Protein 7QKS (pdb70)

Structure (mmCIF, N/CA/C/O backbone):
data_7QKS
#
_entry.id   7QKS
#
_cell.length_a   1.00
_cell.length_b   1.00
_cell.length_c   1.00
_cell.angle_alpha   90.00
_cell.angle_beta   90.00
_cell.angle_gamma   90.00
#
_symmetry.space_group_name_H-M   'P 1'
#
loop_
_entity.id
_entity.type
_entity.pdbx_description
1 polymer 'Plasma membrane ATP-binding cassette transporter required for the export of a-factor'
2 non-polymer (3beta,14beta,17beta,25R)-3-[4-methoxy-3-(methoxymethyl)butoxy]spirost-5-en
#
loop_
_atom_site.group_PDB
_atom_site.id
_atom_site.type_symbol
_atom_site.label_atom_id
_atom_site.label_alt_id
_atom_site.label_comp_id
_atom_site.label_asym_id
_atom_site.label_entity_id
_atom_site.label_seq_id
_atom_site.pdbx_PDB_ins_code
_atom_site.Cartn_x
_atom_site.Cartn_y
_atom_site.Cartn_z
_atom_site.occupancy
_atom_site.B_iso_or_equiv
_atom_site.auth_seq_id
_atom_site.auth_comp_id
_atom_site.auth_asym_id
_atom_site.auth_atom_id
_atom_site.pdbx_PDB_model_num
ATOM 1 N N . ASP A 1 44 ? 125.803 163.542 122.344 1.00 86.85 32 ASP A N 1
ATOM 2 C CA . ASP A 1 44 ? 125.442 162.386 123.210 1.00 86.85 32 ASP A CA 1
ATOM 3 C C . ASP A 1 44 ? 124.149 161.725 122.708 1.00 86.85 32 ASP A C 1
ATOM 4 O O . ASP A 1 44 ? 124.190 160.507 122.459 1.00 86.85 32 ASP A O 1
ATOM 9 N N . PRO A 1 45 ? 123.004 162.429 122.543 1.00 84.23 33 PRO A N 1
ATOM 10 C CA . PRO A 1 45 ? 121.805 161.798 121.987 1.00 84.23 33 PRO A CA 1
ATOM 11 C C . PRO A 1 45 ? 122.097 161.213 120.598 1.00 84.23 33 PRO A C 1
ATOM 12 O O . PRO A 1 45 ? 121.383 160.317 120.189 1.00 84.23 33 PRO A O 1
ATOM 16 N N . ARG A 1 46 ? 123.131 161.721 119.920 1.00 76.29 34 ARG A N 1
ATOM 17 C CA . ARG A 1 46 ? 123.469 161.238 118.584 1.00 76.29 34 ARG A CA 1
ATOM 18 C C . ARG A 1 46 ? 124.408 160.040 118.643 1.00 76.29 34 ARG A C 1
ATOM 19 O O . ARG A 1 46 ? 124.239 159.075 117.888 1.00 76.29 34 ARG A O 1
ATOM 27 N N . VAL A 1 47 ? 125.381 160.079 119.530 1.00 73.43 35 VAL A N 1
ATOM 28 C CA . VAL A 1 47 ? 126.325 158.970 119.610 1.00 73.43 35 VAL A CA 1
ATOM 29 C C . VAL A 1 47 ? 125.637 157.721 120.149 1.00 73.43 35 VAL A C 1
ATOM 30 O O . VAL A 1 47 ? 125.920 156.605 119.703 1.00 73.43 35 VAL A O 1
ATOM 34 N N . THR A 1 48 ? 124.709 157.884 121.096 1.00 72.42 36 THR A N 1
ATOM 35 C CA . THR A 1 48 ? 123.965 156.731 121.590 1.00 72.42 36 THR A CA 1
ATOM 36 C C . THR A 1 48 ? 123.046 156.173 120.513 1.00 72.42 36 THR A C 1
ATOM 37 O O . THR A 1 48 ? 122.909 154.952 120.375 1.00 72.42 36 THR A O 1
ATOM 41 N N . GLU A 1 49 ? 122.422 157.053 119.727 1.00 70.48 37 GLU A N 1
ATOM 42 C CA . GLU A 1 49 ? 121.594 156.596 118.619 1.00 70.48 37 GLU A CA 1
ATOM 43 C C . GLU A 1 49 ? 122.416 155.810 117.609 1.00 70.48 37 GLU A C 1
ATOM 44 O O . GLU A 1 49 ? 121.971 154.771 117.113 1.00 70.48 37 GLU A O 1
ATOM 50 N N . ILE A 1 50 ? 123.621 156.290 117.294 1.00 62.76 38 ILE A N 1
ATOM 51 C CA . ILE A 1 50 ? 124.486 155.576 116.357 1.00 62.76 38 ILE A CA 1
ATOM 52 C C . ILE A 1 50 ? 124.894 154.224 116.932 1.00 62.76 38 ILE A C 1
ATOM 53 O O . ILE A 1 50 ? 124.821 153.192 116.255 1.00 62.76 38 ILE A O 1
ATOM 58 N N . LEU A 1 51 ? 125.321 154.210 118.198 1.00 61.48 39 LEU A N 1
ATOM 59 C CA . LEU A 1 51 ? 125.798 152.972 118.803 1.00 61.48 39 LEU A CA 1
ATOM 60 C C . LEU A 1 51 ? 124.679 151.955 118.972 1.00 61.48 39 LEU A C 1
ATOM 61 O O . LEU A 1 51 ? 124.948 150.751 119.029 1.00 61.48 39 LEU A O 1
ATOM 66 N N . GLU A 1 52 ? 123.428 152.406 119.054 1.00 63.95 40 GLU A N 1
ATOM 67 C CA . GLU A 1 52 ? 122.318 151.466 119.118 1.00 63.95 40 GLU A CA 1
ATOM 68 C C . GLU A 1 52 ? 121.842 151.026 117.744 1.00 63.95 40 GLU A C 1
ATOM 69 O O . GLU A 1 52 ? 121.508 149.852 117.568 1.00 63.95 40 GLU A O 1
ATOM 75 N N . ARG A 1 53 ? 121.812 151.929 116.763 1.00 57.08 41 ARG A N 1
ATOM 76 C CA . ARG A 1 53 ? 121.368 151.546 115.430 1.00 57.08 41 ARG A CA 1
ATOM 77 C C . ARG A 1 53 ? 122.404 150.656 114.757 1.00 57.08 41 ARG A C 1
ATOM 78 O O . ARG A 1 53 ? 122.088 149.924 113.813 1.00 57.08 41 ARG A O 1
ATOM 86 N N . GLN A 1 54 ? 123.647 150.695 115.244 1.00 49.78 42 GLN A N 1
ATOM 87 C CA . GLN A 1 54 ? 124.648 149.739 114.785 1.00 49.78 42 GLN A CA 1
ATOM 88 C C . GLN A 1 54 ? 124.298 148.320 115.201 1.00 49.78 42 GLN A C 1
ATOM 89 O O . GLN A 1 54 ? 124.560 147.371 114.455 1.00 49.78 42 GLN A O 1
ATOM 95 N N . ILE A 1 55 ? 123.716 148.154 116.384 1.00 47.28 43 ILE A N 1
ATOM 96 C CA . ILE A 1 55 ? 123.529 146.837 116.981 1.00 47.28 43 ILE A CA 1
ATOM 97 C C . ILE A 1 55 ? 122.065 146.474 117.180 1.00 47.28 43 ILE A C 1
ATOM 98 O O . ILE A 1 55 ? 121.776 145.329 117.563 1.00 47.28 43 ILE A O 1
ATOM 103 N N . LYS A 1 56 ? 121.134 147.392 116.926 1.00 52.35 44 LYS A N 1
ATOM 104 C CA . LYS A 1 56 ? 119.721 147.122 117.162 1.00 52.35 44 LYS A CA 1
ATOM 105 C C . LYS A 1 56 ? 119.233 145.971 116.294 1.00 52.35 44 LYS A C 1
ATOM 106 O O . LYS A 1 56 ? 119.595 145.856 115.120 1.00 52.35 44 LYS A O 1
ATOM 112 N N . ALA A 1 57 ? 118.402 145.115 116.883 1.00 50.62 45 ALA A N 1
ATOM 113 C CA . ALA A 1 57 ? 117.819 143.968 116.196 1.00 50.62 45 ALA A CA 1
ATOM 114 C C . ALA A 1 57 ? 116.309 144.033 116.364 1.00 50.62 45 ALA A C 1
ATOM 115 O O . ALA A 1 57 ? 115.795 143.798 117.462 1.00 50.62 45 ALA A O 1
ATOM 117 N N . ASP A 1 58 ? 115.602 144.348 115.285 1.00 50.98 46 ASP A N 1
ATOM 118 C CA . ASP A 1 58 ? 114.151 144.433 115.335 1.00 50.98 46 ASP A CA 1
ATOM 119 C C . ASP A 1 58 ? 113.530 143.053 115.521 1.00 50.98 46 ASP A C 1
ATOM 120 O O . ASP A 1 58 ? 114.157 142.023 115.259 1.00 50.98 46 ASP A O 1
ATOM 125 N N . SER A 1 59 ? 112.289 143.042 115.995 1.00 45.83 47 SER A N 1
ATOM 126 C CA . SER A 1 59 ? 111.529 141.812 116.157 1.00 45.83 47 SER A CA 1
ATOM 127 C C . SER A 1 59 ? 110.514 141.675 115.031 1.00 45.83 47 SER A C 1
ATOM 128 O O . SER A 1 59 ? 109.954 142.663 114.550 1.00 45.83 47 SER A O 1
ATOM 131 N N . TYR A 1 60 ? 110.280 140.434 114.615 1.00 39.71 48 TYR A N 1
ATOM 132 C CA . TYR A 1 60 ? 109.422 140.143 113.479 1.00 39.71 48 TYR A CA 1
ATOM 133 C C . TYR A 1 60 ? 108.418 139.062 113.847 1.00 39.71 48 TYR A C 1
ATOM 134 O O . TYR A 1 60 ? 108.694 138.187 114.672 1.00 39.71 48 TYR A O 1
ATOM 143 N N . GLY A 1 61 ? 107.244 139.137 113.226 1.00 39.58 49 GLY A N 1
ATOM 144 C CA . GLY A 1 61 ? 106.246 138.096 113.360 1.00 39.58 49 GLY A CA 1
ATOM 145 C C . GLY A 1 61 ? 105.889 137.506 112.014 1.00 39.58 49 GLY A C 1
ATOM 146 O O . GLY A 1 61 ? 105.280 138.179 111.178 1.00 39.58 49 GLY A O 1
ATOM 147 N N . ALA A 1 62 ? 106.257 136.249 111.792 1.00 36.17 50 ALA A N 1
ATOM 148 C CA . ALA A 1 62 ? 106.092 135.606 110.498 1.00 36.17 50 ALA A CA 1
ATOM 149 C C . ALA A 1 62 ? 104.816 134.778 110.470 1.00 36.17 50 ALA A C 1
ATOM 150 O O . ALA A 1 62 ? 104.504 134.062 111.426 1.00 36.17 50 ALA A O 1
ATOM 152 N N . SER A 1 63 ? 104.084 134.884 109.368 1.00 33.99 51 SER A N 1
ATOM 153 C CA . SER A 1 63 ? 102.882 134.107 109.124 1.00 33.99 51 SER A CA 1
ATOM 154 C C . SER A 1 63 ? 103.066 133.281 107.859 1.00 33.99 51 SER A C 1
ATOM 155 O O . SER A 1 63 ? 104.085 133.372 107.172 1.00 33.99 51 SER A O 1
ATOM 158 N N . LEU A 1 64 ? 102.059 132.459 107.555 1.00 30.34 52 LEU A N 1
ATOM 159 C CA . LEU A 1 64 ? 102.113 131.647 106.347 1.00 30.34 52 LEU A CA 1
ATOM 160 C C . LEU A 1 64 ? 102.149 132.497 105.087 1.00 30.34 52 LEU A C 1
ATOM 161 O O . LEU A 1 64 ? 102.630 132.029 104.050 1.00 30.34 52 LEU A O 1
ATOM 166 N N . VAL A 1 65 ? 101.655 133.734 105.154 1.00 32.66 53 VAL A N 1
ATOM 167 C CA . VAL A 1 65 ? 101.720 134.627 104.001 1.00 32.66 53 VAL A CA 1
ATOM 168 C C . VAL A 1 65 ? 103.169 134.927 103.643 1.00 32.66 53 VAL A C 1
ATOM 169 O O . VAL A 1 65 ? 103.550 134.908 102.468 1.00 32.66 53 VAL A O 1
ATOM 173 N N . ASP A 1 66 ? 104.003 135.197 104.651 1.00 35.88 54 ASP A N 1
ATOM 174 C CA . ASP A 1 66 ? 105.409 135.488 104.391 1.00 35.88 54 ASP A CA 1
ATOM 175 C C . ASP A 1 66 ? 106.120 134.287 103.784 1.00 35.88 54 ASP A C 1
ATOM 176 O O . ASP A 1 66 ? 106.944 134.439 102.875 1.00 35.88 54 ASP A O 1
ATOM 181 N N . LEU A 1 67 ? 105.822 133.084 104.278 1.00 28.90 55 LEU A N 1
ATOM 182 C CA . LEU A 1 67 ? 106.467 131.887 103.748 1.00 28.90 55 LEU A CA 1
ATOM 183 C C . LEU A 1 67 ? 106.018 131.596 102.322 1.00 28.90 55 LEU A C 1
ATOM 184 O O . LEU A 1 67 ? 106.845 131.283 101.459 1.00 28.90 55 LEU A O 1
ATOM 189 N N . TYR A 1 68 ? 104.718 131.699 102.049 1.00 26.45 56 TYR A N 1
ATOM 190 C CA . TYR A 1 68 ? 104.213 131.423 100.711 1.00 26.45 56 TYR A CA 1
ATOM 191 C C . TYR A 1 68 ? 104.453 132.565 99.734 1.00 26.45 56 TYR A C 1
ATOM 192 O O . TYR A 1 68 ? 104.218 132.387 98.535 1.00 26.45 56 TYR A O 1
ATOM 201 N N . GLY A 1 69 ? 104.907 133.726 100.205 1.00 27.51 57 GLY A N 1
ATOM 202 C CA . GLY A 1 69 ? 105.258 134.792 99.290 1.00 27.51 57 GLY A CA 1
ATOM 203 C C . GLY A 1 69 ? 106.551 134.590 98.537 1.00 27.51 57 GLY A C 1
ATOM 204 O O . GLY A 1 69 ? 106.822 135.334 97.591 1.00 27.51 57 GLY A O 1
ATOM 205 N N . MET A 1 70 ? 107.357 133.603 98.930 1.00 29.33 58 MET A N 1
ATOM 206 C CA . MET A 1 70 ? 108.566 133.278 98.186 1.00 29.33 58 MET A CA 1
ATOM 207 C C . MET A 1 70 ? 108.285 132.542 96.886 1.00 29.33 58 MET A C 1
ATOM 208 O O . MET A 1 70 ? 109.199 132.404 96.067 1.00 29.33 58 MET A O 1
ATOM 213 N N . LEU A 1 71 ? 107.063 132.066 96.675 1.00 30.18 59 LEU A N 1
ATOM 214 C CA . LEU A 1 71 ? 106.709 131.481 95.392 1.00 30.18 59 LEU A CA 1
ATOM 215 C C . LEU A 1 71 ? 106.529 132.585 94.359 1.00 30.18 59 LEU A C 1
ATOM 216 O O . LEU A 1 71 ? 105.898 133.610 94.627 1.00 30.18 59 LEU A O 1
ATOM 221 N N . GLN A 1 72 ? 107.098 132.381 93.174 1.00 35.67 60 GLN A N 1
ATOM 222 C CA . GLN A 1 72 ? 107.120 133.403 92.135 1.00 35.67 60 GLN A CA 1
ATOM 223 C C . GLN A 1 72 ? 106.467 132.866 90.872 1.00 35.67 60 GLN A C 1
ATOM 224 O O . GLN A 1 72 ? 106.883 131.828 90.347 1.00 35.67 60 GLN A O 1
ATOM 230 N N . GLY A 1 73 ? 105.453 133.576 90.386 1.00 39.15 61 GLY A N 1
ATOM 231 C CA . GLY A 1 73 ? 104.855 133.273 89.102 1.00 39.15 61 GLY A CA 1
ATOM 232 C C . GLY A 1 73 ? 104.100 131.963 89.040 1.00 39.15 61 GLY A C 1
ATOM 233 O O . GLY A 1 73 ? 103.111 131.771 89.752 1.00 39.15 61 GLY A O 1
ATOM 234 N N . TRP A 1 74 ? 104.561 131.052 88.182 1.00 42.60 62 TRP A N 1
ATOM 235 C CA . TRP A 1 74 ? 103.869 129.788 87.964 1.00 42.60 62 TRP A CA 1
ATOM 236 C C . TRP A 1 74 ? 103.999 128.824 89.134 1.00 42.60 62 TRP A C 1
ATOM 237 O O . TRP A 1 74 ? 103.504 127.697 89.037 1.00 42.60 62 TRP A O 1
ATOM 248 N N . GLU A 1 75 ? 104.651 129.223 90.224 1.00 34.30 63 GLU A N 1
ATOM 249 C CA . GLU A 1 75 ? 104.771 128.354 91.386 1.00 34.30 63 GLU A CA 1
ATOM 250 C C . GLU A 1 75 ? 103.640 128.540 92.385 1.00 34.30 63 GLU A C 1
ATOM 251 O O . GLU A 1 75 ? 103.595 127.813 93.381 1.00 34.30 63 GLU A O 1
ATOM 257 N N . TYR A 1 76 ? 102.734 129.491 92.155 1.00 33.16 64 TYR A N 1
ATOM 258 C CA . TYR A 1 76 ? 101.525 129.559 92.966 1.00 33.16 64 TYR A CA 1
ATOM 259 C C . TYR A 1 76 ? 100.521 128.495 92.553 1.00 33.16 64 TYR A C 1
ATOM 260 O O . TYR A 1 76 ? 99.737 128.024 93.386 1.00 33.16 64 TYR A O 1
ATOM 269 N N . CYS A 1 77 ? 100.537 128.104 91.277 1.00 34.58 65 CYS A N 1
ATOM 270 C CA . CYS A 1 77 ? 99.702 126.997 90.834 1.00 34.58 65 CYS A CA 1
ATOM 271 C C . CYS A 1 77 ? 100.108 125.697 91.508 1.00 34.58 65 CYS A C 1
ATOM 272 O O . CYS A 1 77 ? 99.250 124.856 91.789 1.00 34.58 65 CYS A O 1
ATOM 275 N N . LEU A 1 78 ? 101.400 125.518 91.789 1.00 26.53 66 LEU A N 1
ATOM 276 C CA . LEU A 1 78 ? 101.841 124.330 92.514 1.00 26.53 66 LEU A CA 1
ATOM 277 C C . LEU A 1 78 ? 101.221 124.276 93.904 1.00 26.53 66 LEU A C 1
ATOM 278 O O . LEU A 1 78 ? 100.701 123.237 94.322 1.00 26.53 66 LEU A O 1
ATOM 283 N N . ALA A 1 79 ? 101.261 125.393 94.633 1.00 23.82 67 ALA A N 1
ATOM 284 C CA . ALA A 1 79 ? 100.677 125.427 95.971 1.00 23.82 67 ALA A CA 1
ATOM 285 C C . ALA A 1 79 ? 99.167 125.232 95.924 1.00 23.82 67 ALA A C 1
ATOM 286 O O . ALA A 1 79 ? 98.601 124.500 96.749 1.00 23.82 67 ALA A O 1
ATOM 288 N N . VAL A 1 80 ? 98.499 125.879 94.967 1.00 23.98 68 VAL A N 1
ATOM 289 C CA . VAL A 1 80 ? 97.050 125.742 94.852 1.00 23.98 68 VAL A CA 1
ATOM 290 C C . VAL A 1 80 ? 96.674 124.298 94.547 1.00 23.98 68 VAL A C 1
ATOM 291 O O . VAL A 1 80 ? 95.747 123.743 95.150 1.00 23.98 68 VAL A O 1
ATOM 295 N N . ALA A 1 81 ? 97.387 123.663 93.614 1.00 21.93 69 ALA A N 1
ATOM 296 C CA . ALA A 1 81 ? 97.105 122.275 93.276 1.00 21.93 69 ALA A CA 1
ATOM 297 C C . ALA A 1 81 ? 97.391 121.350 94.450 1.00 21.93 69 ALA A C 1
ATOM 298 O O . ALA A 1 81 ? 96.645 120.395 94.686 1.00 21.93 69 ALA A O 1
ATOM 300 N N . ALA A 1 82 ? 98.468 121.611 95.194 1.00 20.21 70 ALA A N 1
ATOM 301 C CA . ALA A 1 82 ? 98.769 120.793 96.363 1.00 20.21 70 ALA A CA 1
ATOM 302 C C . ALA A 1 82 ? 97.650 120.869 97.388 1.00 20.21 70 ALA A C 1
ATOM 303 O O . ALA A 1 82 ? 97.219 119.842 97.926 1.00 20.21 70 ALA A O 1
ATOM 305 N N . TYR A 1 83 ? 97.155 122.076 97.663 1.00 21.01 71 TYR A N 1
ATOM 306 C CA . TYR A 1 83 ? 96.096 122.209 98.657 1.00 21.01 71 TYR A CA 1
ATOM 307 C C . TYR A 1 83 ? 94.787 121.612 98.158 1.00 21.01 71 TYR A C 1
ATOM 308 O O . TYR A 1 83 ? 94.040 121.009 98.936 1.00 21.01 71 TYR A O 1
ATOM 317 N N . ILE A 1 84 ? 94.498 121.752 96.863 1.00 20.87 72 ILE A N 1
ATOM 318 C CA . ILE A 1 84 ? 93.288 121.153 96.310 1.00 20.87 72 ILE A CA 1
ATOM 319 C C . ILE A 1 84 ? 93.351 119.636 96.415 1.00 20.87 72 ILE A C 1
ATOM 320 O O . ILE A 1 84 ? 92.375 118.985 96.808 1.00 20.87 72 ILE A O 1
ATOM 325 N N . CYS A 1 85 ? 94.501 119.048 96.079 1.00 20.48 73 CYS A N 1
ATOM 326 C CA . CYS A 1 85 ? 94.648 117.600 96.171 1.00 20.48 73 CYS A CA 1
ATOM 327 C C . CYS A 1 85 ? 94.555 117.123 97.614 1.00 20.48 73 CYS A C 1
ATOM 328 O O . CYS A 1 85 ? 93.942 116.086 97.888 1.00 20.48 73 CYS A O 1
ATOM 331 N N . SER A 1 86 ? 95.151 117.863 98.552 1.00 20.69 74 SER A N 1
ATOM 332 C CA . SER A 1 86 ? 95.054 117.484 99.958 1.00 20.69 74 SER A CA 1
ATOM 333 C C . SER A 1 86 ? 93.609 117.519 100.437 1.00 20.69 74 SER A C 1
ATOM 334 O O . SER A 1 86 ? 93.137 116.587 101.099 1.00 20.69 74 SER A O 1
ATOM 337 N N . ILE A 1 87 ? 92.883 118.585 100.094 1.00 17.53 75 ILE A N 1
ATOM 338 C CA . ILE A 1 87 ? 91.493 118.706 100.523 1.00 17.53 75 ILE A CA 1
ATOM 339 C C . ILE A 1 87 ? 90.644 117.601 99.910 1.00 17.53 75 ILE A C 1
ATOM 340 O O . ILE A 1 87 ? 89.786 117.016 100.580 1.00 17.53 75 ILE A O 1
ATOM 345 N N . VAL A 1 88 ? 90.868 117.291 98.632 1.00 20.99 76 VAL A N 1
ATOM 346 C CA . VAL A 1 88 ? 90.083 116.250 97.975 1.00 20.99 76 VAL A CA 1
ATOM 347 C C . VAL A 1 88 ? 90.376 114.886 98.591 1.00 20.99 76 VAL A C 1
ATOM 348 O O . VAL A 1 88 ? 89.459 114.105 98.868 1.00 20.99 76 VAL A O 1
ATOM 352 N N . ALA A 1 89 ? 91.655 114.577 98.816 1.00 18.11 77 ALA A N 1
ATOM 353 C CA . ALA A 1 89 ? 92.019 113.288 99.391 1.00 18.11 77 ALA A CA 1
ATOM 354 C C . ALA A 1 89 ? 91.606 113.164 100.848 1.00 18.11 77 ALA A C 1
ATOM 355 O O . ALA A 1 89 ? 91.508 112.044 101.356 1.00 18.11 77 ALA A O 1
ATOM 357 N N . GLY A 1 90 ? 91.374 114.279 101.533 1.00 21.24 78 GLY A N 1
ATOM 358 C CA . GLY A 1 90 ? 90.870 114.206 102.887 1.00 21.24 78 GLY A CA 1
ATOM 359 C C . GLY A 1 90 ? 89.362 114.094 102.938 1.00 21.24 78 GLY A C 1
ATOM 360 O O . GLY A 1 90 ? 88.815 113.402 103.799 1.00 21.24 78 GLY A O 1
ATOM 361 N N . ALA A 1 91 ? 88.678 114.767 102.012 1.00 20.02 79 ALA A N 1
ATOM 362 C CA . ALA A 1 91 ? 87.223 114.730 101.980 1.00 20.02 79 ALA A CA 1
ATOM 363 C C . ALA A 1 91 ? 86.688 113.433 101.391 1.00 20.02 79 ALA A C 1
ATOM 364 O O . ALA A 1 91 ? 85.580 113.014 101.739 1.00 20.02 79 ALA A O 1
ATOM 366 N N . ALA A 1 92 ? 87.444 112.788 100.507 1.00 21.47 80 ALA A N 1
ATOM 367 C CA . ALA A 1 92 ? 86.991 111.550 99.889 1.00 21.47 80 ALA A CA 1
ATOM 368 C C . ALA A 1 92 ? 87.165 110.337 100.789 1.00 21.47 80 ALA A C 1
ATOM 369 O O . ALA A 1 92 ? 86.728 109.245 100.417 1.00 21.47 80 ALA A O 1
ATOM 371 N N . LEU A 1 93 ? 87.781 110.495 101.948 1.00 22.06 81 LEU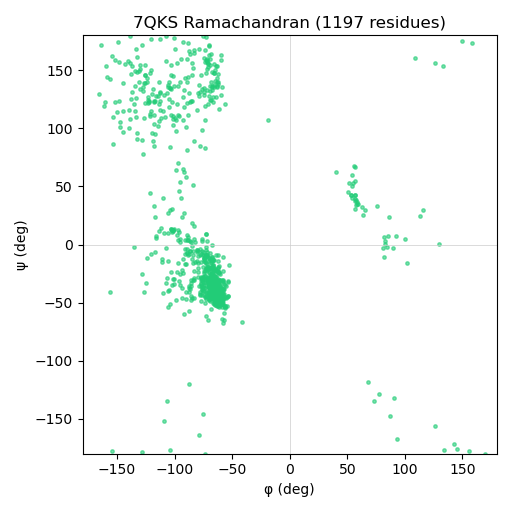 A N 1
ATOM 372 C CA . LEU A 1 93 ? 88.053 109.373 102.836 1.00 22.06 81 LEU A CA 1
ATOM 373 C C . LEU A 1 93 ? 86.812 108.932 103.613 1.00 22.06 81 LEU A C 1
ATOM 374 O O . LEU A 1 93 ? 86.581 107.724 103.741 1.00 22.06 81 LEU A O 1
ATOM 379 N N . PRO A 1 94 ? 85.978 109.852 104.151 1.00 22.73 82 PRO A N 1
ATOM 380 C CA . PRO A 1 94 ? 84.791 109.397 104.891 1.00 22.73 82 PRO A CA 1
ATOM 381 C C . PRO A 1 94 ? 83.677 108.816 104.030 1.00 22.73 82 PRO A C 1
ATOM 382 O O . PRO A 1 94 ? 82.583 108.567 104.543 1.00 22.73 82 PRO A O 1
ATOM 386 N N . LEU A 1 95 ? 83.916 108.600 102.736 1.00 24.79 83 LEU A N 1
ATOM 387 C CA . LEU A 1 95 ? 82.918 107.940 101.902 1.00 24.79 83 LEU A CA 1
ATOM 388 C C . LEU A 1 95 ? 82.927 106.426 102.066 1.00 24.79 83 LEU A C 1
ATOM 389 O O . LEU A 1 95 ? 81.961 105.757 101.658 1.00 24.79 83 LEU A O 1
ATOM 394 N N . MET A 1 96 ? 83.989 105.870 102.655 1.00 29.39 84 MET A N 1
ATOM 395 C CA . MET A 1 96 ? 83.939 104.474 103.062 1.00 29.39 84 MET A CA 1
ATOM 396 C C . MET A 1 96 ? 82.795 104.234 104.027 1.00 29.39 84 MET A C 1
ATOM 397 O O . MET A 1 96 ? 82.214 103.151 104.032 1.00 29.39 84 MET A O 1
ATOM 402 N N . THR A 1 97 ? 82.453 105.232 104.845 1.00 25.62 85 THR A N 1
ATOM 403 C CA . THR A 1 97 ? 81.312 105.092 105.741 1.00 25.62 85 THR A CA 1
ATOM 404 C C . THR A 1 97 ? 80.014 104.936 104.960 1.00 25.62 85 THR A C 1
ATOM 405 O O . THR A 1 97 ? 79.178 104.092 105.300 1.00 25.62 85 THR A O 1
ATOM 409 N N . LEU A 1 98 ? 79.837 105.730 103.902 1.00 24.33 86 LEU A N 1
ATOM 410 C CA . LEU A 1 98 ? 78.655 105.598 103.054 1.00 24.33 86 LEU A CA 1
ATOM 411 C C . LEU A 1 98 ? 78.576 104.214 102.428 1.00 24.33 86 LEU A C 1
ATOM 412 O O . LEU A 1 98 ? 77.538 103.539 102.497 1.00 24.33 86 LEU A O 1
ATOM 417 N N . ILE A 1 99 ? 79.671 103.774 101.807 1.00 26.30 87 ILE A N 1
ATOM 418 C CA . ILE A 1 99 ? 79.636 102.492 101.108 1.00 26.30 87 ILE A CA 1
ATOM 419 C C . ILE A 1 99 ? 79.463 101.344 102.100 1.00 26.30 87 ILE A C 1
ATOM 420 O O . ILE A 1 99 ? 78.754 100.369 101.826 1.00 26.30 87 ILE A O 1
ATOM 425 N N . PHE A 1 100 ? 80.088 101.453 103.273 1.00 27.89 88 PHE A N 1
ATOM 426 C CA . PHE A 1 100 ? 79.968 100.430 104.303 1.00 27.89 88 PHE A CA 1
ATOM 427 C C . PHE A 1 100 ? 78.546 100.346 104.835 1.00 27.89 88 PHE A C 1
ATOM 428 O O . PHE A 1 100 ? 78.022 99.247 105.042 1.00 27.89 88 PHE A O 1
ATOM 436 N N . GLY A 1 101 ? 77.910 101.491 105.083 1.00 27.36 89 GLY A N 1
ATOM 437 C CA . GLY A 1 101 ? 76.523 101.469 105.513 1.00 27.36 89 GLY A CA 1
ATOM 438 C C . GLY A 1 101 ? 75.608 100.858 104.472 1.00 27.36 89 GLY A C 1
ATOM 439 O O . GLY A 1 101 ? 74.716 100.071 104.801 1.00 27.36 89 GLY A O 1
ATOM 440 N N . ASP A 1 102 ? 75.824 101.196 103.199 1.00 32.46 90 ASP A N 1
ATOM 441 C CA . ASP A 1 102 ? 74.999 100.604 102.152 1.00 32.46 90 ASP A CA 1
ATOM 442 C C . ASP A 1 102 ? 75.193 99.095 102.080 1.00 32.46 90 ASP A C 1
ATOM 443 O O . ASP A 1 102 ? 74.224 98.346 101.911 1.00 32.46 90 ASP A O 1
ATOM 448 N N . MET A 1 103 ? 76.434 98.626 102.216 1.00 31.22 91 MET A N 1
ATOM 449 C CA . MET A 1 103 ? 76.678 97.190 102.152 1.00 31.22 91 MET A CA 1
ATOM 450 C C . MET A 1 103 ? 76.101 96.469 103.362 1.00 31.22 91 MET A C 1
ATOM 451 O O . MET A 1 103 ? 75.583 95.353 103.231 1.00 31.22 91 MET A O 1
ATOM 456 N N . ALA A 1 104 ? 76.165 97.090 104.541 1.00 30.14 92 ALA A N 1
ATOM 457 C CA . ALA A 1 104 ? 75.525 96.510 105.715 1.00 30.14 92 ALA A CA 1
ATOM 458 C C . ALA A 1 104 ? 74.021 96.409 105.521 1.00 30.14 92 ALA A C 1
ATOM 459 O O . ALA A 1 104 ? 73.405 95.401 105.888 1.00 30.14 92 ALA A O 1
ATOM 461 N N . GLN A 1 105 ? 73.411 97.447 104.944 1.00 33.92 93 GLN A N 1
ATOM 462 C CA . GLN A 1 105 ? 71.981 97.394 104.665 1.00 33.92 93 GLN A CA 1
ATOM 463 C C . GLN A 1 105 ? 71.653 96.290 103.671 1.00 33.92 93 GLN A C 1
ATOM 464 O O . GLN A 1 105 ? 70.636 95.608 103.811 1.00 33.92 93 GLN A O 1
ATOM 470 N N . GLN A 1 106 ? 72.495 96.107 102.653 1.00 36.64 94 GLN A N 1
ATOM 471 C CA . GLN A 1 106 ? 72.250 95.039 101.687 1.00 36.64 94 GLN A CA 1
ATOM 472 C C . GLN A 1 106 ? 72.330 93.666 102.341 1.00 36.64 94 GLN A C 1
ATOM 473 O O . GLN A 1 106 ? 71.468 92.808 102.108 1.00 36.64 94 GLN A O 1
ATOM 479 N N . PHE A 1 107 ? 73.355 93.438 103.168 1.00 32.42 95 PHE A N 1
ATOM 480 C CA . PHE A 1 107 ? 73.467 92.159 103.866 1.00 32.42 95 PHE A CA 1
ATOM 481 C C . PHE A 1 107 ? 72.268 91.921 104.776 1.00 32.42 95 PHE A C 1
ATOM 482 O O . PHE A 1 107 ? 71.706 90.819 104.801 1.00 32.42 95 PHE A O 1
ATOM 490 N N . THR A 1 108 ? 71.857 92.948 105.525 1.00 36.68 96 THR A N 1
ATOM 491 C CA . THR A 1 108 ? 70.729 92.797 106.438 1.00 36.68 96 THR A CA 1
ATOM 492 C C . THR A 1 108 ? 69.431 92.542 105.682 1.00 36.68 96 THR A C 1
ATOM 493 O O . THR A 1 108 ? 68.615 91.714 106.101 1.00 36.68 96 THR A O 1
ATOM 497 N N . ASP A 1 109 ? 69.226 93.235 104.561 1.00 42.88 97 ASP A N 1
ATOM 498 C CA . ASP A 1 109 ? 68.005 93.051 103.788 1.00 42.88 97 ASP A CA 1
ATOM 499 C C . ASP A 1 109 ? 67.955 91.673 103.145 1.00 42.88 97 ASP A C 1
ATOM 500 O O . ASP A 1 109 ? 66.884 91.060 103.071 1.00 42.88 97 ASP A O 1
ATOM 505 N N . TYR A 1 110 ? 69.092 91.169 102.663 1.00 42.53 98 TYR A N 1
ATOM 506 C CA . TYR A 1 110 ? 69.090 89.834 102.075 1.00 42.53 98 TYR A CA 1
ATOM 507 C C . TYR A 1 110 ? 68.871 88.771 103.143 1.00 42.53 98 TYR A C 1
ATOM 508 O O . TYR A 1 110 ? 68.114 87.816 102.933 1.00 42.53 98 TYR A O 1
ATOM 517 N N . SER A 1 111 ? 69.531 88.913 104.295 1.00 41.46 99 SER A N 1
ATOM 518 C CA . SER A 1 111 ? 69.354 87.931 105.358 1.00 41.46 99 SER A CA 1
ATOM 519 C C . SER A 1 111 ? 67.920 87.890 105.861 1.00 41.46 99 SER A C 1
ATOM 520 O O . SER A 1 111 ? 67.497 86.871 106.416 1.00 41.46 99 SER A O 1
ATOM 523 N N . SER A 1 112 ? 67.166 88.972 105.687 1.00 43.50 100 SER A N 1
ATOM 524 C CA . SER A 1 112 ? 65.745 88.987 105.993 1.00 43.50 100 SER A CA 1
ATOM 525 C C . SER A 1 112 ? 64.886 88.569 104.809 1.00 43.50 100 SER A C 1
ATOM 526 O O . SER A 1 112 ? 63.664 88.474 104.953 1.00 43.50 100 SER A O 1
ATOM 529 N N . GLY A 1 113 ? 65.492 88.316 103.651 1.00 47.12 101 GLY A N 1
ATOM 530 C CA . GLY A 1 113 ? 64.754 87.843 102.498 1.00 47.12 101 GLY A CA 1
ATOM 531 C C . GLY A 1 113 ? 63.923 88.875 101.770 1.00 47.12 101 GLY A C 1
ATOM 532 O O . GLY A 1 113 ? 62.864 88.533 101.236 1.00 47.12 101 GLY A O 1
ATOM 533 N N . LEU A 1 114 ? 64.369 90.131 101.722 1.00 50.38 102 LEU A N 1
ATOM 534 C CA . LEU A 1 114 ? 63.643 91.161 100.988 1.00 50.38 102 LEU A CA 1
ATOM 535 C C . LEU A 1 114 ? 64.057 91.291 99.528 1.00 50.38 102 LEU A C 1
ATOM 536 O O . LEU A 1 114 ? 63.411 92.044 98.792 1.00 50.38 102 LEU A O 1
ATOM 541 N N . HIS A 1 115 ? 65.099 90.593 99.083 1.00 49.46 103 HIS A N 1
ATOM 542 C CA . HIS A 1 115 ? 65.381 90.555 97.655 1.00 49.46 103 HIS A CA 1
ATOM 543 C C . HIS A 1 115 ? 66.132 89.276 97.319 1.00 49.46 103 HIS A C 1
ATOM 544 O O . HIS A 1 115 ? 66.695 88.612 98.192 1.00 49.46 103 HIS A O 1
ATOM 551 N N . SER A 1 116 ? 66.123 88.956 96.034 1.00 52.94 104 SER A N 1
ATOM 552 C CA . SER A 1 116 ? 66.648 87.689 95.553 1.00 52.94 104 SER A CA 1
ATOM 553 C C . SER A 1 116 ? 68.175 87.700 95.551 1.00 52.94 104 SER A C 1
ATOM 554 O O . SER A 1 116 ? 68.825 88.679 95.926 1.00 52.94 104 SER A O 1
ATOM 557 N N . ASN A 1 117 ? 68.754 86.564 95.123 1.00 52.05 105 ASN A N 1
ATOM 558 C CA . ASN A 1 117 ? 70.206 86.435 95.058 1.00 52.05 105 ASN A CA 1
ATOM 559 C C . ASN A 1 117 ? 70.805 87.363 94.009 1.00 52.05 105 ASN A C 1
ATOM 560 O O . ASN A 1 117 ? 71.870 87.951 94.230 1.00 52.05 105 ASN A O 1
ATOM 565 N N . ASN A 1 118 ? 70.147 87.492 92.855 1.00 51.82 106 ASN A N 1
ATOM 566 C CA . ASN A 1 118 ? 70.723 88.262 91.756 1.00 51.82 106 ASN A CA 1
ATOM 567 C C . ASN A 1 118 ? 70.861 89.736 92.115 1.00 51.82 106 ASN A C 1
ATOM 568 O O . ASN A 1 118 ? 71.890 90.359 91.825 1.00 51.82 106 ASN A O 1
ATOM 573 N N . GLN A 1 119 ? 69.835 90.314 92.743 1.00 50.66 107 GLN A N 1
ATOM 574 C CA . GLN A 1 119 ? 69.915 91.714 93.147 1.00 50.66 107 GLN A CA 1
ATOM 575 C C . GLN A 1 119 ? 70.988 91.917 94.208 1.00 50.66 107 GLN A C 1
ATOM 576 O O . GLN A 1 119 ? 71.703 92.927 94.195 1.00 50.66 107 GLN A O 1
ATOM 582 N N . PHE A 1 120 ? 71.109 90.965 95.134 1.00 40.78 108 PHE A N 1
ATOM 583 C CA . PHE A 1 120 ? 72.163 91.023 96.140 1.00 40.78 108 PHE A CA 1
ATOM 584 C C . PHE A 1 120 ? 73.538 91.034 95.483 1.00 40.78 108 PHE A C 1
ATOM 585 O O . PHE A 1 120 ? 74.399 91.850 95.830 1.00 40.78 108 PHE A O 1
ATOM 593 N N . VAL A 1 121 ? 73.750 90.146 94.508 1.00 42.69 109 VAL A N 1
ATOM 594 C CA . VAL A 1 121 ? 75.029 90.092 93.806 1.00 42.69 109 VAL A CA 1
ATOM 595 C C . VAL A 1 121 ? 75.297 91.401 93.081 1.00 42.69 109 VAL A C 1
ATOM 596 O O . VAL A 1 121 ? 76.405 91.948 93.145 1.00 42.69 109 VAL A O 1
ATOM 600 N N . ASP A 1 122 ? 74.293 91.917 92.371 1.00 44.71 110 ASP A N 1
ATOM 601 C CA . ASP A 1 122 ? 74.477 93.149 91.612 1.00 44.71 110 ASP A CA 1
ATOM 602 C C . ASP A 1 122 ? 74.860 94.304 92.528 1.00 44.71 110 ASP A C 1
ATOM 603 O O . ASP A 1 122 ? 75.821 95.035 92.258 1.00 44.71 110 ASP A O 1
ATOM 608 N N . LYS A 1 123 ? 74.128 94.472 93.631 1.00 37.53 111 LYS A N 1
ATOM 609 C CA . LYS A 1 123 ? 74.404 95.585 94.531 1.00 37.53 111 LYS A CA 1
ATOM 610 C C . LYS A 1 123 ? 75.759 95.431 95.210 1.00 37.53 111 LYS A C 1
ATOM 611 O O . LYS A 1 123 ? 76.495 96.414 95.367 1.00 37.53 111 LYS A O 1
ATOM 617 N N . ILE A 1 124 ? 76.114 94.210 95.615 1.00 35.36 112 ILE A N 1
ATOM 618 C CA . ILE A 1 124 ? 77.395 94.003 96.279 1.00 35.36 112 ILE A CA 1
ATOM 619 C C . ILE A 1 124 ? 78.546 94.274 95.319 1.00 35.36 112 ILE A C 1
ATOM 620 O O . ILE A 1 124 ? 79.549 94.894 95.693 1.00 35.36 112 ILE A O 1
ATOM 625 N N . ASP A 1 125 ? 78.396 93.832 94.069 1.00 37.35 113 ASP A N 1
ATOM 626 C CA . ASP A 1 125 ? 79.452 94.069 93.049 1.00 37.35 113 ASP A CA 1
ATOM 627 C C . ASP A 1 125 ? 79.610 95.574 92.822 1.00 37.35 113 ASP A C 1
ATOM 628 O O . ASP A 1 125 ? 80.757 96.042 92.802 1.00 37.35 113 ASP A O 1
ATOM 633 N N . GLU A 1 126 ? 78.500 96.297 92.668 1.00 34.39 114 GLU A N 1
ATOM 634 C CA . GLU A 1 126 ? 78.561 97.757 92.392 1.00 34.39 114 GLU A CA 1
ATOM 635 C C . GLU A 1 126 ? 79.227 98.474 93.572 1.00 34.39 114 GLU A C 1
ATOM 636 O O . GLU A 1 126 ? 80.104 99.323 93.325 1.00 34.39 114 GLU A O 1
ATOM 642 N N . ASN A 1 127 ? 78.856 98.114 94.803 1.00 29.92 115 ASN A N 1
ATOM 643 C CA . ASN A 1 127 ? 79.455 98.739 96.012 1.00 29.92 115 ASN A CA 1
ATOM 644 C C . ASN A 1 127 ? 80.944 98.391 96.091 1.00 29.92 115 ASN A C 1
ATOM 645 O O . ASN A 1 127 ? 81.721 99.252 96.523 1.00 29.92 115 ASN A O 1
ATOM 650 N N . ALA A 1 128 ? 81.313 97.159 95.732 1.00 27.53 116 ALA A N 1
ATOM 651 C CA . ALA A 1 128 ? 82.738 96.754 95.737 1.00 27.53 116 ALA A CA 1
ATOM 652 C C . ALA A 1 128 ? 83.511 97.597 94.719 1.00 27.53 116 ALA A C 1
ATOM 653 O O . ALA A 1 128 ? 84.652 97.984 95.023 1.00 27.53 116 ALA A O 1
ATOM 655 N N . LEU A 1 129 ? 82.899 97.854 93.545 1.00 28.64 117 LEU A N 1
ATOM 656 C CA . LEU A 1 129 ? 83.554 98.724 92.534 1.00 28.64 117 LEU A CA 1
ATOM 657 C C . LEU A 1 129 ? 83.687 100.135 93.109 1.00 28.64 117 LEU A C 1
ATOM 658 O O . LEU A 1 129 ? 84.737 100.753 92.891 1.00 28.64 117 LEU A O 1
ATOM 663 N N . TYR A 1 130 ? 82.678 100.614 93.813 1.00 26.81 118 TYR A N 1
ATOM 664 C CA . TYR A 1 130 ? 82.757 101.950 94.458 1.00 26.81 118 TYR A CA 1
ATOM 665 C C . TYR A 1 130 ? 83.968 101.971 95.390 1.00 26.81 118 TYR A C 1
ATOM 666 O O . TYR A 1 130 ? 84.685 102.982 95.388 1.00 26.81 118 TYR A O 1
ATOM 675 N N . PHE A 1 131 ? 84.185 100.896 96.155 1.00 25.60 119 PHE A N 1
ATOM 676 C CA . PHE A 1 131 ? 85.378 100.827 96.998 1.00 25.60 119 PHE A CA 1
ATOM 677 C C . PHE A 1 131 ? 86.651 100.892 96.164 1.00 25.60 119 PHE A C 1
ATOM 678 O O . PHE A 1 131 ? 87.612 101.576 96.535 1.00 25.60 119 PHE A O 1
ATOM 686 N N . VAL A 1 132 ? 86.687 100.164 95.046 1.00 24.88 120 VAL A N 1
ATOM 687 C CA . VAL A 1 132 ? 87.885 100.149 94.207 1.00 24.88 120 VAL A CA 1
ATOM 688 C C . VAL A 1 132 ? 88.160 101.538 93.641 1.00 24.88 120 VAL A C 1
ATOM 689 O O . VAL A 1 132 ? 89.308 102.007 93.626 1.00 24.88 120 VAL A O 1
ATOM 693 N N . TYR A 1 133 ? 87.113 102.217 93.167 1.00 25.40 121 TYR A N 1
ATOM 694 C CA . TYR A 1 133 ? 87.282 103.566 92.637 1.00 25.40 121 TYR A CA 1
ATOM 695 C C . TYR A 1 133 ? 87.751 104.524 93.721 1.00 25.40 121 TYR A C 1
ATOM 696 O O . TYR A 1 133 ? 88.596 105.392 93.471 1.00 25.40 121 TYR A O 1
ATOM 705 N N . LEU A 1 134 ? 87.212 104.382 94.933 1.00 22.75 122 LEU A N 1
ATOM 706 C CA . LEU A 1 134 ? 87.656 105.221 96.040 1.00 22.75 122 LEU A CA 1
ATOM 707 C C . LEU A 1 134 ? 89.127 104.987 96.351 1.00 22.75 122 LEU A C 1
ATOM 708 O O . LEU A 1 134 ? 89.871 105.937 96.612 1.00 22.75 122 LEU A O 1
ATOM 713 N N . GLY A 1 135 ? 89.564 103.729 96.329 1.00 23.08 123 GLY A N 1
ATOM 714 C CA . GLY A 1 135 ? 90.968 103.443 96.574 1.00 23.08 123 GLY A CA 1
ATOM 715 C C . GLY A 1 135 ? 91.877 104.032 95.513 1.00 23.08 123 GLY A C 1
ATOM 716 O O . GLY A 1 135 ? 92.936 104.585 95.824 1.00 23.08 123 GLY A O 1
ATOM 717 N N . VAL A 1 136 ? 91.472 103.931 94.245 1.00 23.09 124 VAL A N 1
ATOM 718 C CA . VAL A 1 136 ? 92.275 104.501 93.164 1.00 23.09 124 VAL A CA 1
ATOM 719 C C . VAL A 1 136 ? 92.358 106.018 93.300 1.00 23.09 124 VAL A C 1
ATOM 720 O O . VAL A 1 136 ? 93.433 106.618 93.136 1.00 23.09 124 VAL A O 1
ATOM 724 N N . GLY A 1 137 ? 91.229 106.663 93.600 1.00 21.98 125 GLY A N 1
ATOM 725 C CA . GLY A 1 137 ? 91.241 108.103 93.789 1.00 21.98 125 GLY A CA 1
ATOM 726 C C . GLY A 1 137 ? 92.104 108.529 94.959 1.00 21.98 125 GLY A C 1
ATOM 727 O O . GLY A 1 137 ? 92.837 109.519 94.874 1.00 21.98 125 GLY A O 1
ATOM 728 N N . LEU A 1 138 ? 92.032 107.789 96.067 1.00 21.62 126 LEU A N 1
ATOM 729 C CA . LEU A 1 138 ? 92.882 108.092 97.212 1.00 21.62 126 LEU A CA 1
ATOM 730 C C . LEU A 1 138 ? 94.351 107.965 96.846 1.00 21.62 126 LEU A C 1
ATOM 731 O O . LEU A 1 138 ? 95.162 108.820 97.213 1.00 21.62 126 LEU A O 1
ATOM 736 N N . LEU A 1 139 ? 94.708 106.914 96.106 1.00 21.96 127 LEU A N 1
ATOM 737 C CA . LEU A 1 139 ? 96.087 106.755 95.654 1.00 21.96 127 LEU A CA 1
ATOM 738 C C . LEU A 1 139 ? 96.546 107.968 94.855 1.00 21.96 127 LEU A C 1
ATOM 739 O O . LEU A 1 139 ? 97.573 108.586 95.169 1.00 21.96 127 LEU A O 1
ATOM 744 N N . VAL A 1 140 ? 95.777 108.339 93.829 1.00 20.24 128 VAL A N 1
ATOM 745 C CA . VAL A 1 140 ? 96.204 109.408 92.928 1.00 20.24 128 VAL A CA 1
ATOM 746 C C . VAL A 1 140 ? 96.329 110.727 93.682 1.00 20.24 128 VAL A C 1
ATOM 747 O O . VAL A 1 140 ? 97.347 111.431 93.586 1.00 20.24 128 VAL A O 1
ATOM 751 N N . PHE A 1 141 ? 95.301 111.077 94.459 1.00 19.43 129 PHE A N 1
ATOM 752 C CA . PHE A 1 141 ? 95.305 112.376 95.115 1.00 19.43 129 PHE A CA 1
ATOM 753 C C . PHE A 1 141 ? 96.324 112.443 96.243 1.00 19.43 129 PHE A C 1
ATOM 754 O O . PHE A 1 141 ? 96.946 113.489 96.436 1.00 19.43 129 PHE A O 1
ATOM 762 N N . ASN A 1 142 ? 96.534 111.351 96.984 1.00 21.26 130 ASN A N 1
ATOM 763 C CA . ASN A 1 142 ? 97.580 111.357 97.999 1.00 21.26 130 ASN A CA 1
ATOM 764 C C . ASN A 1 142 ? 98.952 111.532 97.367 1.00 21.26 130 ASN A C 1
ATOM 765 O O . ASN A 1 142 ? 99.769 112.326 97.855 1.00 21.26 130 ASN A O 1
ATOM 770 N N . TYR A 1 143 ? 99.219 110.815 96.269 1.00 21.55 131 TYR A N 1
ATOM 771 C CA . TYR A 1 143 ? 100.498 110.977 95.587 1.00 21.55 131 TYR A CA 1
ATOM 772 C C . TYR A 1 143 ? 100.722 112.425 95.189 1.00 21.55 131 TYR A C 1
ATOM 773 O O . TYR A 1 143 ? 101.760 113.020 95.511 1.00 21.55 131 TYR A O 1
ATOM 782 N N . PHE A 1 144 ? 99.770 113.001 94.457 1.00 20.76 132 PHE A N 1
ATOM 783 C CA . PHE A 1 144 ? 99.978 114.382 93.950 1.00 20.76 132 PHE A CA 1
ATOM 784 C C . PHE A 1 144 ? 100.088 115.364 95.120 1.00 20.76 132 PHE A C 1
ATOM 785 O O . PHE A 1 144 ? 101.004 116.195 95.095 1.00 20.76 132 PHE A O 1
ATOM 793 N N . ALA A 1 145 ? 99.202 115.258 96.113 1.00 18.92 133 ALA A N 1
ATOM 794 C CA . ALA A 1 145 ? 99.243 116.195 97.228 1.00 18.92 133 ALA A CA 1
ATOM 795 C C . ALA A 1 145 ? 100.593 116.160 97.926 1.00 18.92 133 ALA A C 1
ATOM 796 O O . ALA A 1 145 ? 101.212 117.206 98.153 1.00 18.92 133 ALA A O 1
ATOM 798 N N . THR A 1 146 ? 101.074 114.966 98.273 1.00 20.67 134 THR A N 1
ATOM 799 C CA . THR A 1 146 ? 102.344 114.876 98.984 1.00 20.67 134 THR A CA 1
ATOM 800 C C . THR A 1 146 ? 103.499 115.383 98.129 1.00 20.67 134 THR A C 1
ATOM 801 O O . THR A 1 146 ? 104.350 116.143 98.613 1.00 20.67 134 THR A O 1
ATOM 805 N N . LEU A 1 147 ? 103.542 114.988 96.845 1.00 20.31 135 LEU A N 1
ATOM 806 C CA . LEU A 1 147 ? 104.642 115.414 95.986 1.00 20.31 135 LEU A CA 1
ATOM 807 C C . LEU A 1 147 ? 104.659 116.928 95.825 1.00 20.31 135 LEU A C 1
ATOM 808 O O . LEU A 1 147 ? 105.713 117.566 95.949 1.00 20.31 135 LEU A O 1
ATOM 813 N N . LEU A 1 148 ? 103.495 117.528 95.566 1.00 19.07 136 LEU A N 1
ATOM 814 C CA . LEU A 1 148 ? 103.452 118.967 95.344 1.00 19.07 136 LEU A CA 1
ATOM 815 C C . LEU A 1 148 ? 103.742 119.736 96.625 1.00 19.07 136 LEU A C 1
ATOM 816 O O . LEU A 1 148 ? 104.398 120.781 96.586 1.00 19.07 136 LEU A O 1
ATOM 821 N N . HIS A 1 149 ? 103.275 119.236 97.773 1.00 20.99 137 HIS A N 1
ATOM 822 C CA . HIS A 1 149 ? 103.587 119.900 99.033 1.00 20.99 137 HIS A CA 1
ATOM 823 C C . HIS A 1 149 ? 105.081 119.876 99.310 1.00 20.99 137 HIS A C 1
ATOM 824 O O . HIS A 1 149 ? 105.661 120.889 99.722 1.00 20.99 137 HIS A O 1
ATOM 831 N N . ILE A 1 150 ? 105.730 118.734 99.073 1.00 21.30 138 ILE A N 1
ATOM 832 C CA . ILE A 1 150 ? 107.167 118.654 99.310 1.00 21.30 138 ILE A CA 1
ATOM 833 C C . ILE A 1 150 ? 107.922 119.581 98.364 1.00 21.30 138 ILE A C 1
ATOM 834 O O . ILE A 1 150 ? 108.858 120.280 98.774 1.00 21.30 138 ILE A O 1
ATOM 839 N N . VAL A 1 151 ? 107.526 119.610 97.089 1.00 20.53 139 VAL A N 1
ATOM 840 C CA . VAL A 1 151 ? 108.204 120.474 96.123 1.00 20.53 139 VAL A CA 1
ATOM 841 C C . VAL A 1 151 ? 108.039 121.943 96.501 1.00 20.53 139 VAL A C 1
ATOM 842 O O . VAL A 1 151 ? 108.992 122.732 96.430 1.00 20.53 139 VAL A O 1
ATOM 846 N N . VAL A 1 152 ? 106.829 122.333 96.908 1.00 20.22 140 VAL A N 1
ATOM 847 C CA . VAL A 1 152 ? 106.580 123.715 97.304 1.00 20.22 140 VAL A CA 1
ATOM 848 C C . VAL A 1 152 ? 107.418 124.081 98.522 1.00 20.22 140 VAL A C 1
ATOM 849 O O . VAL A 1 152 ? 107.983 125.180 98.598 1.00 20.22 140 VAL A O 1
ATOM 853 N N . SER A 1 153 ? 107.514 123.169 99.493 1.00 21.28 141 SER A N 1
ATOM 854 C CA . SER A 1 153 ? 108.347 123.431 100.662 1.00 21.28 141 SER A CA 1
ATOM 855 C C . SER A 1 153 ? 109.808 123.604 100.270 1.00 21.28 141 SER A C 1
ATOM 856 O O . SER A 1 153 ? 110.496 124.492 100.789 1.00 21.28 141 SER A O 1
ATOM 859 N N . GLU A 1 154 ? 110.310 122.760 99.349 1.00 25.18 142 GLU A N 1
ATOM 860 C CA . GLU A 1 154 ? 111.687 122.888 98.878 1.00 25.18 142 GLU A CA 1
ATOM 861 C C . GLU A 1 154 ? 111.928 124.255 98.253 1.00 25.18 142 GLU A C 1
ATOM 862 O O . GLU A 1 154 ? 112.929 124.918 98.546 1.00 25.18 142 GLU A O 1
ATOM 868 N N . ILE A 1 155 ? 111.000 124.695 97.395 1.00 22.53 143 ILE A N 1
ATOM 869 C CA . ILE A 1 155 ? 111.163 125.986 96.728 1.00 22.53 143 ILE A CA 1
ATOM 870 C C . ILE A 1 155 ? 111.176 127.118 97.750 1.00 22.53 143 ILE A C 1
ATOM 871 O O . ILE A 1 155 ? 112.047 128.001 97.722 1.00 22.53 143 ILE A O 1
ATOM 876 N N . ILE A 1 156 ? 110.211 127.102 98.673 1.00 25.73 144 ILE A N 1
ATOM 877 C CA . ILE A 1 156 ? 110.093 128.175 99.658 1.00 25.73 144 ILE A CA 1
ATOM 878 C C . ILE A 1 156 ? 111.347 128.249 100.516 1.00 25.73 144 ILE A C 1
ATOM 879 O O . ILE A 1 156 ? 111.897 129.331 100.757 1.00 25.73 144 ILE A O 1
ATOM 884 N N . ALA A 1 157 ? 111.826 127.097 100.986 1.00 46.29 145 ALA A N 1
ATOM 885 C CA . ALA A 1 157 ? 112.994 127.109 101.853 1.00 46.29 145 ALA A CA 1
ATOM 886 C C . ALA A 1 157 ? 114.262 127.467 101.100 1.00 46.29 145 ALA A C 1
ATOM 887 O O . ALA A 1 157 ? 115.168 128.061 101.685 1.00 46.29 145 ALA A O 1
ATOM 889 N N . SER A 1 158 ? 114.363 127.114 99.818 1.00 27.11 146 SER A N 1
ATOM 890 C CA . SER A 1 158 ? 115.514 127.560 99.043 1.00 27.11 146 SER A CA 1
ATOM 891 C C . SER A 1 158 ? 115.534 129.076 98.922 1.00 27.11 146 SER A C 1
ATOM 892 O O . SER A 1 158 ? 116.588 129.707 99.079 1.00 27.11 146 SER A O 1
ATOM 895 N N . ARG A 1 159 ? 114.373 129.682 98.660 1.00 26.98 147 ARG A N 1
ATOM 896 C CA . ARG A 1 159 ? 114.314 131.141 98.621 1.00 26.98 147 ARG A CA 1
ATOM 897 C C . ARG A 1 159 ? 114.689 131.743 99.970 1.00 26.98 147 ARG A C 1
ATOM 898 O O . ARG A 1 159 ? 115.435 132.730 100.036 1.00 26.98 147 ARG A O 1
ATOM 906 N N . VAL A 1 160 ? 114.188 131.154 101.058 1.00 27.67 148 VAL A N 1
ATOM 907 C CA . VAL A 1 160 ? 114.490 131.667 102.393 1.00 27.67 148 VAL A CA 1
ATOM 908 C C . VAL A 1 160 ? 115.982 131.561 102.688 1.00 27.67 148 VAL A C 1
ATOM 909 O O . VAL A 1 160 ? 116.585 132.486 103.241 1.00 27.67 148 VAL A O 1
ATOM 913 N N . ARG A 1 161 ? 116.597 130.433 102.330 1.00 29.46 149 ARG A N 1
ATOM 914 C CA . ARG A 1 161 ? 118.024 130.240 102.567 1.00 29.46 149 ARG A CA 1
ATOM 915 C C . ARG A 1 161 ? 118.855 131.247 101.783 1.00 29.46 149 ARG A C 1
ATOM 916 O O . ARG A 1 161 ? 119.810 131.830 102.313 1.00 29.46 149 ARG A O 1
ATOM 924 N N . GLU A 1 162 ? 118.508 131.461 100.511 1.00 28.66 150 GLU A N 1
ATOM 925 C CA . GLU A 1 162 ? 119.225 132.448 99.709 1.00 28.66 150 GLU A CA 1
ATOM 926 C C . GLU A 1 162 ? 119.114 133.835 100.324 1.00 28.66 150 GLU A C 1
ATOM 927 O O . GLU A 1 162 ? 120.114 134.555 100.449 1.00 28.66 150 GLU A O 1
ATOM 933 N N . LYS A 1 163 ? 117.900 134.226 100.720 1.00 27.78 151 LYS A N 1
ATOM 934 C CA . LYS A 1 163 ? 117.708 135.549 101.300 1.00 27.78 151 LYS A CA 1
ATOM 935 C C . LYS A 1 163 ? 118.483 135.698 102.602 1.00 27.78 151 LYS A C 1
ATOM 936 O O . LYS A 1 163 ? 119.103 136.740 102.850 1.00 27.78 151 LYS A O 1
ATOM 942 N N . PHE A 1 164 ? 118.469 134.661 103.441 1.00 28.96 152 PHE A N 1
ATOM 943 C CA . PHE A 1 164 ? 119.163 134.734 104.720 1.00 28.96 152 PHE A CA 1
ATOM 944 C C . PHE A 1 164 ? 120.667 134.853 104.531 1.00 28.96 152 PHE A C 1
ATOM 945 O O . PHE A 1 164 ? 121.322 135.638 105.222 1.00 28.96 152 PHE A O 1
ATOM 953 N N . ILE A 1 165 ? 121.237 134.080 103.604 1.00 26.85 153 ILE A N 1
ATOM 954 C CA . ILE A 1 165 ? 122.679 134.162 103.385 1.00 26.85 153 ILE A CA 1
ATOM 955 C C . ILE A 1 165 ? 123.059 135.514 102.795 1.00 26.85 153 ILE A C 1
ATOM 956 O O . ILE A 1 165 ? 124.061 136.120 103.198 1.00 26.85 153 ILE A O 1
ATOM 961 N N . TRP A 1 166 ? 122.263 136.023 101.852 1.00 27.84 154 TRP A N 1
ATOM 962 C CA . TRP A 1 166 ? 122.565 137.333 101.286 1.00 27.84 154 TRP A CA 1
ATOM 963 C C . TRP A 1 166 ? 122.498 138.422 102.348 1.00 27.84 154 TRP A C 1
ATOM 964 O O . TRP A 1 166 ? 123.321 139.343 102.352 1.00 27.84 154 TRP A O 1
ATOM 975 N N . SER A 1 167 ? 121.566 138.314 103.290 1.00 46.29 155 SER A N 1
ATOM 976 C CA . SER A 1 167 ? 121.494 139.311 104.390 1.00 46.29 155 SER A CA 1
ATOM 977 C C . SER A 1 167 ? 122.708 139.179 105.306 1.00 46.29 155 SER A C 1
ATOM 978 O O . SER A 1 167 ? 123.393 140.186 105.507 1.00 46.29 155 SER A O 1
ATOM 981 N N . ILE A 1 168 ? 122.946 137.982 105.843 1.00 28.66 156 ILE A N 1
ATOM 982 C CA . ILE A 1 168 ? 124.074 137.775 106.796 1.00 28.66 156 ILE A CA 1
ATOM 983 C C . ILE A 1 168 ? 125.375 138.277 106.170 1.00 28.66 156 ILE A C 1
ATOM 984 O O . ILE A 1 168 ? 126.120 138.986 106.874 1.00 28.66 156 ILE A O 1
ATOM 989 N N . LEU A 1 169 ? 125.632 137.965 104.895 1.00 24.49 157 LEU A N 1
ATOM 990 C CA . LEU A 1 169 ? 126.927 138.365 104.358 1.00 24.49 157 LEU A CA 1
ATOM 991 C C . LEU A 1 169 ? 127.087 139.875 104.241 1.00 24.49 157 LEU A C 1
ATOM 992 O O . LEU A 1 169 ? 128.213 140.343 104.052 1.00 24.49 157 LEU A O 1
ATOM 997 N N . HIS A 1 170 ? 126.005 140.646 104.353 1.00 31.51 158 HIS A N 1
ATOM 998 C CA . HIS A 1 170 ? 126.057 142.088 104.148 1.00 31.51 158 HIS A CA 1
ATOM 999 C C . HIS A 1 170 ? 125.709 142.884 105.399 1.00 31.51 158 HIS A C 1
ATOM 1000 O O . HIS A 1 170 ? 125.614 144.114 105.327 1.00 31.51 158 HIS A O 1
ATOM 1007 N N . GLN A 1 171 ? 125.508 142.226 106.536 1.00 31.26 159 GLN A N 1
ATOM 1008 C CA . GLN A 1 171 ? 125.269 142.946 107.777 1.00 31.26 159 GLN A CA 1
ATOM 1009 C C . GLN A 1 171 ? 126.551 143.609 108.262 1.00 31.26 159 GLN A C 1
ATOM 1010 O O . GLN A 1 171 ? 127.658 143.132 108.004 1.00 31.26 159 GLN A O 1
ATOM 1016 N N . ASN A 1 172 ? 126.394 144.725 108.971 1.00 38.01 160 ASN A N 1
ATOM 1017 C CA . ASN A 1 172 ? 127.545 145.378 109.574 1.00 38.01 160 ASN A CA 1
ATOM 1018 C C . ASN A 1 172 ? 128.162 144.472 110.633 1.00 38.01 160 ASN A C 1
ATOM 1019 O O . ASN A 1 172 ? 127.479 143.660 111.262 1.00 38.01 160 ASN A O 1
ATOM 1024 N N . MET A 1 173 ? 129.475 144.608 110.823 1.00 35.18 161 MET A N 1
ATOM 1025 C CA . MET A 1 173 ? 130.194 143.654 111.656 1.00 35.18 161 MET A CA 1
ATOM 1026 C C . MET A 1 173 ? 129.874 143.799 113.137 1.00 35.18 161 MET A C 1
ATOM 1027 O O . MET A 1 173 ? 130.088 142.847 113.892 1.00 35.18 161 MET A O 1
ATOM 1032 N N . ALA A 1 174 ? 129.369 144.953 113.573 1.00 37.69 162 ALA A N 1
ATOM 1033 C CA . ALA A 1 174 ? 128.959 145.088 114.967 1.00 37.69 162 ALA A CA 1
ATOM 1034 C C . ALA A 1 174 ? 127.811 144.141 115.291 1.00 37.69 162 ALA A C 1
ATOM 1035 O O . ALA A 1 174 ? 127.846 143.418 116.295 1.00 37.69 162 ALA A O 1
ATOM 1037 N N . TYR A 1 175 ? 126.787 144.120 114.434 1.00 37.04 163 TYR A N 1
ATOM 1038 C CA . TYR A 1 175 ? 125.663 143.212 114.634 1.00 37.04 163 TYR A CA 1
ATOM 1039 C C . TYR A 1 175 ? 126.092 141.757 114.513 1.00 37.04 163 TYR A C 1
ATOM 1040 O O . TYR A 1 175 ? 125.654 140.908 115.296 1.00 37.04 163 TYR A O 1
ATOM 1049 N N . LEU A 1 176 ? 126.941 141.448 113.532 1.00 34.50 164 LEU A N 1
ATOM 1050 C CA . LEU A 1 176 ? 127.382 140.069 113.351 1.00 34.50 164 LEU A CA 1
ATOM 1051 C C . LEU A 1 176 ? 128.185 139.586 114.551 1.00 34.50 164 LEU A C 1
ATOM 1052 O O . LEU A 1 176 ? 128.048 138.433 114.975 1.00 34.50 164 LEU A O 1
ATOM 1057 N N . ASP A 1 177 ? 129.032 140.452 115.111 1.00 39.14 165 ASP A N 1
ATOM 1058 C CA . ASP A 1 177 ? 129.761 140.092 116.321 1.00 39.14 165 ASP A CA 1
ATOM 1059 C C . ASP A 1 177 ? 128.828 139.959 117.515 1.00 39.14 165 ASP A C 1
ATOM 1060 O O . ASP A 1 177 ? 129.066 139.123 118.393 1.00 39.14 165 ASP A O 1
ATOM 1065 N N . SER A 1 178 ? 127.698 140.669 117.496 1.00 37.70 166 SER A N 1
ATOM 1066 C CA . SER A 1 178 ? 126.691 140.501 118.578 1.00 37.70 166 SER A CA 1
ATOM 1067 C C . SER A 1 178 ? 126.117 139.077 118.556 1.00 37.70 166 SER A C 1
ATOM 1068 O O . SER A 1 178 ? 126.011 138.478 119.641 1.00 37.70 166 SER A O 1
ATOM 1071 N N . LEU A 1 179 ? 125.749 138.563 117.379 1.00 39.98 167 LEU A N 1
ATOM 1072 C CA . LEU A 1 179 ? 125.135 137.210 117.296 1.00 39.98 167 LEU A CA 1
ATOM 1073 C C . LEU A 1 179 ? 126.205 136.158 117.566 1.00 39.98 167 LEU A C 1
ATOM 1074 O O . LEU A 1 179 ? 125.906 135.185 118.283 1.00 39.98 167 LEU A O 1
ATOM 1079 N N . GLY A 1 180 ? 127.400 136.346 117.004 1.00 45.70 168 GLY A N 1
ATOM 1080 C CA . GLY A 1 180 ? 128.439 135.305 117.109 1.00 45.70 168 GLY A CA 1
ATOM 1081 C C . GLY A 1 180 ? 128.342 134.416 115.884 1.00 45.70 168 GLY A C 1
ATOM 1082 O O . GLY A 1 180 ? 127.642 134.815 114.942 1.00 45.70 168 GLY A O 1
ATOM 1083 N N . SER A 1 181 ? 129.003 133.258 115.880 1.00 47.48 169 SER A N 1
ATOM 1084 C CA . SER A 1 181 ? 128.839 132.323 114.737 1.00 47.48 169 SER A CA 1
ATOM 1085 C C . SER A 1 181 ? 127.736 131.316 115.066 1.00 47.48 169 SER A C 1
ATOM 1086 O O . SER A 1 181 ? 126.975 130.983 114.154 1.00 47.48 169 SER A O 1
ATOM 1089 N N . GLY A 1 182 ? 127.651 130.873 116.323 1.00 44.27 170 GLY A N 1
ATOM 1090 C CA . GLY A 1 182 ? 126.648 129.879 116.747 1.00 44.27 170 GLY A CA 1
ATOM 1091 C C . GLY A 1 182 ? 125.223 130.246 116.409 1.00 44.27 170 GLY A C 1
ATOM 1092 O O . GLY A 1 182 ? 124.446 129.328 116.264 1.00 44.27 170 GLY A O 1
ATOM 1093 N N . GLU A 1 183 ? 124.889 131.537 116.411 1.00 43.64 171 GLU A N 1
ATOM 1094 C CA . GLU A 1 183 ? 123.482 131.941 116.168 1.00 43.64 171 GLU A CA 1
ATOM 1095 C C . GLU A 1 183 ? 123.234 131.855 114.664 1.00 43.64 171 GLU A C 1
ATOM 1096 O O . GLU A 1 183 ? 122.133 131.445 114.269 1.00 43.64 171 GLU A O 1
ATOM 1102 N N . ILE A 1 184 ? 124.250 132.192 113.867 1.00 38.63 172 ILE A N 1
ATOM 1103 C CA . ILE A 1 184 ? 124.103 132.149 112.385 1.00 38.63 172 ILE A CA 1
ATOM 1104 C C . ILE A 1 184 ? 124.197 130.693 111.913 1.00 38.63 172 ILE A C 1
ATOM 1105 O O . ILE A 1 184 ? 123.326 130.291 111.130 1.00 38.63 172 ILE A O 1
ATOM 1110 N N . THR A 1 185 ? 125.201 129.931 112.364 1.00 36.87 173 THR A N 1
ATOM 1111 C CA . THR A 1 185 ? 125.312 128.565 111.863 1.00 36.87 173 THR A CA 1
ATOM 1112 C C . THR A 1 185 ? 124.079 127.744 112.220 1.00 36.87 173 THR A C 1
ATOM 1113 O O . THR A 1 185 ? 123.605 126.942 111.407 1.00 36.87 173 THR A O 1
ATOM 1117 N N . SER A 1 186 ? 123.547 127.926 113.430 1.00 38.34 174 SER A N 1
ATOM 1118 C CA . SER A 1 186 ? 122.321 127.230 113.806 1.00 38.34 174 SER A CA 1
ATOM 1119 C C . SER A 1 186 ? 121.153 127.661 112.930 1.00 38.34 174 SER A C 1
ATOM 1120 O O . SER A 1 186 ? 120.367 126.824 112.476 1.00 38.34 174 SER A O 1
ATOM 1123 N N . SER A 1 187 ? 121.029 128.965 112.671 1.00 34.26 175 SER A N 1
ATOM 1124 C CA . SER A 1 187 ? 119.958 129.446 111.806 1.00 34.26 175 SER A CA 1
ATOM 1125 C C . SER A 1 187 ? 120.097 128.910 110.388 1.00 34.26 175 SER A C 1
ATOM 1126 O O . SER A 1 187 ? 119.090 128.670 109.715 1.00 34.26 175 SER A O 1
ATOM 1129 N N . ILE A 1 188 ? 121.328 128.696 109.924 1.00 33.49 176 ILE A N 1
ATOM 1130 C CA . ILE A 1 188 ? 121.555 128.176 108.540 1.00 33.49 176 ILE A CA 1
ATOM 1131 C C . ILE A 1 188 ? 121.156 126.702 108.491 1.00 33.49 176 ILE A C 1
ATOM 1132 O O . ILE A 1 188 ? 120.396 126.331 107.577 1.00 33.49 176 ILE A O 1
ATOM 1137 N N . THR A 1 189 ? 121.589 125.902 109.468 1.00 35.66 177 THR A N 1
ATOM 1138 C CA . THR A 1 189 ? 121.358 124.434 109.397 1.00 35.66 177 THR A CA 1
ATOM 1139 C C . THR A 1 189 ? 120.031 123.937 109.978 1.00 35.66 177 THR A C 1
ATOM 1140 O O . THR A 1 189 ? 119.278 123.295 109.222 1.00 35.66 177 THR A O 1
ATOM 1144 N N . SER A 1 190 ? 119.742 124.222 111.249 1.00 34.88 178 SER A N 1
ATOM 1145 C CA . SER A 1 190 ? 118.511 123.662 111.868 1.00 34.88 178 SER A CA 1
ATOM 1146 C C . SER A 1 190 ? 117.352 124.653 112.006 1.00 34.88 178 SER A C 1
ATOM 1147 O O . SER A 1 190 ? 116.405 124.307 112.728 1.00 34.88 178 SER A O 1
ATOM 1150 N N . ASP A 1 191 ? 117.393 125.819 111.359 1.00 32.86 179 ASP A N 1
ATOM 1151 C CA . ASP A 1 191 ? 116.202 126.708 111.429 1.00 32.86 179 ASP A CA 1
ATOM 1152 C C . ASP A 1 191 ? 115.544 126.767 110.052 1.00 32.86 179 ASP A C 1
ATOM 1153 O O . ASP A 1 191 ? 114.416 127.263 109.978 1.00 32.86 179 ASP A O 1
ATOM 1158 N N . SER A 1 192 ? 116.227 126.280 109.015 1.00 30.03 180 SER A N 1
ATOM 1159 C CA . SER A 1 192 ? 115.636 126.215 107.653 1.00 30.03 180 SER A CA 1
ATOM 1160 C C . SER A 1 192 ? 114.889 124.886 107.534 1.00 30.03 180 SER A C 1
ATOM 1161 O O . SER A 1 192 ? 113.855 124.861 106.848 1.00 30.03 180 SER A O 1
ATOM 1164 N N . GLN A 1 193 ? 115.410 123.820 108.145 1.00 31.22 181 GLN A N 1
ATOM 1165 C CA . GLN A 1 193 ? 114.718 122.537 108.210 1.00 31.22 181 GLN A CA 1
ATOM 1166 C C . GLN A 1 193 ? 113.353 122.679 108.872 1.00 31.22 181 GLN A C 1
ATOM 1167 O O . GLN A 1 193 ? 112.365 122.100 108.403 1.00 31.22 181 GLN A O 1
ATOM 1173 N N . LEU A 1 194 ? 113.280 123.440 109.966 1.00 27.18 182 LEU A N 1
ATOM 1174 C CA . LEU A 1 194 ? 111.993 123.687 110.604 1.00 27.18 182 LEU A CA 1
ATOM 1175 C C . LEU A 1 194 ? 111.063 124.445 109.671 1.00 27.18 182 LEU A C 1
ATOM 1176 O O . LEU A 1 194 ? 109.853 124.188 109.640 1.00 27.18 182 LEU A O 1
ATOM 1181 N N . ILE A 1 195 ? 111.598 125.386 108.894 1.00 25.30 183 ILE A N 1
ATOM 1182 C CA . ILE A 1 195 ? 110.771 126.138 107.956 1.00 25.30 183 ILE A CA 1
ATOM 1183 C C . ILE A 1 195 ? 110.241 125.230 106.851 1.00 25.30 183 ILE A C 1
ATOM 1184 O O . ILE A 1 195 ? 109.096 125.382 106.410 1.00 25.30 183 ILE A O 1
ATOM 1189 N N . GLN A 1 196 ? 111.062 124.269 106.387 1.00 27.29 184 GLN A N 1
ATOM 1190 C CA . GLN A 1 196 ? 110.528 123.275 105.456 1.00 27.29 184 GLN A CA 1
ATOM 1191 C C . GLN A 1 196 ? 109.406 122.477 106.096 1.00 27.29 184 GLN A C 1
ATOM 1192 O O . GLN A 1 196 ? 108.311 122.367 105.535 1.00 27.29 184 GLN A O 1
ATOM 1198 N N . GLN A 1 197 ? 109.662 121.912 107.277 1.00 28.16 185 GLN A N 1
ATOM 1199 C CA . GLN A 1 197 ? 108.661 121.076 107.929 1.00 28.16 185 GLN A CA 1
ATOM 1200 C C . GLN A 1 197 ? 107.360 121.831 108.157 1.00 28.16 185 GLN A C 1
ATOM 1201 O O . GLN A 1 197 ? 106.281 121.229 108.132 1.00 28.16 185 GLN A O 1
ATOM 1207 N N . GLY A 1 198 ? 107.438 123.143 108.375 1.00 24.89 186 GLY A N 1
ATOM 1208 C CA . GLY A 1 198 ? 106.224 123.928 108.518 1.00 24.89 186 GLY A CA 1
ATOM 1209 C C . GLY A 1 198 ? 105.377 123.940 107.260 1.00 24.89 186 GLY A C 1
ATOM 1210 O O . GLY A 1 198 ?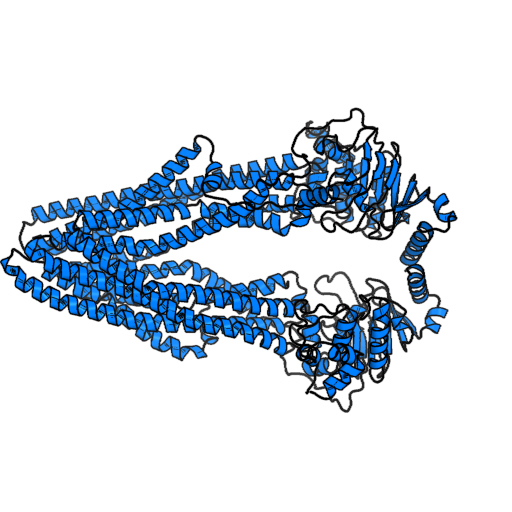 104.148 123.892 107.330 1.00 24.89 186 GLY A O 1
ATOM 1211 N N . VAL A 1 199 ? 106.017 124.004 106.094 1.00 22.99 187 VAL A N 1
ATOM 1212 C CA . VAL A 1 199 ? 105.315 124.065 104.819 1.00 22.99 187 VAL A CA 1
ATOM 1213 C C . VAL A 1 199 ? 105.463 122.772 104.027 1.00 22.99 187 VAL A C 1
ATOM 1214 O O . VAL A 1 199 ? 105.071 122.717 102.858 1.00 22.99 187 VAL A O 1
ATOM 1218 N N . SER A 1 200 ? 106.008 121.724 104.640 1.00 23.59 188 SER A N 1
ATOM 1219 C CA . SER A 1 200 ? 106.170 120.436 103.978 1.00 23.59 188 SER A CA 1
ATOM 1220 C C . SER A 1 200 ? 104.851 119.683 103.970 1.00 23.59 188 SER A C 1
ATOM 1221 O O . SER A 1 200 ? 103.792 120.275 104.191 1.00 23.59 188 SER A O 1
ATOM 1224 N N . GLU A 1 201 ? 104.904 118.379 103.698 1.00 27.11 189 GLU A N 1
ATOM 1225 C CA . GLU A 1 201 ? 103.699 117.560 103.715 1.00 27.11 189 GLU A CA 1
ATOM 1226 C C . GLU A 1 201 ? 102.984 117.582 105.061 1.00 27.11 189 GLU A C 1
ATOM 1227 O O . GLU A 1 201 ? 101.857 117.090 105.143 1.00 27.11 189 GLU A O 1
ATOM 1233 N N . LYS A 1 202 ? 103.605 118.123 106.112 1.00 25.45 190 LYS A N 1
ATOM 1234 C CA . LYS A 1 202 ? 102.924 118.239 107.399 1.00 25.45 190 LYS A CA 1
ATOM 1235 C C . LYS A 1 202 ? 101.725 119.174 107.313 1.00 25.45 190 LYS A C 1
ATOM 1236 O O . LYS A 1 202 ? 100.646 118.863 107.832 1.00 25.45 190 LYS A O 1
ATOM 1242 N N . ILE A 1 203 ? 101.891 120.329 106.665 1.00 21.14 191 ILE A N 1
ATOM 1243 C CA . ILE A 1 203 ? 100.762 121.238 106.510 1.00 21.14 191 ILE A CA 1
ATOM 1244 C C . ILE A 1 203 ? 99.725 120.636 105.571 1.00 21.14 191 ILE A C 1
ATOM 1245 O O . ILE A 1 203 ? 98.517 120.864 105.732 1.00 21.14 191 ILE A O 1
ATOM 1250 N N . GLY A 1 204 ? 100.166 119.831 104.603 1.00 20.94 192 GLY A N 1
ATOM 1251 C CA . GLY A 1 204 ? 99.221 119.116 103.767 1.00 20.94 192 GLY A CA 1
ATOM 1252 C C . GLY A 1 204 ? 98.395 118.120 104.554 1.00 20.94 192 GLY A C 1
ATOM 1253 O O . GLY A 1 204 ? 97.190 117.998 104.343 1.00 20.94 192 GLY A O 1
ATOM 1254 N N . LEU A 1 205 ? 99.030 117.404 105.483 1.00 20.92 193 LEU A N 1
ATOM 1255 C CA . LEU A 1 205 ? 98.297 116.474 106.332 1.00 20.92 193 LEU A CA 1
ATOM 1256 C C . LEU A 1 205 ? 97.361 117.203 107.283 1.00 20.92 193 LEU A C 1
ATOM 1257 O O . LEU A 1 205 ? 96.275 116.700 107.580 1.00 20.92 193 LEU A O 1
ATOM 1262 N N . ALA A 1 206 ? 97.756 118.379 107.773 1.00 20.26 194 ALA A N 1
ATOM 1263 C CA . ALA A 1 206 ? 96.856 119.160 108.619 1.00 20.26 194 ALA A CA 1
ATOM 1264 C C . ALA A 1 206 ? 95.615 119.593 107.846 1.00 20.26 194 ALA A C 1
ATOM 1265 O O . ALA A 1 206 ? 94.482 119.458 108.332 1.00 20.26 194 ALA A O 1
ATOM 1267 N N . ALA A 1 207 ? 95.809 120.107 106.628 1.00 19.36 195 ALA A N 1
ATOM 1268 C CA . ALA A 1 207 ? 94.670 120.488 105.798 1.00 19.36 195 ALA A CA 1
ATOM 1269 C C . ALA A 1 207 ? 93.812 119.278 105.456 1.00 19.36 195 ALA A C 1
ATOM 1270 O O . ALA A 1 207 ? 92.578 119.357 105.457 1.00 19.36 195 ALA A O 1
ATOM 1272 N N . GLN A 1 208 ? 94.468 118.149 105.157 1.00 20.92 196 GLN A N 1
ATOM 1273 C CA . GLN A 1 208 ? 93.732 116.894 104.836 1.00 20.92 196 GLN A CA 1
ATOM 1274 C C . GLN A 1 208 ? 92.872 116.505 106.034 1.00 20.92 196 GLN A C 1
ATOM 1275 O O . GLN A 1 208 ? 91.706 116.147 105.822 1.00 20.92 196 GLN A O 1
ATOM 1281 N N . SER A 1 209 ? 93.439 116.549 107.233 1.00 19.70 197 SER A N 1
ATOM 1282 C CA . SER A 1 209 ? 92.696 116.114 108.410 1.00 19.70 197 SER A CA 1
ATOM 1283 C C . SER A 1 209 ? 91.527 117.044 108.706 1.00 19.70 197 SER A C 1
ATOM 1284 O O . SER A 1 209 ? 90.450 116.585 109.106 1.00 19.70 197 SER A O 1
ATOM 1287 N N . ILE A 1 210 ? 91.710 118.352 108.515 1.00 18.26 198 ILE A N 1
ATOM 1288 C CA . ILE A 1 210 ? 90.584 119.268 108.692 1.00 18.26 198 ILE A CA 1
ATOM 1289 C C . ILE A 1 210 ? 89.497 118.976 107.665 1.00 18.26 198 ILE A C 1
ATOM 1290 O O . ILE A 1 210 ? 88.298 118.981 107.982 1.00 18.26 198 ILE A O 1
ATOM 1295 N N . ALA A 1 211 ? 89.901 118.639 106.438 1.00 21.06 199 ALA A N 1
ATOM 1296 C CA . ALA A 1 211 ? 88.911 118.271 105.398 1.00 21.06 199 ALA A CA 1
ATOM 1297 C C . ALA A 1 211 ? 88.193 116.978 105.797 1.00 21.06 199 ALA A C 1
ATOM 1298 O O . ALA A 1 211 ? 86.978 116.892 105.566 1.00 21.06 199 ALA A O 1
ATOM 1300 N N . THR A 1 212 ? 88.920 116.013 106.365 1.00 16.56 200 THR A N 1
ATOM 1301 C CA . THR A 1 212 ? 88.316 114.718 106.779 1.00 16.56 200 THR A CA 1
ATOM 1302 C C . THR A 1 212 ? 87.274 114.965 107.870 1.00 16.56 200 THR A C 1
ATOM 1303 O O . THR A 1 212 ? 86.199 114.355 107.795 1.00 16.56 200 THR A O 1
ATOM 1307 N N . VAL A 1 213 ? 87.579 115.840 108.831 1.00 21.80 201 VAL A N 1
ATOM 1308 C CA . VAL A 1 213 ? 86.597 116.186 109.899 1.00 21.80 201 VAL A CA 1
ATOM 1309 C C . VAL A 1 213 ? 85.376 116.819 109.233 1.00 21.80 201 VAL A C 1
ATOM 1310 O O . VAL A 1 213 ? 84.260 116.349 109.499 1.00 21.80 201 VAL A O 1
ATOM 1314 N N . VAL A 1 214 ? 85.583 117.822 108.376 1.00 17.72 202 VAL A N 1
ATOM 1315 C CA . VAL A 1 214 ? 84.440 118.523 107.798 1.00 17.72 202 VAL A CA 1
ATOM 1316 C C . VAL A 1 214 ? 83.587 117.566 106.974 1.00 17.72 202 VAL A C 1
ATOM 1317 O O . VAL A 1 214 ? 82.354 117.565 107.076 1.00 17.72 202 VAL A O 1
ATOM 1321 N N . SER A 1 215 ? 84.229 116.722 106.165 1.00 21.82 203 SER A N 1
ATOM 1322 C CA . SER A 1 215 ? 83.488 115.800 105.312 1.00 21.82 203 SER A CA 1
ATOM 1323 C C . SER A 1 215 ? 82.774 114.733 106.129 1.00 21.82 203 SER A C 1
ATOM 1324 O O . SER A 1 215 ? 81.663 114.325 105.781 1.00 21.82 203 SER A O 1
ATOM 1327 N N . ALA A 1 216 ? 83.390 114.264 107.216 1.00 19.91 204 ALA A N 1
ATOM 1328 C CA . ALA A 1 216 ? 82.739 113.263 108.052 1.00 19.91 204 ALA A CA 1
ATOM 1329 C C . ALA A 1 216 ? 81.507 113.836 108.736 1.00 19.91 204 ALA A C 1
ATOM 1330 O O . ALA A 1 216 ? 80.453 113.187 108.773 1.00 19.91 204 ALA A O 1
ATOM 1332 N N . LEU A 1 217 ? 81.611 115.053 109.276 1.00 20.92 205 LEU A N 1
ATOM 1333 C CA . LEU A 1 217 ? 80.431 115.686 109.856 1.00 20.92 205 LEU A CA 1
ATOM 1334 C C . LEU A 1 217 ? 79.356 115.926 108.804 1.00 20.92 205 LEU A C 1
ATOM 1335 O O . LEU A 1 217 ? 78.165 115.730 109.070 1.00 20.92 205 LEU A O 1
ATOM 1340 N N . THR A 1 218 ? 79.755 116.348 107.601 1.00 20.45 206 THR A N 1
ATOM 1341 C CA . THR A 1 218 ? 78.777 116.571 106.542 1.00 20.45 206 THR A CA 1
ATOM 1342 C C . THR A 1 218 ? 78.061 115.281 106.170 1.00 20.45 206 THR A C 1
ATOM 1343 O O . THR A 1 218 ? 76.840 115.271 105.997 1.00 20.45 206 THR A O 1
ATOM 1347 N N . VAL A 1 219 ? 78.801 114.179 106.053 1.00 20.59 207 VAL A N 1
ATOM 1348 C CA . VAL A 1 219 ? 78.185 112.887 105.761 1.00 20.59 207 VAL A CA 1
ATOM 1349 C C . VAL A 1 219 ? 77.194 112.515 106.856 1.00 20.59 207 VAL A C 1
ATOM 1350 O O . VAL A 1 219 ? 76.020 112.216 106.591 1.00 20.59 207 VAL A O 1
ATOM 1354 N N . ALA A 1 220 ? 77.638 112.578 108.113 1.00 21.13 208 ALA A N 1
ATOM 1355 C CA . ALA A 1 220 ? 76.777 112.167 109.214 1.00 21.13 208 ALA A CA 1
ATOM 1356 C C . ALA A 1 220 ? 75.509 113.007 109.270 1.00 21.13 208 ALA A C 1
ATOM 1357 O O . ALA A 1 220 ? 74.427 112.487 109.560 1.00 21.13 208 ALA A O 1
ATOM 1359 N N . PHE A 1 221 ? 75.600 114.297 108.956 1.00 22.91 209 PHE A N 1
ATOM 1360 C CA . PHE A 1 221 ? 74.384 115.138 109.101 1.00 22.91 209 PHE A CA 1
ATOM 1361 C C . PHE A 1 221 ? 73.410 114.874 107.946 1.00 22.91 209 PHE A C 1
ATOM 1362 O O . PHE A 1 221 ? 72.200 114.764 108.202 1.00 22.91 209 PHE A O 1
ATOM 1370 N N . VAL A 1 222 ? 73.911 114.783 106.713 1.00 22.62 210 VAL A N 1
ATOM 1371 C CA . VAL A 1 222 ? 72.998 114.615 105.543 1.00 22.62 210 VAL A CA 1
ATOM 1372 C C . VAL A 1 222 ? 72.247 113.284 105.673 1.00 22.62 210 VAL A C 1
ATOM 1373 O O . VAL A 1 222 ? 71.005 113.299 105.560 1.00 22.62 210 VAL A O 1
ATOM 1377 N N . ILE A 1 223 ? 72.964 112.185 105.920 1.00 26.08 211 ILE A N 1
ATOM 1378 C CA . ILE A 1 223 ? 72.329 110.831 105.953 1.00 26.08 211 ILE A CA 1
ATOM 1379 C C . ILE A 1 223 ? 71.311 110.706 107.094 1.00 26.08 211 ILE A C 1
ATOM 1380 O O . ILE A 1 223 ? 70.213 110.175 106.832 1.00 26.08 211 ILE A O 1
ATOM 1385 N N . TYR A 1 224 ? 71.634 111.186 108.298 1.00 28.94 212 TYR A N 1
ATOM 1386 C CA . TYR A 1 224 ? 70.720 111.001 109.456 1.00 28.94 212 TYR A CA 1
ATOM 1387 C C . TYR A 1 224 ? 70.957 112.125 110.462 1.00 28.94 212 TYR A C 1
ATOM 1388 O O . TYR A 1 224 ? 71.727 111.894 111.400 1.00 28.94 212 TYR A O 1
ATOM 1397 N N . TRP A 1 225 ? 70.290 113.272 110.305 1.00 29.19 213 TRP A N 1
ATOM 1398 C CA . TRP A 1 225 ? 70.599 114.429 111.190 1.00 29.19 213 TRP A CA 1
ATOM 1399 C C . TRP A 1 225 ? 70.114 114.197 112.627 1.00 29.19 213 TRP A C 1
ATOM 1400 O O . TRP A 1 225 ? 70.748 114.739 113.530 1.00 29.19 213 TRP A O 1
ATOM 1411 N N . LYS A 1 226 ? 69.021 113.447 112.779 1.00 30.09 214 LYS A N 1
ATOM 1412 C CA . LYS A 1 226 ? 68.457 113.175 114.121 1.00 30.09 214 LYS A CA 1
ATOM 1413 C C . LYS A 1 226 ? 69.535 112.481 114.955 1.00 30.09 214 LYS A C 1
ATOM 1414 O O . LYS A 1 226 ? 69.854 112.998 116.035 1.00 30.09 214 LYS A O 1
ATOM 1420 N N . LEU A 1 227 ? 70.094 111.377 114.450 1.00 28.68 215 LEU A N 1
ATOM 1421 C CA . LEU A 1 227 ? 71.107 110.657 115.210 1.00 28.68 215 LEU A CA 1
ATOM 1422 C C . LEU A 1 227 ? 72.447 111.366 115.152 1.00 28.68 215 LEU A C 1
ATOM 1423 O O . LEU A 1 227 ? 73.210 111.318 116.120 1.00 28.68 215 LEU A O 1
ATOM 1428 N N . ALA A 1 228 ? 72.752 112.025 114.034 1.00 25.13 216 ALA A N 1
ATOM 1429 C CA . ALA A 1 228 ? 73.987 112.795 113.956 1.00 25.13 216 ALA A CA 1
ATOM 1430 C C . ALA A 1 228 ? 73.994 113.917 114.981 1.00 25.13 216 ALA A C 1
ATOM 1431 O O . ALA A 1 228 ? 75.005 114.146 115.650 1.00 25.13 216 ALA A O 1
ATOM 1433 N N . LEU A 1 229 ? 72.870 114.619 115.128 1.00 25.22 217 LEU A N 1
ATOM 1434 C CA . LEU A 1 229 ? 72.780 115.680 116.126 1.00 25.22 217 LEU A CA 1
ATOM 1435 C C . LEU A 1 229 ? 72.896 115.123 117.537 1.00 25.22 217 LEU A C 1
ATOM 1436 O O . LEU A 1 229 ? 73.594 115.698 118.379 1.00 25.22 217 LEU A O 1
ATOM 1441 N N . VAL A 1 230 ? 72.225 114.002 117.814 1.00 27.27 218 VAL A N 1
ATOM 1442 C CA . VAL A 1 230 ? 72.304 113.407 119.149 1.00 27.27 218 VAL A CA 1
ATOM 1443 C C . VAL A 1 230 ? 73.741 113.010 119.474 1.00 27.27 218 VAL A C 1
ATOM 1444 O O . VAL A 1 230 ? 74.272 113.336 120.546 1.00 27.27 218 VAL A O 1
ATOM 1448 N N . LEU A 1 231 ? 74.395 112.312 118.542 1.00 26.93 219 LEU A N 1
ATOM 1449 C CA . LEU A 1 231 ? 75.765 111.864 118.762 1.00 26.93 219 LEU A CA 1
ATOM 1450 C C . LEU A 1 231 ? 76.720 113.040 118.896 1.00 26.93 219 LEU A C 1
ATOM 1451 O O . LEU A 1 231 ? 77.612 113.023 119.748 1.00 26.93 219 LEU A O 1
ATOM 1456 N N . LEU A 1 232 ? 76.559 114.066 118.058 1.00 26.51 220 LEU A N 1
ATOM 1457 C CA . LEU A 1 232 ? 77.430 115.230 118.147 1.00 26.51 220 LEU A CA 1
ATOM 1458 C C . LEU A 1 232 ? 77.266 115.936 119.482 1.00 26.51 220 LEU A C 1
ATOM 1459 O O . LEU A 1 232 ? 78.256 116.325 120.109 1.00 26.51 220 LEU A O 1
ATOM 1464 N N . SER A 1 233 ? 76.024 116.102 119.940 1.00 28.86 221 SER A N 1
ATOM 1465 C CA . SER A 1 233 ? 75.796 116.754 121.224 1.00 28.86 221 SER A CA 1
ATOM 1466 C C . SER A 1 233 ? 76.438 115.966 122.356 1.00 28.86 221 SER A C 1
ATOM 1467 O O . SER A 1 233 ? 77.126 116.534 123.213 1.00 28.86 221 SER A O 1
ATOM 1470 N N . VAL A 1 234 ? 76.220 114.651 122.370 1.00 30.19 222 VAL A N 1
ATOM 1471 C CA . VAL A 1 234 ? 76.760 113.817 123.485 1.00 30.19 222 VAL A CA 1
ATOM 1472 C C . VAL A 1 234 ? 78.291 113.847 123.440 1.00 30.19 222 VAL A C 1
ATOM 1473 O O . VAL A 1 234 ? 78.903 114.021 124.506 1.00 30.19 222 VAL A O 1
ATOM 1477 N N . MET A 1 235 ? 78.884 113.721 122.251 1.00 32.99 223 MET A N 1
ATOM 1478 C CA . MET A 1 235 ? 80.366 113.678 122.148 1.00 32.99 223 MET A CA 1
ATOM 1479 C C . MET A 1 235 ? 80.955 115.036 122.538 1.00 32.99 223 MET A C 1
ATOM 1480 O O . MET A 1 235 ? 81.967 115.036 123.252 1.00 32.99 223 MET A O 1
ATOM 1485 N N . VAL A 1 236 ? 80.344 116.141 122.100 1.00 30.99 224 VAL A N 1
ATOM 1486 C CA . VAL A 1 236 ? 80.836 117.454 122.497 1.00 30.99 224 VAL A CA 1
ATOM 1487 C C . VAL A 1 236 ? 80.711 117.639 124.003 1.00 30.99 224 VAL A C 1
ATOM 1488 O O . VAL A 1 236 ? 81.600 118.219 124.639 1.00 30.99 224 VAL A O 1
ATOM 1492 N N . ALA A 1 237 ? 79.627 117.144 124.605 1.00 32.20 225 ALA A N 1
ATOM 1493 C CA . ALA A 1 237 ? 79.498 117.225 126.055 1.00 32.20 225 ALA A CA 1
ATOM 1494 C C . ALA A 1 237 ? 80.558 116.392 126.762 1.00 32.20 225 ALA A C 1
ATOM 1495 O O . ALA A 1 237 ? 81.050 116.790 127.823 1.00 32.20 225 ALA A O 1
ATOM 1497 N N . LEU A 1 238 ? 80.920 115.240 126.199 1.00 35.09 226 LEU A N 1
ATOM 1498 C CA . LEU A 1 238 ? 81.947 114.397 126.796 1.00 35.09 226 LEU A CA 1
ATOM 1499 C C . LEU A 1 238 ? 83.362 114.858 126.472 1.00 35.09 226 LEU A C 1
ATOM 1500 O O . LEU A 1 238 ? 84.307 114.399 127.121 1.00 35.09 226 LEU A O 1
ATOM 1505 N N . ILE A 1 239 ? 83.531 115.741 125.494 1.00 33.78 227 ILE A N 1
ATOM 1506 C CA . ILE A 1 239 ? 84.845 116.296 125.191 1.00 33.78 227 ILE A CA 1
ATOM 1507 C C . ILE A 1 239 ? 85.102 117.565 125.991 1.00 33.78 227 ILE A C 1
ATOM 1508 O O . ILE A 1 239 ? 86.204 117.769 126.505 1.00 33.78 227 ILE A O 1
ATOM 1513 N N . LEU A 1 240 ? 84.092 118.426 126.120 1.00 38.48 228 LEU A N 1
ATOM 1514 C CA . LEU A 1 240 ? 84.236 119.606 126.964 1.00 38.48 228 LEU A CA 1
ATOM 1515 C C . LEU A 1 240 ? 84.396 119.227 128.429 1.00 38.48 228 LEU A C 1
ATOM 1516 O O . LEU A 1 240 ? 85.053 119.948 129.188 1.00 38.48 228 LEU A O 1
ATOM 1521 N N . SER A 1 241 ? 83.804 118.106 128.848 1.00 39.96 229 SER A N 1
ATOM 1522 C CA . SER A 1 241 ? 83.942 117.669 130.232 1.00 39.96 229 SER A CA 1
ATOM 1523 C C . SER A 1 241 ? 85.370 117.246 130.551 1.00 39.96 229 SER A C 1
ATOM 1524 O O . SER A 1 241 ? 85.810 117.374 131.698 1.00 39.96 229 SER A O 1
ATOM 1527 N N . SER A 1 242 ? 86.106 116.743 129.558 1.00 41.35 230 SER A N 1
ATOM 1528 C CA . SER A 1 242 ? 87.488 116.321 129.743 1.00 41.35 230 SER A CA 1
ATOM 1529 C C . SER A 1 242 ? 88.484 117.433 129.445 1.00 41.35 230 SER A C 1
ATOM 1530 O O . SER A 1 242 ? 89.625 117.153 129.057 1.00 41.35 230 SER A O 1
ATOM 1533 N N . THR A 1 243 ? 88.077 118.689 129.601 1.00 43.55 231 THR A N 1
ATOM 1534 C CA . THR A 1 243 ? 88.955 119.836 129.411 1.00 43.55 231 THR A CA 1
ATOM 1535 C C . THR A 1 243 ? 89.882 120.048 130.608 1.00 43.55 231 THR A C 1
ATOM 1536 O O . THR A 1 243 ? 91.059 120.374 130.408 1.00 43.55 231 THR A O 1
ATOM 1540 N N . PRO A 1 244 ? 89.417 119.889 131.858 1.00 45.18 232 PRO A N 1
ATOM 1541 C CA . PRO A 1 244 ? 90.361 120.000 132.984 1.00 45.18 232 PRO A CA 1
ATOM 1542 C C . PRO A 1 244 ? 91.521 119.025 132.899 1.00 45.18 232 PRO A C 1
ATOM 1543 O O . PRO A 1 244 ? 92.635 119.356 133.323 1.00 45.18 232 PRO A O 1
ATOM 1547 N N . THR A 1 245 ? 91.289 117.825 132.366 1.00 44.62 233 THR A N 1
ATOM 1548 C CA . THR A 1 245 ? 92.352 116.829 132.287 1.00 44.62 233 THR A CA 1
ATOM 1549 C C . THR A 1 245 ? 93.469 117.279 131.351 1.00 44.62 233 THR A C 1
ATOM 1550 O O . THR A 1 245 ? 94.652 117.072 131.643 1.00 44.62 233 THR A O 1
ATOM 1554 N N . ILE A 1 246 ? 93.115 117.901 130.225 1.00 44.03 234 ILE A N 1
ATOM 1555 C CA . ILE A 1 246 ? 94.132 118.379 129.292 1.00 44.03 234 ILE A CA 1
ATOM 1556 C C . ILE A 1 246 ? 94.957 119.493 129.927 1.00 44.03 234 ILE A C 1
ATOM 1557 O O . ILE A 1 246 ? 96.185 119.547 129.768 1.00 44.03 234 ILE A O 1
ATOM 1562 N N . LEU A 1 247 ? 94.299 120.396 130.658 1.00 45.72 235 LEU A N 1
ATOM 1563 C CA . LEU A 1 247 ? 95.027 121.434 131.379 1.00 45.72 235 LEU A CA 1
ATOM 1564 C C . LEU A 1 247 ? 95.953 120.826 132.423 1.00 45.72 235 LEU A C 1
ATOM 1565 O O . LEU A 1 247 ? 97.084 121.290 132.606 1.00 45.72 235 LEU A O 1
ATOM 1570 N N . MET A 1 248 ? 95.487 119.787 133.118 1.00 44.48 236 MET A N 1
ATOM 1571 C CA . MET A 1 248 ? 96.331 119.105 134.092 1.00 44.48 236 MET A CA 1
ATOM 1572 C C . MET A 1 248 ? 97.560 118.496 133.430 1.00 44.48 236 MET A C 1
ATOM 1573 O O . MET A 1 248 ? 98.673 118.600 133.958 1.00 44.48 236 MET A O 1
ATOM 1578 N N . LEU A 1 249 ? 97.379 117.859 132.271 1.00 44.09 237 LEU A N 1
ATOM 1579 C CA . LEU A 1 249 ? 98.513 117.263 131.571 1.00 44.09 237 LEU A CA 1
ATOM 1580 C C . LEU A 1 249 ? 99.511 118.325 131.130 1.00 44.09 237 LEU A C 1
ATOM 1581 O O . LEU A 1 249 ? 100.728 118.146 131.273 1.00 44.09 237 LEU A O 1
ATOM 1586 N N . MET A 1 250 ? 99.016 119.446 130.620 1.00 47.49 238 MET A N 1
ATOM 1587 C CA . MET A 1 250 ? 99.929 120.503 130.120 1.00 47.49 238 MET A CA 1
ATOM 1588 C C . MET A 1 250 ? 100.646 121.168 131.295 1.00 47.49 238 MET A C 1
ATOM 1589 O O . MET A 1 250 ? 101.805 121.552 131.112 1.00 47.49 238 MET A O 1
ATOM 1594 N N . GLN A 1 251 ? 99.985 121.317 132.443 1.00 46.91 239 GLN A N 1
ATOM 1595 C CA . GLN A 1 251 ? 100.652 121.844 133.628 1.00 46.91 239 GLN A CA 1
ATOM 1596 C C . GLN A 1 251 ? 101.707 120.876 134.145 1.00 46.91 239 GLN A C 1
ATOM 1597 O O . GLN A 1 251 ? 102.795 121.297 134.555 1.00 46.91 239 GLN A O 1
ATOM 1603 N N . ALA A 1 252 ? 101.404 119.576 134.143 1.00 42.60 240 ALA A N 1
ATOM 1604 C CA . ALA A 1 252 ? 102.380 118.592 134.601 1.00 42.60 240 ALA A CA 1
ATOM 1605 C C . ALA A 1 252 ? 103.609 118.573 133.703 1.00 42.60 240 ALA A C 1
ATOM 1606 O O . ALA A 1 252 ? 104.743 118.506 134.194 1.00 42.60 240 ALA A O 1
ATOM 1608 N N . TYR A 1 253 ? 103.408 118.636 132.385 1.00 43.46 241 TYR A N 1
ATOM 1609 C CA . TYR A 1 253 ? 104.550 118.682 131.476 1.00 43.46 241 TYR A CA 1
ATOM 1610 C C . TYR A 1 253 ? 105.387 119.935 131.699 1.00 43.46 241 TYR A C 1
ATOM 1611 O O . TYR A 1 253 ? 106.621 119.865 131.744 1.00 43.46 241 TYR A O 1
ATOM 1620 N N . THR A 1 254 ? 104.734 121.090 131.852 1.00 43.81 242 THR A N 1
ATOM 1621 C CA . THR A 1 254 ? 105.472 122.327 132.090 1.00 43.81 242 THR A CA 1
ATOM 1622 C C . THR A 1 254 ? 106.269 122.251 133.386 1.00 43.81 242 THR A C 1
ATOM 1623 O O . THR A 1 254 ? 107.440 122.650 133.431 1.00 43.81 242 THR A O 1
ATOM 1627 N N . ASP A 1 255 ? 105.653 121.728 134.448 1.00 42.35 243 ASP A N 1
ATOM 1628 C CA . ASP A 1 255 ? 106.337 121.630 135.732 1.00 42.35 243 ASP A CA 1
ATOM 1629 C C . ASP A 1 255 ? 107.528 120.683 135.659 1.00 42.35 243 ASP A C 1
ATOM 1630 O O . ASP A 1 255 ? 108.595 120.975 136.213 1.00 42.35 243 ASP A O 1
ATOM 1635 N N . SER A 1 256 ? 107.368 119.540 134.988 1.00 40.70 244 SER A N 1
ATOM 1636 C CA . SER A 1 256 ? 108.483 118.608 134.861 1.00 40.70 244 SER A CA 1
ATOM 1637 C C . SER A 1 256 ? 109.625 119.222 134.060 1.00 40.70 244 SER A C 1
ATOM 1638 O O . SER A 1 256 ? 110.801 119.064 134.417 1.00 40.70 244 SER A O 1
ATOM 1641 N N . ILE A 1 257 ? 109.299 119.933 132.977 1.00 39.99 245 ILE A N 1
ATOM 1642 C CA . ILE A 1 257 ? 110.337 120.577 132.178 1.00 39.99 245 ILE A CA 1
ATOM 1643 C C . ILE A 1 257 ? 111.075 121.625 133.002 1.00 39.99 245 ILE A C 1
ATOM 1644 O O . ILE A 1 257 ? 112.304 121.726 132.939 1.00 39.99 245 ILE A O 1
ATOM 1649 N N . ALA A 1 258 ? 110.344 122.420 133.787 1.00 39.06 246 ALA A N 1
ATOM 1650 C CA . ALA A 1 258 ? 110.995 123.434 134.614 1.00 39.06 246 ALA A CA 1
ATOM 1651 C C . ALA A 1 258 ? 111.885 122.805 135.683 1.00 39.06 246 ALA A C 1
ATOM 1652 O O . ALA A 1 258 ? 113.005 123.277 135.932 1.00 39.06 246 ALA A O 1
ATOM 1654 N N . SER A 1 259 ? 111.402 121.743 136.332 1.00 38.34 247 SER A N 1
ATOM 1655 C CA . SER A 1 259 ? 112.197 121.096 137.369 1.00 38.34 247 SER A CA 1
ATOM 1656 C C . SER A 1 259 ? 113.472 120.497 136.794 1.00 38.34 247 SER A C 1
ATOM 1657 O O . SER A 1 259 ? 114.548 120.612 137.394 1.00 38.34 247 SER A O 1
ATOM 1660 N N . TYR A 1 260 ? 113.393 119.883 135.618 1.00 38.64 248 TYR A N 1
ATOM 1661 C CA . TYR A 1 260 ? 114.670 119.392 135.047 1.00 38.64 248 TYR A CA 1
ATOM 1662 C C . TYR A 1 260 ? 115.520 120.580 134.610 1.00 38.64 248 TYR A C 1
ATOM 1663 O O . TYR A 1 260 ? 116.743 120.486 134.720 1.00 38.64 248 TYR A O 1
ATOM 1672 N N . GLY A 1 261 ? 114.908 121.656 134.117 1.00 35.96 249 GLY A N 1
ATOM 1673 C CA . GLY A 1 261 ? 115.739 122.804 133.800 1.00 35.96 249 GLY A CA 1
ATOM 1674 C C . GLY A 1 261 ? 116.592 123.215 134.982 1.00 35.96 249 GLY A C 1
ATOM 1675 O O . GLY A 1 261 ? 117.789 123.479 134.840 1.00 35.96 249 GLY A O 1
ATOM 1676 N N . LYS A 1 262 ? 115.990 123.248 136.171 1.00 35.80 250 LYS A N 1
ATOM 1677 C CA . LYS A 1 262 ? 116.763 123.528 137.379 1.00 35.80 250 LYS A CA 1
ATOM 1678 C C . LYS A 1 262 ? 117.815 122.450 137.630 1.00 35.80 250 LYS A C 1
ATOM 1679 O O . LYS A 1 262 ? 118.959 122.757 137.994 1.00 35.80 250 LYS A O 1
ATOM 1685 N N . ALA A 1 263 ? 117.448 121.180 137.439 1.00 35.16 251 ALA A N 1
ATOM 1686 C CA . ALA A 1 263 ? 118.405 120.096 137.654 1.00 35.16 251 ALA A CA 1
ATOM 1687 C C . ALA A 1 263 ? 119.571 120.177 136.675 1.00 35.16 251 ALA A C 1
ATOM 1688 O O . ALA A 1 263 ? 120.720 119.909 137.041 1.00 35.16 251 ALA A O 1
ATOM 1690 N N . SER A 1 264 ? 119.286 120.563 135.432 1.00 34.71 252 SER A N 1
ATOM 1691 C CA . SER A 1 264 ? 120.349 120.667 134.400 1.00 34.71 252 SER A CA 1
ATOM 1692 C C . SER A 1 264 ? 121.343 121.763 134.793 1.00 34.71 252 SER A C 1
ATOM 1693 O O . SER A 1 264 ? 122.527 121.626 134.451 1.00 34.71 252 SER A O 1
ATOM 1696 N N . SER A 1 265 ? 120.871 122.816 135.469 1.00 36.11 253 SER A N 1
ATOM 1697 C CA . SER A 1 265 ? 121.770 123.905 135.934 1.00 36.11 253 SER A CA 1
ATOM 1698 C C . SER A 1 265 ? 122.764 123.368 136.969 1.00 36.11 253 SER A C 1
ATOM 1699 O O . SER A 1 265 ? 123.937 123.767 136.915 1.00 36.11 253 SER A O 1
ATOM 1702 N N . VAL A 1 266 ? 122.307 122.502 137.877 1.00 35.26 254 VAL A N 1
ATOM 1703 C CA . VAL A 1 266 ? 123.216 121.897 138.895 1.00 35.26 254 VAL A CA 1
ATOM 1704 C C . VAL A 1 266 ? 124.270 121.059 138.167 1.00 35.26 254 VAL A C 1
ATOM 1705 O O . VAL A 1 266 ? 125.454 121.153 138.538 1.00 35.26 254 VAL A O 1
ATOM 1709 N N . ALA A 1 267 ? 123.858 120.300 137.148 1.00 33.48 255 ALA A N 1
ATOM 1710 C CA . ALA A 1 267 ? 124.815 119.494 136.356 1.00 33.48 255 ALA A CA 1
ATOM 1711 C C . ALA A 1 267 ? 125.794 120.430 135.646 1.00 33.48 255 ALA A C 1
ATOM 1712 O O . ALA A 1 267 ? 126.991 120.105 135.601 1.00 33.48 255 ALA A O 1
ATOM 1714 N N . GLU A 1 268 ? 125.291 121.547 135.116 1.00 40.54 256 GLU A N 1
ATOM 1715 C CA . GLU A 1 268 ? 126.155 122.522 134.402 1.00 40.54 256 GLU A CA 1
ATOM 1716 C C . GLU A 1 268 ? 127.285 122.956 135.337 1.00 40.54 256 GLU A C 1
ATOM 1717 O O . GLU A 1 268 ? 128.452 122.856 134.918 1.00 40.54 256 GLU A O 1
ATOM 1723 N N . GLU A 1 269 ? 126.959 123.412 136.552 1.00 42.13 257 GLU A N 1
ATOM 1724 C CA . GLU A 1 269 ? 128.029 123.897 137.417 1.00 42.13 257 GLU A CA 1
ATOM 1725 C C . GLU A 1 269 ? 128.963 122.770 137.836 1.00 42.13 257 GLU A C 1
ATOM 1726 O O . GLU A 1 269 ? 130.176 122.975 137.950 1.00 42.13 257 GLU A O 1
ATOM 1732 N N . ALA A 1 270 ? 128.417 121.576 138.079 1.00 35.51 258 ALA A N 1
ATOM 1733 C CA . ALA A 1 270 ? 129.234 120.475 138.579 1.00 35.51 258 ALA A CA 1
ATOM 1734 C C . ALA A 1 270 ? 130.312 120.077 137.581 1.00 35.51 258 ALA A C 1
ATOM 1735 O O . ALA A 1 270 ? 131.459 119.830 137.965 1.00 35.51 258 ALA A O 1
ATOM 1737 N N . PHE A 1 271 ? 129.966 120.003 136.295 1.00 35.19 259 PHE A N 1
ATOM 1738 C CA . PHE A 1 271 ? 130.959 119.626 135.296 1.00 35.19 259 PHE A CA 1
ATOM 1739 C C . PHE A 1 271 ? 131.913 120.772 134.994 1.00 35.19 259 PHE A C 1
ATOM 1740 O O . PHE A 1 271 ? 133.109 120.545 134.785 1.00 35.19 259 PHE A O 1
ATOM 1748 N N . ALA A 1 272 ? 131.406 122.005 134.957 1.00 37.87 260 ALA A N 1
ATOM 1749 C CA . ALA A 1 272 ? 132.281 123.153 134.749 1.00 37.87 260 ALA A CA 1
ATOM 1750 C C . ALA A 1 272 ? 133.264 123.299 135.902 1.00 37.87 260 ALA A C 1
ATOM 1751 O O . ALA A 1 272 ? 134.467 123.488 135.690 1.00 37.87 260 ALA A O 1
ATOM 1753 N N . ALA A 1 273 ? 132.767 123.212 137.129 1.00 38.41 261 ALA A N 1
ATOM 1754 C CA . ALA A 1 273 ? 133.598 123.241 138.332 1.00 38.41 261 ALA A CA 1
ATOM 1755 C C . ALA A 1 273 ? 133.931 121.835 138.807 1.00 38.41 261 ALA A C 1
ATOM 1756 O O . ALA A 1 273 ? 133.702 121.486 139.963 1.00 38.41 261 ALA A O 1
ATOM 1758 N N . ILE A 1 274 ? 134.477 121.005 137.922 1.00 38.91 262 ILE A N 1
ATOM 1759 C CA . ILE A 1 274 ? 134.762 119.625 138.290 1.00 38.91 262 ILE A CA 1
ATOM 1760 C C . ILE A 1 274 ? 136.087 119.480 139.030 1.00 38.91 262 ILE A C 1
ATOM 1761 O O . ILE A 1 274 ? 136.220 118.575 139.866 1.00 38.91 262 ILE A O 1
ATOM 1766 N N . LYS A 1 275 ? 137.061 120.355 138.770 1.00 44.27 263 LYS A N 1
ATOM 1767 C CA . LYS A 1 275 ? 138.320 120.283 139.503 1.00 44.27 263 LYS A CA 1
ATOM 1768 C C . LYS A 1 275 ? 138.105 120.538 140.989 1.00 44.27 263 LYS A C 1
ATOM 1769 O O . LYS A 1 275 ? 138.640 119.811 141.832 1.00 44.27 263 LYS A O 1
ATOM 1775 N N . THR A 1 276 ? 137.308 121.555 141.325 1.00 44.54 264 THR A N 1
ATOM 1776 C CA . THR A 1 276 ? 137.024 121.846 142.727 1.00 44.54 264 THR A CA 1
ATOM 1777 C C . THR A 1 276 ? 136.253 120.708 143.382 1.00 44.54 264 THR A C 1
ATOM 1778 O O . THR A 1 276 ? 136.541 120.328 144.524 1.00 44.54 264 THR A O 1
ATOM 1782 N N . ALA A 1 277 ? 135.266 120.155 142.674 1.00 41.86 265 ALA A N 1
ATOM 1783 C CA . ALA A 1 277 ? 134.471 119.067 143.231 1.00 41.86 265 ALA A CA 1
ATOM 1784 C C . ALA A 1 277 ? 135.329 117.841 143.509 1.00 41.86 265 ALA A C 1
ATOM 1785 O O . ALA A 1 277 ? 135.200 117.213 144.565 1.00 41.86 265 ALA A O 1
ATOM 1787 N N . THR A 1 278 ? 136.209 117.481 142.573 1.00 43.51 266 THR A N 1
ATOM 1788 C CA . THR A 1 278 ? 137.103 116.352 142.809 1.00 43.51 266 THR A CA 1
ATOM 1789 C C . THR A 1 278 ? 138.081 116.642 143.939 1.00 43.51 266 THR A C 1
ATOM 1790 O O . THR A 1 278 ? 138.343 115.773 144.778 1.00 43.51 266 THR A O 1
ATOM 1794 N N . ALA A 1 279 ? 138.634 117.857 143.981 1.00 42.16 267 ALA A N 1
ATOM 1795 C CA . ALA A 1 279 ? 139.622 118.181 145.003 1.00 42.16 267 ALA A CA 1
ATOM 1796 C C . ALA A 1 279 ? 139.020 118.130 146.400 1.00 42.16 267 ALA A C 1
ATOM 1797 O O . ALA A 1 279 ? 139.648 117.622 147.335 1.00 42.16 267 ALA A O 1
ATOM 1799 N N . PHE A 1 280 ? 137.807 118.653 146.567 1.00 44.09 268 PHE A N 1
ATOM 1800 C CA . PHE A 1 280 ? 137.162 118.690 147.871 1.00 44.09 268 PHE A CA 1
ATOM 1801 C C . PHE A 1 280 ? 136.223 117.518 148.106 1.00 44.09 268 PHE A C 1
ATOM 1802 O O . PHE A 1 280 ? 135.590 117.452 149.164 1.00 44.09 268 PHE A O 1
ATOM 1810 N N . GLY A 1 281 ? 136.123 116.592 147.157 1.00 42.33 269 GLY A N 1
ATOM 1811 C CA . GLY A 1 281 ? 135.240 115.455 147.318 1.00 42.33 269 GLY A CA 1
ATOM 1812 C C . GLY A 1 281 ? 133.775 115.812 147.377 1.00 42.33 269 GLY A C 1
ATOM 1813 O O . GLY A 1 281 ? 132.998 115.107 148.026 1.00 42.33 269 GLY A O 1
ATOM 1814 N N . ALA A 1 282 ? 133.372 116.894 146.714 1.00 43.25 270 ALA A N 1
ATOM 1815 C CA . ALA A 1 282 ? 131.969 117.284 146.691 1.00 43.25 270 ALA A CA 1
ATOM 1816 C C . ALA A 1 282 ? 131.224 116.523 145.605 1.00 43.25 270 ALA A C 1
ATOM 1817 O O . ALA A 1 282 ? 130.523 117.125 144.786 1.00 43.25 270 ALA A O 1
ATOM 1819 N N . HIS A 1 283 ? 131.367 115.201 145.593 1.00 43.64 271 HIS A N 1
ATOM 1820 C CA . HIS A 1 283 ? 130.674 114.373 144.618 1.00 43.64 271 HIS A CA 1
ATOM 1821 C C . HIS A 1 283 ? 129.270 114.020 145.090 1.00 43.64 271 HIS A C 1
ATOM 1822 O O . HIS A 1 283 ? 128.305 114.157 144.334 1.00 43.64 271 HIS A O 1
ATOM 1829 N N . GLU A 1 284 ? 129.142 113.570 146.339 1.00 44.37 272 GLU A N 1
ATOM 1830 C CA . GLU A 1 284 ? 127.823 113.318 146.902 1.00 44.37 272 GLU A CA 1
ATOM 1831 C C . GLU A 1 284 ? 127.045 114.608 147.130 1.00 44.37 272 GLU A C 1
ATOM 1832 O O . GLU A 1 284 ? 125.814 114.590 147.079 1.00 44.37 272 GLU A O 1
ATOM 1838 N N . PHE A 1 285 ? 127.734 115.726 147.358 1.00 43.28 273 PHE A N 1
ATOM 1839 C CA . PHE A 1 285 ? 127.050 117.004 147.536 1.00 43.28 273 PHE A CA 1
ATOM 1840 C C . PHE A 1 285 ? 126.356 117.439 146.249 1.00 43.28 273 PHE A C 1
ATOM 1841 O O . PHE A 1 285 ? 125.159 117.758 146.249 1.00 43.28 273 PHE A O 1
ATOM 1849 N N . GLN A 1 286 ? 127.089 117.434 145.133 1.00 41.89 274 GLN A N 1
ATOM 1850 C CA . GLN A 1 286 ? 126.498 117.825 143.857 1.00 41.89 274 GLN A CA 1
ATOM 1851 C C . GLN A 1 286 ? 125.472 116.802 143.389 1.00 41.89 274 GLN A C 1
ATOM 1852 O O . GLN A 1 286 ? 124.441 117.166 142.810 1.00 41.89 274 GLN A O 1
ATOM 1858 N N . LEU A 1 287 ? 125.735 115.518 143.634 1.00 38.65 275 LEU A N 1
ATOM 1859 C CA . LEU A 1 287 ? 124.771 114.483 143.277 1.00 38.65 275 LEU A CA 1
ATOM 1860 C C . LEU A 1 287 ? 123.473 114.651 144.055 1.00 38.65 275 LEU A C 1
ATOM 1861 O O . LEU A 1 287 ? 122.383 114.491 143.498 1.00 38.65 275 LEU A O 1
ATOM 1866 N N . GLN A 1 288 ? 123.568 114.980 145.343 1.00 39.68 276 GLN A N 1
ATOM 1867 C CA . GLN A 1 288 ? 122.369 115.220 146.137 1.00 39.68 276 GLN A CA 1
ATOM 1868 C C . GLN A 1 288 ? 121.630 116.464 145.665 1.00 39.68 276 GLN A C 1
ATOM 1869 O O . GLN A 1 288 ? 120.395 116.481 145.631 1.00 39.68 276 GLN A O 1
ATOM 1875 N N . LYS A 1 289 ? 122.374 117.517 145.321 1.00 40.51 277 LYS A N 1
ATOM 1876 C CA . LYS A 1 289 ? 121.736 118.752 144.790 1.00 40.51 277 LYS A CA 1
ATOM 1877 C C . LYS A 1 289 ? 120.951 118.381 143.531 1.00 40.51 277 LYS A C 1
ATOM 1878 O O . LYS A 1 289 ? 119.801 118.837 143.404 1.00 40.51 277 LYS A O 1
ATOM 1884 N N . TYR A 1 290 ? 121.553 117.588 142.640 1.00 33.82 278 TYR A N 1
ATOM 1885 C CA . TYR A 1 290 ? 120.860 117.124 141.442 1.00 33.82 278 TYR A CA 1
ATOM 1886 C C . TYR A 1 290 ? 119.623 116.311 141.804 1.00 33.82 278 TYR A C 1
ATOM 1887 O O . TYR A 1 290 ? 118.553 116.475 141.203 1.00 33.82 278 TYR A O 1
ATOM 1896 N N . ASP A 1 291 ? 119.758 115.422 142.789 1.00 37.75 279 ASP A N 1
ATOM 1897 C CA . ASP A 1 291 ? 118.676 114.513 143.144 1.00 37.75 279 ASP A CA 1
ATOM 1898 C C . ASP A 1 291 ? 117.478 115.251 143.723 1.00 37.75 279 ASP A C 1
ATOM 1899 O O . ASP A 1 291 ? 116.336 114.828 143.521 1.00 37.75 279 ASP A O 1
ATOM 1904 N N . GLU A 1 292 ? 117.709 116.346 144.448 1.00 40.57 280 GLU A N 1
ATOM 1905 C CA . GLU A 1 292 ? 116.579 117.104 144.976 1.00 40.57 280 GLU A CA 1
ATOM 1906 C C . GLU A 1 292 ? 115.761 117.767 143.877 1.00 40.57 280 GLU A C 1
ATOM 1907 O O . GLU A 1 292 ? 114.617 118.156 144.125 1.00 40.57 280 GLU A O 1
ATOM 1913 N N . PHE A 1 293 ? 116.315 117.904 142.674 1.00 37.93 281 PHE A N 1
ATOM 1914 C CA . PHE A 1 293 ? 115.589 118.487 141.554 1.00 37.93 281 PHE A CA 1
ATOM 1915 C C . PHE A 1 293 ? 115.055 117.454 140.576 1.00 37.93 281 PHE A C 1
ATOM 1916 O O . PHE A 1 293 ? 114.025 117.700 139.943 1.00 37.93 281 PHE A O 1
ATOM 1924 N N . ILE A 1 294 ? 115.723 116.305 140.424 1.00 34.52 282 ILE A N 1
ATOM 1925 C CA . ILE A 1 294 ? 115.161 115.247 139.586 1.00 34.52 282 ILE A CA 1
ATOM 1926 C C . ILE A 1 294 ? 114.154 114.394 140.335 1.00 34.52 282 ILE A C 1
ATOM 1927 O O . ILE A 1 294 ? 113.661 113.405 139.779 1.00 34.52 282 ILE A O 1
ATOM 1932 N N . LEU A 1 295 ? 113.835 114.741 141.581 1.00 38.60 283 LEU A N 1
ATOM 1933 C CA . LEU A 1 295 ? 112.749 114.099 142.307 1.00 38.60 283 LEU A CA 1
ATOM 1934 C C . LEU A 1 295 ? 111.457 114.897 142.180 1.00 38.60 283 LEU A C 1
ATOM 1935 O O . LEU A 1 295 ? 110.363 114.342 142.315 1.00 38.60 283 LEU A O 1
ATOM 1940 N N . GLU A 1 296 ? 111.572 116.203 141.931 1.00 41.32 284 GLU A N 1
ATOM 1941 C CA . GLU A 1 296 ? 110.403 117.010 141.607 1.00 41.32 284 GLU A CA 1
ATOM 1942 C C . GLU A 1 296 ? 109.815 116.587 140.270 1.00 41.32 284 GLU A C 1
ATOM 1943 O O . GLU A 1 296 ? 108.594 116.531 140.102 1.00 41.32 284 GLU A O 1
ATOM 1949 N N . SER A 1 297 ? 110.684 116.291 139.301 1.00 38.12 285 SER A N 1
ATOM 1950 C CA . SER A 1 297 ? 110.221 115.861 137.987 1.00 38.12 285 SER A CA 1
ATOM 1951 C C . SER A 1 297 ? 109.434 114.561 138.080 1.00 38.12 285 SER A C 1
ATOM 1952 O O . SER A 1 297 ? 108.497 114.333 137.309 1.00 38.12 285 SER A O 1
ATOM 1955 N N . LYS A 1 298 ? 109.806 113.715 139.045 1.00 39.96 286 LYS A N 1
ATOM 1956 C CA . LYS A 1 298 ? 109.111 112.415 139.238 1.00 39.96 286 LYS A CA 1
ATOM 1957 C C . LYS A 1 298 ? 107.734 112.676 139.859 1.00 39.96 286 LYS A C 1
ATOM 1958 O O . LYS A 1 298 ? 106.782 111.971 139.479 1.00 39.96 286 LYS A O 1
ATOM 1964 N N . GLY A 1 299 ? 107.630 113.649 140.771 1.00 38.15 287 GLY A N 1
ATOM 1965 C CA . GLY A 1 299 ? 106.350 113.993 141.362 1.00 38.15 287 GLY A CA 1
ATOM 1966 C C . GLY A 1 299 ? 105.377 114.583 140.363 1.00 38.15 287 GLY A C 1
ATOM 1967 O O . GLY A 1 299 ? 104.167 114.373 140.471 1.00 38.15 287 GLY A O 1
ATOM 1968 N N . TYR A 1 300 ? 105.885 115.333 139.384 1.00 39.68 288 TYR A N 1
ATOM 1969 C CA . TYR A 1 300 ? 105.032 115.834 138.314 1.00 39.68 288 TYR A CA 1
ATOM 1970 C C . TYR A 1 300 ? 104.763 114.767 137.263 1.00 39.68 288 TYR A C 1
ATOM 1971 O O . TYR A 1 300 ? 103.717 114.796 136.607 1.00 39.68 288 TYR A O 1
ATOM 1980 N N . GLY A 1 301 ? 105.686 113.819 137.098 1.00 40.85 289 GLY A N 1
ATOM 1981 C CA . GLY A 1 301 ? 105.419 112.679 136.242 1.00 40.85 289 GLY A CA 1
ATOM 1982 C C . GLY A 1 301 ? 104.273 111.836 136.754 1.00 40.85 289 GLY A C 1
ATOM 1983 O O . GLY A 1 301 ? 103.541 111.234 135.969 1.00 40.85 289 GLY A O 1
ATOM 1984 N N . LYS A 1 302 ? 104.095 111.786 138.073 1.00 42.34 290 LYS A N 1
ATOM 1985 C CA . LYS A 1 302 ? 102.923 111.112 138.627 1.00 42.34 290 LYS A CA 1
ATOM 1986 C C . LYS A 1 302 ? 101.630 111.772 138.150 1.00 42.34 290 LYS A C 1
ATOM 1987 O O . LYS A 1 302 ? 100.717 111.098 137.653 1.00 42.34 290 LYS A O 1
ATOM 1993 N N . LYS A 1 303 ? 101.542 113.097 138.283 1.00 40.34 291 LYS A N 1
ATOM 1994 C CA . LYS A 1 303 ? 100.354 113.815 137.833 1.00 40.34 291 LYS A CA 1
ATOM 1995 C C . LYS A 1 303 ? 100.149 113.640 136.335 1.00 40.34 291 LYS A C 1
ATOM 1996 O O . LYS A 1 303 ? 99.013 113.496 135.863 1.00 40.34 291 LYS A O 1
ATOM 2002 N N . LYS A 1 304 ? 101.244 113.647 135.574 1.00 40.52 292 LYS A N 1
ATOM 2003 C CA . LYS A 1 304 ? 101.168 113.345 134.151 1.00 40.52 292 LYS A CA 1
ATOM 2004 C C . LYS A 1 304 ? 100.595 111.954 133.914 1.00 40.52 292 LYS A C 1
ATOM 2005 O O . LYS A 1 304 ? 99.829 111.743 132.969 1.00 40.52 292 LYS A O 1
ATOM 2011 N N . ALA A 1 305 ? 100.954 110.992 134.767 1.00 39.98 293 ALA A N 1
ATOM 2012 C CA . ALA A 1 305 ? 100.438 109.634 134.627 1.00 39.98 293 ALA A CA 1
ATOM 2013 C C . ALA A 1 305 ? 98.928 109.596 134.811 1.00 39.98 293 ALA A C 1
ATOM 2014 O O . ALA A 1 305 ? 98.207 109.018 133.988 1.00 39.98 293 ALA A O 1
ATOM 2016 N N . ILE A 1 306 ? 98.429 110.205 135.891 1.00 40.53 294 ILE A N 1
ATOM 2017 C CA . ILE A 1 306 ? 96.976 110.228 136.085 1.00 40.53 294 ILE A CA 1
ATOM 2018 C C . ILE A 1 306 ? 96.280 110.950 134.935 1.00 40.53 294 ILE A C 1
ATOM 2019 O O . ILE A 1 306 ? 95.243 110.492 134.441 1.00 40.53 294 ILE A O 1
ATOM 2024 N N . SER A 1 307 ? 96.831 112.079 134.484 1.00 42.20 295 SER A N 1
ATOM 2025 C CA . SER A 1 307 ? 96.165 112.828 133.420 1.00 42.20 295 SER A CA 1
ATOM 2026 C C . SER A 1 307 ? 96.126 112.040 132.111 1.00 42.20 295 SER A C 1
ATOM 2027 O O . SER A 1 307 ? 95.095 112.008 131.426 1.00 42.20 295 SER A O 1
ATOM 2030 N N . LEU A 1 308 ? 97.238 111.400 131.745 1.00 42.17 296 LEU A N 1
ATOM 2031 C CA . LEU A 1 308 ? 97.273 110.614 130.516 1.00 42.17 296 LEU A CA 1
ATOM 2032 C C . LEU A 1 308 ? 96.343 109.411 130.602 1.00 42.17 296 LEU A C 1
ATOM 2033 O O . LEU A 1 308 ? 95.661 109.070 129.624 1.00 42.17 296 LEU A O 1
ATOM 2038 N N . ALA A 1 309 ? 96.306 108.749 131.761 1.00 42.44 297 ALA A N 1
ATOM 2039 C CA . ALA A 1 309 ? 95.379 107.640 131.940 1.00 42.44 297 ALA A CA 1
ATOM 2040 C C . ALA A 1 309 ? 93.939 108.105 131.798 1.00 42.44 297 ALA A C 1
ATOM 2041 O O . ALA A 1 309 ? 93.115 107.421 131.178 1.00 42.44 297 ALA A O 1
ATOM 2043 N N . LEU A 1 310 ? 93.616 109.268 132.367 1.00 41.68 298 LEU A N 1
ATOM 2044 C CA . LEU A 1 310 ? 92.266 109.803 132.240 1.00 41.68 298 LEU A CA 1
ATOM 2045 C C . LEU A 1 310 ? 91.926 110.103 130.788 1.00 41.68 298 LEU A C 1
ATOM 2046 O O . LEU A 1 310 ? 90.807 109.834 130.344 1.00 41.68 298 LEU A O 1
ATOM 2051 N N . MET A 1 311 ? 92.895 110.602 130.027 1.00 44.95 299 MET A N 1
ATOM 2052 C CA . MET A 1 311 ? 92.631 110.956 128.611 1.00 44.95 299 MET A CA 1
ATOM 2053 C C . MET A 1 311 ? 92.414 109.685 127.792 1.00 44.95 299 MET A C 1
ATOM 2054 O O . MET A 1 311 ? 91.550 109.706 126.917 1.00 44.95 299 MET A O 1
ATOM 2059 N N . MET A 1 312 ? 93.177 108.627 128.063 1.00 44.29 300 MET A N 1
ATOM 2060 C CA . MET A 1 312 ? 92.988 107.372 127.339 1.00 44.29 300 MET A CA 1
ATOM 2061 C C . MET A 1 312 ? 91.655 106.724 127.695 1.00 44.29 300 MET A C 1
ATOM 2062 O O . MET A 1 312 ? 90.922 106.255 126.809 1.00 44.29 300 MET A O 1
ATOM 2067 N N . GLY A 1 313 ? 91.322 106.697 128.986 1.00 40.87 301 GLY A N 1
ATOM 2068 C CA . GLY A 1 313 ? 90.041 106.153 129.396 1.00 40.87 301 GLY A CA 1
ATOM 2069 C C . GLY A 1 313 ? 88.872 106.934 128.832 1.00 40.87 301 GLY A C 1
ATOM 2070 O O . GLY A 1 313 ? 87.867 106.352 128.425 1.00 40.87 301 GLY A O 1
ATOM 2071 N N . SER A 1 314 ? 88.990 108.263 128.788 1.00 39.22 302 SER A N 1
ATOM 2072 C CA . SER A 1 314 ? 87.917 109.082 128.241 1.00 39.22 302 SER A CA 1
ATOM 2073 C C . SER A 1 314 ? 87.729 108.828 126.753 1.00 39.22 302 SER A C 1
ATOM 2074 O O . SER A 1 314 ? 86.596 108.786 126.270 1.00 39.22 302 SER A O 1
ATOM 2077 N N . ILE A 1 315 ? 88.822 108.651 126.009 1.00 34.77 303 ILE A N 1
ATOM 2078 C CA . ILE A 1 315 ? 88.699 108.376 124.578 1.00 34.77 303 ILE A CA 1
ATOM 2079 C C . ILE A 1 315 ? 88.022 107.028 124.351 1.00 34.77 303 ILE A C 1
ATOM 2080 O O . ILE A 1 315 ? 87.072 106.908 123.559 1.00 34.77 303 ILE A O 1
ATOM 2085 N N . TRP A 1 316 ? 88.496 105.992 125.046 1.00 38.66 304 TRP A N 1
ATOM 2086 C CA . TRP A 1 316 ? 87.922 104.667 124.847 1.00 38.66 304 TRP A CA 1
ATOM 2087 C C . TRP A 1 316 ? 86.564 104.499 125.510 1.00 38.66 304 TRP A C 1
ATOM 2088 O O . TRP A 1 316 ? 85.908 103.478 125.286 1.00 38.66 304 TRP A O 1
ATOM 2099 N N . PHE A 1 317 ? 86.134 105.463 126.320 1.00 34.61 305 PHE A N 1
ATOM 2100 C CA . PHE A 1 317 ? 84.761 105.510 126.799 1.00 34.61 305 PHE A CA 1
ATOM 2101 C C . PHE A 1 317 ? 83.859 106.265 125.836 1.00 34.61 305 PHE A C 1
ATOM 2102 O O . PHE A 1 317 ? 82.707 105.874 125.637 1.00 34.61 305 PHE A O 1
ATOM 2110 N N . ILE A 1 318 ? 84.367 107.339 125.230 1.00 32.15 306 ILE A N 1
ATOM 2111 C CA . ILE A 1 318 ? 83.588 108.085 124.250 1.00 32.15 306 ILE A CA 1
ATOM 2112 C C . ILE A 1 318 ? 83.273 107.210 123.047 1.00 32.15 306 ILE A C 1
ATOM 2113 O O . ILE A 1 318 ? 82.146 107.215 122.542 1.00 32.15 306 ILE A O 1
ATOM 2118 N N . VAL A 1 319 ? 84.252 106.435 122.575 1.00 31.36 307 VAL A N 1
ATOM 2119 C CA . VAL A 1 319 ? 84.012 105.590 121.404 1.00 31.36 307 VAL A CA 1
ATOM 2120 C C . VAL A 1 319 ? 82.917 104.565 121.694 1.00 31.36 307 VAL A C 1
ATOM 2121 O O . VAL A 1 319 ? 81.976 104.384 120.905 1.00 31.36 307 VAL A O 1
ATOM 2125 N N . PHE A 1 320 ? 83.015 103.888 122.840 1.00 35.18 308 PHE A N 1
ATOM 2126 C CA . PHE A 1 320 ? 82.050 102.845 123.171 1.00 35.18 308 PHE A CA 1
ATOM 2127 C C . PHE A 1 320 ? 80.673 103.428 123.458 1.00 35.18 308 PHE A C 1
ATOM 2128 O O . PHE A 1 320 ? 79.655 102.862 123.040 1.00 35.18 308 PHE A O 1
ATOM 2136 N N . ALA A 1 321 ? 80.617 104.557 124.169 1.00 30.14 309 ALA A N 1
ATOM 2137 C CA . ALA A 1 321 ? 79.339 105.206 124.415 1.00 30.14 309 ALA A CA 1
ATOM 2138 C C . ALA A 1 321 ? 78.716 105.707 123.124 1.00 30.14 309 ALA A C 1
ATOM 2139 O O . ALA A 1 321 ? 77.491 105.696 122.991 1.00 30.14 309 ALA A O 1
ATOM 2141 N N . THR A 1 322 ? 79.532 106.123 122.154 1.00 29.84 310 THR A N 1
ATOM 2142 C CA . THR A 1 322 ? 78.986 106.557 120.876 1.00 29.84 310 THR A CA 1
ATOM 2143 C C . THR A 1 322 ? 78.403 105.383 120.105 1.00 29.84 310 THR A C 1
ATOM 2144 O O . THR A 1 322 ? 77.309 105.494 119.547 1.00 29.84 310 THR A O 1
ATOM 2148 N N . TYR A 1 323 ? 79.099 104.243 120.080 1.00 33.52 311 TYR A N 1
ATOM 2149 C CA . TYR A 1 323 ? 78.506 103.058 119.458 1.00 33.52 311 TYR A CA 1
ATOM 2150 C C . TYR A 1 323 ? 77.190 102.682 120.131 1.00 33.52 311 TYR A C 1
ATOM 2151 O O . TYR A 1 323 ? 76.173 102.452 119.459 1.00 33.52 311 TYR A O 1
ATOM 2160 N N . ALA A 1 324 ? 77.193 102.621 121.464 1.00 30.10 312 ALA A N 1
ATOM 2161 C CA . ALA A 1 324 ? 76.001 102.200 122.191 1.00 30.10 312 ALA A CA 1
ATOM 2162 C C . ALA A 1 324 ? 74.840 103.153 121.945 1.00 30.10 312 ALA A C 1
ATOM 2163 O O . ALA A 1 324 ? 73.721 102.720 121.649 1.00 30.10 312 ALA A O 1
ATOM 2165 N N . LEU A 1 325 ? 75.089 104.460 122.050 1.00 27.04 313 LEU A N 1
ATOM 2166 C CA . LEU A 1 325 ? 74.023 105.434 121.862 1.00 27.04 313 LEU A CA 1
ATOM 2167 C C . LEU A 1 325 ? 73.546 105.466 120.419 1.00 27.04 313 LEU A C 1
ATOM 2168 O O . LEU A 1 325 ? 72.347 105.608 120.166 1.00 27.04 313 LEU A O 1
ATOM 2173 N N . ALA A 1 326 ? 74.461 105.337 119.456 1.00 28.38 314 ALA A N 1
ATOM 2174 C CA . ALA A 1 326 ? 74.056 105.301 118.059 1.00 28.38 314 ALA A CA 1
ATOM 2175 C C . ALA A 1 326 ? 73.100 104.149 117.809 1.00 28.38 314 ALA A C 1
ATOM 2176 O O .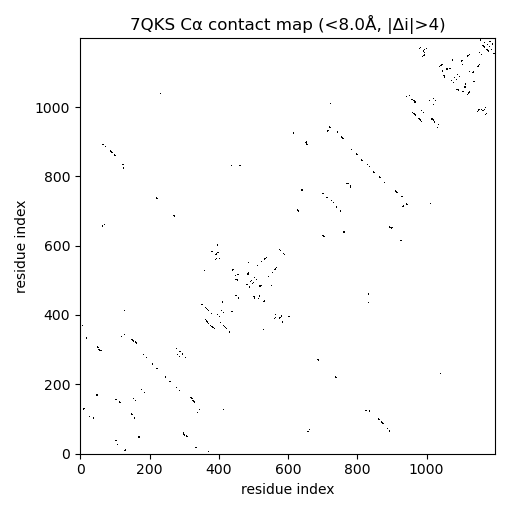 ALA A 1 326 ? 72.006 104.346 117.273 1.00 28.38 314 ALA A O 1
ATOM 2178 N N . PHE A 1 327 ? 73.475 102.939 118.233 1.00 31.53 315 PHE A N 1
ATOM 2179 C CA . PHE A 1 327 ? 72.595 101.796 118.009 1.00 31.53 315 PHE A CA 1
ATOM 2180 C C . PHE A 1 327 ? 71.277 101.947 118.762 1.00 31.53 315 PHE A C 1
ATOM 2181 O O . PHE A 1 327 ? 70.203 101.713 118.193 1.00 31.53 315 PHE A O 1
ATOM 2189 N N . TRP A 1 328 ? 71.334 102.370 120.027 1.00 31.97 316 TRP A N 1
ATOM 2190 C CA . TRP A 1 328 ? 70.127 102.465 120.840 1.00 31.97 316 TRP A CA 1
ATOM 2191 C C . TRP A 1 328 ? 69.155 103.494 120.278 1.00 31.97 316 TRP A C 1
ATOM 2192 O O . TRP A 1 328 ? 67.975 103.195 120.060 1.00 31.97 316 TRP A O 1
ATOM 2203 N N . GLN A 1 329 ? 69.632 104.713 120.027 1.00 33.46 317 GLN A N 1
ATOM 2204 C CA . GLN A 1 329 ? 68.765 105.776 119.546 1.00 33.46 317 GLN A CA 1
ATOM 2205 C C . GLN A 1 329 ? 68.398 105.615 118.078 1.00 33.46 317 GLN A C 1
ATOM 2206 O O . GLN A 1 329 ? 67.406 106.204 117.637 1.00 33.46 317 GLN A O 1
ATOM 2212 N N . GLY A 1 330 ? 69.157 104.833 117.307 1.00 32.49 318 GLY A N 1
ATOM 2213 C CA . GLY A 1 330 ? 68.723 104.512 115.963 1.00 32.49 318 GLY A CA 1
ATOM 2214 C C . GLY A 1 330 ? 67.643 103.461 115.941 1.00 32.49 318 GLY A C 1
ATOM 2215 O O . GLY A 1 330 ? 66.757 103.502 115.084 1.00 32.49 318 GLY A O 1
ATOM 2216 N N . SER A 1 331 ? 67.692 102.507 116.874 1.00 36.27 319 SER A N 1
ATOM 2217 C CA . SER A 1 331 ? 66.569 101.593 117.034 1.00 36.27 319 SER A CA 1
ATOM 2218 C C . SER A 1 331 ? 65.340 102.328 117.549 1.00 36.27 319 SER A C 1
ATOM 2219 O O . SER A 1 331 ? 64.217 102.051 117.113 1.00 36.27 319 SER A O 1
ATOM 2222 N N . ARG A 1 332 ? 65.550 103.297 118.445 1.00 36.19 320 ARG A N 1
ATOM 2223 C CA . ARG A 1 332 ? 64.417 104.081 119.007 1.00 36.19 320 ARG A CA 1
ATOM 2224 C C . ARG A 1 332 ? 63.769 104.915 117.899 1.00 36.19 320 ARG A C 1
ATOM 2225 O O . ARG A 1 332 ? 62.538 104.889 117.796 1.00 36.19 320 ARG A O 1
ATOM 2233 N N . PHE A 1 333 ? 64.570 105.651 117.127 1.00 35.44 321 PHE A N 1
ATOM 2234 C CA . PHE A 1 333 ? 64.039 106.474 116.009 1.00 35.44 321 PHE A CA 1
ATOM 2235 C C . PHE A 1 333 ? 63.420 105.582 114.928 1.00 35.44 321 PHE A C 1
ATOM 2236 O O . PHE A 1 333 ? 62.404 105.997 114.352 1.00 35.44 321 PHE A O 1
ATOM 2244 N N . MET A 1 334 ? 64.027 104.427 114.640 1.00 43.12 322 MET A N 1
ATOM 2245 C CA . MET A 1 334 ? 63.549 103.556 113.529 1.00 43.12 322 MET A CA 1
ATOM 2246 C C . MET A 1 334 ? 62.057 103.197 113.603 1.00 43.12 322 MET A C 1
ATOM 2247 O O . MET A 1 334 ? 61.461 102.994 112.531 1.00 43.12 322 MET A O 1
ATOM 2252 N N . VAL A 1 335 ? 61.483 103.086 114.806 1.00 44.77 323 VAL A N 1
ATOM 2253 C CA . VAL A 1 335 ? 60.051 102.805 114.896 1.00 44.77 323 VAL A CA 1
ATOM 2254 C C . VAL A 1 335 ? 59.201 103.958 114.394 1.00 44.77 323 VAL A C 1
ATOM 2255 O O . VAL A 1 335 ? 57.968 103.855 114.406 1.00 44.77 323 VAL A O 1
ATOM 2259 N N . SER A 1 336 ? 59.820 105.055 113.957 1.00 45.02 324 SER A N 1
ATOM 2260 C CA . SER A 1 336 ? 59.086 106.182 113.405 1.00 45.02 324 SER A CA 1
ATOM 2261 C C . SER A 1 336 ? 59.700 106.733 112.127 1.00 45.02 324 SER A C 1
ATOM 2262 O O . SER A 1 336 ? 59.130 107.660 111.544 1.00 45.02 324 SER A O 1
ATOM 2265 N N . ASP A 1 337 ? 60.832 106.198 111.669 1.00 46.02 325 ASP A N 1
ATOM 2266 C CA . ASP A 1 337 ? 61.495 106.708 110.476 1.00 46.02 325 ASP A CA 1
ATOM 2267 C C . ASP A 1 337 ? 61.792 105.593 109.483 1.00 46.02 325 ASP A C 1
ATOM 2268 O O . ASP A 1 337 ? 61.906 105.846 108.280 1.00 46.02 325 ASP A O 1
ATOM 2273 N N . ASN A 1 338 ? 61.916 104.362 109.996 1.00 45.90 326 ASN A N 1
ATOM 2274 C CA . ASN A 1 338 ? 62.278 103.198 109.139 1.00 45.90 326 ASN A CA 1
ATOM 2275 C C . ASN A 1 338 ? 63.599 103.517 108.437 1.00 45.90 326 ASN A C 1
ATOM 2276 O O . ASN A 1 338 ? 63.708 103.215 107.234 1.00 45.90 326 ASN A O 1
ATOM 2281 N N . SER A 1 339 ? 64.562 104.094 109.164 1.00 39.71 327 SER A N 1
ATOM 2282 C CA . SER A 1 339 ? 65.816 104.507 108.542 1.00 39.71 327 SER A CA 1
ATOM 2283 C C . SER A 1 339 ? 66.669 103.305 108.159 1.00 39.71 327 SER A C 1
ATOM 2284 O O . SER A 1 339 ? 66.917 103.058 106.974 1.00 39.71 327 SER A O 1
ATOM 2287 N N . GLY A 1 340 ? 67.118 102.544 109.141 1.00 34.17 328 GLY A N 1
ATOM 2288 C CA . GLY A 1 340 ? 67.836 101.332 108.809 1.00 34.17 328 GLY A CA 1
ATOM 2289 C C . GLY A 1 340 ? 69.199 101.246 109.469 1.00 34.17 328 GLY A C 1
ATOM 2290 O O . GLY A 1 340 ? 69.825 102.256 109.822 1.00 34.17 328 GLY A O 1
ATOM 2291 N N . ILE A 1 341 ? 69.678 100.010 109.622 1.00 29.68 329 ILE A N 1
ATOM 2292 C CA . ILE A 1 341 ? 71.003 99.780 110.184 1.00 29.68 329 ILE A CA 1
ATOM 2293 C C . ILE A 1 341 ? 72.075 100.384 109.293 1.00 29.68 329 ILE A C 1
ATOM 2294 O O . ILE A 1 341 ? 73.118 100.825 109.783 1.00 29.68 329 ILE A O 1
ATOM 2299 N N . GLY A 1 342 ? 71.840 100.430 107.982 1.00 29.05 330 GLY A N 1
ATOM 2300 C CA . GLY A 1 342 ? 72.819 101.039 107.097 1.00 29.05 330 GLY A CA 1
ATOM 2301 C C . GLY A 1 342 ? 73.033 102.508 107.400 1.00 29.05 330 GLY A C 1
ATOM 2302 O O . GLY A 1 342 ? 74.168 102.974 107.519 1.00 29.05 330 GLY A O 1
ATOM 2303 N N . LYS A 1 343 ? 71.940 103.252 107.564 1.00 30.23 331 LYS A N 1
ATOM 2304 C CA . LYS A 1 343 ? 72.058 104.669 107.882 1.00 30.23 331 LYS A CA 1
ATOM 2305 C C . LYS A 1 343 ? 72.583 104.885 109.295 1.00 30.23 331 LYS A C 1
ATOM 2306 O O . LYS A 1 343 ? 73.357 105.823 109.531 1.00 30.23 331 LYS A O 1
ATOM 2312 N N . ILE A 1 344 ? 72.197 104.023 110.240 1.00 27.80 332 ILE A N 1
ATOM 2313 C CA . ILE A 1 344 ? 72.724 104.144 111.597 1.00 27.80 332 ILE A CA 1
ATOM 2314 C C . ILE A 1 344 ? 74.237 103.948 111.605 1.00 27.80 332 ILE A C 1
ATOM 2315 O O . ILE A 1 344 ? 74.975 104.725 112.228 1.00 27.80 332 ILE A O 1
ATOM 2320 N N . LEU A 1 345 ? 74.725 102.918 110.908 1.00 26.76 333 LEU A N 1
ATOM 2321 C CA . LEU A 1 345 ? 76.162 102.689 110.823 1.00 26.76 333 LEU A CA 1
ATOM 2322 C C . LEU A 1 345 ? 76.863 103.821 110.092 1.00 26.76 333 LEU A C 1
ATOM 2323 O O . LEU A 1 345 ? 77.962 104.220 110.482 1.00 26.76 333 LEU A O 1
ATOM 2328 N N . THR A 1 346 ? 76.256 104.346 109.027 1.00 26.29 334 THR A N 1
ATOM 2329 C CA . THR A 1 346 ? 76.873 105.464 108.322 1.00 26.29 334 THR A CA 1
ATOM 2330 C C . THR A 1 346 ? 77.066 106.652 109.255 1.00 26.29 334 THR A C 1
ATOM 2331 O O . THR A 1 346 ? 78.161 107.220 109.332 1.00 26.29 334 THR A O 1
ATOM 2335 N N . ALA A 1 347 ? 76.024 107.013 110.007 1.00 24.74 335 ALA A N 1
ATOM 2336 C CA . ALA A 1 347 ? 76.129 108.151 110.916 1.00 24.74 335 ALA A CA 1
ATOM 2337 C C . ALA A 1 347 ? 77.167 107.901 112.006 1.00 24.74 335 ALA A C 1
ATOM 2338 O O . ALA A 1 347 ? 78.021 108.758 112.276 1.00 24.74 335 ALA A O 1
ATOM 2340 N N . CYS A 1 348 ? 77.114 106.727 112.641 1.00 28.29 336 CYS A N 1
ATOM 2341 C CA . CYS A 1 348 ? 78.035 106.434 113.737 1.00 28.29 336 CYS A CA 1
ATOM 2342 C C . CYS A 1 348 ? 79.481 106.420 113.256 1.00 28.29 336 CYS A C 1
ATOM 2343 O O . CYS A 1 348 ? 80.364 107.030 113.876 1.00 28.29 336 CYS A O 1
ATOM 2346 N N . MET A 1 349 ? 79.741 105.725 112.147 1.00 28.56 337 MET A N 1
ATOM 2347 C CA . MET A 1 349 ? 81.093 105.647 111.615 1.00 28.56 337 MET A CA 1
ATOM 2348 C C . MET A 1 349 ? 81.591 107.011 111.168 1.00 28.56 337 MET A C 1
ATOM 2349 O O . MET A 1 349 ? 82.769 107.325 111.340 1.00 28.56 337 MET A O 1
ATOM 2354 N N . ALA A 1 350 ? 80.717 107.841 110.592 1.00 25.61 338 ALA A N 1
ATOM 2355 C CA . ALA A 1 350 ? 81.145 109.173 110.182 1.00 25.61 338 ALA A CA 1
ATOM 2356 C C . ALA A 1 350 ? 81.545 110.016 111.387 1.00 25.61 338 ALA A C 1
ATOM 2357 O O . ALA A 1 350 ? 82.588 110.683 111.374 1.00 25.61 338 ALA A O 1
ATOM 2359 N N . MET A 1 351 ? 80.732 109.990 112.447 1.00 29.03 339 MET A N 1
ATOM 2360 C CA . MET A 1 351 ? 81.068 110.765 113.639 1.00 29.03 339 MET A CA 1
ATOM 2361 C C . MET A 1 351 ? 82.387 110.302 114.244 1.00 29.03 339 MET A C 1
ATOM 2362 O O . MET A 1 351 ? 83.257 111.121 114.572 1.00 29.03 339 MET A O 1
ATOM 2367 N N . LEU A 1 352 ? 82.564 108.987 114.381 1.00 27.84 340 LEU A N 1
ATOM 2368 C CA . LEU A 1 352 ? 83.792 108.488 114.993 1.00 27.84 340 LEU A CA 1
ATOM 2369 C C . LEU A 1 352 ? 85.001 108.721 114.098 1.00 27.84 340 LEU A C 1
ATOM 2370 O O . LEU A 1 352 ? 86.095 109.004 114.594 1.00 27.84 340 LEU A O 1
ATOM 2375 N N . PHE A 1 353 ? 84.795 108.635 112.782 1.00 26.31 341 PHE A N 1
ATOM 2376 C CA . PHE A 1 353 ? 85.889 108.893 111.811 1.00 26.31 341 PHE A CA 1
ATOM 2377 C C . PHE A 1 353 ? 86.441 110.299 112.041 1.00 26.31 341 PHE A C 1
ATOM 2378 O O . PHE A 1 353 ? 87.634 110.430 112.343 1.00 26.31 341 PHE A O 1
ATOM 2386 N N . GLY A 1 354 ? 85.584 111.317 111.933 1.00 30.42 342 GLY A N 1
ATOM 2387 C CA . GLY A 1 354 ? 86.061 112.708 112.046 1.00 30.42 342 GLY A CA 1
ATOM 2388 C C . GLY A 1 354 ? 86.684 112.997 113.397 1.00 30.42 342 GLY A C 1
ATOM 2389 O O . GLY A 1 354 ? 87.724 113.664 113.428 1.00 30.42 342 GLY A O 1
ATOM 2390 N N . SER A 1 355 ? 86.077 112.505 114.478 1.00 32.14 343 SER A N 1
ATOM 2391 C CA . SER A 1 355 ? 86.613 112.735 115.844 1.00 32.14 343 SER A CA 1
ATOM 2392 C C . SER A 1 355 ? 87.987 112.079 116.009 1.00 32.14 343 SER A C 1
ATOM 2393 O O . SER A 1 355 ? 88.851 112.689 116.663 1.00 32.14 343 SER A O 1
ATOM 2396 N N . LEU A 1 356 ? 88.181 110.881 115.452 1.00 31.59 344 LEU A N 1
ATOM 2397 C CA . LEU A 1 356 ? 89.459 110.155 115.685 1.00 31.59 344 LEU A CA 1
ATOM 2398 C C . LEU A 1 356 ? 90.510 110.593 114.658 1.00 31.59 344 LEU A C 1
ATOM 2399 O O . LEU A 1 356 ? 91.703 110.282 114.888 1.00 31.59 344 LEU A O 1
ATOM 2404 N N . ILE A 1 357 ? 90.163 111.422 113.668 1.00 34.30 345 ILE A N 1
ATOM 2405 C CA . ILE A 1 357 ? 91.224 111.940 112.743 1.00 34.30 345 ILE A CA 1
ATOM 2406 C C . ILE A 1 357 ? 91.817 113.236 113.317 1.00 34.30 345 ILE A C 1
ATOM 2407 O O . ILE A 1 357 ? 92.839 113.705 112.776 1.00 34.30 345 ILE A O 1
ATOM 2412 N N . ILE A 1 358 ? 91.231 113.769 114.394 1.00 34.97 346 ILE A N 1
ATOM 2413 C CA . ILE A 1 358 ? 91.697 115.052 115.009 1.00 34.97 346 ILE A CA 1
ATOM 2414 C C . ILE A 1 358 ? 93.127 114.910 115.547 1.00 34.97 346 ILE A C 1
ATOM 2415 O O . ILE A 1 358 ? 93.893 115.882 115.425 1.00 34.97 346 ILE A O 1
ATOM 2420 N N . GLY A 1 359 ? 93.491 113.754 116.106 1.00 38.32 347 GLY A N 1
ATOM 2421 C CA . GLY A 1 359 ? 94.819 113.620 116.741 1.00 38.32 347 GLY A CA 1
ATOM 2422 C C . GLY A 1 359 ? 95.978 113.865 115.785 1.00 38.32 347 GLY A C 1
ATOM 2423 O O . GLY A 1 359 ? 96.939 114.539 116.200 1.00 38.32 347 GLY A O 1
ATOM 2424 N N . ASN A 1 360 ? 95.897 113.354 114.553 1.00 39.77 348 ASN A N 1
ATOM 2425 C CA . ASN A 1 360 ? 96.965 113.577 113.539 1.00 39.77 348 ASN A CA 1
ATOM 2426 C C . ASN A 1 360 ? 97.005 115.063 113.169 1.00 39.77 348 ASN A C 1
ATOM 2427 O O . ASN A 1 360 ? 98.110 115.579 112.934 1.00 39.77 348 ASN A O 1
ATOM 2432 N N . ALA A 1 361 ? 95.842 115.713 113.107 1.00 35.60 349 ALA A N 1
ATOM 2433 C CA . ALA A 1 361 ? 95.764 117.156 112.782 1.00 35.60 349 ALA A CA 1
ATOM 2434 C C . ALA A 1 361 ? 96.552 117.967 113.812 1.00 35.60 349 ALA A C 1
ATOM 2435 O O . ALA A 1 361 ? 97.216 118.932 113.403 1.00 35.60 349 ALA A O 1
ATOM 2437 N N . THR A 1 362 ? 96.482 117.593 115.091 1.00 37.35 350 THR A N 1
ATOM 2438 C CA . THR A 1 362 ? 97.144 118.401 116.151 1.00 37.35 350 THR A CA 1
ATOM 2439 C C . THR A 1 362 ? 98.674 118.345 116.015 1.00 37.35 350 THR A C 1
ATOM 2440 O O . THR A 1 362 ? 99.299 119.412 116.140 1.00 37.35 350 THR A O 1
ATOM 2444 N N . ILE A 1 363 ? 99.252 117.163 115.774 1.00 36.83 351 ILE A N 1
ATOM 2445 C CA . ILE A 1 363 ? 100.701 117.065 115.613 1.00 36.83 351 ILE A CA 1
ATOM 2446 C C . ILE A 1 363 ? 101.147 117.771 114.336 1.00 36.83 351 ILE A C 1
ATOM 2447 O O . ILE A 1 363 ? 102.207 118.411 114.303 1.00 36.83 351 ILE A O 1
ATOM 2452 N N . SER A 1 364 ? 100.346 117.688 113.271 1.00 31.75 352 SER A N 1
ATOM 2453 C CA . SER A 1 364 ? 100.682 118.414 112.052 1.00 31.75 352 SER A CA 1
ATOM 2454 C C . SER A 1 364 ? 100.642 119.919 112.281 1.00 31.75 352 SER A C 1
ATOM 2455 O O . SER A 1 364 ? 101.506 120.654 111.788 1.00 31.75 352 SER A O 1
ATOM 2458 N N . LEU A 1 365 ? 99.660 120.399 113.045 1.00 33.32 353 LEU A N 1
ATOM 2459 C CA . LEU A 1 365 ? 99.593 121.828 113.319 1.00 33.32 353 LEU A CA 1
ATOM 2460 C C . LEU A 1 365 ? 100.706 122.271 114.259 1.00 33.32 353 LEU A C 1
ATOM 2461 O O . LEU A 1 365 ? 101.174 123.410 114.165 1.00 33.32 353 LEU A O 1
ATOM 2466 N N . LYS A 1 366 ? 101.148 121.358 115.127 1.00 33.96 354 LYS A N 1
ATOM 2467 C CA . LYS A 1 366 ? 102.307 121.661 116.005 1.00 33.96 354 LYS A CA 1
ATOM 2468 C C . LYS A 1 366 ? 103.521 121.837 115.094 1.00 33.96 354 LYS A C 1
ATOM 2469 O O . LYS A 1 366 ? 104.249 122.826 115.274 1.00 33.96 354 LYS A O 1
ATOM 2475 N N . PHE A 1 367 ? 103.707 120.921 114.138 1.00 30.28 355 PHE A N 1
ATOM 2476 C CA . PHE A 1 367 ? 104.811 121.036 113.188 1.00 30.28 355 PHE A CA 1
ATOM 2477 C C . PHE A 1 367 ? 104.737 122.348 112.421 1.00 30.28 355 PHE A C 1
ATOM 2478 O O . PHE A 1 367 ? 105.763 122.985 112.161 1.00 30.28 355 PHE A O 1
ATOM 2486 N N . VAL A 1 368 ? 103.528 122.754 112.032 1.00 29.23 356 VAL A N 1
ATOM 2487 C CA . VAL A 1 368 ? 103.357 124.019 111.322 1.00 29.23 356 VAL A CA 1
ATOM 2488 C C . VAL A 1 368 ? 103.770 125.191 112.203 1.00 29.23 356 VAL A C 1
ATOM 2489 O O . VAL A 1 368 ? 104.460 126.113 111.753 1.00 29.23 356 VAL A O 1
ATOM 2493 N N . MET A 1 369 ? 103.359 125.175 113.473 1.00 33.26 357 MET A N 1
ATOM 2494 C CA . MET A 1 369 ? 103.653 126.290 114.369 1.00 33.26 357 MET A CA 1
ATOM 2495 C C . MET A 1 369 ? 105.115 126.327 114.794 1.00 33.26 357 MET A C 1
ATOM 2496 O O . MET A 1 369 ? 105.646 127.410 115.060 1.00 33.26 357 MET A O 1
ATOM 2501 N N . VAL A 1 370 ? 105.776 125.171 114.879 1.00 30.74 358 VAL A N 1
ATOM 2502 C CA . VAL A 1 370 ? 107.204 125.161 115.180 1.00 30.74 358 VAL A CA 1
ATOM 2503 C C . VAL A 1 370 ? 107.988 125.831 114.059 1.00 30.74 358 VAL A C 1
ATOM 2504 O O . VAL A 1 370 ? 108.923 126.600 114.309 1.00 30.74 358 VAL A O 1
ATOM 2508 N N . GLY A 1 371 ? 107.615 125.566 112.811 1.00 28.68 359 GLY A N 1
ATOM 2509 C CA . GLY A 1 371 ? 108.258 126.193 111.679 1.00 28.68 359 GLY A CA 1
ATOM 2510 C C . GLY A 1 371 ? 107.866 127.627 111.428 1.00 28.68 359 GLY A C 1
ATOM 2511 O O . GLY A 1 371 ? 108.438 128.272 110.548 1.00 28.68 359 GLY A O 1
ATOM 2512 N N . LEU A 1 372 ? 106.895 128.149 112.172 1.00 30.67 360 LEU A N 1
ATOM 2513 C CA . LEU A 1 372 ? 106.554 129.563 112.101 1.00 30.67 360 LEU A CA 1
ATOM 2514 C C . LEU A 1 372 ? 107.285 130.389 113.147 1.00 30.67 360 LEU A C 1
ATOM 2515 O O . LEU A 1 372 ? 107.408 131.606 112.981 1.00 30.67 360 LEU A O 1
ATOM 2520 N N . SER A 1 373 ? 107.756 129.757 114.224 1.00 33.08 361 SER A N 1
ATOM 2521 C CA . SER A 1 373 ? 108.623 130.450 115.169 1.00 33.08 361 SER A CA 1
ATOM 2522 C C . SER A 1 373 ? 110.011 130.657 114.582 1.00 33.08 361 SER A C 1
ATOM 2523 O O . SER A 1 373 ? 110.586 131.745 114.700 1.00 33.08 361 SER A O 1
ATOM 2526 N N . ALA A 1 374 ? 110.566 129.621 113.948 1.00 28.89 362 ALA A N 1
ATOM 2527 C CA . ALA A 1 374 ? 111.857 129.758 113.285 1.00 28.89 362 ALA A CA 1
ATOM 2528 C C . ALA A 1 374 ? 111.780 130.759 112.143 1.00 28.89 362 ALA A C 1
ATOM 2529 O O . ALA A 1 374 ? 112.725 131.523 111.908 1.00 28.89 362 ALA A O 1
ATOM 2531 N N . ALA A 1 375 ? 110.661 130.765 111.417 1.00 30.94 363 ALA A N 1
ATOM 2532 C CA . ALA A 1 375 ? 110.484 131.728 110.339 1.00 30.94 363 ALA A CA 1
ATOM 2533 C C . ALA A 1 375 ? 110.506 133.155 110.859 1.00 30.94 363 ALA A C 1
ATOM 2534 O O . ALA A 1 375 ? 111.034 134.045 110.190 1.00 30.94 363 ALA A O 1
ATOM 2536 N N . SER A 1 376 ? 109.953 133.394 112.049 1.00 34.13 364 SER A N 1
ATOM 2537 C CA . SER A 1 376 ? 109.999 134.732 112.628 1.00 34.13 364 SER A CA 1
ATOM 2538 C C . SER A 1 376 ? 111.436 135.170 112.879 1.00 34.13 364 SER A C 1
ATOM 2539 O O . SER A 1 376 ? 111.821 136.296 112.546 1.00 34.13 364 SER A O 1
ATOM 2542 N N . LYS A 1 377 ? 112.250 134.280 113.450 1.00 34.12 365 LYS A N 1
ATOM 2543 C CA . LYS A 1 377 ? 113.652 134.597 113.704 1.00 34.12 365 LYS A CA 1
ATOM 2544 C C . LYS A 1 377 ? 114.400 134.874 112.405 1.00 34.12 365 LYS A C 1
ATOM 2545 O O . LYS A 1 377 ? 115.109 135.883 112.280 1.00 34.12 365 LYS A O 1
ATOM 2551 N N . LEU A 1 378 ? 114.249 133.986 111.420 1.00 30.14 366 LEU A N 1
ATOM 2552 C CA . LEU A 1 378 ? 114.970 134.168 110.166 1.00 30.14 366 LEU A CA 1
ATOM 2553 C C . LEU A 1 378 ? 114.516 135.412 109.420 1.00 30.14 366 LEU A C 1
ATOM 2554 O O . LEU A 1 378 ? 115.343 136.095 108.817 1.00 30.14 366 LEU A O 1
ATOM 2559 N N . PHE A 1 379 ? 113.226 135.741 109.452 1.00 31.62 367 PHE A N 1
ATOM 2560 C CA . PHE A 1 379 ? 112.777 136.940 108.757 1.00 31.62 367 PHE A CA 1
ATOM 2561 C C . PHE A 1 379 ? 113.154 138.206 109.510 1.00 31.62 367 PHE A C 1
ATOM 2562 O O . PHE A 1 379 ? 113.341 139.255 108.885 1.00 31.62 367 PHE A O 1
ATOM 2570 N N . ALA A 1 380 ? 113.275 138.137 110.838 1.00 34.31 368 ALA A N 1
ATOM 2571 C CA . ALA A 1 380 ? 113.838 139.257 111.579 1.00 34.31 368 ALA A CA 1
ATOM 2572 C C . ALA A 1 380 ? 115.288 139.490 111.186 1.00 34.31 368 ALA A C 1
ATOM 2573 O O . ALA A 1 380 ? 115.727 140.637 111.042 1.00 34.31 368 ALA A O 1
ATOM 2575 N N . MET A 1 381 ? 116.035 138.407 110.957 1.00 37.20 369 MET A N 1
ATOM 2576 C CA . MET A 1 381 ? 117.475 138.534 110.596 1.00 37.20 369 MET A CA 1
ATOM 2577 C C . MET A 1 381 ? 117.622 138.877 109.108 1.00 37.20 369 MET A C 1
ATOM 2578 O O . MET A 1 381 ? 118.692 139.390 108.734 1.00 37.20 369 MET A O 1
ATOM 2583 N N . ILE A 1 382 ? 116.596 138.607 108.293 1.00 32.84 370 ILE A N 1
ATOM 2584 C CA . ILE A 1 382 ? 116.645 138.966 106.879 1.00 32.84 370 ILE A CA 1
ATOM 2585 C C . ILE A 1 382 ? 116.248 140.420 106.671 1.00 32.84 370 ILE A C 1
ATOM 2586 O O . ILE A 1 382 ? 116.910 141.157 105.933 1.00 32.84 370 ILE A O 1
ATOM 2591 N N . ASN A 1 383 ? 115.166 140.858 107.313 1.00 36.31 371 ASN A N 1
ATOM 2592 C CA . ASN A 1 383 ? 114.615 142.182 107.065 1.00 36.31 371 ASN A CA 1
ATOM 2593 C C . ASN A 1 383 ? 115.367 143.288 107.787 1.00 36.31 371 ASN A C 1
ATOM 2594 O O . ASN A 1 383 ? 115.067 144.464 107.556 1.00 36.31 371 ASN A O 1
ATOM 2599 N N . ARG A 1 384 ? 116.279 142.953 108.701 1.00 35.78 372 ARG A N 1
ATOM 2600 C CA . ARG A 1 384 ? 117.053 143.988 109.447 1.00 35.78 372 ARG A CA 1
ATOM 2601 C C . ARG A 1 384 ? 117.964 144.726 108.459 1.00 35.78 372 ARG A C 1
ATOM 2602 O O . ARG A 1 384 ? 118.741 144.031 107.775 1.00 35.78 372 ARG A O 1
ATOM 2610 N N . GLU A 1 385 ? 117.857 146.063 108.329 1.00 42.31 373 GLU A N 1
ATOM 2611 C CA . GLU A 1 385 ? 118.755 146.648 107.345 1.00 42.31 373 GLU A CA 1
ATOM 2612 C C . GLU A 1 385 ? 120.082 147.016 108.003 1.00 42.31 373 GLU A C 1
ATOM 2613 O O . GLU A 1 385 ? 120.102 147.481 109.145 1.00 42.31 373 GLU A O 1
ATOM 2619 N N . PRO A 1 386 ? 121.198 146.789 107.317 1.00 40.50 374 PRO A N 1
ATOM 2620 C CA . PRO A 1 386 ? 122.502 147.014 107.940 1.00 40.50 374 PRO A CA 1
ATOM 2621 C C . PRO A 1 386 ? 122.800 148.495 108.092 1.00 40.50 374 PRO A C 1
ATOM 2622 O O . PRO A 1 386 ? 122.231 149.351 107.411 1.00 40.50 374 PRO A O 1
ATOM 2626 N N . TYR A 1 387 ? 123.709 148.790 109.020 1.00 48.05 375 TYR A N 1
ATOM 2627 C CA . TYR A 1 387 ? 124.150 150.168 109.209 1.00 48.05 375 TYR A CA 1
ATOM 2628 C C . TYR A 1 387 ? 124.856 150.689 107.964 1.00 48.05 375 TYR A C 1
ATOM 2629 O O . TYR A 1 387 ? 124.661 151.839 107.556 1.00 48.05 375 TYR A O 1
ATOM 2638 N N . PHE A 1 388 ? 125.684 149.852 107.348 1.00 42.57 376 PHE A N 1
ATOM 2639 C CA . PHE A 1 388 ? 126.445 150.225 106.165 1.00 42.57 376 PHE A CA 1
ATOM 2640 C C . PHE A 1 388 ? 125.802 149.609 104.932 1.00 42.57 376 PHE A C 1
ATOM 2641 O O . PHE A 1 388 ? 125.414 148.436 104.947 1.00 42.57 376 PHE A O 1
ATOM 2649 N N . ASP A 1 389 ? 125.667 150.419 103.875 1.00 55.38 377 ASP A N 1
ATOM 2650 C CA . ASP A 1 389 ? 125.033 149.947 102.613 1.00 55.38 377 ASP A CA 1
ATOM 2651 C C . ASP A 1 389 ? 126.113 149.359 101.706 1.00 55.38 377 ASP A C 1
ATOM 2652 O O . ASP A 1 389 ? 126.270 149.855 100.576 1.00 55.38 377 ASP A O 1
ATOM 2657 N N . SER A 1 390 ? 126.832 148.354 102.195 1.00 47.79 378 SER A N 1
ATOM 2658 C CA . SER A 1 390 ? 127.864 147.682 101.420 1.00 47.79 378 SER A CA 1
ATOM 2659 C C . SER A 1 390 ? 127.302 146.870 100.264 1.00 47.79 378 SER A C 1
ATOM 2660 O O . SER A 1 390 ? 128.041 146.581 99.318 1.00 47.79 378 SER A O 1
ATOM 2663 N N . ALA A 1 391 ? 126.023 146.493 100.317 1.00 50.67 379 ALA A N 1
ATOM 2664 C CA . ALA A 1 391 ? 125.419 145.750 99.218 1.00 50.67 379 ALA A CA 1
ATOM 2665 C C . ALA A 1 391 ? 125.237 146.622 97.983 1.00 50.67 379 ALA A C 1
ATOM 2666 O O . ALA A 1 391 ? 125.487 146.172 96.859 1.00 50.67 379 ALA A O 1
ATOM 2668 N N . SER A 1 392 ? 124.809 147.866 98.173 1.00 58.72 380 SER A N 1
ATOM 2669 C CA . SER A 1 392 ? 124.531 148.751 97.053 1.00 58.72 380 SER A CA 1
ATOM 2670 C C . SER A 1 392 ? 125.818 149.160 96.346 1.00 58.72 380 SER A C 1
ATOM 2671 O O . SER A 1 392 ? 126.927 148.876 96.805 1.00 58.72 380 SER A O 1
ATOM 2674 N N . ASP A 1 393 ? 125.657 149.832 95.210 1.00 62.38 381 ASP A N 1
ATOM 2675 C CA . ASP A 1 393 ? 126.776 150.378 94.456 1.00 62.38 381 ASP A CA 1
ATOM 2676 C C . ASP A 1 393 ? 126.945 151.876 94.668 1.00 62.38 381 ASP A C 1
ATOM 2677 O O . ASP A 1 393 ? 127.696 152.516 93.924 1.00 62.38 381 ASP A O 1
ATOM 2682 N N . ALA A 1 394 ? 126.265 152.446 95.659 1.00 61.38 382 ALA A N 1
ATOM 2683 C CA . ALA A 1 394 ? 126.368 153.874 95.917 1.00 61.38 382 ALA A CA 1
ATOM 2684 C C . ALA A 1 394 ? 127.736 154.220 96.492 1.00 61.38 382 ALA A C 1
ATOM 2685 O O . ALA A 1 394 ? 128.413 153.384 97.096 1.00 61.38 382 ALA A O 1
ATOM 2687 N N . GLY A 1 395 ? 128.138 155.465 96.300 1.00 60.69 383 GLY A N 1
ATOM 2688 C CA . GLY A 1 395 ? 129.423 155.943 96.755 1.00 60.69 383 GLY A CA 1
ATOM 2689 C C . GLY A 1 395 ? 130.378 156.191 95.598 1.00 60.69 383 GLY A C 1
ATOM 2690 O O . GLY A 1 395 ? 130.214 155.677 94.487 1.00 60.69 383 GLY A O 1
ATOM 2691 N N . GLU A 1 396 ? 131.397 156.997 95.876 1.00 62.20 384 GLU A N 1
ATOM 2692 C CA . GLU A 1 396 ? 132.362 157.372 94.857 1.00 62.20 384 GLU A CA 1
ATOM 2693 C C . GLU A 1 396 ? 133.484 156.340 94.769 1.00 62.20 384 GLU A C 1
ATOM 2694 O O . GLU A 1 396 ? 133.684 155.513 95.662 1.00 62.20 384 GLU A O 1
ATOM 2700 N N . LYS A 1 397 ? 134.226 156.399 93.666 1.00 57.22 385 LYS A N 1
ATOM 2701 C CA . LYS A 1 397 ? 135.360 155.509 93.431 1.00 57.22 385 LYS A CA 1
ATOM 2702 C C . LYS A 1 397 ? 136.526 156.360 92.951 1.00 57.22 385 LYS A C 1
ATOM 2703 O O . LYS A 1 397 ? 136.501 156.873 91.828 1.00 57.22 385 LYS A O 1
ATOM 2709 N N . ILE A 1 398 ? 137.543 156.510 93.801 1.00 61.83 386 ILE A N 1
ATOM 2710 C CA . ILE A 1 398 ? 138.681 157.354 93.463 1.00 61.83 386 ILE A CA 1
ATOM 2711 C C . ILE A 1 398 ? 139.481 156.714 92.340 1.00 61.83 386 ILE A C 1
ATOM 2712 O O . ILE A 1 398 ? 139.793 155.517 92.376 1.00 61.83 386 ILE A O 1
ATOM 2717 N N . ASN A 1 399 ? 139.793 157.545 91.340 1.00 75.14 387 ASN A N 1
ATOM 2718 C CA . ASN A 1 399 ? 140.644 157.080 90.218 1.00 75.14 387 ASN A CA 1
ATOM 2719 C C . ASN A 1 399 ? 142.092 157.388 90.592 1.00 75.14 387 ASN A C 1
ATOM 2720 O O . ASN A 1 399 ? 142.318 158.443 91.218 1.00 75.14 387 ASN A O 1
ATOM 2725 N N . GLU A 1 400 ? 143.020 156.506 90.233 1.00 75.14 388 GLU A N 1
ATOM 2726 C CA . GLU A 1 400 ? 144.439 156.644 90.555 1.00 75.14 388 GLU A CA 1
ATOM 2727 C C . GLU A 1 400 ? 144.632 156.835 92.061 1.00 75.14 388 GLU A C 1
ATOM 2728 O O . GLU A 1 400 ? 145.167 157.841 92.531 1.00 75.14 388 GLU A O 1
ATOM 2734 N N . PHE A 1 401 ? 144.175 155.837 92.815 1.00 64.81 389 PHE A N 1
ATOM 2735 C CA . PHE A 1 401 ? 144.245 155.879 94.272 1.00 64.81 389 PHE A CA 1
ATOM 2736 C C . PHE A 1 401 ? 145.687 155.664 94.713 1.00 64.81 389 PHE A C 1
ATOM 2737 O O . PHE A 1 401 ? 146.206 154.546 94.634 1.00 64.81 389 PHE A O 1
ATOM 2745 N N . ASP A 1 402 ? 146.338 156.734 95.175 1.00 67.41 390 ASP A N 1
ATOM 2746 C CA . ASP A 1 402 ? 147.742 156.636 95.564 1.00 67.41 390 ASP A CA 1
ATOM 2747 C C . ASP A 1 402 ? 147.911 155.793 96.821 1.00 67.41 390 ASP A C 1
ATOM 2748 O O . ASP A 1 402 ? 148.758 154.894 96.869 1.00 67.41 390 ASP A O 1
ATOM 2753 N N . GLY A 1 403 ? 147.117 156.070 97.851 1.00 62.34 391 GLY A N 1
ATOM 2754 C CA . GLY A 1 403 ? 147.203 155.307 99.079 1.00 62.34 391 GLY A CA 1
ATOM 2755 C C . GLY A 1 403 ? 147.313 156.163 100.322 1.00 62.34 391 GLY A C 1
ATOM 2756 O O . GLY A 1 403 ? 147.410 155.638 101.434 1.00 62.34 391 GLY A O 1
ATOM 2757 N N . SER A 1 404 ? 147.308 157.481 100.149 1.00 60.82 392 SER A N 1
ATOM 2758 C CA . SER A 1 404 ? 147.424 158.386 101.283 1.00 60.82 392 SER A CA 1
ATOM 2759 C C . SER A 1 404 ? 146.200 158.275 102.181 1.00 60.82 392 SER A C 1
ATOM 2760 O O . SER A 1 404 ? 145.065 158.247 101.698 1.00 60.82 392 SER A O 1
ATOM 2763 N N . ILE A 1 405 ? 146.435 158.212 103.488 1.00 53.28 393 ILE A N 1
ATOM 2764 C CA . ILE A 1 405 ? 145.378 158.150 104.488 1.00 53.28 393 ILE A CA 1
ATOM 2765 C C . ILE A 1 405 ? 145.589 159.308 105.453 1.00 53.28 393 ILE A C 1
ATOM 2766 O O . ILE A 1 405 ? 146.731 159.661 105.765 1.00 53.28 393 ILE A O 1
ATOM 2771 N N . SER A 1 406 ? 144.489 159.948 105.870 1.00 55.28 394 SER A N 1
ATOM 2772 C CA . SER A 1 406 ? 144.585 161.134 106.763 1.00 55.28 394 SER A CA 1
ATOM 2773 C C . SER A 1 406 ? 143.495 161.089 107.836 1.00 55.28 394 SER A C 1
ATOM 2774 O O . SER A 1 406 ? 142.349 161.460 107.522 1.00 55.28 394 SER A O 1
ATOM 2777 N N . PHE A 1 407 ? 143.843 160.666 109.053 1.00 54.48 395 PHE A N 1
ATOM 2778 C CA . PHE A 1 407 ? 142.897 160.617 110.158 1.00 54.48 395 PHE A CA 1
ATOM 2779 C C . PHE A 1 407 ? 142.907 162.009 110.769 1.00 54.48 395 PHE A C 1
ATOM 2780 O O . PHE A 1 407 ? 143.949 162.672 110.788 1.00 54.48 395 PHE A O 1
ATOM 2788 N N . ARG A 1 408 ? 141.754 162.454 111.259 1.00 60.01 396 ARG A N 1
ATOM 2789 C CA . ARG A 1 408 ? 141.630 163.790 111.834 1.00 60.01 396 ARG A CA 1
ATOM 2790 C C . ARG A 1 408 ? 140.610 163.779 112.963 1.00 60.01 396 ARG A C 1
ATOM 2791 O O . ARG A 1 408 ? 139.404 163.719 112.708 1.00 60.01 396 ARG A O 1
ATOM 2799 N N . ASN A 1 409 ? 141.096 163.836 114.204 1.00 59.47 397 ASN A N 1
ATOM 2800 C CA . ASN A 1 409 ? 140.247 163.924 115.393 1.00 59.47 397 ASN A CA 1
ATOM 2801 C C . ASN A 1 409 ? 139.282 162.746 115.497 1.00 59.47 397 ASN A C 1
ATOM 2802 O O . ASN A 1 409 ? 138.162 162.892 115.990 1.00 59.47 397 ASN A O 1
ATOM 2807 N N . VAL A 1 410 ? 139.741 161.570 115.054 1.00 57.00 398 VAL A N 1
ATOM 2808 C CA . VAL A 1 410 ? 138.852 160.370 115.007 1.00 57.00 398 VAL A CA 1
ATOM 2809 C C . VAL A 1 410 ? 138.533 159.841 116.407 1.00 57.00 398 VAL A C 1
ATOM 2810 O O . VAL A 1 410 ? 139.480 159.489 117.135 1.00 57.00 398 VAL A O 1
ATOM 2814 N N . THR A 1 411 ? 137.248 159.797 116.765 1.00 57.59 399 THR A N 1
ATOM 2815 C CA . THR A 1 411 ? 136.800 159.236 118.038 1.00 57.59 399 THR A CA 1
ATOM 2816 C C . THR A 1 411 ? 135.722 158.192 117.808 1.00 57.59 399 THR A C 1
ATOM 2817 O O . THR A 1 411 ? 134.810 158.420 117.008 1.00 57.59 399 THR A O 1
ATOM 2821 N N . THR A 1 412 ? 135.815 157.058 118.498 1.00 53.84 400 THR A N 1
ATOM 2822 C CA . THR A 1 412 ? 134.873 155.976 118.261 1.00 53.84 400 THR A CA 1
ATOM 2823 C C . THR A 1 412 ? 134.637 155.194 119.543 1.00 53.84 400 THR A C 1
ATOM 2824 O O . THR A 1 412 ? 135.457 155.213 120.465 1.00 53.84 400 THR A O 1
ATOM 2828 N N . ARG A 1 413 ? 133.495 154.514 119.587 1.00 58.25 401 ARG A N 1
ATOM 2829 C CA . ARG A 1 413 ? 133.127 153.627 120.678 1.00 58.25 401 ARG A CA 1
ATOM 2830 C C . ARG A 1 413 ? 132.583 152.329 120.099 1.00 58.25 401 ARG A C 1
ATOM 2831 O O . ARG A 1 413 ? 131.993 152.315 119.016 1.00 58.25 401 ARG A O 1
ATOM 2839 N N . TYR A 1 414 ? 132.792 151.238 120.825 1.00 54.68 402 TYR A N 1
ATOM 2840 C CA . TYR A 1 414 ? 132.142 150.077 120.231 1.00 54.68 402 TYR A CA 1
ATOM 2841 C C . TYR A 1 414 ? 130.712 149.956 120.746 1.00 54.68 402 TYR A C 1
ATOM 2842 O O . TYR A 1 414 ? 130.443 150.273 121.907 1.00 54.68 402 TYR A O 1
ATOM 2851 N N . PRO A 1 415 ? 129.778 149.508 119.904 1.00 54.94 403 PRO A N 1
ATOM 2852 C CA . PRO A 1 415 ? 128.377 149.418 120.345 1.00 54.94 403 PRO A CA 1
ATOM 2853 C C . PRO A 1 415 ? 128.161 148.471 121.510 1.00 54.94 403 PRO A C 1
ATOM 2854 O O . PRO A 1 415 ? 127.179 148.635 122.245 1.00 54.94 403 PRO A O 1
ATOM 2858 N N . SER A 1 416 ? 129.036 147.482 121.700 1.00 60.23 404 SER A N 1
ATOM 2859 C CA . SER A 1 416 ? 128.873 146.553 122.813 1.00 60.23 404 SER A CA 1
ATOM 2860 C C . SER A 1 416 ? 129.015 147.261 124.154 1.00 60.23 404 SER A C 1
ATOM 2861 O O . SER A 1 416 ? 128.245 146.999 125.086 1.00 60.23 404 SER A O 1
ATOM 2864 N N . ARG A 1 417 ? 130.064 148.090 124.265 1.00 62.82 405 ARG A N 1
ATOM 2865 C CA . ARG A 1 417 ? 130.342 148.855 125.511 1.00 62.82 405 ARG A CA 1
ATOM 2866 C C . ARG A 1 417 ? 130.273 150.351 125.167 1.00 62.82 405 ARG A C 1
ATOM 2867 O O . ARG A 1 417 ? 131.336 150.907 124.832 1.00 62.82 405 ARG A O 1
ATOM 2875 N N . PRO A 1 418 ? 129.106 151.045 125.234 1.00 63.99 406 PRO A N 1
ATOM 2876 C CA . PRO A 1 418 ? 129.019 152.442 124.784 1.00 63.99 406 PRO A CA 1
ATOM 2877 C C . PRO A 1 418 ? 129.620 153.450 125.749 1.00 63.99 406 PRO A C 1
ATOM 2878 O O . PRO A 1 418 ? 129.504 154.656 125.501 1.00 63.99 406 PRO A O 1
ATOM 2882 N N . ASP A 1 419 ? 130.251 153.013 126.837 1.00 67.70 407 ASP A N 1
ATOM 2883 C CA . ASP A 1 419 ? 130.865 153.947 127.772 1.00 67.70 407 ASP A CA 1
ATOM 2884 C C . ASP A 1 419 ? 132.377 154.029 127.599 1.00 67.70 407 ASP A C 1
ATOM 2885 O O . ASP A 1 419 ? 132.960 155.106 127.765 1.00 67.70 407 ASP A O 1
ATOM 2890 N N . ILE A 1 420 ? 133.026 152.914 127.265 1.00 64.62 408 ILE A N 1
ATOM 2891 C CA . ILE A 1 420 ? 134.465 152.922 127.031 1.00 64.62 408 ILE A CA 1
ATOM 2892 C C . ILE A 1 420 ? 134.756 153.581 125.691 1.00 64.62 408 ILE A C 1
ATOM 2893 O O . ILE A 1 420 ? 134.168 153.222 124.663 1.00 64.62 408 ILE A O 1
ATOM 2898 N N . THR A 1 421 ? 135.666 154.551 125.695 1.00 60.39 409 THR A N 1
ATOM 2899 C CA . THR A 1 421 ? 136.119 155.210 124.475 1.00 60.39 409 THR A CA 1
ATOM 2900 C C . THR A 1 421 ? 137.422 154.550 124.042 1.00 60.39 409 THR A C 1
ATOM 2901 O O . THR A 1 421 ? 138.450 154.693 124.713 1.00 60.39 409 THR A O 1
ATOM 2905 N N . VAL A 1 422 ? 137.378 153.825 122.921 1.00 56.94 410 VAL A N 1
ATOM 2906 C CA . VAL A 1 422 ? 138.542 153.069 122.464 1.00 56.94 410 VAL A CA 1
ATOM 2907 C C . VAL A 1 422 ? 139.491 153.889 121.609 1.00 56.94 410 VAL A C 1
ATOM 2908 O O . VAL A 1 422 ? 140.564 153.393 121.247 1.00 56.94 410 VAL A O 1
ATOM 2912 N N . LEU A 1 423 ? 139.133 155.127 121.276 1.00 55.05 411 LEU A N 1
ATOM 2913 C CA . LEU A 1 423 ? 139.990 155.971 120.448 1.00 55.05 411 LEU A CA 1
ATOM 2914 C C . LEU A 1 423 ? 139.553 157.413 120.658 1.00 55.05 411 LEU A C 1
ATOM 2915 O O . LEU A 1 423 ? 138.384 157.739 120.434 1.00 55.05 411 LEU A O 1
ATOM 2920 N N . SER A 1 424 ? 140.478 158.268 121.089 1.00 59.98 412 SER A N 1
ATOM 2921 C CA . SER A 1 424 ? 140.177 159.664 121.391 1.00 59.98 412 SER A CA 1
ATOM 2922 C C . SER A 1 424 ? 141.117 160.561 120.597 1.00 59.98 412 SER A C 1
ATOM 2923 O O . SER A 1 424 ? 142.340 160.460 120.736 1.00 59.98 412 SER A O 1
ATOM 2926 N N . ASP A 1 425 ? 140.537 161.440 119.777 1.00 60.29 413 ASP A N 1
ATOM 2927 C CA . ASP A 1 425 ? 141.271 162.484 119.056 1.00 60.29 413 ASP A CA 1
ATOM 2928 C C . ASP A 1 425 ? 142.472 161.911 118.301 1.00 60.29 413 ASP A C 1
ATOM 2929 O O . ASP A 1 425 ? 143.575 162.456 118.345 1.00 60.29 413 ASP A O 1
ATOM 2934 N N . PHE A 1 426 ? 142.251 160.795 117.613 1.00 57.36 414 PHE A N 1
ATOM 2935 C CA . PHE A 1 426 ? 143.308 160.204 116.807 1.00 57.36 414 PHE A CA 1
ATOM 2936 C C . PHE A 1 426 ? 143.598 161.082 115.597 1.00 57.36 414 PHE A C 1
ATOM 2937 O O . PHE A 1 426 ? 142.691 161.455 114.849 1.00 57.36 414 PHE A O 1
ATOM 2945 N N . THR A 1 427 ? 144.872 161.415 115.408 1.00 57.89 415 THR A N 1
ATOM 2946 C CA . THR A 1 427 ? 145.287 162.236 114.276 1.00 57.89 415 THR A CA 1
ATOM 2947 C C . THR A 1 427 ? 146.564 161.648 113.701 1.00 57.89 415 THR A C 1
ATOM 2948 O O . THR A 1 427 ? 147.525 161.413 114.439 1.00 57.89 415 THR A O 1
ATOM 2952 N N . LEU A 1 428 ? 146.547 161.360 112.392 1.00 58.05 416 LEU A N 1
ATOM 2953 C CA . LEU A 1 428 ? 147.716 160.722 111.728 1.00 58.05 416 LEU A CA 1
ATOM 2954 C C . LEU A 1 428 ? 147.624 160.934 110.214 1.00 58.05 416 LEU A C 1
ATOM 2955 O O . LEU A 1 428 ? 146.644 160.456 109.616 1.00 58.05 416 LEU A O 1
ATOM 2960 N N . ASP A 1 429 ? 148.608 161.614 109.621 1.00 59.36 417 ASP A N 1
ATOM 2961 C CA . ASP A 1 429 ? 148.638 161.854 108.182 1.00 59.36 417 ASP A CA 1
ATOM 2962 C C . ASP A 1 429 ? 149.651 160.902 107.563 1.00 59.36 417 ASP A C 1
ATOM 2963 O O . ASP A 1 429 ? 150.857 161.038 107.791 1.00 59.36 417 ASP A O 1
ATOM 2968 N N . ILE A 1 430 ? 149.161 159.945 106.783 1.00 57.36 418 ILE A N 1
ATOM 2969 C CA . ILE A 1 430 ? 149.992 158.925 106.159 1.00 57.36 418 ILE A CA 1
ATOM 2970 C C . ILE A 1 430 ? 150.1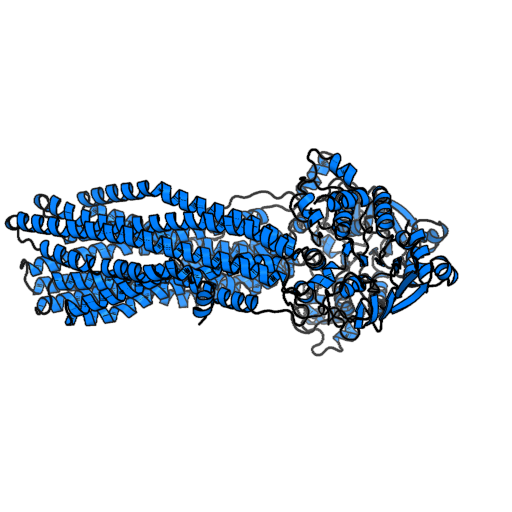52 159.262 104.685 1.00 57.36 418 ILE A C 1
ATOM 2971 O O . ILE A 1 430 ? 149.177 159.605 104.006 1.00 57.36 418 ILE A O 1
ATOM 2976 N N . LYS A 1 431 ? 151.379 159.168 104.195 1.00 60.98 419 LYS A N 1
ATOM 2977 C CA . LYS A 1 431 ? 151.714 159.470 102.816 1.00 60.98 419 LYS A CA 1
ATOM 2978 C C . LYS A 1 431 ? 151.914 158.189 102.020 1.00 60.98 419 LYS A C 1
ATOM 2979 O O . LYS A 1 431 ? 152.232 157.138 102.584 1.00 60.98 419 LYS A O 1
ATOM 2985 N N . PRO A 1 432 ? 151.713 158.237 100.698 1.00 62.06 420 PRO A N 1
ATOM 2986 C CA . PRO A 1 432 ? 151.930 157.042 99.870 1.00 62.06 420 PRO A CA 1
ATOM 2987 C C . PRO A 1 432 ? 153.328 156.465 100.015 1.00 62.06 420 PRO A C 1
ATOM 2988 O O . PRO A 1 432 ? 154.321 157.145 99.740 1.00 62.06 420 PRO A O 1
ATOM 2992 N N . GLY A 1 433 ? 153.416 155.209 100.447 1.00 63.29 421 GLY A N 1
ATOM 2993 C CA . GLY A 1 433 ? 154.676 154.534 100.635 1.00 63.29 421 GLY A CA 1
ATOM 2994 C C . GLY A 1 433 ? 155.136 154.440 102.074 1.00 63.29 421 GLY A C 1
ATOM 2995 O O . GLY A 1 433 ? 156.033 153.643 102.371 1.00 63.29 421 GLY A O 1
ATOM 2996 N N . GLN A 1 434 ? 154.549 155.227 102.971 1.00 62.13 422 GLN A N 1
ATOM 2997 C CA . GLN A 1 434 ? 154.950 155.204 104.368 1.00 62.13 422 GLN A CA 1
ATOM 2998 C C . GLN A 1 434 ? 154.551 153.886 105.023 1.00 62.13 422 GLN A C 1
ATOM 2999 O O . GLN A 1 434 ? 153.725 153.128 104.510 1.00 62.13 422 GLN A O 1
ATOM 3005 N N . THR A 1 435 ? 155.155 153.618 106.177 1.00 59.60 423 THR A N 1
ATOM 3006 C CA . THR A 1 435 ? 154.912 152.397 106.942 1.00 59.60 423 THR A CA 1
ATOM 3007 C C . THR A 1 435 ? 154.695 152.800 108.398 1.00 59.60 423 THR A C 1
ATOM 3008 O O . THR A 1 435 ? 155.645 152.905 109.177 1.00 59.60 423 THR A O 1
ATOM 3012 N N . ILE A 1 436 ? 153.435 153.049 108.757 1.00 54.29 424 ILE A N 1
ATOM 3013 C CA . ILE A 1 436 ? 153.109 153.329 110.148 1.00 54.29 424 ILE A CA 1
ATOM 3014 C C . ILE A 1 436 ? 153.179 152.037 110.958 1.00 54.29 424 ILE A C 1
ATOM 3015 O O . ILE A 1 436 ? 153.061 150.926 110.429 1.00 54.29 424 ILE A O 1
ATOM 3020 N N . ALA A 1 437 ? 153.385 152.188 112.265 1.00 56.18 425 ALA A N 1
ATOM 3021 C CA . ALA A 1 437 ? 153.490 151.032 113.152 1.00 56.18 425 ALA A CA 1
ATOM 3022 C C . ALA A 1 437 ? 152.863 151.416 114.487 1.00 56.18 425 ALA A C 1
ATOM 3023 O O . ALA A 1 437 ? 153.521 152.032 115.329 1.00 56.18 425 ALA A O 1
ATOM 3025 N N . LEU A 1 438 ? 151.598 151.053 114.670 1.00 54.89 426 LEU A N 1
ATOM 3026 C CA . LEU A 1 438 ? 150.896 151.345 115.911 1.00 54.89 426 LEU A CA 1
ATOM 3027 C C . LEU A 1 438 ? 151.290 150.335 116.980 1.00 54.89 426 LEU A C 1
ATOM 3028 O O . LEU A 1 438 ? 151.263 149.124 116.742 1.00 54.89 426 LEU A O 1
ATOM 3033 N N . VAL A 1 439 ? 151.659 150.835 118.159 1.00 64.33 427 VAL A N 1
ATOM 3034 C CA . VAL A 1 439 ? 152.089 150.000 119.270 1.00 64.33 427 VAL A CA 1
ATOM 3035 C C . VAL A 1 439 ? 151.382 150.456 120.539 1.00 64.33 427 VAL A C 1
ATOM 3036 O O . VAL A 1 439 ? 150.750 151.511 120.587 1.00 64.33 427 VAL A O 1
ATOM 3040 N N . GLY A 1 440 ? 151.501 149.636 121.570 1.00 72.88 428 GLY A N 1
ATOM 3041 C CA . GLY A 1 440 ? 150.896 149.935 122.849 1.00 72.88 428 GLY A CA 1
ATOM 3042 C C . GLY A 1 440 ? 150.528 148.658 123.569 1.00 72.88 428 GLY A C 1
ATOM 3043 O O . GLY A 1 440 ? 150.660 147.554 123.041 1.00 72.88 428 GLY A O 1
ATOM 3044 N N . GLU A 1 441 ? 150.066 148.835 124.802 1.00 81.13 429 GLU A N 1
ATOM 3045 C CA . GLU A 1 441 ? 149.593 147.711 125.589 1.00 81.13 429 GLU A CA 1
ATOM 3046 C C . GLU A 1 441 ? 148.232 147.249 125.080 1.00 81.13 429 GLU A C 1
ATOM 3047 O O . GLU A 1 441 ? 147.523 147.974 124.379 1.00 81.13 429 GLU A O 1
ATOM 3053 N N . SER A 1 442 ? 147.878 146.015 125.430 1.00 83.34 430 SER A N 1
ATOM 3054 C CA . SER A 1 442 ? 146.579 145.483 125.042 1.00 83.34 430 SER A CA 1
ATOM 3055 C C . SER A 1 442 ? 145.469 146.307 125.679 1.00 83.34 430 SER A C 1
ATOM 3056 O O . SER A 1 442 ? 145.536 146.654 126.861 1.00 83.34 430 SER A O 1
ATOM 3059 N N . GLY A 1 443 ? 144.446 146.622 124.889 1.00 79.64 431 GLY A N 1
ATOM 3060 C CA . GLY A 1 443 ? 143.373 147.488 125.322 1.00 79.64 431 GLY A CA 1
ATOM 3061 C C . GLY A 1 443 ? 143.599 148.958 125.045 1.00 79.64 431 GLY A C 1
ATOM 3062 O O . GLY A 1 443 ? 142.710 149.768 125.334 1.00 79.64 431 GLY A O 1
ATOM 3063 N N . SER A 1 444 ? 144.763 149.326 124.505 1.00 72.44 432 SER A N 1
ATOM 3064 C CA . SER A 1 444 ? 145.011 150.721 124.155 1.00 72.44 432 SER A CA 1
ATOM 3065 C C . SER A 1 444 ? 144.082 151.183 123.041 1.00 72.44 432 SER A C 1
ATOM 3066 O O . SER A 1 444 ? 143.579 152.312 123.069 1.00 72.44 432 SER A O 1
ATOM 3069 N N . GLY A 1 445 ? 143.845 150.331 122.057 1.00 60.62 433 GLY A N 1
ATOM 3070 C CA . GLY A 1 445 ? 143.010 150.660 120.929 1.00 60.62 433 GLY A CA 1
ATOM 3071 C C . GLY A 1 445 ? 143.717 150.748 119.592 1.00 60.62 433 GLY A C 1
ATOM 3072 O O . GLY A 1 445 ? 143.225 151.453 118.703 1.00 60.62 433 GLY A O 1
ATOM 3073 N N . LYS A 1 446 ? 144.853 150.068 119.424 1.00 57.08 434 LYS A N 1
ATOM 3074 C CA . LYS A 1 446 ? 145.545 150.096 118.141 1.00 57.08 434 LYS A CA 1
ATOM 3075 C C . LYS A 1 446 ? 144.749 149.366 117.068 1.00 57.08 434 LYS A C 1
ATOM 3076 O O . LYS A 1 446 ? 144.678 149.821 115.921 1.00 57.08 434 LYS A O 1
ATOM 3082 N N . SER A 1 447 ? 144.125 148.240 117.432 1.00 50.29 435 SER A N 1
ATOM 3083 C CA . SER A 1 447 ? 143.391 147.439 116.461 1.00 50.29 435 SER A CA 1
ATOM 3084 C C . SER A 1 447 ? 142.105 148.102 115.993 1.00 50.29 435 SER A C 1
ATOM 3085 O O . SER A 1 447 ? 141.497 147.621 115.033 1.00 50.29 435 SER A O 1
ATOM 3088 N N . THR A 1 448 ? 141.684 149.182 116.637 1.00 47.61 436 THR A N 1
ATOM 3089 C CA . THR A 1 448 ? 140.471 149.868 116.209 1.00 47.61 436 THR A CA 1
ATOM 3090 C C . THR A 1 448 ? 140.680 150.601 114.889 1.00 47.61 436 THR A C 1
ATOM 3091 O O . THR A 1 448 ? 139.728 150.773 114.120 1.00 47.61 436 THR A O 1
ATOM 3095 N N . VAL A 1 449 ? 141.913 151.019 114.603 1.00 43.77 437 VAL A N 1
ATOM 3096 C CA . VAL A 1 449 ? 142.193 151.744 113.366 1.00 43.77 437 VAL A CA 1
ATOM 3097 C C . VAL A 1 449 ? 141.903 150.869 112.154 1.00 43.77 437 VAL A C 1
ATOM 3098 O O . VAL A 1 449 ? 141.300 151.320 111.171 1.00 43.77 437 VAL A O 1
ATOM 3102 N N . ILE A 1 450 ? 142.320 149.604 112.206 1.00 41.80 438 ILE A N 1
ATOM 3103 C CA . ILE A 1 450 ? 142.064 148.690 111.099 1.00 41.80 438 ILE A CA 1
ATOM 3104 C C . ILE A 1 450 ? 140.570 148.425 110.957 1.00 41.80 438 ILE A C 1
ATOM 3105 O O . ILE A 1 450 ? 140.049 148.307 109.842 1.00 41.80 438 ILE A O 1
ATOM 3110 N N . ALA A 1 451 ? 139.852 148.345 112.080 1.00 37.43 439 ALA A N 1
ATOM 3111 C CA . ALA A 1 451 ? 138.410 148.137 112.020 1.00 37.43 439 ALA A CA 1
ATOM 3112 C C . ALA A 1 451 ? 137.691 149.334 111.416 1.00 37.43 439 ALA A C 1
ATOM 3113 O O . ALA A 1 451 ? 136.676 149.164 110.734 1.00 37.43 439 ALA A O 1
ATOM 3115 N N . LEU A 1 452 ? 138.190 150.547 111.658 1.00 39.61 440 LEU A N 1
ATOM 3116 C CA . LEU A 1 452 ? 137.582 151.730 111.057 1.00 39.61 440 LEU A CA 1
ATOM 3117 C C . LEU A 1 452 ? 137.931 151.853 109.580 1.00 39.61 440 LEU A C 1
ATOM 3118 O O . LEU A 1 452 ? 137.109 152.317 108.783 1.00 39.61 440 LEU A O 1
ATOM 3123 N N . LEU A 1 453 ? 139.145 151.453 109.196 1.00 38.17 441 LEU A N 1
ATOM 3124 C CA . LEU A 1 453 ? 139.550 151.582 107.800 1.00 38.17 441 LEU A CA 1
ATOM 3125 C C . LEU A 1 453 ? 138.836 150.578 106.906 1.00 38.17 441 LEU A C 1
ATOM 3126 O O . LEU A 1 453 ? 138.614 150.854 105.723 1.00 38.17 441 LEU A O 1
ATOM 3131 N N . GLU A 1 454 ? 138.474 149.418 107.444 1.00 36.47 442 GLU A N 1
ATOM 3132 C CA . GLU A 1 454 ? 137.750 148.400 106.698 1.00 36.47 442 GLU A CA 1
ATOM 3133 C C . GLU A 1 454 ? 136.240 148.566 106.791 1.00 36.47 442 GLU A C 1
ATOM 3134 O O . GLU A 1 454 ? 135.508 147.724 106.264 1.00 36.47 442 GLU A O 1
ATOM 3140 N N . ARG A 1 455 ? 135.767 149.623 107.450 1.00 38.37 443 ARG A N 1
ATOM 3141 C CA . ARG A 1 455 ? 134.339 149.877 107.642 1.00 38.37 443 ARG A CA 1
ATOM 3142 C C . ARG A 1 455 ? 133.659 148.727 108.380 1.00 38.37 443 ARG A C 1
ATOM 3143 O O . ARG A 1 455 ? 132.503 148.395 108.117 1.00 38.37 443 ARG A O 1
ATOM 3151 N N . PHE A 1 456 ? 134.385 148.109 109.311 1.00 34.33 444 PHE A N 1
ATOM 3152 C CA . PHE A 1 456 ? 133.762 147.122 110.186 1.00 34.33 444 PHE A CA 1
ATOM 3153 C C . PHE A 1 456 ? 132.926 147.793 111.266 1.00 34.33 444 PHE A C 1
ATOM 3154 O O . PHE A 1 456 ? 131.842 147.309 111.606 1.00 34.33 444 PHE A O 1
ATOM 3162 N N . TYR A 1 457 ? 133.411 148.906 111.810 1.00 40.41 445 TYR A N 1
ATOM 3163 C CA . TYR A 1 457 ? 132.701 149.666 112.826 1.00 40.41 445 TYR A CA 1
ATOM 3164 C C . TYR A 1 457 ? 132.619 151.125 112.398 1.00 40.41 445 TYR A C 1
ATOM 3165 O O . TYR A 1 457 ? 133.190 151.536 111.386 1.00 40.41 445 TYR A O 1
ATOM 3174 N N . GLU A 1 458 ? 131.841 151.892 113.169 1.00 49.35 446 GLU A N 1
ATOM 3175 C CA . GLU A 1 458 ? 131.605 153.314 112.815 1.00 49.35 446 GLU A CA 1
ATOM 3176 C C . GLU A 1 458 ? 132.243 154.242 113.843 1.00 49.35 446 GLU A C 1
ATOM 3177 O O . GLU A 1 458 ? 132.039 154.020 115.051 1.00 49.35 446 GLU A O 1
ATOM 3183 N N . TYR A 1 459 ? 132.984 155.235 113.368 1.00 52.52 447 TYR A N 1
ATOM 3184 C CA . TYR A 1 459 ? 133.616 156.238 114.214 1.00 52.52 447 TYR A CA 1
ATOM 3185 C C . TYR A 1 459 ? 132.643 157.392 114.415 1.00 52.52 447 TYR A C 1
ATOM 3186 O O . TYR A 1 459 ? 132.177 157.998 113.444 1.00 52.52 447 TYR A O 1
ATOM 319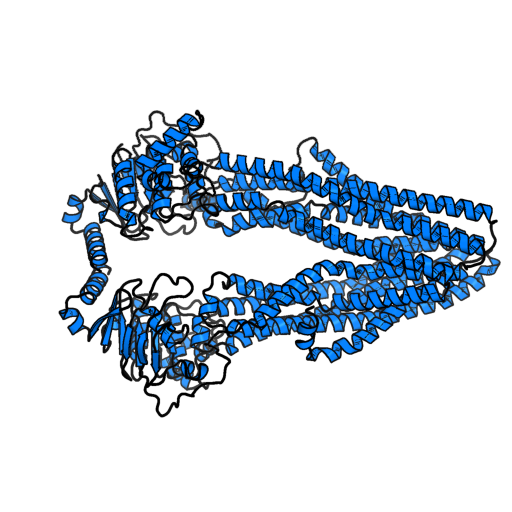5 N N . LEU A 1 460 ? 132.324 157.679 115.679 1.00 58.76 448 LEU A N 1
ATOM 3196 C CA . LEU A 1 460 ? 131.294 158.667 115.981 1.00 58.76 448 LEU A CA 1
ATOM 3197 C C . LEU A 1 460 ? 131.705 160.062 115.528 1.00 58.76 448 LEU A C 1
ATOM 3198 O O . LEU A 1 460 ? 130.906 160.786 114.922 1.00 58.76 448 LEU A O 1
ATOM 3203 N N . ASP A 1 461 ? 132.946 160.421 115.852 1.00 60.95 449 ASP A N 1
ATOM 3204 C CA . ASP A 1 461 ? 133.430 161.779 115.517 1.00 60.95 449 ASP A CA 1
ATOM 3205 C C . ASP A 1 461 ? 134.775 161.672 114.810 1.00 60.95 449 ASP A C 1
ATOM 3206 O O . ASP A 1 461 ? 135.473 160.675 115.033 1.00 60.95 449 ASP A O 1
ATOM 3211 N N . GLY A 1 462 ? 135.084 162.627 113.943 1.00 58.71 450 GLY A N 1
ATOM 3212 C CA . GLY A 1 462 ? 136.371 162.698 113.293 1.00 58.71 450 GLY A CA 1
ATOM 3213 C C . GLY A 1 462 ? 136.205 162.769 111.794 1.00 58.71 450 GLY A C 1
ATOM 3214 O O . GLY A 1 462 ? 135.164 163.183 111.289 1.00 58.71 450 GLY A O 1
ATOM 3215 N N . GLU A 1 463 ? 137.253 162.354 111.085 1.00 60.22 451 GLU A N 1
ATOM 3216 C CA . GLU A 1 463 ? 137.249 162.366 109.628 1.00 60.22 451 GLU A CA 1
ATOM 3217 C C . GLU A 1 463 ? 138.413 161.527 109.128 1.00 60.22 451 GLU A C 1
ATOM 3218 O O . GLU A 1 463 ? 139.549 161.720 109.567 1.00 60.22 451 GLU A O 1
ATOM 3224 N N . ILE A 1 464 ? 138.128 160.599 108.218 1.00 53.88 452 ILE A N 1
ATOM 3225 C CA . ILE A 1 464 ? 139.147 159.795 107.556 1.00 53.88 452 ILE A CA 1
ATOM 3226 C C . ILE A 1 464 ? 139.090 160.104 106.069 1.00 53.88 452 ILE A C 1
ATOM 3227 O O . ILE A 1 464 ? 138.040 159.944 105.438 1.00 53.88 452 ILE A O 1
ATOM 3232 N N . LEU A 1 465 ? 140.214 160.546 105.512 1.00 57.81 453 LEU A N 1
ATOM 3233 C CA . LEU A 1 465 ? 140.286 160.979 104.123 1.00 57.81 453 LEU A CA 1
ATOM 3234 C C . LEU A 1 465 ? 141.245 160.076 103.364 1.00 57.81 453 LEU A C 1
ATOM 3235 O O . LEU A 1 465 ? 142.412 159.946 103.747 1.00 57.81 453 LEU A O 1
ATOM 3240 N N . LEU A 1 466 ? 140.755 159.457 102.294 1.00 58.24 454 LEU A N 1
ATOM 3241 C CA . LEU A 1 466 ? 141.589 158.687 101.377 1.00 58.24 454 LEU A CA 1
ATOM 3242 C C . LEU A 1 466 ? 141.901 159.572 100.176 1.00 58.24 454 LEU A C 1
ATOM 3243 O O . LEU A 1 466 ? 141.028 159.821 99.340 1.00 58.24 454 LEU A O 1
ATOM 3248 N N . ASP A 1 467 ? 143.145 160.044 100.092 1.00 65.56 455 ASP A N 1
ATOM 3249 C CA . ASP A 1 467 ? 143.553 161.010 99.070 1.00 65.56 455 ASP A CA 1
ATOM 3250 C C . ASP A 1 467 ? 142.643 162.236 99.077 1.00 65.56 455 ASP A C 1
ATOM 3251 O O . ASP A 1 467 ? 142.275 162.770 98.029 1.00 65.56 455 ASP A O 1
ATOM 3256 N N . GLY A 1 468 ? 142.266 162.681 100.273 1.00 62.11 456 GLY A N 1
ATOM 3257 C CA . GLY A 1 468 ? 141.444 163.863 100.418 1.00 62.11 456 GLY A CA 1
ATOM 3258 C C . GLY A 1 468 ? 139.953 163.644 100.286 1.00 62.11 456 GLY A C 1
ATOM 3259 O O . GLY A 1 468 ? 139.189 164.604 100.448 1.00 62.11 456 GLY A O 1
ATOM 3260 N N . VAL A 1 469 ? 139.511 162.422 100.002 1.00 59.01 457 VAL A N 1
ATOM 3261 C CA . VAL A 1 469 ? 138.095 162.106 99.850 1.00 59.01 457 VAL A CA 1
ATOM 3262 C C . VAL A 1 469 ? 137.624 161.406 101.115 1.00 59.01 457 VAL A C 1
ATOM 3263 O O . VAL A 1 469 ? 138.292 160.491 101.611 1.00 59.01 457 VAL A O 1
ATOM 3267 N N . ASP A 1 470 ? 136.477 161.835 101.640 1.00 56.10 458 ASP A N 1
ATOM 3268 C CA . ASP A 1 470 ? 135.984 161.299 102.901 1.00 56.10 458 ASP A CA 1
ATOM 3269 C C . ASP A 1 470 ? 135.702 159.806 102.779 1.00 56.10 458 ASP A C 1
ATOM 3270 O O . ASP A 1 470 ? 135.299 159.309 101.725 1.00 56.10 458 ASP A O 1
ATOM 3275 N N . LEU A 1 471 ? 135.927 159.088 103.879 1.00 49.86 459 LEU A N 1
ATOM 3276 C CA . LEU A 1 471 ? 135.689 157.650 103.898 1.00 49.86 459 LEU A CA 1
ATOM 3277 C C . LEU A 1 471 ? 134.203 157.320 103.942 1.00 49.86 459 LEU A C 1
ATOM 3278 O O . LEU A 1 471 ? 133.795 156.254 103.470 1.00 49.86 459 LEU A O 1
ATOM 3283 N N . LYS A 1 472 ? 133.381 158.239 104.454 1.00 52.76 460 LYS A N 1
ATOM 3284 C CA . LYS A 1 472 ? 131.925 157.960 104.595 1.00 52.76 460 LYS A CA 1
ATOM 3285 C C . LYS A 1 472 ? 131.202 158.160 103.257 1.00 52.76 460 LYS A C 1
ATOM 3286 O O . LYS A 1 472 ? 129.999 157.849 103.199 1.00 52.76 460 LYS A O 1
ATOM 3292 N N . SER A 1 473 ? 131.896 158.655 102.228 1.00 54.52 461 SER A N 1
ATOM 3293 C CA . SER A 1 473 ? 131.292 158.869 100.920 1.00 54.52 461 SER A CA 1
ATOM 3294 C C . SER A 1 473 ? 132.029 158.083 99.844 1.00 54.52 461 SER A C 1
ATOM 3295 O O . SER A 1 473 ? 132.319 158.595 98.762 1.00 54.52 461 SER A O 1
ATOM 3298 N N . LEU A 1 474 ? 132.345 156.825 100.137 1.00 51.21 462 LEU A N 1
ATOM 3299 C CA . LEU A 1 474 ? 133.025 155.947 99.198 1.00 51.21 462 LEU A CA 1
ATOM 3300 C C . LEU A 1 474 ? 132.317 154.603 99.149 1.00 51.21 462 LEU A C 1
ATOM 3301 O O . LEU A 1 474 ? 131.742 154.150 100.141 1.00 51.21 462 LEU A O 1
ATOM 3306 N N . ASN A 1 475 ? 132.363 153.973 97.978 1.00 46.69 463 ASN A N 1
ATOM 3307 C CA . ASN A 1 475 ? 131.811 152.635 97.826 1.00 46.69 463 ASN A CA 1
ATOM 3308 C C . ASN A 1 475 ? 132.550 151.674 98.745 1.00 46.69 463 ASN A C 1
ATOM 3309 O O . ASN A 1 475 ? 133.754 151.456 98.588 1.00 46.69 463 ASN A O 1
ATOM 3314 N N . ILE A 1 476 ? 131.822 151.107 99.709 1.00 40.73 464 ILE A N 1
ATOM 3315 C CA . ILE A 1 476 ? 132.455 150.346 100.782 1.00 40.73 464 ILE A CA 1
ATOM 3316 C C . ILE A 1 476 ? 133.204 149.142 100.227 1.00 40.73 464 ILE A C 1
ATOM 3317 O O . ILE A 1 476 ? 134.337 148.858 100.633 1.00 40.73 464 ILE A O 1
ATOM 3322 N N . LYS A 1 477 ? 132.587 148.413 99.297 1.00 37.67 465 LYS A N 1
ATOM 3323 C CA . LYS A 1 477 ? 133.261 147.257 98.718 1.00 37.67 465 LYS A CA 1
ATOM 3324 C C . LYS A 1 477 ? 134.501 147.676 97.941 1.00 37.67 465 LYS A C 1
ATOM 3325 O O . LYS A 1 477 ? 135.518 146.977 97.965 1.00 37.67 465 LYS A O 1
ATOM 3331 N N . TRP A 1 478 ? 134.446 148.823 97.263 1.00 43.40 466 TRP A N 1
ATOM 3332 C CA . TRP A 1 478 ? 135.635 149.327 96.583 1.00 43.40 466 TRP A CA 1
ATOM 3333 C C . TRP A 1 478 ? 136.744 149.651 97.578 1.00 43.40 466 TRP A C 1
ATOM 3334 O O . TRP A 1 478 ? 137.915 149.329 97.341 1.00 43.40 466 TRP A O 1
ATOM 3345 N N . VAL A 1 479 ? 136.392 150.284 98.698 1.00 36.94 467 VAL A N 1
ATOM 3346 C CA . VAL A 1 479 ? 137.385 150.607 99.719 1.00 36.94 467 VAL A CA 1
ATOM 3347 C C . VAL A 1 479 ? 138.024 149.333 100.255 1.00 36.94 467 VAL A C 1
ATOM 3348 O O . VAL A 1 479 ? 139.247 149.243 100.398 1.00 36.94 467 VAL A O 1
ATOM 3352 N N . ARG A 1 480 ? 137.203 148.322 100.545 1.00 32.77 468 ARG A N 1
ATOM 3353 C CA . ARG A 1 480 ? 137.741 147.052 101.021 1.00 32.77 468 ARG A CA 1
ATOM 3354 C C . ARG A 1 480 ? 138.578 146.358 99.955 1.00 32.77 468 ARG A C 1
ATOM 3355 O O . ARG A 1 480 ? 139.476 145.577 100.287 1.00 32.77 468 ARG A O 1
ATOM 3363 N N . GLN A 1 481 ? 138.298 146.618 98.679 1.00 37.63 469 GLN A N 1
ATOM 3364 C CA . GLN A 1 481 ? 139.110 146.049 97.611 1.00 37.63 469 GLN A CA 1
ATOM 3365 C C . GLN A 1 481 ? 140.452 146.753 97.477 1.00 37.63 469 GLN A C 1
ATOM 3366 O O . GLN A 1 481 ? 141.436 146.127 97.070 1.00 37.63 469 GLN A O 1
ATOM 3372 N N . GLN A 1 482 ? 140.515 148.043 97.804 1.00 39.66 470 GLN A N 1
ATOM 3373 C CA . GLN A 1 482 ? 141.770 148.781 97.718 1.00 39.66 470 GLN A CA 1
ATOM 3374 C C . GLN A 1 482 ? 142.755 148.428 98.824 1.00 39.66 470 GLN A C 1
ATOM 3375 O O . GLN A 1 482 ? 143.915 148.844 98.749 1.00 39.66 470 GLN A O 1
ATOM 3381 N N . MET A 1 483 ? 142.335 147.680 99.836 1.00 37.73 471 MET A N 1
ATOM 3382 C CA . MET A 1 483 ? 143.181 147.321 100.965 1.00 37.73 471 MET A CA 1
ATOM 3383 C C . MET A 1 483 ? 143.454 145.820 100.952 1.00 37.73 471 MET A C 1
ATOM 3384 O O . MET A 1 483 ? 142.944 145.078 100.112 1.00 37.73 471 MET A O 1
ATOM 3389 N N . ALA A 1 484 ? 144.275 145.377 101.903 1.00 37.22 472 ALA A N 1
ATOM 3390 C CA . ALA A 1 484 ? 144.634 143.963 102.010 1.00 37.22 472 ALA A CA 1
ATOM 3391 C C . ALA A 1 484 ? 144.847 143.654 103.487 1.00 37.22 472 ALA A C 1
ATOM 3392 O O . ALA A 1 484 ? 145.903 143.965 104.042 1.00 37.22 472 ALA A O 1
ATOM 3394 N N . LEU A 1 485 ? 143.849 143.039 104.109 1.00 36.35 473 LEU A N 1
ATOM 3395 C CA . LEU A 1 485 ? 143.882 142.747 105.536 1.00 36.35 473 LEU A CA 1
ATOM 3396 C C . LEU A 1 485 ? 144.539 141.390 105.756 1.00 36.35 473 LEU A C 1
ATOM 3397 O O . LEU A 1 485 ? 143.978 140.354 105.387 1.00 36.35 473 LEU A O 1
ATOM 3402 N N . VAL A 1 486 ? 145.725 141.398 106.353 1.00 40.13 474 VAL A N 1
ATOM 3403 C CA . VAL A 1 486 ? 146.408 140.184 106.779 1.00 40.13 474 VAL A CA 1
ATOM 3404 C C . VAL A 1 486 ? 146.158 140.035 108.273 1.00 40.13 474 VAL A C 1
ATOM 3405 O O . VAL A 1 486 ? 146.702 140.792 109.082 1.00 40.13 474 VAL A O 1
ATOM 3409 N N . GLN A 1 487 ? 145.338 139.059 108.644 1.00 44.97 475 GLN A N 1
ATOM 3410 C CA . GLN A 1 487 ? 144.868 138.933 110.012 1.00 44.97 475 GLN A CA 1
ATOM 3411 C C . GLN A 1 487 ? 145.839 138.111 110.854 1.00 44.97 475 GLN A C 1
ATOM 3412 O O . GLN A 1 487 ? 146.735 137.437 110.345 1.00 44.97 475 GLN A O 1
ATOM 3418 N N . GLN A 1 488 ? 145.645 138.183 112.172 1.00 59.26 476 GLN A N 1
ATOM 3419 C CA . GLN A 1 488 ? 146.491 137.433 113.095 1.00 59.26 476 GLN A CA 1
ATOM 3420 C C . GLN A 1 488 ? 146.324 135.933 112.894 1.00 59.26 476 GLN A C 1
ATOM 3421 O O . GLN A 1 488 ? 147.306 135.183 112.873 1.00 59.26 476 GLN A O 1
ATOM 3427 N N . GLU A 1 489 ? 145.086 135.488 112.682 1.00 61.11 477 GLU A N 1
ATOM 3428 C CA . GLU A 1 489 ? 144.809 134.082 112.443 1.00 61.11 477 GLU A CA 1
ATOM 3429 C C . GLU A 1 489 ? 144.427 133.900 110.984 1.00 61.11 477 GLU A C 1
ATOM 3430 O O . GLU A 1 489 ? 143.325 134.310 110.589 1.00 61.11 477 GLU A O 1
ATOM 3436 N N . PRO A 1 490 ? 145.268 133.271 110.114 1.00 56.86 478 PRO A N 1
ATOM 3437 C CA . PRO A 1 490 ? 144.879 133.025 108.721 1.00 56.86 478 PRO A CA 1
ATOM 3438 C C . PRO A 1 490 ? 143.716 132.031 108.597 1.00 56.86 478 PRO A C 1
ATOM 3439 O O . PRO A 1 490 ? 143.716 131.035 109.298 1.00 56.86 478 PRO A O 1
ATOM 3443 N N . VAL A 1 491 ? 142.758 132.328 107.716 1.00 50.12 479 VAL A N 1
ATOM 3444 C CA . VAL A 1 491 ? 141.592 131.421 107.508 1.00 50.12 479 VAL A CA 1
ATOM 3445 C C . VAL A 1 491 ? 141.616 130.942 106.056 1.00 50.12 479 VAL A C 1
ATOM 3446 O O . VAL A 1 491 ? 141.410 131.786 105.163 1.00 50.12 479 VAL A O 1
ATOM 3450 N N . LEU A 1 492 ? 141.894 129.655 105.840 1.00 49.10 480 LEU A N 1
ATOM 3451 C CA . LEU A 1 492 ? 141.872 129.094 104.466 1.00 49.10 480 LEU A CA 1
ATOM 3452 C C . LEU A 1 492 ? 140.563 128.331 104.268 1.00 49.10 480 LEU A C 1
ATOM 3453 O O . LEU A 1 492 ? 140.081 127.726 105.244 1.00 49.10 480 LEU A O 1
ATOM 3458 N N . PHE A 1 493 ? 140.010 128.371 103.058 1.00 45.33 481 PHE A N 1
ATOM 3459 C CA . PHE A 1 493 ? 138.754 127.710 102.753 1.00 45.33 481 PHE A CA 1
ATOM 3460 C C . PHE A 1 493 ? 139.016 126.361 102.094 1.00 45.33 481 PHE A C 1
ATOM 3461 O O . PHE A 1 493 ? 140.061 126.127 101.486 1.00 45.33 481 PHE A O 1
ATOM 3469 N N . ALA A 1 494 ? 138.037 125.463 102.220 1.00 49.48 482 ALA A N 1
ATOM 3470 C CA . ALA A 1 494 ? 138.188 124.083 101.759 1.00 49.48 482 ALA A CA 1
ATOM 3471 C C . ALA A 1 494 ? 138.111 124.155 100.235 1.00 49.48 482 ALA A C 1
ATOM 3472 O O . ALA A 1 494 ? 137.072 123.943 99.608 1.00 49.48 482 ALA A O 1
ATOM 3474 N N . ALA A 1 495 ? 139.259 124.468 99.639 1.00 56.07 483 ALA A N 1
ATOM 3475 C CA . ALA A 1 495 ? 139.417 124.474 98.194 1.00 56.07 483 ALA A CA 1
ATOM 3476 C C . ALA A 1 495 ? 140.885 124.244 97.872 1.00 56.07 483 ALA A C 1
ATOM 3477 O O . ALA A 1 495 ? 141.714 124.045 98.762 1.00 56.07 483 ALA A O 1
ATOM 3479 N N . SER A 1 496 ? 141.199 124.265 96.581 1.00 59.41 484 SER A N 1
ATOM 3480 C CA . SER A 1 496 ? 142.588 124.155 96.165 1.00 59.41 484 SER A CA 1
ATOM 3481 C C . SER A 1 496 ? 143.339 125.437 96.502 1.00 59.41 484 SER A C 1
ATOM 3482 O O . SER A 1 496 ? 142.743 126.497 96.707 1.00 59.41 484 SER A O 1
ATOM 3485 N N . ILE A 1 497 ? 144.667 125.329 96.572 1.00 60.78 485 ILE A N 1
ATOM 3486 C CA . ILE A 1 497 ? 145.499 126.498 96.845 1.00 60.78 485 ILE A CA 1
ATOM 3487 C C . ILE A 1 497 ? 145.322 127.543 95.756 1.00 60.78 485 ILE A C 1
ATOM 3488 O O . ILE A 1 497 ? 145.318 128.751 96.031 1.00 60.78 485 ILE A O 1
ATOM 3493 N N . TYR A 1 498 ? 145.158 127.101 94.508 1.00 60.13 486 TYR A N 1
ATOM 3494 C CA . TYR A 1 498 ? 144.912 128.032 93.414 1.00 60.13 486 TYR A CA 1
ATOM 3495 C C . TYR A 1 498 ? 143.653 128.851 93.666 1.00 60.13 486 TYR A C 1
ATOM 3496 O O . TYR A 1 498 ? 143.656 130.077 93.514 1.00 60.13 486 TYR A O 1
ATOM 3505 N N . GLU A 1 499 ? 142.569 128.191 94.079 1.00 56.32 487 GLU A N 1
ATOM 3506 C CA . GLU A 1 499 ? 141.333 128.912 94.371 1.00 56.32 487 GLU A CA 1
ATOM 3507 C C . GLU A 1 499 ? 141.498 129.832 95.574 1.00 56.32 487 GLU A C 1
ATOM 3508 O O . GLU A 1 499 ? 140.993 130.961 95.572 1.00 56.32 487 GLU A O 1
ATOM 3514 N N . ASN A 1 500 ? 142.198 129.367 96.611 1.00 50.35 488 ASN A N 1
ATOM 3515 C CA . ASN A 1 500 ? 142.386 130.187 97.802 1.00 50.35 488 ASN A CA 1
ATOM 3516 C C . ASN A 1 500 ? 143.132 131.471 97.474 1.00 50.35 488 ASN A C 1
ATOM 3517 O O . ASN A 1 500 ? 142.769 132.549 97.958 1.00 50.35 488 ASN A O 1
ATOM 3522 N N . VAL A 1 501 ? 144.178 131.379 96.653 1.00 49.14 489 VAL A N 1
ATOM 3523 C CA . VAL A 1 501 ? 144.892 132.582 96.244 1.00 49.14 489 VAL A CA 1
ATOM 3524 C C . VAL A 1 501 ? 144.088 133.405 95.243 1.00 49.14 489 VAL A C 1
ATOM 3525 O O . VAL A 1 501 ? 144.241 134.631 95.196 1.00 49.14 489 VAL A O 1
ATOM 3529 N N . CYS A 1 502 ? 143.211 132.774 94.462 1.00 51.41 490 CYS A N 1
ATOM 3530 C CA . CYS A 1 502 ? 142.383 133.509 93.516 1.00 51.41 490 CYS A CA 1
ATOM 3531 C C . CYS A 1 502 ? 141.214 134.225 94.176 1.00 51.41 490 CYS A C 1
ATOM 3532 O O . CYS A 1 502 ? 140.608 135.093 93.541 1.00 51.41 490 CYS A O 1
ATOM 3535 N N . TYR A 1 503 ? 140.874 133.881 95.421 1.00 41.58 491 TYR A N 1
ATOM 3536 C CA . TYR A 1 503 ? 139.836 134.623 96.128 1.00 41.58 491 TYR A CA 1
ATOM 3537 C C . TYR A 1 503 ? 140.211 136.082 96.337 1.00 41.58 491 TYR A C 1
ATOM 3538 O O . TYR A 1 503 ? 139.321 136.917 96.524 1.00 41.58 491 TYR A O 1
ATOM 3547 N N . GLY A 1 504 ? 141.501 136.409 96.314 1.00 47.43 492 GLY A N 1
ATOM 3548 C CA . GLY A 1 504 ? 141.922 137.784 96.488 1.00 47.43 492 GLY A CA 1
ATOM 3549 C C . GLY A 1 504 ? 141.754 138.666 95.274 1.00 47.43 492 GLY A C 1
ATOM 3550 O O . GLY A 1 504 ? 141.926 139.882 95.383 1.00 47.43 492 GLY A O 1
ATOM 3551 N N . LEU A 1 505 ? 141.411 138.089 94.127 1.00 50.66 493 LEU A N 1
ATOM 3552 C CA . LEU A 1 505 ? 141.279 138.833 92.882 1.00 50.66 493 LEU A CA 1
ATOM 3553 C C . LEU A 1 505 ? 139.909 139.472 92.707 1.00 50.66 493 LEU A C 1
ATOM 3554 O O . LEU A 1 505 ? 139.683 140.135 91.690 1.00 50.66 493 LEU A O 1
ATOM 3559 N N . VAL A 1 506 ? 138.992 139.282 93.658 1.00 46.33 494 VAL A N 1
ATOM 3560 C CA . VAL A 1 506 ? 137.641 139.807 93.510 1.00 46.33 494 VAL A CA 1
ATOM 3561 C C . VAL A 1 506 ? 137.687 141.320 93.371 1.00 46.33 494 VAL A C 1
ATOM 3562 O O . VAL A 1 506 ? 138.306 142.019 94.182 1.00 46.33 494 VAL A O 1
ATOM 3566 N N . GLY A 1 507 ? 137.035 141.833 92.330 1.00 52.75 495 GLY A N 1
ATOM 3567 C CA . GLY A 1 507 ? 136.988 143.254 92.074 1.00 52.75 495 GLY A CA 1
ATOM 3568 C C . GLY A 1 507 ? 138.193 143.822 91.361 1.00 52.75 495 GLY A C 1
ATOM 3569 O O . GLY A 1 507 ? 138.144 144.979 90.925 1.00 52.75 495 GLY A O 1
ATOM 3570 N N . SER A 1 508 ? 139.270 143.055 91.223 1.00 65.05 496 SER A N 1
ATOM 3571 C CA . SER A 1 508 ? 140.454 143.524 90.528 1.00 65.05 496 SER A CA 1
ATOM 3572 C C . SER A 1 508 ? 140.256 143.437 89.017 1.00 65.05 496 SER A C 1
ATOM 3573 O O . SER A 1 508 ? 139.306 142.828 88.518 1.00 65.05 496 SER A O 1
ATOM 3576 N N . LYS A 1 509 ? 141.175 144.063 88.281 1.00 72.05 497 LYS A N 1
ATOM 3577 C CA . LYS A 1 509 ? 141.141 143.998 86.827 1.00 72.05 497 LYS A CA 1
ATOM 3578 C C . LYS A 1 509 ? 141.461 142.607 86.297 1.00 72.05 497 LYS A C 1
ATOM 3579 O O . LYS A 1 509 ? 141.106 142.297 85.156 1.00 72.05 497 LYS A O 1
ATOM 3585 N N . TYR A 1 510 ? 142.117 141.768 87.095 1.00 74.12 498 TYR A N 1
ATOM 3586 C CA . TYR A 1 510 ? 142.426 140.397 86.714 1.00 74.12 498 TYR A CA 1
ATOM 3587 C C . TYR A 1 510 ? 141.327 139.417 87.103 1.00 74.12 498 TYR A C 1
ATOM 3588 O O . TYR A 1 510 ? 141.529 138.204 86.991 1.00 74.12 498 TYR A O 1
ATOM 3597 N N . GLU A 1 511 ? 140.180 139.911 87.574 1.00 72.03 499 GLU A N 1
ATOM 3598 C CA . GLU A 1 511 ? 139.104 139.015 87.982 1.00 72.03 499 GLU A CA 1
ATOM 3599 C C . GLU A 1 511 ? 138.580 138.205 86.804 1.00 72.03 499 GLU A C 1
ATOM 3600 O O . GLU A 1 511 ? 138.312 137.005 86.937 1.00 72.03 499 GLU A O 1
ATOM 3606 N N . ASN A 1 512 ? 138.428 138.838 85.644 1.00 81.72 500 ASN A N 1
ATOM 3607 C CA . ASN A 1 512 ? 137.905 138.186 84.444 1.00 81.72 500 ASN A CA 1
ATOM 3608 C C . ASN A 1 512 ? 138.988 138.215 83.370 1.00 81.72 500 ASN A C 1
ATOM 3609 O O . ASN A 1 512 ? 139.016 139.104 82.517 1.00 81.72 500 ASN A O 1
ATOM 3614 N N . VAL A 1 513 ? 139.879 137.227 83.412 1.00 85.55 501 VAL A N 1
ATOM 3615 C CA . VAL A 1 513 ? 140.937 137.053 82.429 1.00 85.55 501 VAL A CA 1
ATOM 3616 C C . VAL A 1 513 ? 141.057 135.567 82.112 1.00 85.55 501 VAL A C 1
ATOM 3617 O O . VAL A 1 513 ? 140.334 134.732 82.662 1.00 85.55 501 VAL A O 1
ATOM 3621 N N . THR A 1 514 ? 141.980 135.240 81.212 1.00 92.28 502 THR A N 1
ATOM 3622 C CA . THR A 1 514 ? 142.217 133.849 80.856 1.00 92.28 502 THR A CA 1
ATOM 3623 C C . THR A 1 514 ? 142.715 133.069 82.066 1.00 92.28 502 THR A C 1
ATOM 3624 O O . THR A 1 514 ? 143.468 133.588 82.893 1.00 92.28 502 THR A O 1
ATOM 3628 N N . GLU A 1 515 ? 142.277 131.810 82.169 1.00 91.73 503 GLU A N 1
ATOM 3629 C CA . GLU A 1 515 ? 142.722 130.942 83.291 1.00 91.73 503 GLU A CA 1
ATOM 3630 C C . GLU A 1 515 ? 144.244 130.771 83.208 1.00 91.73 503 GLU A C 1
ATOM 3631 O O . GLU A 1 515 ? 144.883 130.681 84.273 1.00 91.73 503 GLU A O 1
ATOM 3637 N N . LYS A 1 516 ? 144.798 130.735 81.989 1.00 89.57 504 LYS A N 1
ATOM 3638 C CA . LYS A 1 516 ? 146.240 130.567 81.851 1.00 89.57 504 LYS A CA 1
ATOM 3639 C C . LYS A 1 516 ? 146.990 131.746 82.458 1.00 89.57 504 LYS A C 1
ATOM 3640 O O . LYS A 1 516 ? 148.031 131.565 83.100 1.00 89.57 504 LYS A O 1
ATOM 3646 N N . VAL A 1 517 ? 146.478 132.963 82.260 1.00 85.58 505 VAL A N 1
ATOM 3647 C CA . VAL A 1 517 ? 147.083 134.139 82.879 1.00 85.58 505 VAL A CA 1
ATOM 3648 C C . VAL A 1 517 ? 146.926 134.082 84.392 1.00 85.58 505 VAL A C 1
ATOM 3649 O O . VAL A 1 517 ? 147.836 134.458 85.143 1.00 85.58 505 VAL A O 1
ATOM 3653 N N . LYS A 1 518 ? 145.767 133.615 84.864 1.00 79.18 506 LYS A N 1
ATOM 3654 C CA . LYS A 1 518 ? 145.514 133.562 86.299 1.00 79.18 506 LYS A CA 1
ATOM 3655 C C . LYS A 1 518 ? 146.499 132.640 87.004 1.00 79.18 506 LYS A C 1
ATOM 3656 O O . LYS A 1 518 ? 146.928 132.924 88.127 1.00 79.18 506 LYS A O 1
ATOM 3662 N N . ARG A 1 519 ? 146.865 131.525 86.369 1.00 78.49 507 ARG A N 1
ATOM 3663 C CA . ARG A 1 519 ? 147.850 130.637 86.976 1.00 78.49 507 ARG A CA 1
ATOM 3664 C C . ARG A 1 519 ? 149.218 131.301 87.069 1.00 78.49 507 ARG A C 1
ATOM 3665 O O . ARG A 1 519 ? 149.923 131.123 88.069 1.00 78.49 507 ARG A O 1
ATOM 3673 N N . GLU A 1 520 ? 149.603 132.076 86.053 1.00 81.54 508 GLU A N 1
ATOM 3674 C CA . GLU A 1 520 ? 150.848 132.833 86.131 1.00 81.54 508 GLU A CA 1
ATOM 3675 C C . GLU A 1 520 ? 150.802 133.849 87.264 1.00 81.54 508 GLU A C 1
ATOM 3676 O O . GLU A 1 520 ? 151.781 134.014 88.002 1.00 81.54 508 GLU A O 1
ATOM 3682 N N . LEU A 1 521 ? 149.671 134.543 87.412 1.00 74.12 509 LEU A N 1
ATOM 3683 C CA . LEU A 1 521 ? 149.531 135.510 88.496 1.00 74.12 509 LEU A CA 1
ATOM 3684 C C . LEU A 1 521 ? 149.630 134.834 89.857 1.00 74.12 509 LEU A C 1
ATOM 3685 O O . LEU A 1 521 ? 150.282 135.352 90.769 1.00 74.12 509 LEU A O 1
ATOM 3690 N N . VAL A 1 522 ? 148.985 133.676 90.011 1.00 70.37 510 VAL A N 1
ATOM 3691 C CA . VAL A 1 522 ? 149.036 132.962 91.282 1.00 70.37 510 VAL A CA 1
ATOM 3692 C C . VAL A 1 522 ? 150.452 132.482 91.570 1.00 70.37 510 VAL A C 1
ATOM 3693 O O . VAL A 1 522 ? 150.917 132.536 92.714 1.00 70.37 510 VAL A O 1
ATOM 3697 N N . GLU A 1 523 ? 151.162 132.010 90.543 1.00 77.08 511 GLU A N 1
ATOM 3698 C CA . GLU A 1 523 ? 152.544 131.583 90.734 1.00 77.08 511 GLU A CA 1
ATOM 3699 C C . GLU A 1 523 ? 153.426 132.751 91.161 1.00 77.08 511 GLU A C 1
ATOM 3700 O O . GLU A 1 523 ? 154.250 132.623 92.075 1.00 77.08 511 GLU A O 1
ATOM 3706 N N . LYS A 1 524 ? 153.260 133.905 90.512 1.00 73.64 512 LYS A N 1
ATOM 3707 C CA . LYS A 1 524 ? 154.049 135.077 90.877 1.00 73.64 512 LYS A CA 1
ATOM 3708 C C . LYS A 1 524 ? 153.738 135.524 92.301 1.00 73.64 512 LYS A C 1
ATOM 3709 O O . LYS A 1 524 ? 154.642 135.887 93.062 1.00 73.64 512 LYS A O 1
ATOM 3715 N N . ALA A 1 525 ? 152.458 135.503 92.679 1.00 71.42 513 ALA A N 1
ATOM 3716 C CA . ALA A 1 525 ? 152.078 135.892 94.032 1.00 71.42 513 ALA A CA 1
ATOM 3717 C C . ALA A 1 525 ? 152.643 134.928 95.066 1.00 71.42 513 ALA A C 1
ATOM 3718 O O . ALA A 1 525 ? 153.115 135.351 96.127 1.00 71.42 513 ALA A O 1
ATOM 3720 N N . CYS A 1 526 ? 152.601 133.625 94.778 1.00 75.53 514 CYS A N 1
ATOM 3721 C CA . CYS A 1 526 ? 153.151 132.639 95.699 1.00 75.53 514 CYS A CA 1
ATOM 3722 C C . CYS A 1 526 ? 154.667 132.718 95.788 1.00 75.53 514 CYS A C 1
ATOM 3723 O O . CYS A 1 526 ? 155.234 132.358 96.824 1.00 75.53 514 CYS A O 1
ATOM 3726 N N . LYS A 1 527 ? 155.335 133.173 94.727 1.00 75.35 515 LYS A N 1
ATOM 3727 C CA . LYS A 1 527 ? 156.777 133.380 94.805 1.00 75.35 515 LYS A CA 1
ATOM 3728 C C . LYS A 1 527 ? 157.115 134.645 95.584 1.00 75.35 515 LYS A C 1
ATOM 3729 O O . LYS A 1 527 ? 158.104 134.674 96.325 1.00 75.35 515 LYS A O 1
ATOM 3735 N N . ASP A 1 528 ? 156.307 135.697 95.432 1.00 75.96 516 ASP A N 1
ATOM 3736 C CA . ASP A 1 528 ? 156.523 136.926 96.187 1.00 75.96 516 ASP A CA 1
ATOM 3737 C C . ASP A 1 528 ? 156.244 136.753 97.674 1.00 75.96 516 ASP A C 1
ATOM 3738 O O . ASP A 1 528 ? 156.720 137.561 98.477 1.00 75.96 516 ASP A O 1
ATOM 3743 N N . ALA A 1 529 ? 155.484 135.730 98.055 1.00 73.16 517 ALA A N 1
ATOM 3744 C CA . ALA A 1 529 ? 155.140 135.483 99.447 1.00 73.16 517 ALA A CA 1
ATOM 3745 C C . ALA A 1 529 ? 155.963 134.362 100.065 1.00 73.16 517 ALA A C 1
ATOM 3746 O O . ALA A 1 529 ? 155.616 133.882 101.149 1.00 73.16 517 ALA A O 1
ATOM 3748 N N . ASN A 1 530 ? 157.037 133.933 99.399 1.00 76.07 518 ASN A N 1
ATOM 3749 C CA . ASN A 1 530 ? 157.886 132.841 99.878 1.00 76.07 518 ASN A CA 1
ATOM 3750 C C . ASN A 1 530 ? 157.080 131.561 100.081 1.00 76.07 518 ASN A C 1
ATOM 3751 O O . ASN A 1 530 ? 157.356 130.767 100.982 1.00 76.07 518 ASN A O 1
ATOM 3756 N N . ALA A 1 531 ? 156.074 131.355 99.231 1.00 81.21 519 ALA A N 1
ATOM 3757 C CA . ALA A 1 531 ? 155.214 130.186 99.327 1.00 81.21 519 ALA A CA 1
ATOM 3758 C C . ALA A 1 531 ? 155.474 129.146 98.250 1.00 81.21 519 ALA A C 1
ATOM 3759 O O . ALA A 1 531 ? 155.003 128.014 98.386 1.00 81.21 519 ALA A O 1
ATOM 3761 N N . TRP A 1 532 ? 156.209 129.494 97.193 1.00 83.88 520 TRP A N 1
ATOM 3762 C CA . TRP A 1 532 ? 156.486 128.524 96.140 1.00 83.88 520 TRP A CA 1
ATOM 3763 C C . TRP A 1 532 ? 157.368 127.389 96.639 1.00 83.88 520 TRP A C 1
ATOM 3764 O O . TRP A 1 532 ? 157.277 126.266 96.132 1.00 83.88 520 TRP A O 1
ATOM 3775 N N . GLU A 1 533 ? 158.213 127.659 97.637 1.00 85.52 521 GLU A N 1
ATOM 3776 C CA . GLU A 1 533 ? 159.175 126.661 98.094 1.00 85.52 521 GLU A CA 1
ATOM 3777 C C . GLU A 1 533 ? 158.494 125.421 98.662 1.00 85.52 521 GLU A C 1
ATOM 3778 O O . GLU A 1 533 ? 159.038 124.317 98.554 1.00 85.52 521 GLU A O 1
ATOM 3784 N N . PHE A 1 534 ? 157.314 125.572 99.265 1.00 80.83 522 PHE A N 1
ATOM 3785 C CA . PHE A 1 534 ? 156.590 124.431 99.805 1.00 80.83 522 PHE A CA 1
ATOM 3786 C C . PHE A 1 534 ? 155.366 124.043 98.988 1.00 80.83 522 PHE A C 1
ATOM 3787 O O . PHE A 1 534 ? 154.717 123.045 99.319 1.00 80.83 522 PHE A O 1
ATOM 3795 N N . ILE A 1 535 ? 155.057 124.805 97.934 1.00 83.68 523 ILE A N 1
ATOM 3796 C CA . ILE A 1 535 ? 153.920 124.438 97.034 1.00 83.68 523 ILE A CA 1
ATOM 3797 C C . ILE A 1 535 ? 154.482 123.625 95.866 1.00 83.68 523 ILE A C 1
ATOM 3798 O O . ILE A 1 535 ? 153.885 122.588 95.533 1.00 83.68 523 ILE A O 1
ATOM 3803 N N . SER A 1 536 ? 155.580 124.079 95.261 1.00 87.18 524 SER A N 1
ATOM 3804 C CA . SER A 1 536 ? 156.231 123.300 94.215 1.00 87.18 524 SER A CA 1
ATOM 3805 C C . SER A 1 536 ? 156.733 121.961 94.735 1.00 87.18 524 SER A C 1
ATOM 3806 O O . SER A 1 536 ? 156.785 120.991 93.972 1.00 87.18 524 SER A O 1
ATOM 3809 N N . GLN A 1 537 ? 157.098 121.890 96.016 1.00 91.09 525 GLN A N 1
ATOM 3810 C CA . GLN A 1 537 ? 157.505 120.638 96.640 1.00 91.09 525 GLN A CA 1
ATOM 3811 C C . GLN A 1 537 ? 156.327 119.708 96.908 1.00 91.09 525 GLN A C 1
ATOM 3812 O O . GLN A 1 537 ? 156.543 118.521 97.174 1.00 91.09 525 GLN A O 1
ATOM 3818 N N . MET A 1 538 ? 155.098 120.207 96.823 1.00 89.98 526 MET A N 1
ATOM 3819 C CA . MET A 1 538 ? 153.920 119.405 97.107 1.00 89.98 526 MET A CA 1
ATOM 3820 C C . MET A 1 538 ? 153.708 118.357 96.017 1.00 89.98 526 MET A C 1
ATOM 3821 O O . MET A 1 538 ? 154.363 118.361 94.971 1.00 89.98 526 MET A O 1
ATOM 3826 N N . SER A 1 539 ? 152.770 117.445 96.275 1.00 92.85 527 SER A N 1
ATOM 3827 C CA . SER A 1 539 ? 152.483 116.384 95.314 1.00 92.85 527 SER A CA 1
ATOM 3828 C C . SER A 1 539 ? 151.736 116.930 94.104 1.00 92.85 527 SER A C 1
ATOM 3829 O O . SER A 1 539 ? 152.226 116.862 92.971 1.00 92.85 527 SER A O 1
ATOM 3832 N N . ASN A 1 540 ? 150.541 117.481 94.325 1.00 86.65 528 ASN A N 1
ATOM 3833 C CA . ASN A 1 540 ? 149.755 118.032 93.229 1.00 86.65 528 ASN A CA 1
ATOM 3834 C C . ASN A 1 540 ? 150.161 119.453 92.867 1.00 86.65 528 ASN A C 1
ATOM 3835 O O . ASN A 1 540 ? 149.904 119.887 91.739 1.00 86.65 528 ASN A O 1
ATOM 3840 N N . GLY A 1 541 ? 150.786 120.180 93.785 1.00 82.01 529 GLY A N 1
ATOM 3841 C CA . GLY A 1 541 ? 151.204 121.541 93.486 1.00 82.01 529 GLY A CA 1
ATOM 3842 C C . GLY A 1 541 ? 150.128 122.538 93.849 1.00 82.01 529 GLY A C 1
ATOM 3843 O O . GLY A 1 541 ? 149.568 122.495 94.947 1.00 82.01 529 GLY A O 1
ATOM 3844 N N . LEU A 1 542 ? 149.833 123.445 92.917 1.00 74.82 530 LEU A N 1
ATOM 3845 C CA . LEU A 1 542 ? 148.875 124.517 93.155 1.00 74.82 530 LEU A CA 1
ATOM 3846 C C . LEU A 1 542 ? 147.446 124.021 93.324 1.00 74.82 530 LEU A C 1
ATOM 3847 O O . LEU A 1 542 ? 146.598 124.788 93.791 1.00 74.82 530 LEU A O 1
ATOM 3852 N N . ASP A 1 543 ? 147.154 122.773 92.960 1.00 77.09 531 ASP A N 1
ATOM 3853 C CA . ASP A 1 543 ? 145.802 122.237 93.015 1.00 77.09 531 ASP A CA 1
ATOM 3854 C C . ASP A 1 543 ? 145.567 121.361 94.240 1.00 77.09 531 ASP A C 1
ATOM 3855 O O . ASP A 1 543 ? 144.566 120.641 94.296 1.00 77.09 531 ASP A O 1
ATOM 3860 N N . THR A 1 544 ? 146.467 121.403 95.217 1.00 77.37 532 THR A N 1
ATOM 3861 C CA . THR A 1 544 ? 146.295 120.605 96.422 1.00 77.37 532 THR A CA 1
ATOM 3862 C C . THR A 1 544 ? 145.169 121.168 97.280 1.00 77.37 532 THR A C 1
ATOM 3863 O O . THR A 1 544 ? 145.099 122.374 97.529 1.00 77.37 532 THR A O 1
ATOM 3867 N N . GLU A 1 545 ? 144.283 120.286 97.731 1.00 79.23 533 GLU A N 1
ATOM 3868 C CA . GLU A 1 545 ? 143.191 120.688 98.604 1.00 79.23 533 GLU A CA 1
ATOM 3869 C C . GLU A 1 545 ? 143.712 121.002 100.001 1.00 79.23 533 GLU A C 1
ATOM 3870 O O . GLU A 1 545 ? 144.677 120.399 100.478 1.00 79.23 533 GLU A O 1
ATOM 3876 N N . VAL A 1 546 ? 143.060 121.958 100.659 1.00 77.59 534 VAL A N 1
ATOM 3877 C CA . VAL A 1 546 ? 143.408 122.374 102.008 1.00 77.59 534 VAL A CA 1
ATOM 3878 C C . VAL A 1 546 ? 142.151 122.331 102.872 1.00 77.59 534 VAL A C 1
ATOM 3879 O O . VAL A 1 546 ? 141.074 121.950 102.418 1.00 77.59 534 VAL A O 1
ATOM 3883 N N . GLY A 1 547 ? 142.305 122.725 104.133 1.00 87.49 535 GLY A N 1
ATOM 3884 C CA . GLY A 1 547 ? 141.190 122.740 105.058 1.00 87.49 535 GLY A CA 1
ATOM 3885 C C . GLY A 1 547 ? 140.832 121.364 105.580 1.00 87.49 535 GLY A C 1
ATOM 3886 O O . GLY A 1 547 ? 141.699 120.632 106.066 1.00 87.49 535 GLY A O 1
ATOM 3887 N N . GLU A 1 548 ? 139.555 121.000 105.484 1.00 97.25 536 GLU A N 1
ATOM 3888 C CA . GLU A 1 548 ? 139.079 119.692 105.912 1.00 97.25 536 GLU A CA 1
ATOM 3889 C C . GLU A 1 548 ? 139.434 118.582 104.933 1.00 97.25 536 GLU A C 1
ATOM 3890 O O . GLU A 1 548 ? 139.039 117.432 105.151 1.00 97.25 536 GLU A O 1
ATOM 3896 N N . ARG A 1 549 ? 140.166 118.896 103.867 1.00 95.43 537 ARG A N 1
ATOM 3897 C CA . ARG A 1 549 ? 140.509 117.936 102.830 1.00 95.43 537 ARG A CA 1
ATOM 3898 C C . ARG A 1 549 ? 141.950 118.168 102.393 1.00 95.43 537 ARG A C 1
ATOM 3899 O O . ARG A 1 549 ? 142.509 119.252 102.577 1.00 95.43 537 ARG A O 1
ATOM 3907 N N . GLY A 1 550 ? 142.550 117.135 101.818 1.00 94.03 538 GLY A N 1
ATOM 3908 C CA . GLY A 1 550 ? 143.906 117.262 101.305 1.00 94.03 538 GLY A CA 1
ATOM 3909 C C . GLY A 1 550 ? 144.918 117.324 102.425 1.00 94.03 538 GLY A C 1
ATOM 3910 O O . GLY A 1 550 ? 144.859 116.541 103.376 1.00 94.03 538 GLY A O 1
ATOM 3911 N N . LEU A 1 551 ? 145.853 118.261 102.318 1.00 91.55 539 LEU A N 1
ATOM 3912 C CA . LEU A 1 551 ? 146.968 118.372 103.246 1.00 91.55 539 LEU A CA 1
ATOM 3913 C C . LEU A 1 551 ? 146.612 119.266 104.427 1.00 91.55 539 LEU A C 1
ATOM 3914 O O . LEU A 1 551 ? 145.690 120.084 104.368 1.00 91.55 539 LEU A O 1
ATOM 3919 N N . SER A 1 552 ? 147.364 119.096 105.511 1.00 89.11 540 SER A N 1
ATOM 3920 C CA . SER A 1 552 ? 147.192 119.872 106.734 1.00 89.11 540 SER A CA 1
ATOM 3921 C C . SER A 1 552 ? 148.434 120.734 106.924 1.00 89.11 540 SER A C 1
ATOM 3922 O O . SER A 1 552 ? 149.499 120.227 107.291 1.00 89.11 540 SER A O 1
ATOM 3925 N N . LEU A 1 553 ? 148.294 122.032 106.673 1.00 77.30 541 LEU A N 1
ATOM 3926 C CA . LEU A 1 553 ? 149.422 122.946 106.720 1.00 77.30 541 LEU A CA 1
ATOM 3927 C C . LEU A 1 553 ? 149.696 123.403 108.150 1.00 77.30 541 LEU A C 1
ATOM 3928 O O . LEU A 1 553 ? 148.892 123.209 109.065 1.00 77.30 541 LEU A O 1
ATOM 3933 N N . SER A 1 554 ? 150.857 124.021 108.331 1.00 74.37 542 SER A N 1
ATOM 3934 C CA . SER A 1 554 ? 151.228 124.638 109.592 1.00 74.37 542 SER A CA 1
ATOM 3935 C C . SER A 1 554 ? 150.830 126.110 109.591 1.00 74.37 542 SER A C 1
ATOM 3936 O O . SER A 1 554 ? 150.369 126.655 108.587 1.00 74.37 542 SER A O 1
ATOM 3939 N N . GLY A 1 555 ? 151.009 126.757 110.744 1.00 71.01 543 GLY A N 1
ATOM 3940 C CA . GLY A 1 555 ? 150.674 128.167 110.844 1.00 71.01 543 GLY A CA 1
ATOM 3941 C C . GLY A 1 555 ? 151.446 129.024 109.860 1.00 71.01 543 GLY A C 1
ATOM 3942 O O . GLY A 1 555 ? 150.887 129.934 109.242 1.00 71.01 543 GLY A O 1
ATOM 3943 N N . GLY A 1 556 ? 152.738 128.739 109.693 1.00 72.43 544 GLY A N 1
ATOM 3944 C CA . GLY A 1 556 ? 153.544 129.522 108.771 1.00 72.43 544 GLY A CA 1
ATOM 3945 C C . GLY A 1 556 ? 153.100 129.376 107.329 1.00 72.43 544 GLY A C 1
ATOM 3946 O O . GLY A 1 556 ? 153.018 130.360 106.592 1.00 72.43 544 GLY A O 1
ATOM 3947 N N . GLN A 1 557 ? 152.802 128.145 106.906 1.00 72.72 545 GLN A N 1
ATOM 3948 C CA . GLN A 1 557 ? 152.377 127.921 105.528 1.00 72.72 545 GLN A CA 1
ATOM 3949 C C . GLN A 1 557 ? 151.019 128.558 105.255 1.00 72.72 545 GLN A C 1
ATOM 3950 O O . GLN A 1 557 ? 150.812 129.166 104.196 1.00 72.72 545 GLN A O 1
ATOM 3956 N N . LYS A 1 558 ? 150.082 128.432 106.197 1.00 65.70 546 LYS A N 1
ATOM 3957 C CA . LYS A 1 558 ? 148.783 129.075 106.033 1.00 65.70 546 LYS A CA 1
ATOM 3958 C C . LYS A 1 558 ? 148.926 130.590 105.983 1.00 65.70 546 LYS A C 1
ATOM 3959 O O . LYS A 1 558 ? 148.271 131.257 105.173 1.00 65.70 546 LYS A O 1
ATOM 3965 N N . GLN A 1 559 ? 149.789 131.152 106.833 1.00 63.67 547 GLN A N 1
ATOM 3966 C CA . GLN A 1 559 ? 150.000 132.594 106.808 1.00 63.67 547 GLN A CA 1
ATOM 3967 C C . GLN A 1 559 ? 150.652 133.045 105.509 1.00 63.67 547 GLN A C 1
ATOM 3968 O O . GLN A 1 559 ? 150.330 134.122 105.002 1.00 63.67 547 GLN A O 1
ATOM 3974 N N . ARG A 1 560 ? 151.532 132.209 104.948 1.00 68.15 548 ARG A N 1
ATOM 3975 C CA . ARG A 1 560 ? 152.210 132.550 103.667 1.00 68.15 548 ARG A CA 1
ATOM 3976 C C . ARG A 1 560 ? 151.205 132.488 102.514 1.00 68.15 548 ARG A C 1
ATOM 3977 O O . ARG A 1 560 ? 151.323 133.320 101.597 1.00 68.15 548 ARG A O 1
ATOM 3985 N N . ILE A 1 561 ? 150.267 131.537 102.545 1.00 61.50 549 ILE A N 1
ATOM 3986 C CA . ILE A 1 561 ? 149.223 131.493 101.524 1.00 61.50 549 ILE A CA 1
ATOM 3987 C C . ILE A 1 561 ? 148.281 132.683 101.674 1.00 61.50 549 ILE A C 1
ATOM 3988 O O . ILE A 1 561 ? 147.824 133.258 100.679 1.00 61.50 549 ILE A O 1
ATOM 3993 N N . ALA A 1 562 ? 147.985 133.081 102.914 1.00 55.69 550 ALA A N 1
ATOM 3994 C CA . ALA A 1 562 ? 147.171 134.274 103.128 1.00 55.69 550 ALA A CA 1
ATOM 3995 C C . ALA A 1 562 ? 147.878 135.523 102.617 1.00 55.69 550 ALA A C 1
ATOM 3996 O O . ALA A 1 562 ? 147.243 136.419 102.050 1.00 55.69 550 ALA A O 1
ATOM 3998 N N . ILE A 1 563 ? 149.194 135.603 102.816 1.00 55.46 551 ILE A N 1
ATOM 3999 C CA . ILE A 1 563 ? 149.969 136.729 102.304 1.00 55.46 551 ILE A CA 1
ATOM 4000 C C . ILE A 1 563 ? 149.918 136.767 100.782 1.00 55.46 551 ILE A C 1
ATOM 4001 O O . ILE A 1 563 ? 149.766 137.835 100.176 1.00 55.46 551 ILE A O 1
ATOM 4006 N N . ALA A 1 564 ? 150.054 135.604 100.140 1.00 52.75 552 ALA A N 1
ATOM 4007 C CA . ALA A 1 564 ? 149.957 135.549 98.684 1.00 52.75 552 ALA A CA 1
ATOM 4008 C C . ALA A 1 564 ? 148.575 135.979 98.208 1.00 52.75 552 ALA A C 1
ATOM 4009 O O . ALA A 1 564 ? 148.447 136.700 97.210 1.00 52.75 552 ALA A O 1
ATOM 4011 N N . ARG A 1 565 ? 147.529 135.544 98.913 1.00 45.53 553 ARG A N 1
ATOM 4012 C CA . ARG A 1 565 ? 146.170 135.947 98.569 1.00 45.53 553 ARG A CA 1
ATOM 4013 C C . ARG A 1 565 ? 145.990 137.452 98.699 1.00 45.53 553 ARG A C 1
ATOM 4014 O O . ARG A 1 565 ? 145.331 138.082 97.866 1.00 45.53 553 ARG A O 1
ATOM 4022 N N . ALA A 1 566 ? 146.555 138.044 99.751 1.00 49.50 554 ALA A N 1
ATOM 4023 C CA . ALA A 1 566 ? 146.462 139.489 99.926 1.00 49.50 554 ALA A CA 1
ATOM 4024 C C . ALA A 1 566 ? 147.214 140.233 98.829 1.00 49.50 554 ALA A C 1
ATOM 4025 O O . ALA A 1 566 ? 146.725 141.242 98.309 1.00 49.50 554 ALA A O 1
ATOM 4027 N N . VAL A 1 567 ? 148.402 139.748 98.456 1.00 52.76 555 VAL A N 1
ATOM 4028 C CA . VAL A 1 567 ? 149.259 140.490 97.531 1.00 52.76 555 VAL A CA 1
ATOM 4029 C C . VAL A 1 567 ? 148.918 140.259 96.067 1.00 52.76 555 VAL A C 1
ATOM 4030 O O . VAL A 1 567 ? 149.347 141.048 95.215 1.00 52.76 555 VAL A O 1
ATOM 4034 N N . ILE A 1 568 ? 148.152 139.214 95.740 1.00 51.99 556 ILE A N 1
ATOM 4035 C CA . ILE A 1 568 ? 147.869 138.935 94.333 1.00 51.99 556 ILE A CA 1
ATOM 4036 C C . ILE A 1 568 ? 147.055 140.056 93.701 1.00 51.99 556 ILE A C 1
ATOM 4037 O O . ILE A 1 568 ? 147.154 140.300 92.492 1.00 51.99 556 ILE A O 1
ATOM 4042 N N . SER A 1 569 ? 146.256 140.766 94.496 1.00 56.19 557 SER A N 1
ATOM 4043 C CA . SER A 1 569 ? 145.395 141.815 93.965 1.00 56.19 557 SER A CA 1
ATOM 4044 C C . SER A 1 569 ? 146.124 143.129 93.729 1.00 56.19 557 SER A C 1
ATOM 4045 O O . SER A 1 569 ? 145.514 144.063 93.197 1.00 56.19 557 SER A O 1
ATOM 4048 N N . GLU A 1 570 ? 147.401 143.223 94.109 1.00 58.65 558 GLU A N 1
ATOM 4049 C CA . GLU A 1 570 ? 148.176 144.457 94.050 1.00 58.65 558 GLU A CA 1
ATOM 4050 C C . GLU A 1 570 ? 147.470 145.549 94.845 1.00 58.65 558 GLU A C 1
ATOM 4051 O O . GLU A 1 570 ? 146.993 146.531 94.264 1.00 58.65 558 GLU A O 1
ATOM 4057 N N . PRO A 1 571 ? 147.381 145.415 96.166 1.00 51.67 559 PRO A N 1
ATOM 4058 C CA . PRO A 1 571 ? 146.652 146.406 96.960 1.00 51.67 559 PRO A CA 1
ATOM 4059 C C . PRO A 1 571 ? 147.407 147.722 97.049 1.00 51.67 559 PRO A C 1
ATOM 4060 O O . PRO A 1 571 ? 148.624 147.792 96.868 1.00 51.67 559 PRO A O 1
ATOM 4064 N N . LYS A 1 572 ? 146.653 148.782 97.333 1.00 51.28 560 LYS A N 1
ATOM 4065 C CA . LYS A 1 572 ? 147.243 150.095 97.549 1.00 51.28 560 LYS A CA 1
ATOM 4066 C C . LYS A 1 572 ? 147.530 150.367 99.017 1.00 51.28 560 LYS A C 1
ATOM 4067 O O . LYS A 1 572 ? 148.403 151.182 99.329 1.00 51.28 560 LYS A O 1
ATOM 4073 N N . ILE A 1 573 ? 146.811 149.706 99.921 1.00 45.22 561 ILE A N 1
ATOM 4074 C CA . ILE A 1 573 ? 147.011 149.836 101.359 1.00 45.22 561 ILE A CA 1
ATOM 4075 C C . ILE A 1 573 ? 147.109 148.438 101.946 1.00 45.22 561 ILE A C 1
ATOM 4076 O O . ILE A 1 573 ? 146.297 147.566 101.621 1.00 45.22 561 ILE A O 1
ATOM 4081 N N . LEU A 1 574 ? 148.100 148.220 102.802 1.00 42.72 562 LEU A N 1
ATOM 4082 C CA . LEU A 1 574 ? 148.295 146.941 103.468 1.00 42.72 562 LEU A CA 1
ATOM 4083 C C . LEU A 1 574 ? 148.029 147.111 104.957 1.00 42.72 562 LEU A C 1
ATOM 4084 O O . LEU A 1 574 ? 148.550 148.039 105.580 1.00 42.72 562 LEU A O 1
ATOM 4089 N N . LEU A 1 575 ? 147.214 146.226 105.521 1.00 38.95 563 LEU A N 1
ATOM 4090 C CA . LEU A 1 575 ? 146.840 146.284 106.932 1.00 38.95 563 LEU A CA 1
ATOM 4091 C C . LEU A 1 575 ? 147.293 144.990 107.598 1.00 38.95 563 LEU A C 1
ATOM 4092 O O . LEU A 1 575 ? 146.586 143.980 107.551 1.00 38.95 563 LEU A O 1
ATOM 4097 N N . LEU A 1 576 ? 148.467 145.022 108.221 1.00 46.95 564 LEU A N 1
ATOM 4098 C CA . LEU A 1 576 ? 149.027 143.867 108.913 1.00 46.95 564 LEU A CA 1
ATOM 4099 C C . LEU A 1 576 ? 148.609 143.930 110.376 1.00 46.95 564 LEU A C 1
ATOM 4100 O O . LEU A 1 576 ? 149.126 144.749 111.141 1.00 46.95 564 LEU A O 1
ATOM 4105 N N . ASP A 1 577 ? 147.680 143.065 110.764 1.00 55.85 565 ASP A N 1
ATOM 4106 C CA . ASP A 1 577 ? 147.138 143.034 112.120 1.00 55.85 565 ASP A CA 1
ATOM 4107 C C . ASP A 1 577 ? 147.766 141.846 112.844 1.00 55.85 565 ASP A C 1
ATOM 4108 O O . ASP A 1 577 ? 147.172 140.770 112.926 1.00 55.85 565 ASP A O 1
ATOM 4113 N N . GLU A 1 578 ? 148.963 142.058 113.387 1.00 62.24 566 GLU A N 1
ATOM 4114 C CA . GLU A 1 578 ? 149.684 141.045 114.157 1.00 62.24 566 GLU A CA 1
ATOM 4115 C C . GLU A 1 578 ? 149.782 139.734 113.383 1.00 62.24 566 GLU A C 1
ATOM 4116 O O . GLU A 1 578 ? 149.417 138.662 113.867 1.00 62.24 566 GLU A O 1
ATOM 4122 N N . ALA A 1 579 ? 150.286 139.835 112.151 1.00 64.08 567 ALA A N 1
ATOM 4123 C CA . ALA A 1 579 ? 150.322 138.676 111.265 1.00 64.08 567 ALA A CA 1
ATOM 4124 C C . ALA A 1 579 ? 151.197 137.563 111.827 1.00 64.08 567 ALA A C 1
ATOM 4125 O O . ALA A 1 579 ? 150.911 136.378 111.625 1.00 64.08 567 ALA A O 1
ATOM 4127 N N . THR A 1 580 ? 152.264 137.921 112.538 1.00 74.84 568 THR A N 1
ATOM 4128 C CA . THR A 1 580 ? 153.217 136.949 113.056 1.00 74.84 568 THR A CA 1
ATOM 4129 C C . THR A 1 580 ? 153.035 136.676 114.543 1.00 74.84 568 THR A C 1
ATOM 4130 O O . THR A 1 580 ? 153.892 136.028 115.152 1.00 74.84 568 THR A O 1
ATOM 4134 N N . SER A 1 581 ? 151.943 137.152 115.142 1.00 74.80 569 SER A N 1
ATOM 4135 C CA . SER A 1 581 ? 151.743 136.975 116.576 1.00 74.80 569 SER A CA 1
ATOM 4136 C C . SER A 1 581 ? 151.389 135.542 116.950 1.00 74.80 569 SER A C 1
ATOM 4137 O O . SER A 1 581 ? 151.547 135.166 118.116 1.00 74.80 569 SER A O 1
ATOM 4140 N N . ALA A 1 582 ? 150.913 134.740 116.002 1.00 81.18 570 ALA A N 1
ATOM 4141 C CA . ALA A 1 582 ? 150.470 133.382 116.285 1.00 81.18 570 ALA A CA 1
ATOM 4142 C C . ALA A 1 582 ? 151.438 132.316 115.792 1.00 81.18 570 ALA A C 1
ATOM 4143 O O . ALA A 1 582 ? 151.091 131.131 115.813 1.00 81.18 570 ALA A O 1
ATOM 4145 N N . LEU A 1 583 ? 152.633 132.696 115.353 1.00 85.53 571 LEU A N 1
ATOM 4146 C CA . LEU A 1 583 ? 153.584 131.751 114.796 1.00 85.53 571 LEU A CA 1
ATOM 4147 C C . LEU A 1 583 ? 154.688 131.444 115.806 1.00 85.53 571 LEU A C 1
ATOM 4148 O O . LEU A 1 583 ? 154.679 131.914 116.946 1.00 85.53 571 LEU A O 1
ATOM 4153 N N . ASP A 1 584 ? 155.653 130.641 115.372 1.00 96.20 572 ASP A N 1
ATOM 4154 C CA . ASP A 1 584 ? 156.741 130.164 116.210 1.00 96.20 572 ASP A CA 1
ATOM 4155 C C . ASP A 1 584 ? 158.038 130.871 115.831 1.00 96.20 572 ASP A C 1
ATOM 4156 O O . ASP A 1 584 ? 158.080 131.703 114.921 1.00 96.20 572 ASP A O 1
ATOM 4161 N N . THR A 1 585 ? 159.110 130.529 116.549 1.00 98.89 573 THR A N 1
ATOM 4162 C CA . THR A 1 585 ? 160.393 131.192 116.332 1.00 98.89 573 THR A CA 1
ATOM 4163 C C . THR A 1 585 ? 160.962 130.879 114.953 1.00 98.89 573 THR A C 1
ATOM 4164 O O . THR A 1 585 ? 161.467 131.776 114.267 1.00 98.89 573 THR A O 1
ATOM 4168 N N . ARG A 1 586 ? 160.896 129.615 114.531 1.00 99.44 574 ARG A N 1
ATOM 4169 C CA . ARG A 1 586 ? 161.480 129.240 113.247 1.00 99.44 574 ARG A CA 1
ATOM 4170 C C . ARG A 1 586 ? 160.646 129.763 112.085 1.00 99.44 574 ARG A C 1
ATOM 4171 O O . ARG A 1 586 ? 161.192 130.306 111.117 1.00 99.44 574 ARG A O 1
ATOM 4179 N N . SER A 1 587 ? 159.324 129.608 112.160 1.00 93.76 575 SER A N 1
ATOM 4180 C CA . SER A 1 587 ? 158.452 129.987 111.056 1.00 93.76 575 SER A CA 1
ATOM 4181 C C . SER A 1 587 ? 158.303 131.494 110.905 1.00 93.76 575 SER A C 1
ATOM 4182 O O . SER A 1 587 ? 157.938 131.958 109.820 1.00 93.76 575 SER A O 1
ATOM 4185 N N . GLU A 1 588 ? 158.571 132.263 111.962 1.00 88.48 576 GLU A N 1
ATOM 4186 C CA . GLU A 1 588 ? 158.377 133.707 111.892 1.00 88.48 576 GLU A CA 1
ATOM 4187 C C . GLU A 1 588 ? 159.313 134.359 110.884 1.00 88.48 576 GLU A C 1
ATOM 4188 O O . GLU A 1 588 ? 158.960 135.380 110.288 1.00 88.48 576 GLU A O 1
ATOM 4194 N N . GLY A 1 589 ? 160.501 133.790 110.679 1.00 84.91 577 GLY A N 1
ATOM 4195 C CA . GLY A 1 589 ? 161.482 134.442 109.824 1.00 84.91 577 GLY A CA 1
ATOM 4196 C C . GLY A 1 589 ? 161.022 134.571 108.384 1.00 84.91 577 GLY A C 1
ATOM 4197 O O . GLY A 1 589 ? 161.138 135.637 107.774 1.00 84.91 577 GLY A O 1
ATOM 4198 N N . ILE A 1 590 ? 160.484 133.487 107.824 1.00 83.25 578 ILE A N 1
ATOM 4199 C CA . ILE A 1 590 ? 160.091 133.491 106.417 1.00 83.25 578 ILE A CA 1
ATOM 4200 C C . ILE A 1 590 ? 158.914 134.434 106.194 1.00 83.25 578 ILE A C 1
ATOM 4201 O O . ILE A 1 590 ? 158.900 135.226 105.241 1.00 83.25 578 ILE A O 1
ATOM 4206 N N . VAL A 1 591 ? 157.909 134.364 107.068 1.00 81.13 579 VAL A N 1
ATOM 4207 C CA . VAL A 1 591 ? 156.745 135.228 106.918 1.00 81.13 579 VAL A CA 1
ATOM 4208 C C . VAL A 1 591 ? 157.131 136.687 107.130 1.00 81.13 579 VAL A C 1
ATOM 4209 O O . VAL A 1 591 ? 156.601 137.582 106.463 1.00 81.13 579 VAL A O 1
ATOM 4213 N N . GLN A 1 592 ? 158.073 136.956 108.039 1.00 81.24 580 GLN A N 1
ATOM 4214 C CA . GLN A 1 592 ? 158.512 138.329 108.252 1.00 81.24 580 GLN A CA 1
ATOM 4215 C C . GLN A 1 592 ? 159.283 138.849 107.049 1.00 81.24 580 GLN A C 1
ATOM 4216 O O . GLN A 1 592 ? 159.143 140.019 106.677 1.00 81.24 580 GLN A O 1
ATOM 4222 N N . ASP A 1 593 ? 160.100 137.997 106.428 1.00 80.33 581 ASP A N 1
ATOM 4223 C CA . ASP A 1 593 ? 160.778 138.397 105.200 1.00 80.33 581 ASP A CA 1
ATOM 4224 C C . ASP A 1 593 ? 159.773 138.712 104.100 1.00 80.33 581 ASP A C 1
ATOM 4225 O O . ASP A 1 593 ? 159.914 139.713 103.385 1.00 80.33 581 ASP A O 1
ATOM 4230 N N . ALA A 1 594 ? 158.744 137.873 103.957 1.00 76.15 582 ALA A N 1
ATOM 4231 C CA . ALA A 1 594 ? 157.720 138.124 102.947 1.00 76.15 582 ALA A CA 1
ATOM 4232 C C . ALA A 1 594 ? 156.998 139.440 103.212 1.00 76.15 582 ALA A C 1
ATOM 4233 O O . ALA A 1 594 ? 156.776 140.239 102.293 1.00 76.15 582 ALA A O 1
ATOM 4235 N N . LEU A 1 595 ? 156.630 139.686 104.472 1.00 71.87 583 LEU A N 1
ATOM 4236 C CA . LEU A 1 595 ? 155.920 140.915 104.813 1.00 71.87 583 LEU A CA 1
ATOM 4237 C C . LEU A 1 595 ? 156.794 142.142 104.590 1.00 71.87 583 LEU A C 1
ATOM 4238 O O . LEU A 1 595 ? 156.309 143.177 104.119 1.00 71.87 583 LEU A O 1
ATOM 4243 N N . ASN A 1 596 ? 158.083 142.050 104.929 1.00 75.67 584 ASN A N 1
ATOM 4244 C CA . ASN A 1 596 ? 158.997 143.156 104.670 1.00 75.67 584 ASN A CA 1
ATOM 4245 C C . ASN A 1 596 ? 159.127 143.418 103.177 1.00 75.67 584 ASN A C 1
ATOM 4246 O O . ASN A 1 596 ? 159.205 144.574 102.746 1.00 75.67 584 ASN A O 1
ATOM 4251 N N . ARG A 1 597 ? 159.160 142.354 102.372 1.00 77.54 585 ARG A N 1
ATOM 4252 C CA . ARG A 1 597 ? 159.187 142.534 100.925 1.00 77.54 585 ARG A CA 1
ATOM 4253 C C . ARG A 1 597 ? 157.924 143.228 100.432 1.00 77.54 585 ARG A C 1
ATOM 4254 O O . ARG A 1 597 ? 157.987 144.095 99.552 1.00 77.54 585 ARG A O 1
ATOM 4262 N N . LEU A 1 598 ? 156.765 142.860 100.984 1.00 71.95 586 LEU A N 1
ATOM 4263 C CA . LEU A 1 598 ? 155.517 143.479 100.546 1.00 71.95 586 LEU A CA 1
ATOM 4264 C C . LEU A 1 598 ? 155.419 144.931 100.996 1.00 71.95 586 LEU A C 1
ATOM 4265 O O . LEU A 1 598 ? 154.982 145.795 100.228 1.00 71.95 586 LEU A O 1
ATOM 4270 N N . SER A 1 599 ? 155.815 145.219 102.236 1.00 71.55 587 SER A N 1
ATOM 4271 C CA . SER A 1 599 ? 155.584 146.536 102.816 1.00 71.55 587 SER A CA 1
ATOM 4272 C C . SER A 1 599 ? 156.521 147.606 102.275 1.00 71.55 587 SER A C 1
ATOM 4273 O O . SER A 1 599 ? 156.338 148.783 102.604 1.00 71.55 587 SER A O 1
ATOM 4276 N N . GLU A 1 600 ? 157.509 147.238 101.459 1.00 73.90 588 GLU A N 1
ATOM 4277 C CA . GLU A 1 600 ? 158.477 148.210 100.965 1.00 73.90 588 GLU A CA 1
ATOM 4278 C C . GLU A 1 600 ? 157.903 149.151 99.916 1.00 73.90 588 GLU A C 1
ATOM 4279 O O . GLU A 1 600 ? 158.578 150.118 99.547 1.00 73.90 588 GLU A O 1
ATOM 4285 N N . THR A 1 601 ? 156.693 148.902 99.426 1.00 72.76 589 THR A N 1
ATOM 4286 C CA . THR A 1 601 ? 156.110 149.711 98.366 1.00 72.76 589 THR A CA 1
ATOM 4287 C C . THR A 1 601 ? 154.745 150.290 98.713 1.00 72.76 589 THR A C 1
ATOM 4288 O O . THR A 1 601 ? 154.442 151.410 98.293 1.00 72.76 589 THR A O 1
ATOM 4292 N N . ARG A 1 602 ? 153.935 149.585 99.493 1.00 61.96 590 ARG A N 1
ATOM 4293 C CA . ARG A 1 602 ? 152.563 149.984 99.762 1.00 61.96 590 ARG A CA 1
ATOM 4294 C C . ARG A 1 602 ? 152.466 150.795 101.048 1.00 61.96 590 ARG A C 1
ATOM 4295 O O . ARG A 1 602 ? 153.344 150.753 101.912 1.00 61.96 590 ARG A O 1
ATOM 4303 N N . THR A 1 603 ? 151.371 151.543 101.160 1.00 55.81 591 THR A N 1
ATOM 4304 C CA . THR A 1 603 ? 151.075 152.361 102.334 1.00 55.81 591 THR A CA 1
ATOM 4305 C C . THR A 1 603 ? 150.547 151.449 103.431 1.00 55.81 591 THR A C 1
ATOM 4306 O O . THR A 1 603 ? 149.340 151.290 103.612 1.00 55.81 591 THR A O 1
ATOM 4310 N N . THR A 1 604 ? 151.499 150.867 104.168 1.00 52.30 592 THR A N 1
ATOM 4311 C CA . THR A 1 604 ? 151.159 149.841 105.182 1.00 52.30 592 THR A CA 1
ATOM 4312 C C . THR A 1 604 ? 150.781 150.491 106.510 1.00 52.30 592 THR A C 1
ATOM 4313 O O . THR A 1 604 ? 151.199 151.638 106.743 1.00 52.30 592 THR A O 1
ATOM 4317 N N . ILE A 1 605 ? 150.012 149.780 107.335 1.00 44.18 593 ILE A N 1
ATOM 4318 C CA . ILE A 1 605 ? 149.752 150.153 108.725 1.00 44.18 593 ILE A CA 1
ATOM 4319 C C . ILE A 1 605 ? 149.975 148.886 109.545 1.00 44.18 593 ILE A C 1
ATOM 4320 O O . ILE A 1 605 ? 149.079 148.048 109.680 1.00 44.18 593 ILE A O 1
ATOM 4325 N N . VAL A 1 606 ? 151.173 148.738 110.096 1.00 50.09 594 VAL A N 1
ATOM 4326 C CA . VAL A 1 606 ? 151.539 147.520 110.807 1.00 50.09 594 VAL A CA 1
ATOM 4327 C C . VAL A 1 606 ? 151.110 147.635 112.262 1.00 50.09 594 VAL A C 1
ATOM 4328 O O . VAL A 1 606 ? 151.390 148.636 112.929 1.00 50.09 594 VAL A O 1
ATOM 4332 N N . ILE A 1 607 ? 150.424 146.610 112.755 1.00 53.55 595 ILE A N 1
ATOM 4333 C CA . ILE A 1 607 ? 150.122 146.462 114.173 1.00 53.55 595 ILE A CA 1
ATOM 4334 C C . ILE A 1 607 ? 150.900 145.254 114.665 1.00 53.55 595 ILE A C 1
ATOM 4335 O O . ILE A 1 607 ? 150.654 144.127 114.219 1.00 53.55 595 ILE A O 1
ATOM 4340 N N . ALA A 1 608 ? 151.840 145.481 115.575 1.00 63.61 596 ALA A N 1
ATOM 4341 C CA . ALA A 1 608 ? 152.791 144.455 115.969 1.00 63.61 596 ALA A CA 1
ATOM 4342 C C . ALA A 1 608 ? 152.779 144.245 117.475 1.00 63.61 596 ALA A C 1
ATOM 4343 O O . ALA A 1 608 ? 152.574 145.181 118.253 1.00 63.61 596 ALA A O 1
ATOM 4345 N N . HIS A 1 609 ? 153.002 142.992 117.875 1.00 78.01 597 HIS A N 1
ATOM 4346 C CA . HIS A 1 609 ? 153.256 142.648 119.264 1.00 78.01 597 HIS A CA 1
ATOM 4347 C C . HIS A 1 609 ? 154.724 142.365 119.542 1.00 78.01 597 HIS A C 1
ATOM 4348 O O . HIS A 1 609 ? 155.153 142.489 120.692 1.00 78.01 597 HIS A O 1
ATOM 4355 N N . ARG A 1 610 ? 155.494 141.992 118.523 1.00 82.95 598 ARG A N 1
ATOM 4356 C CA . ARG A 1 610 ? 156.942 141.840 118.629 1.00 82.95 598 ARG A CA 1
ATOM 4357 C C . ARG A 1 610 ? 157.568 143.114 118.073 1.00 82.95 598 ARG A C 1
ATOM 4358 O O . ARG A 1 610 ? 157.720 143.265 116.858 1.00 82.95 598 ARG A O 1
ATOM 4366 N N . LEU A 1 611 ? 157.930 144.032 118.970 1.00 80.53 599 LEU A N 1
ATOM 4367 C CA . LEU A 1 611 ? 158.409 145.350 118.571 1.00 80.53 599 LEU A CA 1
ATOM 4368 C C . LEU A 1 611 ? 159.741 145.310 117.836 1.00 80.53 599 LEU A C 1
ATOM 4369 O O . LEU A 1 611 ? 160.125 146.320 117.237 1.00 80.53 599 LEU A O 1
ATOM 4374 N N . SER A 1 612 ? 160.456 144.184 117.866 1.00 81.75 600 SER A N 1
ATOM 4375 C CA . SER A 1 612 ? 161.733 144.098 117.169 1.00 81.75 600 SER A CA 1
ATOM 4376 C C . SER A 1 612 ? 161.570 144.048 115.656 1.00 81.75 600 SER A C 1
ATOM 4377 O O . SER A 1 612 ? 162.543 144.284 114.934 1.00 81.75 600 SER A O 1
ATOM 4380 N N . THR A 1 613 ? 160.370 143.749 115.162 1.00 80.10 601 THR A N 1
ATOM 4381 C CA . THR A 1 613 ? 160.131 143.615 113.732 1.00 80.10 601 THR A CA 1
ATOM 4382 C C . THR A 1 613 ? 159.784 144.931 113.049 1.00 80.10 601 THR A C 1
ATOM 4383 O O . THR A 1 613 ? 159.710 144.967 111.816 1.00 80.10 601 THR A O 1
ATOM 4387 N N . ILE A 1 614 ? 159.572 146.005 113.806 1.00 76.21 602 ILE A N 1
ATOM 4388 C CA . ILE A 1 614 ? 159.123 147.268 113.233 1.00 76.21 602 ILE A CA 1
ATOM 4389 C C . ILE A 1 614 ? 160.167 148.355 113.447 1.00 76.21 602 ILE A C 1
ATOM 4390 O O . ILE A 1 614 ? 159.845 149.549 113.443 1.00 76.21 602 ILE A O 1
ATOM 4395 N N . GLN A 1 615 ? 161.426 147.955 113.629 1.00 79.13 603 GLN A N 1
ATOM 4396 C CA . GLN A 1 615 ? 162.486 148.936 113.829 1.00 79.13 603 GLN A CA 1
ATOM 4397 C C . GLN A 1 615 ? 162.716 149.799 112.595 1.00 79.13 603 GLN A C 1
ATOM 4398 O O . GLN A 1 615 ? 163.280 150.892 112.715 1.00 79.13 603 GLN A O 1
ATOM 4404 N N . ASN A 1 616 ? 162.293 149.339 111.420 1.00 77.44 604 ASN A N 1
ATOM 4405 C CA . ASN A 1 616 ? 162.501 150.059 110.172 1.00 77.44 604 ASN A CA 1
ATOM 4406 C C . ASN A 1 616 ? 161.256 150.803 109.703 1.00 77.44 604 ASN A C 1
ATOM 4407 O O . ASN A 1 616 ? 161.212 151.249 108.552 1.00 77.44 604 ASN A O 1
ATOM 4412 N N . ALA A 1 617 ? 160.247 150.940 110.559 1.00 70.02 605 ALA A N 1
ATOM 4413 C CA . ALA A 1 617 ? 159.032 151.644 110.177 1.00 70.02 605 ALA A CA 1
ATOM 4414 C C . ALA A 1 617 ? 159.308 153.130 109.986 1.00 70.02 605 ALA A C 1
ATOM 4415 O O . ALA A 1 617 ? 160.060 153.743 110.749 1.00 70.02 605 ALA A O 1
ATOM 4417 N N . ASP A 1 618 ? 158.691 153.711 108.954 1.00 67.66 606 ASP A N 1
ATOM 4418 C CA . ASP A 1 618 ? 158.877 155.130 108.676 1.00 67.66 606 ASP A CA 1
ATOM 4419 C C . ASP A 1 618 ? 158.318 156.016 109.780 1.00 67.66 606 ASP A C 1
ATOM 4420 O O . ASP A 1 618 ? 158.731 157.174 109.897 1.00 67.66 606 ASP A O 1
ATOM 4425 N N . LEU A 1 619 ? 157.392 155.501 110.585 1.00 65.34 607 LEU A N 1
ATOM 4426 C CA . LEU A 1 619 ? 156.839 156.244 111.706 1.00 65.34 607 LEU A CA 1
ATOM 4427 C C . LEU A 1 619 ? 156.250 155.247 112.690 1.00 65.34 607 LEU A C 1
ATOM 4428 O O . LEU A 1 619 ? 155.694 154.226 112.282 1.00 65.34 607 LEU A O 1
ATOM 4433 N N . ILE A 1 620 ? 156.379 155.544 113.978 1.00 67.40 608 ILE A N 1
ATOM 4434 C CA . ILE A 1 620 ? 155.860 154.691 115.039 1.00 67.40 608 ILE A CA 1
ATOM 4435 C C . ILE A 1 620 ? 154.913 155.518 115.893 1.00 67.40 608 ILE A C 1
ATOM 4436 O O . ILE A 1 620 ? 155.285 156.592 116.379 1.00 67.40 608 ILE A O 1
ATOM 4441 N N . VAL A 1 621 ? 153.695 155.019 116.074 1.00 64.70 609 VAL A N 1
ATOM 4442 C CA . VAL A 1 621 ? 152.672 155.686 116.867 1.00 64.70 609 VAL A CA 1
ATOM 4443 C C . VAL A 1 621 ? 152.412 154.835 118.100 1.00 64.70 609 VAL A C 1
ATOM 4444 O O . VAL A 1 621 ? 152.075 153.650 117.984 1.00 64.70 609 VAL A O 1
ATOM 4448 N N . VAL A 1 622 ? 152.568 155.433 119.275 1.00 70.45 610 VAL A N 1
ATOM 4449 C CA . VAL A 1 622 ? 152.369 154.741 120.542 1.00 70.45 610 VAL A CA 1
ATOM 4450 C C . VAL A 1 622 ? 151.013 155.152 121.093 1.00 70.45 610 VAL A C 1
ATOM 4451 O O . VAL A 1 622 ? 150.743 156.344 121.276 1.00 70.45 610 VAL A O 1
ATOM 4455 N N . LEU A 1 623 ? 150.165 154.147 121.322 1.00 69.36 611 LEU A N 1
ATOM 4456 C CA . LEU A 1 623 ? 148.793 154.415 121.812 1.00 69.36 611 LEU A CA 1
ATOM 4457 C C . LEU A 1 623 ? 148.635 153.874 123.231 1.00 69.36 611 LEU A C 1
ATOM 4458 O O . LEU A 1 623 ? 149.174 152.788 123.508 1.00 69.36 611 LEU A O 1
ATOM 4463 N N . SER A 1 624 ? 147.952 154.621 124.094 1.00 74.84 612 SER A N 1
ATOM 4464 C CA . SER A 1 624 ? 147.666 154.213 125.464 1.00 74.84 612 SER A CA 1
ATOM 4465 C C . SER A 1 624 ? 146.295 154.744 125.844 1.00 74.84 612 SER A C 1
ATOM 4466 O O . SER A 1 624 ? 146.099 155.961 125.913 1.00 74.84 612 SER A O 1
ATOM 4469 N N . LYS A 1 625 ? 145.345 153.833 126.085 1.00 74.38 613 LYS A N 1
ATOM 4470 C CA . LYS A 1 625 ? 143.959 154.220 126.480 1.00 74.38 613 LYS A CA 1
ATOM 4471 C C . LYS A 1 625 ? 143.273 155.010 125.360 1.00 74.38 613 LYS A C 1
ATOM 4472 O O . LYS A 1 625 ? 142.362 155.798 125.679 1.00 74.38 613 LYS A O 1
ATOM 4478 N N . GLY A 1 626 ? 143.685 154.812 124.104 1.00 65.74 614 GLY A N 1
ATOM 4479 C CA . GLY A 1 626 ? 143.021 155.454 122.991 1.00 65.74 614 GLY A CA 1
ATOM 4480 C C . GLY A 1 626 ? 143.596 156.783 122.558 1.00 65.74 614 GLY A C 1
ATOM 4481 O O . GLY A 1 626 ? 142.994 157.448 121.705 1.00 65.74 614 GLY A O 1
ATOM 4482 N N . LYS A 1 627 ? 144.733 157.197 123.108 1.00 70.21 615 LYS A N 1
ATOM 4483 C CA . LYS A 1 627 ? 145.340 158.474 122.773 1.00 70.21 615 LYS A CA 1
ATOM 4484 C C . LYS A 1 627 ? 146.782 158.270 122.332 1.00 70.21 615 LYS A C 1
ATOM 4485 O O . LYS A 1 627 ? 147.483 157.387 122.833 1.00 70.21 615 LYS A O 1
ATOM 4491 N N . ILE A 1 628 ? 147.220 159.099 121.387 1.00 69.86 616 ILE A N 1
ATOM 4492 C CA . ILE A 1 628 ? 148.599 159.068 120.904 1.00 69.86 616 ILE A CA 1
ATOM 4493 C C . ILE A 1 628 ? 149.461 159.742 121.968 1.00 69.86 616 ILE A C 1
ATOM 4494 O O . ILE A 1 628 ? 149.541 160.970 122.031 1.00 69.86 616 ILE A O 1
ATOM 4499 N N . VAL A 1 629 ? 150.107 158.939 122.815 1.00 75.43 617 VAL A N 1
ATOM 4500 C CA . VAL A 1 629 ? 150.958 159.503 123.857 1.00 75.43 617 VAL A CA 1
ATOM 4501 C C . VAL A 1 629 ? 152.221 160.107 123.253 1.00 75.43 617 VAL A C 1
ATOM 4502 O O . VAL A 1 629 ? 152.669 161.181 123.668 1.00 75.43 617 VAL A O 1
ATOM 4506 N N . GLU A 1 630 ? 152.811 159.435 122.267 1.00 81.30 618 GLU A N 1
ATOM 4507 C CA . GLU A 1 630 ? 154.005 159.942 121.609 1.00 81.30 618 GLU A CA 1
ATOM 4508 C C . GLU A 1 630 ? 154.140 159.273 120.250 1.00 81.30 618 GLU A C 1
ATOM 4509 O O . GLU A 1 630 ? 153.659 158.156 120.043 1.00 81.30 618 GLU A O 1
ATOM 4515 N N . THR A 1 631 ? 154.803 159.969 119.330 1.00 80.27 619 THR A N 1
ATOM 4516 C CA . THR A 1 631 ? 155.030 159.459 117.988 1.00 80.27 619 THR A CA 1
ATOM 4517 C C . THR A 1 631 ? 156.409 159.891 117.511 1.00 80.27 619 THR A C 1
ATOM 4518 O O . THR A 1 631 ? 156.964 160.886 117.985 1.00 80.27 619 THR A O 1
ATOM 4522 N N . GLY A 1 632 ? 156.958 159.129 116.580 1.00 79.56 620 GLY A N 1
ATOM 4523 C CA . GLY A 1 632 ? 158.267 159.430 116.041 1.00 79.56 620 GLY A CA 1
ATOM 4524 C C . GLY A 1 632 ? 158.918 158.183 115.485 1.00 79.56 620 GLY A C 1
ATOM 4525 O O . GLY A 1 632 ? 158.342 157.096 115.486 1.00 79.56 620 GLY A O 1
ATOM 4526 N N . SER A 1 633 ? 160.145 158.369 115.008 1.00 85.56 621 SER A N 1
ATOM 4527 C CA . SER A 1 633 ? 160.916 157.264 114.461 1.00 85.56 621 SER A CA 1
ATOM 4528 C C . SER A 1 633 ? 161.403 156.355 115.588 1.00 85.56 621 SER A C 1
ATOM 4529 O O . SER A 1 633 ? 161.136 156.581 116.771 1.00 85.56 621 SER A O 1
ATOM 4532 N N . HIS A 1 634 ? 162.129 155.301 115.211 1.00 86.97 622 HIS A N 1
ATOM 4533 C CA . HIS A 1 634 ? 162.622 154.355 116.206 1.00 86.97 622 HIS A CA 1
ATOM 4534 C C . HIS A 1 634 ? 163.651 155.003 117.123 1.00 86.97 622 HIS A C 1
ATOM 4535 O O . HIS A 1 634 ? 163.548 154.911 118.352 1.00 86.97 622 HIS A O 1
ATOM 4542 N N . LYS A 1 635 ? 164.656 155.662 116.543 1.00 91.15 623 LYS A N 1
ATOM 4543 C CA . LYS A 1 635 ? 165.680 156.311 117.355 1.00 91.15 623 LYS A CA 1
ATOM 4544 C C . LYS A 1 635 ? 165.111 157.496 118.123 1.00 91.15 623 LYS A C 1
ATOM 4545 O O . LYS A 1 635 ? 165.466 157.716 119.287 1.00 91.15 623 LYS A O 1
ATOM 4551 N N . GLU A 1 636 ? 164.230 158.272 117.489 1.00 94.67 624 GLU A N 1
ATOM 4552 C CA . GLU A 1 636 ? 163.683 159.463 118.127 1.00 94.67 624 GLU A CA 1
ATOM 4553 C C . GLU A 1 636 ? 162.853 159.135 119.361 1.00 94.67 624 GLU A C 1
ATOM 4554 O O . GLU A 1 636 ? 162.761 159.967 120.270 1.00 94.67 624 GLU A O 1
ATOM 4560 N N . LEU A 1 637 ? 162.252 157.948 119.419 1.00 90.94 625 LEU A N 1
ATOM 4561 C CA . LEU A 1 637 ? 161.443 157.566 120.569 1.00 90.94 625 LEU A CA 1
ATOM 4562 C C . LEU A 1 637 ? 162.267 156.967 121.699 1.00 90.94 625 LEU A C 1
ATOM 4563 O O . LEU A 1 637 ? 161.921 157.154 122.871 1.00 90.94 625 LEU A O 1
ATOM 4568 N N . LEU A 1 638 ? 163.341 156.244 121.376 1.00 91.92 626 LEU A N 1
ATOM 4569 C CA . LEU A 1 638 ? 164.177 155.658 122.419 1.00 91.92 626 LEU A CA 1
ATOM 4570 C C . LEU A 1 638 ? 164.829 156.737 123.276 1.00 91.92 626 LEU A C 1
ATOM 4571 O O . LEU A 1 638 ? 164.917 156.598 124.501 1.00 91.92 626 LEU A O 1
ATOM 4576 N N . LYS A 1 639 ? 165.294 157.819 122.648 1.00 96.49 627 LYS A N 1
ATOM 4577 C CA . LYS A 1 639 ? 165.930 158.896 123.399 1.00 96.49 627 LYS A CA 1
ATOM 4578 C C . LYS A 1 639 ? 164.943 159.610 124.313 1.00 96.49 627 LYS A C 1
ATOM 4579 O O . LYS A 1 639 ? 165.351 160.225 125.305 1.00 96.49 627 LYS A O 1
ATOM 4585 N N . LYS A 1 640 ? 163.648 159.542 124.003 1.00 96.18 628 LYS A N 1
ATOM 4586 C CA . LYS A 1 640 ? 162.648 160.261 124.782 1.00 96.18 628 LYS A CA 1
ATOM 4587 C C . LYS A 1 640 ? 162.405 159.648 126.154 1.00 96.18 628 LYS A C 1
ATOM 4588 O O . LYS A 1 640 ? 161.706 160.263 126.967 1.00 96.18 628 LYS A O 1
ATOM 4594 N N . LYS A 1 641 ? 162.954 158.463 126.425 1.00 95.70 629 LYS A N 1
ATOM 4595 C CA . LYS A 1 641 ? 162.834 157.806 127.727 1.00 95.70 629 LYS A CA 1
ATOM 4596 C C . LYS A 1 641 ? 161.366 157.586 128.092 1.00 95.70 629 LYS A C 1
ATOM 4597 O O . LYS A 1 641 ? 160.963 157.694 129.252 1.00 95.70 629 LYS A O 1
ATOM 4603 N N . GLY A 1 642 ? 160.557 157.272 127.081 1.00 91.48 630 GLY A N 1
ATOM 4604 C CA . GLY A 1 642 ? 159.118 157.238 127.262 1.00 91.48 630 GLY A CA 1
ATOM 4605 C C . GLY A 1 642 ? 158.481 155.863 127.249 1.00 91.48 630 GLY A C 1
ATOM 4606 O O . GLY A 1 642 ? 159.113 154.868 127.615 1.00 91.48 630 GLY A O 1
ATOM 4607 N N . LYS A 1 643 ? 157.214 155.807 126.827 1.00 87.07 631 LYS A N 1
ATOM 4608 C CA . LYS A 1 643 ? 156.469 154.551 126.839 1.00 87.07 631 LYS A CA 1
ATOM 4609 C C . LYS A 1 643 ? 157.091 153.524 125.903 1.00 87.07 631 LYS A C 1
ATOM 4610 O O . LYS A 1 643 ? 157.141 152.330 126.223 1.00 87.07 631 LYS A O 1
ATOM 4616 N N . TYR A 1 644 ? 157.556 153.967 124.732 1.00 86.79 632 TYR A N 1
ATOM 4617 C CA . TYR A 1 644 ? 158.197 153.047 123.799 1.00 86.79 632 TYR A CA 1
ATOM 4618 C C . TYR A 1 644 ? 159.439 152.420 124.417 1.00 86.79 632 TYR A C 1
ATOM 4619 O O . TYR A 1 644 ? 159.729 151.240 124.184 1.00 86.79 632 TYR A O 1
ATOM 4628 N N . HIS A 1 645 ? 160.187 153.195 125.206 1.00 89.47 633 HIS A N 1
ATOM 4629 C CA . HIS A 1 645 ? 161.348 152.640 125.890 1.00 89.47 633 HIS A CA 1
ATOM 4630 C C . HIS A 1 645 ? 160.941 151.545 126.868 1.00 89.47 633 HIS A C 1
ATOM 4631 O O . HIS A 1 645 ? 161.576 150.487 126.925 1.00 89.47 633 HIS A O 1
ATOM 4638 N N . GLN A 1 646 ? 159.880 151.777 127.644 1.00 87.83 634 GLN A N 1
ATOM 4639 C CA . GLN A 1 646 ? 159.412 150.747 128.564 1.00 87.83 634 GLN A CA 1
ATOM 4640 C C . GLN A 1 646 ? 158.987 149.496 127.810 1.00 87.83 634 GLN A C 1
ATOM 4641 O O . GLN A 1 646 ? 159.312 148.373 128.217 1.00 87.83 634 GLN A O 1
ATOM 4647 N N . LEU A 1 647 ? 158.267 149.672 126.699 1.00 85.92 635 LEU A N 1
ATOM 4648 C CA . LEU A 1 647 ? 157.816 148.523 125.921 1.00 85.92 635 LEU A CA 1
ATOM 4649 C C . LEU A 1 647 ? 158.993 147.732 125.364 1.00 85.92 635 LEU A C 1
ATOM 4650 O O . LEU A 1 647 ? 158.995 146.496 125.408 1.00 85.92 635 LEU A O 1
ATOM 4655 N N . VAL A 1 648 ? 160.008 148.423 124.841 1.00 86.27 636 VAL A N 1
ATOM 4656 C CA . VAL A 1 648 ? 161.137 147.711 124.253 1.00 86.27 636 VAL A CA 1
ATOM 4657 C C . VAL A 1 648 ? 161.966 147.026 125.336 1.00 86.27 636 VAL A C 1
ATOM 4658 O O . VAL A 1 648 ? 162.499 145.932 125.120 1.00 86.27 636 VAL A O 1
ATOM 4662 N N . GLN A 1 649 ? 162.033 147.640 126.522 1.00 87.25 637 GLN A N 1
ATOM 4663 C CA . GLN A 1 649 ? 162.757 147.009 127.657 1.00 87.25 637 GLN A CA 1
ATOM 4664 C C . GLN A 1 649 ? 162.025 145.719 128.029 1.00 87.25 637 GLN A C 1
ATOM 4665 O O . GLN A 1 649 ? 162.698 144.684 128.179 1.00 87.25 637 GLN A O 1
ATOM 4671 N N . ILE A 1 650 ? 160.698 145.787 128.158 1.00 86.12 638 ILE A N 1
ATOM 4672 C CA . ILE A 1 650 ? 159.920 144.604 128.517 1.00 86.12 638 ILE A CA 1
ATOM 4673 C C . ILE A 1 650 ? 160.088 143.518 127.464 1.00 86.12 638 ILE A C 1
ATOM 4674 O O . ILE A 1 650 ? 160.241 142.334 127.791 1.00 86.12 638 ILE A O 1
ATOM 4679 N N . GLN A 1 651 ? 160.066 143.900 126.185 1.00 86.71 639 GLN A N 1
ATOM 4680 C CA . GLN A 1 651 ? 160.246 142.921 125.118 1.00 86.71 639 GLN A CA 1
ATOM 4681 C C . GLN A 1 651 ? 161.623 142.272 125.185 1.00 86.71 639 GLN A C 1
ATOM 4682 O O . GLN A 1 651 ? 161.751 141.054 125.018 1.00 86.71 639 GLN A O 1
ATOM 4688 N N . ASN A 1 652 ? 162.667 143.069 125.429 1.00 86.70 640 ASN A N 1
ATOM 4689 C CA . ASN A 1 652 ? 164.015 142.517 125.525 1.00 86.70 640 ASN A CA 1
ATOM 4690 C C . ASN A 1 652 ? 164.141 141.564 126.706 1.00 86.70 640 ASN A C 1
ATOM 4691 O O . ASN A 1 652 ? 164.754 140.495 126.589 1.00 86.70 640 ASN A O 1
ATOM 4696 N N . ILE A 1 653 ? 163.570 141.934 127.855 1.00 85.75 641 ILE A N 1
ATOM 4697 C CA . ILE A 1 653 ? 163.638 141.064 129.025 1.00 85.75 641 ILE A CA 1
ATOM 4698 C C . ILE A 1 653 ? 162.886 139.763 128.770 1.00 85.75 641 ILE A C 1
ATOM 4699 O O . ILE A 1 653 ? 163.365 138.677 129.117 1.00 85.75 641 ILE A O 1
ATOM 4704 N N . ARG A 1 654 ? 161.702 139.847 128.156 1.00 85.86 642 ARG A N 1
ATOM 4705 C CA . ARG A 1 654 ? 160.950 138.638 127.834 1.00 85.86 642 ARG A CA 1
ATOM 4706 C C . ARG A 1 654 ? 161.717 137.757 126.856 1.00 85.86 642 ARG A C 1
ATOM 4707 O O . ARG A 1 654 ? 161.695 136.526 126.969 1.00 85.86 642 ARG A O 1
ATOM 4715 N N . THR A 1 655 ? 162.394 138.370 125.883 1.00 87.34 643 THR A N 1
ATOM 4716 C CA . THR A 1 655 ? 163.222 137.603 124.958 1.00 87.34 643 THR A CA 1
ATOM 4717 C C . THR A 1 655 ? 164.363 136.911 125.692 1.00 87.34 643 THR A C 1
ATOM 4718 O O . THR A 1 655 ? 164.709 135.765 125.379 1.00 87.34 643 THR A O 1
ATOM 4722 N N . LYS A 1 656 ? 164.956 137.590 126.678 1.00 87.32 644 LYS A N 1
ATOM 4723 C CA . LYS A 1 656 ? 166.024 136.976 127.461 1.00 87.32 644 LYS A CA 1
ATOM 4724 C C . LYS A 1 656 ? 165.528 135.735 128.192 1.00 87.32 644 LYS A C 1
ATOM 4725 O O . LYS A 1 656 ? 166.242 134.729 128.278 1.00 87.32 644 LYS A O 1
ATOM 4731 N N . ILE A 1 657 ? 164.313 135.787 128.726 1.00 89.16 645 ILE A N 1
ATOM 4732 C CA . ILE A 1 657 ? 163.720 134.641 129.404 1.00 89.16 645 ILE A CA 1
ATOM 4733 C C . ILE A 1 657 ? 163.262 133.599 128.390 1.00 89.16 645 ILE A C 1
ATOM 4734 O O . ILE A 1 657 ? 164.040 133.146 127.550 1.00 89.16 645 ILE A O 1
ATOM 4739 N N . GLN A 1 709 ? 119.623 93.562 121.238 1.00 106.92 697 GLN A N 1
ATOM 4740 C CA . GLN A 1 709 ? 118.571 93.431 122.238 1.00 106.92 697 GLN A CA 1
ATOM 4741 C C . GLN A 1 709 ? 119.002 94.037 123.570 1.00 106.92 697 GLN A C 1
ATOM 4742 O O . GLN A 1 709 ? 119.836 93.473 124.278 1.00 106.92 697 GLN A O 1
ATOM 4748 N N . LEU A 1 710 ? 118.427 95.190 123.903 1.00 99.20 698 LEU A N 1
ATOM 4749 C CA . LEU A 1 710 ? 118.766 95.909 125.123 1.00 99.20 698 LEU A CA 1
ATOM 4750 C C . LEU A 1 710 ? 117.618 95.974 126.121 1.00 99.20 698 LEU A C 1
ATOM 4751 O O . LEU A 1 710 ? 117.700 96.744 127.083 1.00 99.20 698 LEU A O 1
ATOM 4756 N N . PHE A 1 711 ? 116.551 95.199 125.912 1.00 103.67 699 PHE A N 1
ATOM 4757 C CA . PHE A 1 711 ? 115.448 95.179 126.867 1.00 103.67 699 PHE A CA 1
ATOM 4758 C C . PHE A 1 711 ? 115.920 94.721 128.241 1.00 103.67 699 PHE A C 1
ATOM 4759 O O . PHE A 1 711 ? 115.558 95.312 129.266 1.00 103.67 699 PHE A O 1
ATOM 4767 N N . LEU A 1 712 ? 116.734 93.661 128.271 1.00 103.11 700 LEU A N 1
ATOM 4768 C CA . LEU A 1 712 ? 117.153 93.070 129.538 1.00 103.11 700 LEU A CA 1
ATOM 4769 C C . LEU A 1 712 ? 117.958 94.055 130.374 1.00 103.11 700 LEU A C 1
ATOM 4770 O O . LEU A 1 712 ? 117.910 94.010 131.606 1.00 103.11 700 LEU A O 1
ATOM 4775 N N . MET A 1 713 ? 118.689 94.961 129.726 1.00 98.27 701 MET A N 1
ATOM 4776 C CA . MET A 1 713 ? 119.471 95.962 130.443 1.00 98.27 701 MET A CA 1
ATOM 4777 C C . MET A 1 713 ? 118.586 96.824 131.334 1.00 98.27 701 MET A C 1
ATOM 4778 O O . MET A 1 713 ? 118.713 96.801 132.565 1.00 98.27 701 MET A O 1
ATOM 4783 N N . LEU A 1 714 ? 117.676 97.581 130.718 1.00 98.20 702 LEU A N 1
ATOM 4784 C CA . LEU A 1 714 ? 116.788 98.435 131.492 1.00 98.20 702 LEU A CA 1
ATOM 4785 C C . LEU A 1 714 ? 115.844 97.629 132.372 1.00 98.20 702 LEU A C 1
ATOM 4786 O O . LEU A 1 714 ? 115.426 98.128 133.421 1.00 98.20 702 LEU A O 1
ATOM 4791 N N . LEU A 1 715 ? 115.511 96.394 131.982 1.00 99.65 703 LEU A N 1
ATOM 4792 C CA . LEU A 1 715 ? 114.690 95.550 132.843 1.00 99.65 703 LEU A CA 1
ATOM 4793 C C . LEU A 1 715 ? 115.422 95.217 134.137 1.00 99.65 703 LEU A C 1
ATOM 4794 O O . LEU A 1 715 ? 114.829 95.249 135.221 1.00 99.65 703 LEU A O 1
ATOM 4799 N N . GLN A 1 716 ? 116.714 94.895 134.038 1.00 100.93 704 GLN A N 1
ATOM 4800 C CA . GLN A 1 716 ? 117.524 94.649 135.224 1.00 100.93 704 GLN A CA 1
ATOM 4801 C C . GLN A 1 716 ? 117.684 95.915 136.053 1.00 100.93 704 GLN A C 1
ATOM 4802 O O . GLN A 1 716 ? 117.664 95.861 137.288 1.00 100.93 704 GLN A O 1
ATOM 4808 N N . ILE A 1 717 ? 117.862 97.061 135.392 1.00 93.62 705 ILE A N 1
ATOM 4809 C CA . ILE A 1 717 ? 118.037 98.306 136.136 1.00 93.62 705 ILE A CA 1
ATOM 4810 C C . ILE A 1 717 ? 116.774 98.653 136.917 1.00 93.62 705 ILE A C 1
ATOM 4811 O O . ILE A 1 717 ? 116.843 99.039 138.090 1.00 93.62 705 ILE A O 1
ATOM 4816 N N . ASN A 1 718 ? 115.605 98.501 136.276 1.00 94.90 706 ASN A N 1
ATOM 4817 C CA . ASN A 1 718 ? 114.317 98.855 136.940 1.00 94.90 706 ASN A CA 1
ATOM 4818 C C . ASN A 1 718 ? 113.658 97.611 137.555 1.00 94.90 706 ASN A C 1
ATOM 4819 O O . ASN A 1 718 ? 112.431 97.453 137.409 1.00 94.90 706 ASN A O 1
ATOM 4824 N N . LYS A 1 719 ? 114.433 96.794 138.271 1.00 99.33 707 LYS A N 1
ATOM 4825 C CA . LYS A 1 719 ? 113.883 95.581 138.935 1.00 99.33 707 LYS A CA 1
ATOM 4826 C C . LYS A 1 719 ? 112.834 95.995 139.969 1.00 99.33 707 LYS A C 1
ATOM 4827 O O . LYS A 1 719 ? 111.855 95.248 140.141 1.00 99.33 707 LYS A O 1
ATOM 4833 N N . GLY A 1 720 ? 113.036 97.130 140.640 1.00 98.61 708 GLY A N 1
ATOM 4834 C CA . GLY A 1 720 ? 112.116 97.579 141.704 1.00 98.61 708 GLY A CA 1
ATOM 4835 C C . GLY A 1 720 ? 110.712 97.864 141.201 1.00 98.61 708 GLY A C 1
ATOM 4836 O O . GLY A 1 720 ? 109.787 97.821 142.030 1.00 98.61 708 GLY A O 1
ATOM 4837 N N . ASP A 1 721 ? 110.526 98.140 139.906 1.00 90.74 709 ASP A N 1
ATOM 4838 C CA . ASP A 1 721 ? 109.173 98.550 139.430 1.00 90.74 709 ASP A CA 1
ATOM 4839 C C . ASP A 1 721 ? 108.310 97.346 139.034 1.00 90.74 709 ASP A C 1
ATOM 4840 O O . ASP A 1 721 ? 107.218 97.579 138.496 1.00 90.74 709 ASP A O 1
ATOM 4845 N N . TYR A 1 722 ? 108.772 96.118 139.277 1.00 93.54 710 TYR A N 1
ATOM 4846 C CA . TYR A 1 722 ? 107.995 94.926 138.843 1.00 93.54 710 TYR A CA 1
ATOM 4847 C C . TYR A 1 722 ? 106.596 94.963 139.468 1.00 93.54 710 TYR A C 1
ATOM 4848 O O . TYR A 1 722 ? 105.641 94.564 138.785 1.00 93.54 710 TYR A O 1
ATOM 4857 N N . TYR A 1 723 ? 106.482 95.405 140.724 1.00 89.99 711 TYR A N 1
ATOM 4858 C CA . TYR A 1 723 ? 105.162 95.499 141.407 1.00 89.99 711 TYR A CA 1
ATOM 4859 C C . TYR A 1 723 ? 104.163 96.295 140.556 1.00 89.99 711 TYR A C 1
ATOM 4860 O O . TYR A 1 723 ? 102.954 96.192 140.829 1.00 89.99 711 TYR A O 1
ATOM 4869 N N . LEU A 1 724 ? 104.644 97.073 139.579 1.00 81.54 712 LEU A N 1
ATOM 4870 C CA . LEU A 1 724 ? 103.774 97.824 138.687 1.00 81.54 712 LEU A CA 1
ATOM 4871 C C . LEU A 1 724 ? 103.594 97.153 137.333 1.00 81.54 712 LEU A C 1
ATOM 4872 O O . LEU A 1 724 ? 102.544 97.313 136.707 1.00 81.54 712 LEU A O 1
ATOM 4877 N N . LEU A 1 725 ? 104.591 96.399 136.864 1.00 79.27 713 LEU A N 1
ATOM 4878 C CA . LEU A 1 725 ? 104.501 95.785 135.545 1.00 79.27 713 LEU A CA 1
ATOM 4879 C C . LEU A 1 725 ? 103.941 94.369 135.570 1.00 79.27 713 LEU A C 1
ATOM 4880 O O . LEU A 1 725 ? 103.663 93.817 134.501 1.00 79.27 713 LEU A O 1
ATOM 4885 N N . ILE A 1 726 ? 103.833 93.754 136.748 1.00 78.86 714 ILE A N 1
ATOM 4886 C CA . ILE A 1 726 ? 103.188 92.407 136.809 1.00 78.86 714 ILE A CA 1
ATOM 4887 C C . ILE A 1 726 ? 101.668 92.587 136.632 1.00 78.86 714 ILE A C 1
ATOM 4888 O O . ILE A 1 726 ? 101.118 91.882 135.761 1.00 78.86 714 ILE A O 1
ATOM 4893 N N . PRO A 1 727 ? 100.939 93.475 137.365 1.00 74.61 715 PRO A N 1
ATOM 4894 C CA . PRO A 1 727 ? 99.502 93.657 137.091 1.00 74.61 715 PRO A CA 1
ATOM 4895 C C . PRO A 1 727 ? 99.219 94.185 135.697 1.00 74.61 715 PRO A C 1
ATOM 4896 O O . PRO A 1 727 ? 98.092 94.030 135.204 1.00 74.61 715 PRO A O 1
ATOM 4900 N N . CYS A 1 728 ? 100.204 94.808 135.047 1.00 68.34 716 CYS A N 1
ATOM 4901 C CA . CYS A 1 728 ? 99.968 95.378 133.728 1.00 68.34 716 CYS A CA 1
ATOM 4902 C C . CYS A 1 728 ? 99.730 94.305 132.677 1.00 68.34 716 CYS A C 1
ATOM 4903 O O . CYS A 1 728 ? 99.004 94.549 131.713 1.00 68.34 716 CYS A O 1
ATOM 4906 N N . LEU A 1 729 ? 100.314 93.116 132.839 1.00 69.03 717 LEU A N 1
ATOM 4907 C CA . LEU A 1 729 ? 100.022 92.039 131.898 1.00 69.03 717 LEU A CA 1
ATOM 4908 C C . LEU A 1 729 ? 98.555 91.630 131.963 1.00 69.03 717 LEU A C 1
ATOM 4909 O O . LEU A 1 729 ? 97.903 91.473 130.924 1.00 69.03 717 LEU A O 1
ATOM 4914 N N . PHE A 1 730 ? 98.013 91.468 133.171 1.00 66.21 718 PHE A N 1
ATOM 4915 C CA . PHE A 1 730 ? 96.601 91.119 133.303 1.00 66.21 718 PHE A CA 1
ATOM 4916 C C . PHE A 1 730 ? 95.706 92.251 132.816 1.00 66.21 718 PHE A C 1
ATOM 4917 O O . PHE A 1 730 ? 94.674 92.006 132.176 1.00 66.21 718 PHE A O 1
ATOM 4925 N N . LEU A 1 731 ? 96.082 93.498 133.108 1.00 58.51 719 LEU A N 1
ATOM 4926 C CA . LEU A 1 731 ? 95.289 94.627 132.633 1.00 58.51 719 LEU A CA 1
ATOM 4927 C C . LEU A 1 731 ? 95.285 94.697 131.111 1.00 58.51 719 LEU A C 1
ATOM 4928 O O . LEU A 1 731 ? 94.241 94.940 130.495 1.00 58.51 719 LEU A O 1
ATOM 4933 N N . ALA A 1 732 ? 96.441 94.476 130.483 1.00 55.47 720 ALA A N 1
ATOM 4934 C CA . ALA A 1 732 ? 96.507 94.465 129.029 1.00 55.47 720 ALA A CA 1
ATOM 4935 C C . ALA A 1 732 ? 95.730 93.296 128.445 1.00 55.47 720 ALA A C 1
ATOM 4936 O O . ALA A 1 732 ? 95.117 93.435 127.385 1.00 55.47 720 ALA A O 1
ATOM 4938 N N . LEU A 1 733 ? 95.733 92.145 129.120 1.00 55.08 721 LEU A N 1
ATOM 4939 C CA . LEU A 1 733 ? 94.947 91.014 128.640 1.00 55.08 721 LEU A CA 1
ATOM 4940 C C . LEU A 1 733 ? 93.453 91.316 128.692 1.00 55.08 721 LEU A C 1
ATOM 4941 O O . LEU A 1 733 ? 92.708 90.960 127.772 1.00 55.08 721 LEU A O 1
ATOM 4946 N N . ILE A 1 734 ? 92.990 91.977 129.756 1.00 52.05 722 ILE A N 1
ATOM 4947 C CA . ILE A 1 734 ? 91.543 92.346 129.856 1.00 52.05 722 ILE A CA 1
ATOM 4948 C C . ILE A 1 734 ? 91.220 93.411 128.802 1.00 52.05 722 ILE A C 1
ATOM 4949 O O . ILE A 1 734 ? 90.180 93.273 128.131 1.00 52.05 722 ILE A O 1
ATOM 4954 N N . ALA A 1 735 ? 92.070 94.439 128.690 1.00 51.56 723 ALA A N 1
ATOM 4955 C CA . ALA A 1 735 ? 91.843 95.534 127.718 1.00 51.56 723 ALA A CA 1
ATOM 4956 C C . ALA A 1 735 ? 91.864 94.962 126.299 1.00 51.56 723 ALA A C 1
ATOM 4957 O O . ALA A 1 735 ? 91.517 95.699 125.357 1.00 51.56 723 ALA A O 1
ATOM 4959 N N . GLY A 1 736 ? 92.357 93.731 126.170 1.00 51.44 724 GLY A N 1
ATOM 4960 C CA . GLY A 1 736 ? 92.460 93.091 124.851 1.00 51.44 724 GLY A CA 1
ATOM 4961 C C . GLY A 1 736 ? 91.253 92.222 124.595 1.00 51.44 724 GLY A C 1
ATOM 4962 O O . GLY A 1 736 ? 90.867 92.127 123.438 1.00 51.44 724 GLY A O 1
ATOM 4963 N N . MET A 1 737 ? 90.707 91.575 125.626 1.00 51.59 725 MET A N 1
ATOM 4964 C CA . MET A 1 737 ? 89.444 90.811 125.446 1.00 51.59 725 MET A CA 1
ATOM 4965 C C . MET A 1 737 ? 88.340 91.812 125.086 1.00 51.59 725 MET A C 1
ATOM 4966 O O . MET A 1 737 ? 87.427 91.439 124.331 1.00 51.59 725 MET A O 1
ATOM 4971 N N . GLY A 1 738 ? 88.403 93.017 125.650 1.00 50.63 726 GLY A N 1
ATOM 4972 C CA . GLY A 1 738 ? 87.407 94.069 125.377 1.00 50.63 726 GLY A CA 1
ATOM 4973 C C . GLY A 1 738 ? 86.989 94.174 123.924 1.00 50.63 726 GLY A C 1
ATOM 4974 O O . GLY A 1 738 ? 85.808 93.901 123.656 1.00 50.63 726 GLY A O 1
ATOM 4975 N N . PHE A 1 739 ? 87.884 94.574 123.011 1.00 48.33 727 PHE A N 1
ATOM 4976 C CA . PHE A 1 739 ? 87.413 94.784 121.642 1.00 48.33 727 PHE A CA 1
ATOM 4977 C C . PHE A 1 739 ? 86.825 93.534 120.986 1.00 48.33 727 PHE A C 1
ATOM 4978 O O . PHE A 1 739 ? 85.800 93.664 120.295 1.00 48.33 727 PHE A O 1
ATOM 4986 N N . PRO A 1 740 ? 87.395 92.335 121.128 1.00 46.35 728 PRO A N 1
ATOM 4987 C CA . PRO A 1 740 ? 86.755 91.135 120.577 1.00 46.35 728 PRO A CA 1
ATOM 4988 C C . PRO A 1 740 ? 85.513 90.671 121.322 1.00 46.35 728 PRO A C 1
ATOM 4989 O O . PRO A 1 740 ? 85.024 89.574 121.042 1.00 46.35 728 PRO A O 1
ATOM 4993 N N . SER A 1 741 ? 84.999 91.454 122.267 1.00 44.82 729 SER A N 1
ATOM 4994 C CA . SER A 1 741 ? 83.654 91.258 122.786 1.00 44.82 729 SER A CA 1
ATOM 4995 C C . SER A 1 741 ? 82.693 92.331 122.310 1.00 44.82 729 SER A C 1
ATOM 4996 O O . SER A 1 741 ? 81.511 92.043 122.090 1.00 44.82 729 SER A O 1
ATOM 4999 N N . PHE A 1 742 ? 83.188 93.557 122.126 1.00 42.40 730 PHE A N 1
ATOM 5000 C CA . PHE A 1 742 ? 82.449 94.541 121.350 1.00 42.40 730 PHE A CA 1
ATOM 5001 C C . PHE A 1 742 ? 82.136 94.002 119.964 1.00 42.40 730 PHE A C 1
ATOM 5002 O O . PHE A 1 742 ? 81.072 94.282 119.410 1.00 42.40 730 PHE A O 1
ATOM 5010 N N . ALA A 1 743 ? 83.056 93.225 119.388 1.00 41.54 731 ALA A N 1
ATOM 5011 C CA . ALA A 1 743 ? 82.807 92.636 118.076 1.00 41.54 731 ALA A CA 1
ATOM 5012 C C . ALA A 1 743 ? 81.621 91.681 118.117 1.00 41.54 731 ALA A C 1
ATOM 5013 O O . ALA A 1 743 ? 80.740 91.728 117.250 1.00 41.54 731 ALA A O 1
ATOM 5015 N N . LEU A 1 744 ? 81.577 90.809 119.127 1.00 38.51 732 LEU A N 1
ATOM 5016 C CA . LEU A 1 744 ? 80.467 89.869 119.250 1.00 38.51 732 LEU A CA 1
ATOM 5017 C C . LEU A 1 744 ? 79.149 90.603 119.459 1.00 38.51 732 LEU A C 1
ATOM 5018 O O . LEU A 1 744 ? 78.141 90.298 118.808 1.00 38.51 732 LEU A O 1
ATOM 5023 N N . LEU A 1 745 ? 79.139 91.587 120.361 1.00 37.27 733 LEU A N 1
ATOM 5024 C CA . LEU A 1 745 ? 77.902 92.316 120.618 1.00 37.27 733 LEU A CA 1
ATOM 5025 C C . LEU A 1 745 ? 77.464 93.131 119.408 1.00 37.27 733 LEU A C 1
ATOM 5026 O O . LEU A 1 745 ? 76.263 93.251 119.149 1.00 37.27 733 LEU A O 1
ATOM 5031 N N . ALA A 1 746 ? 78.411 93.685 118.649 1.00 38.52 734 ALA A N 1
ATOM 5032 C CA . ALA A 1 746 ? 78.055 94.421 117.444 1.00 38.52 734 ALA A CA 1
ATOM 5033 C C . ALA A 1 746 ? 77.476 93.496 116.387 1.00 38.52 734 ALA A C 1
ATOM 5034 O O . ALA A 1 746 ? 76.513 93.856 115.704 1.00 38.52 734 ALA A O 1
ATOM 5036 N N . GLY A 1 747 ? 78.051 92.303 116.230 1.00 35.89 735 GLY A N 1
ATOM 5037 C CA . GLY A 1 747 ? 77.465 91.336 115.317 1.00 35.89 735 GLY A CA 1
ATOM 5038 C C . GLY A 1 747 ? 76.050 90.961 115.711 1.00 35.89 735 GLY A C 1
ATOM 5039 O O . GLY A 1 747 ? 75.155 90.881 114.863 1.00 35.89 735 GLY A O 1
ATOM 5040 N N . ARG A 1 748 ? 75.819 90.747 117.002 1.00 39.87 736 ARG A N 1
ATOM 5041 C CA . ARG A 1 748 ? 74.472 90.423 117.457 1.00 39.87 736 ARG A CA 1
ATOM 5042 C C . ARG A 1 748 ? 73.510 91.587 117.254 1.00 39.87 736 ARG A C 1
ATOM 5043 O O . ARG A 1 748 ? 72.338 91.366 116.941 1.00 39.87 736 ARG A O 1
ATOM 5051 N N . VAL A 1 749 ? 73.982 92.822 117.422 1.00 34.97 737 VAL A N 1
ATOM 5052 C CA . VAL A 1 749 ? 73.127 93.980 117.169 1.00 34.97 737 VAL A CA 1
ATOM 5053 C C . VAL A 1 749 ? 72.761 94.066 115.690 1.00 34.97 737 VAL A C 1
ATOM 5054 O O . VAL A 1 749 ? 71.598 94.299 115.331 1.00 34.97 737 VAL A O 1
ATOM 5058 N N . ILE A 1 750 ? 73.743 93.872 114.811 1.00 35.60 738 ILE A N 1
ATOM 5059 C CA . ILE A 1 750 ? 73.459 93.936 113.347 1.00 35.60 738 ILE A CA 1
ATOM 5060 C C . ILE A 1 750 ? 72.469 92.822 112.988 1.00 35.60 738 ILE A C 1
ATOM 5061 O O . ILE A 1 750 ? 71.575 93.084 112.159 1.00 35.60 738 ILE A O 1
ATOM 5066 N N . GLU A 1 751 ? 72.588 91.641 113.606 1.00 39.44 739 GLU A N 1
ATOM 5067 C CA . GLU A 1 751 ? 71.589 90.603 113.370 1.00 39.44 739 GLU A CA 1
ATOM 5068 C C . GLU A 1 751 ? 70.224 91.017 113.909 1.00 39.44 739 GLU A C 1
ATOM 5069 O O . GLU A 1 751 ? 69.196 90.755 113.277 1.00 39.44 739 GLU A O 1
ATOM 5075 N N . ALA A 1 752 ? 70.194 91.663 115.076 1.00 36.63 740 ALA A N 1
ATOM 5076 C CA . ALA A 1 752 ? 68.934 92.104 115.659 1.00 36.63 740 ALA A CA 1
ATOM 5077 C C . ALA A 1 752 ? 68.260 93.187 114.832 1.00 36.63 740 ALA A C 1
ATOM 5078 O O . ALA A 1 752 ? 67.057 93.412 114.990 1.00 36.63 740 ALA A O 1
ATOM 5080 N N . PHE A 1 753 ? 69.004 93.867 113.962 1.00 35.68 741 PHE A N 1
ATOM 5081 C CA . PHE A 1 753 ? 68.421 94.857 113.066 1.00 35.68 741 PHE A CA 1
ATOM 5082 C C . PHE A 1 753 ? 67.850 94.243 111.792 1.00 35.68 741 PHE A C 1
ATOM 5083 O O . PHE A 1 753 ? 67.643 94.962 110.810 1.00 35.68 741 PHE A O 1
ATOM 5091 N N . GLN A 1 754 ? 67.590 92.937 111.785 1.00 41.09 742 GLN A N 1
ATOM 5092 C CA . GLN A 1 754 ? 67.052 92.256 110.606 1.00 41.09 742 GLN A CA 1
ATOM 5093 C C . GLN A 1 754 ? 65.524 92.229 110.650 1.00 41.09 742 GLN A C 1
ATOM 5094 O O . GLN A 1 754 ? 64.888 91.178 110.705 1.00 41.09 742 GLN A O 1
ATOM 5100 N N . VAL A 1 755 ? 64.938 93.410 110.623 1.00 51.34 743 VAL A N 1
ATOM 5101 C CA . VAL A 1 755 ? 63.488 93.547 110.659 1.00 51.34 743 VAL A CA 1
ATOM 5102 C C . VAL A 1 755 ? 62.936 93.389 109.251 1.00 51.34 743 VAL A C 1
ATOM 5103 O O . VAL A 1 755 ? 63.611 93.672 108.257 1.00 51.34 743 VAL A O 1
ATOM 5107 N N . THR A 1 756 ? 61.692 92.920 109.166 1.00 60.44 744 THR A N 1
ATOM 5108 C CA . THR A 1 756 ? 60.981 92.806 107.899 1.00 60.44 744 THR A CA 1
ATOM 5109 C C . THR A 1 756 ? 59.749 93.699 107.852 1.00 60.44 744 THR A C 1
ATOM 5110 O O . THR A 1 756 ? 58.966 93.611 106.900 1.00 60.44 744 THR A O 1
ATOM 5114 N N . GLY A 1 757 ? 59.557 94.551 108.853 1.00 65.33 745 GLY A N 1
ATOM 5115 C CA . GLY A 1 757 ? 58.396 95.403 108.927 1.00 65.33 745 GLY A CA 1
ATOM 5116 C C . GLY A 1 757 ? 58.139 95.863 110.346 1.00 65.33 745 GLY A C 1
ATOM 5117 O O . GLY A 1 757 ? 58.793 95.416 111.293 1.00 65.33 745 GLY A O 1
ATOM 5118 N N . PRO A 1 758 ? 57.178 96.772 110.522 1.00 66.79 746 PRO A N 1
ATOM 5119 C CA . PRO A 1 758 ? 56.874 97.278 111.868 1.00 66.79 746 PRO A CA 1
ATOM 5120 C C . PRO A 1 758 ? 56.378 96.205 112.826 1.00 66.79 746 PRO A C 1
ATOM 5121 O O . PRO A 1 758 ? 56.246 96.456 114.028 1.00 66.79 746 PRO A O 1
ATOM 5125 N N . GLN A 1 759 ? 56.093 95.007 112.311 1.00 68.15 747 GLN A N 1
ATOM 5126 C CA . GLN A 1 759 ? 55.650 93.921 113.177 1.00 68.15 747 GLN A CA 1
ATOM 5127 C C . GLN A 1 759 ? 56.774 93.418 114.074 1.00 68.15 747 GLN A C 1
ATOM 5128 O O . GLN A 1 759 ? 56.521 93.030 115.220 1.00 68.15 747 GLN A O 1
ATOM 5134 N N . ASP A 1 760 ? 58.009 93.416 113.580 1.00 63.08 748 ASP A N 1
ATOM 5135 C CA . ASP A 1 760 ? 59.148 92.896 114.324 1.00 63.08 748 ASP A CA 1
ATOM 5136 C C . ASP A 1 760 ? 59.847 93.955 115.164 1.00 63.08 748 ASP A C 1
ATOM 5137 O O . ASP A 1 760 ? 60.880 93.657 115.771 1.00 63.08 748 ASP A O 1
ATOM 5142 N N . PHE A 1 761 ? 59.323 95.177 115.203 1.00 55.99 749 PHE A N 1
ATOM 5143 C CA . PHE A 1 761 ? 59.985 96.240 115.954 1.00 55.99 749 PHE A CA 1
ATOM 5144 C C . PHE A 1 761 ? 60.081 95.980 117.455 1.00 55.99 749 PHE A C 1
ATOM 5145 O O . PHE A 1 761 ? 61.139 96.287 118.028 1.00 55.99 749 PHE A O 1
ATOM 5153 N N . PRO A 1 762 ? 59.049 95.486 118.154 1.00 53.67 750 PRO A N 1
ATOM 5154 C CA . PRO A 1 762 ? 59.227 95.228 119.597 1.00 53.67 750 PRO A CA 1
ATOM 5155 C C . PRO A 1 762 ? 60.362 94.268 119.917 1.00 53.67 750 PRO A C 1
ATOM 5156 O O . PRO A 1 762 ? 61.129 94.511 120.860 1.00 53.67 750 PRO A O 1
ATOM 5160 N N . HIS A 1 763 ? 60.498 93.184 119.151 1.00 49.49 751 HIS A N 1
ATOM 5161 C CA . HIS A 1 763 ? 61.589 92.244 119.385 1.00 49.49 751 HIS A CA 1
ATOM 5162 C C . HIS A 1 763 ? 62.940 92.892 119.117 1.00 49.49 751 HIS A C 1
ATOM 5163 O O . HIS A 1 763 ? 63.899 92.687 119.875 1.00 49.49 751 HIS A O 1
ATOM 5170 N N . MET A 1 764 ? 63.033 93.679 118.042 1.00 46.43 752 MET A N 1
ATOM 5171 C CA . MET A 1 764 ? 64.274 94.382 117.747 1.00 46.43 752 MET A CA 1
ATOM 5172 C C . MET A 1 764 ? 64.636 95.339 118.871 1.00 46.43 752 MET A C 1
ATOM 5173 O O . MET A 1 764 ? 65.799 95.420 119.271 1.00 46.43 752 MET A O 1
ATOM 5178 N N . ARG A 1 765 ? 63.652 96.069 119.396 1.00 42.19 753 ARG A N 1
ATOM 5179 C CA . ARG A 1 765 ? 63.918 97.000 120.487 1.00 42.19 753 ARG A CA 1
ATOM 5180 C C . ARG A 1 765 ? 64.372 96.271 121.743 1.00 42.19 753 ARG A C 1
ATOM 5181 O O . ARG A 1 765 ? 65.300 96.723 122.425 1.00 42.19 753 ARG A O 1
ATOM 5189 N N . SER A 1 766 ? 63.729 95.150 122.072 1.00 43.06 754 SER A N 1
ATOM 5190 C CA . SER A 1 766 ? 64.141 94.390 123.247 1.00 43.06 754 SER A CA 1
ATOM 5191 C C . SER A 1 766 ? 65.578 93.906 123.105 1.00 43.06 754 SER A C 1
ATOM 5192 O O . SER A 1 766 ? 66.395 94.059 124.024 1.00 43.06 754 SER A O 1
ATOM 5195 N N . LEU A 1 767 ? 65.912 93.338 121.944 1.00 40.45 755 LEU A N 1
ATOM 5196 C CA . LEU A 1 767 ? 67.273 92.860 121.725 1.00 40.45 755 LEU A CA 1
ATOM 5197 C C . LEU A 1 767 ? 68.273 94.009 121.741 1.00 40.45 755 LEU A C 1
ATOM 5198 O O . LEU A 1 767 ? 69.382 93.870 122.270 1.00 40.45 755 LEU A O 1
ATOM 5203 N N . ILE A 1 768 ? 67.887 95.152 121.175 1.00 38.94 756 ILE A N 1
ATOM 5204 C CA . ILE A 1 768 ? 68.844 96.295 121.110 1.00 38.94 756 ILE A CA 1
ATOM 5205 C C . ILE A 1 768 ? 69.099 96.778 122.542 1.00 38.94 756 ILE A C 1
ATOM 5206 O O . ILE A 1 768 ? 70.273 96.982 122.875 1.00 38.94 756 ILE A O 1
ATOM 5211 N N . ASN A 1 769 ? 68.054 96.894 123.370 1.00 39.35 757 ASN A N 1
ATOM 5212 C CA . ASN A 1 769 ? 68.281 97.302 124.753 1.00 39.35 757 ASN A CA 1
ATOM 5213 C C . ASN A 1 769 ? 69.179 96.305 125.474 1.00 39.35 757 ASN A C 1
ATOM 5214 O O . ASN A 1 769 ? 70.138 96.691 126.158 1.00 39.35 757 ASN A O 1
ATOM 5219 N N . LYS A 1 770 ? 68.902 95.009 125.301 1.00 40.64 758 LYS A N 1
ATOM 5220 C CA . LYS A 1 770 ? 69.669 93.990 126.009 1.00 40.64 758 LYS A CA 1
ATOM 5221 C C . LYS A 1 770 ? 71.135 93.993 125.595 1.00 40.64 758 LYS A C 1
ATOM 5222 O O . LYS A 1 770 ? 72.015 93.789 126.439 1.00 40.64 758 LYS A O 1
ATOM 5228 N N . TYR A 1 771 ? 71.424 94.233 124.317 1.00 38.87 759 TYR A N 1
ATOM 5229 C CA . TYR A 1 771 ? 72.807 94.243 123.853 1.00 38.87 759 TYR A CA 1
ATOM 5230 C C . TYR A 1 771 ? 73.499 95.582 124.070 1.00 38.87 759 TYR A C 1
ATOM 5231 O O . TYR A 1 771 ? 74.715 95.611 124.287 1.00 38.87 759 TYR A O 1
ATOM 5240 N N . THR A 1 772 ? 72.760 96.692 124.028 1.00 36.75 760 THR A N 1
ATOM 5241 C CA . THR A 1 772 ? 73.350 97.994 124.302 1.00 36.75 760 THR A CA 1
ATOM 5242 C C . THR A 1 772 ? 73.720 98.134 125.771 1.00 36.75 760 THR A C 1
ATOM 5243 O O . THR A 1 772 ? 74.723 98.781 126.096 1.00 36.75 760 THR A O 1
ATOM 5247 N N . GLY A 1 773 ? 72.945 97.523 126.669 1.00 37.39 761 GLY A N 1
ATOM 5248 C CA . GLY A 1 773 ? 73.364 97.480 128.059 1.00 37.39 761 GLY A CA 1
ATOM 5249 C C . GLY A 1 773 ? 74.724 96.831 128.227 1.00 37.39 761 GLY A C 1
ATOM 5250 O O . GLY A 1 773 ? 75.596 97.362 128.919 1.00 37.39 761 GLY A O 1
ATOM 5251 N N . PHE A 1 774 ? 74.936 95.691 127.567 1.00 39.85 762 PHE A N 1
ATOM 5252 C CA . PHE A 1 774 ? 76.223 95.009 127.663 1.00 39.85 762 PHE A CA 1
ATOM 5253 C C . PHE A 1 774 ? 77.327 95.788 126.963 1.00 39.85 762 PHE A C 1
ATOM 5254 O O . PHE A 1 774 ? 78.471 95.787 127.428 1.00 39.85 762 PHE A O 1
ATOM 5262 N N . LEU A 1 775 ? 77.010 96.456 125.851 1.00 36.55 763 LEU A N 1
ATOM 5263 C CA . LEU A 1 775 ? 78.004 97.296 125.189 1.00 36.55 763 LEU A CA 1
ATOM 5264 C C . LEU A 1 775 ? 78.464 98.425 126.101 1.00 36.55 763 LEU A C 1
ATOM 5265 O O . LEU A 1 775 ? 79.660 98.726 126.175 1.00 36.55 763 LEU A O 1
ATOM 5270 N N . PHE A 1 776 ? 77.528 99.058 126.808 1.00 36.78 764 PHE A N 1
ATOM 5271 C CA . PHE A 1 776 ? 77.902 100.124 127.730 1.00 36.78 764 PHE A CA 1
ATOM 5272 C C . PHE A 1 776 ? 78.648 99.584 128.943 1.00 36.78 764 PHE A C 1
ATOM 5273 O O . PHE A 1 776 ? 79.559 100.248 129.450 1.00 36.78 764 PHE A O 1
ATOM 5281 N N . MET A 1 777 ? 78.278 98.397 129.430 1.00 44.60 765 MET A N 1
ATOM 5282 C CA . MET A 1 777 ? 79.005 97.810 130.552 1.00 44.60 765 MET A CA 1
ATOM 5283 C C . MET A 1 777 ? 80.439 97.474 130.165 1.00 44.60 765 MET A C 1
ATOM 5284 O O . MET A 1 777 ? 81.364 97.674 130.960 1.00 44.60 765 MET A O 1
ATOM 5289 N N . ILE A 1 778 ? 80.644 96.958 128.952 1.00 38.14 766 ILE A N 1
ATOM 5290 C CA . ILE A 1 778 ? 82.001 96.698 128.482 1.00 38.14 766 ILE A CA 1
ATOM 5291 C C . ILE A 1 778 ? 82.751 98.002 128.256 1.00 38.14 766 ILE A C 1
ATOM 5292 O O . ILE A 1 778 ? 83.947 98.098 128.552 1.00 38.14 766 ILE A O 1
ATOM 5297 N N . GLY A 1 779 ? 82.068 99.035 127.763 1.00 40.33 767 GLY A N 1
ATOM 5298 C CA . GLY A 1 779 ? 82.722 100.315 127.561 1.00 40.33 767 GLY A CA 1
ATOM 5299 C C . GLY A 1 779 ? 83.109 101.017 128.843 1.00 40.33 767 GLY A C 1
ATOM 5300 O O . GLY A 1 779 ? 83.871 101.987 128.799 1.00 40.33 767 GLY A O 1
ATOM 5301 N N . CYS A 1 780 ? 82.599 100.553 129.983 1.00 42.79 768 CYS A N 1
ATOM 5302 C CA . CYS A 1 780 ? 82.995 101.081 131.281 1.00 42.79 768 CYS A CA 1
ATOM 5303 C C . CYS A 1 780 ? 84.082 100.256 131.950 1.00 42.79 768 CYS A C 1
ATOM 5304 O O . CYS A 1 780 ? 84.896 100.813 132.692 1.00 42.79 768 CYS A O 1
ATOM 5307 N N . VAL A 1 781 ? 84.111 98.944 131.710 1.00 41.11 769 VAL A N 1
ATOM 5308 C CA . VAL A 1 781 ? 85.182 98.115 132.255 1.00 41.11 769 VAL A CA 1
ATOM 5309 C C . VAL A 1 781 ? 86.522 98.518 131.657 1.00 41.11 769 VAL A C 1
ATOM 5310 O O . VAL A 1 781 ? 87.511 98.702 132.377 1.00 41.11 769 VAL A O 1
ATOM 5314 N N . LEU A 1 782 ? 86.546 98.709 130.334 1.00 42.32 770 LEU A N 1
ATOM 5315 C CA . LEU A 1 782 ? 87.798 99.112 129.637 1.00 42.32 770 LEU A CA 1
ATOM 5316 C C . LEU A 1 782 ? 88.215 100.515 130.087 1.00 42.32 770 LEU A C 1
ATOM 5317 O O . LEU A 1 782 ? 89.418 100.797 130.045 1.00 42.32 770 LEU A O 1
ATOM 5322 N N . LEU A 1 783 ? 87.266 101.365 130.486 1.00 42.27 771 LEU A N 1
ATOM 5323 C CA . LEU A 1 783 ? 87.642 102.670 131.018 1.00 42.27 771 LEU A CA 1
ATOM 5324 C C . LEU A 1 783 ? 88.542 102.518 132.239 1.00 42.27 771 LEU A C 1
ATOM 5325 O O . LEU A 1 783 ? 89.634 103.097 132.300 1.00 42.27 771 LEU A O 1
ATOM 5330 N N . ILE A 1 784 ? 88.109 101.711 133.211 1.00 43.75 772 ILE A N 1
ATOM 5331 C CA . ILE A 1 784 ? 88.904 101.483 134.414 1.00 43.75 772 ILE A CA 1
ATOM 5332 C C . ILE A 1 784 ? 90.198 100.757 134.071 1.00 43.75 772 ILE A C 1
ATOM 5333 O O . ILE A 1 784 ? 91.269 101.070 134.612 1.00 43.75 772 ILE A O 1
ATOM 5338 N N . VAL A 1 785 ? 90.119 99.769 133.178 1.00 43.01 773 VAL A N 1
ATOM 5339 C CA . VAL A 1 785 ? 91.307 99.006 132.807 1.00 43.01 773 VAL A CA 1
ATOM 5340 C C . VAL A 1 785 ? 92.355 99.915 132.179 1.00 43.01 773 VAL A C 1
ATOM 5341 O O . VAL A 1 785 ? 93.538 99.853 132.528 1.00 43.01 773 VAL A O 1
ATOM 5345 N N . TYR A 1 786 ? 91.938 100.776 131.248 1.00 44.33 774 TYR A N 1
ATOM 5346 C CA . TYR A 1 786 ? 92.877 101.678 130.595 1.00 44.33 774 TYR A CA 1
ATOM 5347 C C . TYR A 1 786 ? 93.422 102.706 131.571 1.00 44.33 774 TYR A C 1
ATOM 5348 O O . TYR A 1 786 ? 94.618 103.017 131.541 1.00 44.33 774 TYR A O 1
ATOM 5357 N N . LEU A 1 787 ? 92.559 103.202 132.457 1.00 45.25 775 LEU A N 1
ATOM 5358 C CA . LEU A 1 787 ? 93.008 104.160 133.499 1.00 45.25 775 LEU A CA 1
ATOM 5359 C C . LEU A 1 787 ? 94.142 103.520 134.306 1.00 45.25 775 LEU A C 1
ATOM 5360 O O . LEU A 1 787 ? 95.211 104.135 134.399 1.00 45.25 775 LEU A O 1
ATOM 5365 N N . PHE A 1 788 ? 93.930 102.321 134.851 1.00 46.28 776 PHE A N 1
ATOM 5366 C CA . PHE A 1 788 ? 94.940 101.682 135.690 1.00 46.28 776 PHE A CA 1
ATOM 5367 C C . PHE A 1 788 ? 96.186 101.317 134.891 1.00 46.28 776 PHE A C 1
ATOM 5368 O O . PHE A 1 788 ? 97.311 101.546 135.352 1.00 46.28 776 PHE A O 1
ATOM 5376 N N . LEU A 1 789 ? 96.010 100.768 133.688 1.00 46.95 777 LEU A N 1
ATOM 5377 C CA . LEU A 1 789 ? 97.149 100.321 132.895 1.00 46.95 777 LEU A CA 1
ATOM 5378 C C . LEU A 1 789 ? 98.039 101.487 132.488 1.00 46.95 777 LEU A C 1
ATOM 5379 O O . LEU A 1 789 ? 99.262 101.438 132.669 1.00 46.95 777 LEU A O 1
ATOM 5384 N N . THR A 1 790 ? 97.446 102.541 131.922 1.00 44.18 778 THR A N 1
ATOM 5385 C CA . THR A 1 790 ? 98.240 103.687 131.500 1.00 44.18 778 THR A CA 1
ATOM 5386 C C . THR A 1 790 ? 98.886 104.377 132.692 1.00 44.18 778 THR A C 1
ATOM 5387 O O . THR A 1 790 ? 100.048 104.792 132.615 1.00 44.18 778 THR A O 1
ATOM 5391 N N . SER A 1 791 ? 98.163 104.497 133.810 1.00 46.48 779 SER A N 1
ATOM 5392 C CA . SER A 1 791 ? 98.755 105.102 134.997 1.00 46.48 779 SER A CA 1
ATOM 5393 C C . SER A 1 791 ? 99.978 104.320 135.457 1.00 46.48 779 SER A C 1
ATOM 5394 O O . SER A 1 791 ? 101.046 104.898 135.690 1.00 46.48 779 SER A O 1
ATOM 5397 N N . PHE A 1 792 ? 99.846 102.995 135.569 1.00 51.05 780 PHE A N 1
ATOM 5398 C CA . PHE A 1 792 ? 100.962 102.181 136.039 1.00 51.05 780 PHE A CA 1
ATOM 5399 C C . PHE A 1 792 ? 102.139 102.249 135.077 1.00 51.05 780 PHE A C 1
ATOM 5400 O O . PHE A 1 792 ? 103.296 102.362 135.503 1.00 51.05 780 PHE A O 1
ATOM 5408 N N . MET A 1 793 ? 101.867 102.194 133.773 1.00 53.50 781 MET A N 1
ATOM 5409 C CA . MET A 1 793 ? 102.956 102.216 132.805 1.00 53.50 781 MET A CA 1
ATOM 5410 C C . MET A 1 793 ? 103.679 103.557 132.802 1.00 53.50 781 MET A C 1
ATOM 5411 O O . MET A 1 793 ? 104.912 103.597 132.729 1.00 53.50 781 MET A O 1
ATOM 5416 N N . VAL A 1 794 ? 102.943 104.668 132.888 1.00 47.49 782 VAL A N 1
ATOM 5417 C CA . VAL A 1 794 ? 103.603 105.970 132.893 1.00 47.49 782 VAL A CA 1
ATOM 5418 C C . VAL A 1 794 ? 104.386 106.166 134.186 1.00 47.49 782 VAL A C 1
ATOM 5419 O O . VAL A 1 794 ? 105.471 106.760 134.182 1.00 47.49 782 VAL A O 1
ATOM 5423 N N . LEU A 1 795 ? 103.862 105.671 135.312 1.00 45.84 783 LEU A N 1
ATOM 5424 C CA . LEU A 1 795 ? 104.632 105.722 136.551 1.00 45.84 783 LEU A CA 1
ATOM 5425 C C . LEU A 1 795 ? 105.928 104.933 136.422 1.00 45.84 783 LEU A C 1
ATOM 5426 O O . LEU A 1 795 ? 106.989 105.385 136.872 1.00 45.84 783 LEU A O 1
ATOM 5431 N N . SER A 1 796 ? 105.865 103.755 135.797 1.00 50.70 784 SER A N 1
ATOM 5432 C CA . SER A 1 796 ? 107.077 102.975 135.567 1.00 50.70 784 SER A CA 1
ATOM 5433 C C . SER A 1 796 ? 108.059 103.721 134.673 1.00 50.70 784 SER A C 1
ATOM 5434 O O . SER A 1 796 ? 109.271 103.701 134.915 1.00 50.70 784 SER A O 1
ATOM 5437 N N . SER A 1 797 ? 107.553 104.373 133.626 1.00 48.56 785 SER A N 1
ATOM 5438 C CA . SER A 1 797 ? 108.427 105.122 132.729 1.00 48.56 785 SER A CA 1
ATOM 5439 C C . SER A 1 797 ? 109.116 106.269 133.457 1.00 48.56 785 SER A C 1
ATOM 5440 O O . SER A 1 797 ? 110.315 106.506 133.266 1.00 48.56 785 SER A O 1
ATOM 5443 N N . GLU A 1 798 ? 108.373 106.994 134.296 1.00 47.87 786 GLU A N 1
ATOM 5444 C CA . GLU A 1 798 ? 108.975 108.093 135.046 1.00 47.87 786 GLU A CA 1
ATOM 5445 C C . GLU A 1 798 ? 110.004 107.581 136.045 1.00 47.87 786 GLU A C 1
ATOM 5446 O O . GLU A 1 798 ? 111.054 108.206 136.242 1.00 47.87 786 GLU A O 1
ATOM 5452 N N . SER A 1 799 ? 109.725 106.443 136.686 1.00 45.71 787 SER A N 1
ATOM 5453 C CA . SER A 1 799 ? 110.707 105.856 137.593 1.00 45.71 787 SER A CA 1
ATOM 5454 C C . SER A 1 799 ? 111.978 105.464 136.851 1.00 45.71 787 SER A C 1
ATOM 5455 O O . SER A 1 799 ? 113.092 105.698 137.339 1.00 45.71 787 SER A O 1
ATOM 5458 N N . LEU A 1 800 ? 111.833 104.872 135.664 1.00 44.69 788 LEU A N 1
ATOM 5459 C CA . LEU A 1 800 ? 113.005 104.502 134.878 1.00 44.69 788 LEU A CA 1
ATOM 5460 C C . LEU A 1 800 ? 113.796 105.732 134.453 1.00 44.69 788 LEU A C 1
ATOM 5461 O O . LEU A 1 800 ? 115.031 105.716 134.460 1.00 44.69 788 LEU A O 1
ATOM 5466 N N . VAL A 1 801 ? 113.104 106.808 134.074 1.00 41.73 789 VAL A N 1
ATOM 5467 C CA . VAL A 1 801 ? 113.800 108.032 133.680 1.00 41.73 789 VAL A CA 1
ATOM 5468 C C . VAL A 1 801 ? 114.565 108.618 134.860 1.00 41.73 789 VAL A C 1
ATOM 5469 O O . VAL A 1 801 ? 115.712 109.061 134.718 1.00 41.73 789 VAL A O 1
ATOM 5473 N N . TYR A 1 802 ? 113.943 108.635 136.041 1.00 39.94 790 TYR A N 1
ATOM 5474 C CA . TYR A 1 802 ? 114.633 109.122 137.232 1.00 39.94 790 TYR A CA 1
ATOM 5475 C C . TYR A 1 802 ? 115.873 108.289 137.523 1.00 39.94 790 TYR A C 1
ATOM 5476 O O . TYR A 1 802 ? 116.939 108.831 137.838 1.00 39.94 790 TYR A O 1
ATOM 5485 N N . LYS A 1 803 ? 115.750 106.963 137.434 1.00 44.28 791 LYS A N 1
ATOM 5486 C CA . LYS A 1 803 ? 116.900 106.102 137.688 1.00 44.28 791 LYS A CA 1
ATOM 5487 C C . LYS A 1 803 ? 118.011 106.354 136.675 1.00 44.28 791 LYS A C 1
ATOM 5488 O O . LYS A 1 803 ? 119.189 106.422 137.043 1.00 44.28 791 LYS A O 1
ATOM 5494 N N . MET A 1 804 ? 117.654 106.501 135.396 1.00 42.31 792 MET A N 1
ATOM 5495 C CA . MET A 1 804 ? 118.658 106.795 134.378 1.00 42.31 792 MET A CA 1
ATOM 5496 C C . MET A 1 804 ? 119.377 108.102 134.668 1.00 42.31 792 MET A C 1
ATOM 5497 O O . MET A 1 804 ? 120.608 108.164 134.597 1.00 42.31 792 MET A O 1
ATOM 5502 N N . ARG A 1 805 ? 118.631 109.155 135.007 1.00 35.32 793 ARG A N 1
ATOM 5503 C CA . ARG A 1 805 ? 119.262 110.443 135.282 1.00 35.32 793 ARG A CA 1
ATOM 5504 C C . ARG A 1 805 ? 120.189 110.354 136.486 1.00 35.32 793 ARG A C 1
ATOM 5505 O O . ARG A 1 805 ? 121.332 110.830 136.446 1.00 35.32 793 ARG A O 1
ATOM 5513 N N . TYR A 1 806 ? 119.716 109.728 137.566 1.00 37.09 794 TYR A N 1
ATOM 5514 C CA . TYR A 1 806 ? 120.518 109.636 138.781 1.00 37.09 794 TYR A CA 1
ATOM 5515 C C . TYR A 1 806 ? 121.799 108.851 138.534 1.00 37.09 794 TYR A C 1
ATOM 5516 O O . TYR A 1 806 ? 122.895 109.307 138.881 1.00 37.09 794 TYR A O 1
ATOM 5525 N N . ARG A 1 807 ? 121.685 107.669 137.924 1.00 41.79 795 ARG A N 1
ATOM 5526 C CA . ARG A 1 807 ? 122.870 106.847 137.712 1.00 41.79 795 ARG A CA 1
ATOM 5527 C C . ARG A 1 807 ? 123.811 107.461 136.684 1.00 41.79 795 ARG A C 1
ATOM 5528 O O . ARG A 1 807 ? 125.029 107.325 136.816 1.00 41.79 795 ARG A O 1
ATOM 5536 N N . CYS A 1 808 ? 123.285 108.157 135.673 1.00 37.84 796 CYS A N 1
ATOM 5537 C CA . CYS A 1 808 ? 124.162 108.803 134.705 1.00 37.84 796 CYS A CA 1
ATOM 5538 C C . CYS A 1 808 ? 124.942 109.946 135.341 1.00 37.84 796 CYS A C 1
ATOM 5539 O O . CYS A 1 808 ? 126.146 110.092 135.095 1.00 37.84 796 CYS A O 1
ATOM 5542 N N . PHE A 1 809 ? 124.282 110.768 136.162 1.00 35.25 797 PHE A N 1
ATOM 5543 C CA . PHE A 1 809 ? 125.009 111.826 136.854 1.00 35.25 797 PHE A CA 1
ATOM 5544 C C . PHE A 1 809 ? 126.031 111.247 137.822 1.00 35.25 797 PHE A C 1
ATOM 5545 O O . PHE A 1 809 ? 127.147 111.766 137.940 1.00 35.25 797 PHE A O 1
ATOM 5553 N N . LYS A 1 810 ? 125.668 110.175 138.528 1.00 36.95 798 LYS A N 1
ATOM 5554 C CA . LYS A 1 810 ? 126.616 109.533 139.431 1.00 36.95 798 LYS A CA 1
ATOM 5555 C C . LYS A 1 810 ? 127.812 108.968 138.678 1.00 36.95 798 LYS A C 1
ATOM 5556 O O . LYS A 1 810 ? 128.934 108.984 139.194 1.00 36.95 798 LYS A O 1
ATOM 5562 N N . GLN A 1 811 ? 127.594 108.466 137.461 1.00 42.07 799 GLN A N 1
ATOM 5563 C CA . GLN A 1 811 ? 128.681 107.896 136.677 1.00 42.07 799 GLN A CA 1
ATOM 5564 C C . GLN A 1 811 ? 129.565 108.965 136.051 1.00 42.07 799 GLN A C 1
ATOM 5565 O O . GLN A 1 811 ? 130.758 108.725 135.841 1.00 42.07 799 GLN A O 1
ATOM 5571 N N . TYR A 1 812 ? 129.009 110.135 135.733 1.00 39.54 800 TYR A N 1
ATOM 5572 C CA . TYR A 1 812 ? 129.844 111.209 135.206 1.00 39.54 800 TYR A CA 1
ATOM 5573 C C . TYR A 1 812 ? 130.790 111.749 136.269 1.00 39.54 800 TYR A C 1
ATOM 5574 O O . TYR A 1 812 ? 131.925 112.128 135.962 1.00 39.54 800 TYR A O 1
ATOM 5583 N N . LEU A 1 813 ? 130.346 111.789 137.526 1.00 36.99 801 LEU A N 1
ATOM 5584 C CA . LEU A 1 813 ? 131.171 112.353 138.586 1.00 36.99 801 LEU A CA 1
ATOM 5585 C C . LEU A 1 813 ? 132.319 111.436 138.987 1.00 36.99 801 LEU A C 1
ATOM 5586 O O . LEU A 1 813 ? 133.260 111.898 139.640 1.00 36.99 801 LEU A O 1
ATOM 5591 N N . ARG A 1 814 ? 132.286 110.179 138.545 1.00 50.48 802 ARG A N 1
ATOM 5592 C CA . ARG A 1 814 ? 133.318 109.183 138.938 1.00 50.48 802 ARG A CA 1
ATOM 5593 C C . ARG A 1 814 ? 134.539 109.280 138.017 1.00 50.48 802 ARG A C 1
ATOM 5594 O O . ARG A 1 814 ? 135.588 108.717 138.380 1.00 50.48 802 ARG A O 1
ATOM 5602 N N . GLN A 1 815 ? 134.439 109.997 136.896 1.00 48.07 803 GLN A N 1
ATOM 5603 C CA . GLN A 1 815 ? 135.517 110.019 135.925 1.00 48.07 803 GLN A CA 1
ATOM 5604 C C . GLN A 1 815 ? 136.658 110.920 136.387 1.00 48.07 803 GLN A C 1
ATOM 5605 O O . GLN A 1 815 ? 136.456 111.944 137.043 1.00 48.07 803 GLN A O 1
ATOM 5611 N N . ASP A 1 816 ? 137.874 110.518 136.032 1.00 52.95 804 ASP A N 1
ATOM 5612 C CA . ASP A 1 816 ? 139.067 111.291 136.329 1.00 52.95 804 ASP A CA 1
ATOM 5613 C C . ASP A 1 816 ? 139.143 112.510 135.417 1.00 52.95 804 ASP A C 1
ATOM 5614 O O . ASP A 1 816 ? 138.420 112.625 134.426 1.00 52.95 804 ASP A O 1
ATOM 5619 N N . MET A 1 817 ? 140.039 113.434 135.764 1.00 50.77 805 MET A N 1
ATOM 5620 C CA . MET A 1 817 ? 140.125 114.696 135.042 1.00 50.77 805 MET A CA 1
ATOM 5621 C C . MET A 1 817 ? 140.608 114.530 133.609 1.00 50.77 805 MET A C 1
ATOM 5622 O O . MET A 1 817 ? 140.488 115.474 132.823 1.00 50.77 805 MET A O 1
ATOM 5627 N N . SER A 1 818 ? 141.154 113.366 133.251 1.00 51.46 806 SER A N 1
ATOM 5628 C CA . SER A 1 818 ? 141.479 113.096 131.856 1.00 51.46 806 SER A CA 1
ATOM 5629 C C . SER A 1 818 ? 140.233 112.865 131.015 1.00 51.46 806 SER A C 1
ATOM 5630 O O . SER A 1 818 ? 140.301 112.956 129.786 1.00 51.46 806 SER A O 1
ATOM 5633 N N . PHE A 1 819 ? 139.105 112.545 131.650 1.00 47.06 807 PHE A N 1
ATOM 5634 C CA . PHE A 1 819 ? 137.854 112.380 130.920 1.00 47.06 807 PHE A CA 1
ATOM 5635 C C . PHE A 1 819 ? 137.267 113.724 130.512 1.00 47.06 807 PHE A C 1
ATOM 5636 O O . PHE A 1 819 ? 136.758 113.870 129.396 1.00 47.06 807 PHE A O 1
ATOM 5644 N N . PHE A 1 820 ? 137.335 114.720 131.396 1.00 43.00 808 PHE A N 1
ATOM 5645 C CA . PHE A 1 820 ? 136.603 115.962 131.187 1.00 43.00 808 PHE A CA 1
ATOM 5646 C C . PHE A 1 820 ? 137.312 116.945 130.266 1.00 43.00 808 PHE A C 1
ATOM 5647 O O . PHE A 1 820 ? 136.675 117.895 129.800 1.00 43.00 808 PHE A O 1
ATOM 5655 N N . ASP A 1 821 ? 138.600 116.753 129.991 1.00 55.07 809 ASP A N 1
ATOM 5656 C CA . ASP A 1 821 ? 139.328 117.649 129.103 1.00 55.07 809 ASP A CA 1
ATOM 5657 C C . ASP A 1 821 ? 139.405 117.120 127.677 1.00 55.07 809 ASP A C 1
ATOM 5658 O O . ASP A 1 821 ? 140.060 117.736 126.832 1.00 55.07 809 ASP A O 1
ATOM 5663 N N . ARG A 1 822 ? 138.752 115.995 127.392 1.00 51.50 810 ARG A N 1
ATOM 5664 C CA . ARG A 1 822 ? 138.626 115.524 126.027 1.00 51.50 810 ARG A CA 1
ATOM 5665 C C . ARG A 1 822 ? 137.698 116.450 125.244 1.00 51.50 810 ARG A C 1
ATOM 5666 O O . ARG A 1 822 ? 136.840 117.119 125.825 1.00 51.50 810 ARG A O 1
ATOM 5674 N N . PRO A 1 823 ? 137.855 116.515 123.919 1.00 53.62 811 PRO A N 1
ATOM 5675 C CA . PRO A 1 823 ? 136.995 117.409 123.130 1.00 53.62 811 PRO A CA 1
ATOM 5676 C C . PRO A 1 823 ? 135.552 116.950 123.042 1.00 53.62 811 PRO A C 1
ATOM 5677 O O . PRO A 1 823 ? 134.668 117.789 122.832 1.00 53.62 811 PRO A O 1
ATOM 5681 N N . GLU A 1 824 ? 135.280 115.656 123.194 1.00 51.81 812 GLU A N 1
ATOM 5682 C CA . GLU A 1 824 ? 133.931 115.124 123.072 1.00 51.81 812 GLU A CA 1
ATOM 5683 C C . GLU A 1 824 ? 133.228 114.988 124.417 1.00 51.81 812 GLU A C 1
ATOM 5684 O O . GLU A 1 824 ? 132.103 114.482 124.469 1.00 51.81 812 GLU A O 1
ATOM 5690 N N . ASN A 1 825 ? 133.854 115.448 125.500 1.00 46.82 813 ASN A N 1
ATOM 5691 C CA . ASN A 1 825 ? 133.258 115.430 126.830 1.00 46.82 813 ASN A CA 1
ATOM 5692 C C . ASN A 1 825 ? 133.089 116.841 127.381 1.00 46.82 813 ASN A C 1
ATOM 5693 O O . ASN A 1 825 ? 133.201 117.060 128.588 1.00 46.82 813 ASN A O 1
ATOM 5698 N N . LYS A 1 826 ? 132.826 117.804 126.502 1.00 47.18 814 LYS A N 1
ATOM 5699 C CA . LYS A 1 826 ? 132.616 119.181 126.920 1.00 47.18 814 LYS A CA 1
ATOM 5700 C C . LYS A 1 826 ? 131.438 119.270 127.889 1.00 47.18 814 LYS A C 1
ATOM 5701 O O . LYS A 1 826 ? 130.578 118.388 127.948 1.00 47.18 814 LYS A O 1
ATOM 5707 N N . VAL A 1 827 ? 131.413 120.353 128.670 1.00 43.31 815 VAL A N 1
ATOM 5708 C CA . VAL A 1 827 ? 130.341 120.547 129.643 1.00 43.31 815 VAL A CA 1
ATOM 5709 C C . VAL A 1 827 ? 128.995 120.651 128.937 1.00 43.31 815 VAL A C 1
ATOM 5710 O O . VAL A 1 827 ? 128.016 120.004 129.328 1.00 43.31 815 VAL A O 1
ATOM 5714 N N . GLY A 1 828 ? 128.928 121.461 127.882 1.00 43.58 816 GLY A N 1
ATOM 5715 C CA . GLY A 1 828 ? 127.695 121.607 127.131 1.00 43.58 816 GLY A CA 1
ATOM 5716 C C . GLY A 1 828 ? 127.269 120.364 126.381 1.00 43.58 816 GLY A C 1
ATOM 5717 O O . GLY A 1 828 ? 126.103 120.273 125.985 1.00 43.58 816 GLY A O 1
ATOM 5718 N N . THR A 1 829 ? 128.179 119.415 126.177 1.00 43.34 817 THR A N 1
ATOM 5719 C CA . THR A 1 829 ? 127.843 118.137 125.566 1.00 43.34 817 THR A CA 1
ATOM 5720 C C . THR A 1 829 ? 127.334 117.137 126.595 1.00 43.34 817 THR A C 1
ATOM 5721 O O . THR A 1 829 ? 126.338 116.448 126.351 1.00 43.34 817 THR A O 1
ATOM 5725 N N . LEU A 1 830 ? 127.998 117.053 127.750 1.00 40.94 818 LEU A N 1
ATOM 5726 C CA . LEU A 1 830 ? 127.534 116.166 128.810 1.00 40.94 818 LEU A CA 1
ATOM 5727 C C . LEU A 1 830 ? 126.176 116.605 129.339 1.00 40.94 818 LEU A C 1
ATOM 5728 O O . LEU A 1 830 ? 125.315 115.768 129.636 1.00 40.94 818 LEU A O 1
ATOM 5733 N N . VAL A 1 831 ? 125.968 117.917 129.470 1.00 40.17 819 VAL A N 1
ATOM 5734 C CA . VAL A 1 831 ? 124.672 118.424 129.910 1.00 40.17 819 VAL A CA 1
ATOM 5735 C C . VAL A 1 831 ? 123.584 118.036 128.917 1.00 40.17 819 VAL A C 1
ATOM 5736 O O . VAL A 1 831 ? 122.495 117.593 129.305 1.00 40.17 819 VAL A O 1
ATOM 5740 N N . THR A 1 832 ? 123.862 118.191 127.621 1.00 41.37 820 THR A N 1
ATOM 5741 C CA . THR A 1 832 ? 122.887 117.819 126.602 1.00 41.37 820 THR A CA 1
ATOM 5742 C C . THR A 1 832 ? 122.594 116.324 126.638 1.00 41.37 820 THR A C 1
ATOM 5743 O O . THR A 1 832 ? 121.439 115.907 126.499 1.00 41.37 820 THR A O 1
ATOM 5747 N N . THR A 1 833 ? 123.629 115.503 126.822 1.00 42.58 821 THR A N 1
ATOM 5748 C CA . THR A 1 833 ? 123.421 114.060 126.899 1.00 42.58 821 THR A CA 1
ATOM 5749 C C . THR A 1 833 ? 122.550 113.692 128.095 1.00 42.58 821 THR A C 1
ATOM 5750 O O . THR A 1 833 ? 121.632 112.873 127.972 1.00 42.58 821 THR A O 1
ATOM 5754 N N . LEU A 1 834 ? 122.810 114.302 129.255 1.00 40.87 822 LEU A N 1
ATOM 5755 C CA . LEU A 1 834 ? 121.961 114.067 130.420 1.00 40.87 822 LEU A CA 1
ATOM 5756 C C . LEU A 1 834 ? 120.525 114.497 130.157 1.00 40.87 822 LEU A C 1
ATOM 5757 O O . LEU A 1 834 ? 119.578 113.824 130.580 1.00 40.87 822 LEU A O 1
ATOM 5762 N N . ALA A 1 835 ? 120.342 115.632 129.482 1.00 42.17 823 ALA A N 1
ATOM 5763 C CA . ALA A 1 835 ? 118.993 116.102 129.193 1.00 42.17 823 ALA A CA 1
ATOM 5764 C C . ALA A 1 835 ? 118.255 115.144 128.266 1.00 42.17 823 ALA A C 1
ATOM 5765 O O . ALA A 1 835 ? 117.065 114.873 128.462 1.00 42.17 823 ALA A O 1
ATOM 5767 N N . LYS A 1 836 ? 118.945 114.614 127.257 1.00 47.59 824 LYS A N 1
ATOM 5768 C CA . LYS A 1 836 ? 118.273 113.884 126.185 1.00 47.59 824 LYS A CA 1
ATOM 5769 C C . LYS A 1 836 ? 118.178 112.383 126.451 1.00 47.59 824 LYS A C 1
ATOM 5770 O O . LYS A 1 836 ? 117.075 111.831 126.504 1.00 47.59 824 LYS A O 1
ATOM 5776 N N . ASP A 1 837 ? 119.319 111.710 126.608 1.00 51.40 825 ASP A N 1
ATOM 5777 C CA . ASP A 1 837 ? 119.316 110.247 126.598 1.00 51.40 825 ASP A CA 1
ATOM 5778 C C . ASP A 1 837 ? 118.483 109.634 127.719 1.00 51.40 825 ASP A C 1
ATOM 5779 O O . ASP A 1 837 ? 117.678 108.730 127.431 1.00 51.40 825 ASP A O 1
ATOM 5784 N N . PRO A 1 838 ? 118.603 110.052 128.985 1.00 46.67 826 PRO A N 1
ATOM 5785 C CA . PRO A 1 838 ? 117.693 109.519 130.012 1.00 46.67 826 PRO A CA 1
ATOM 5786 C C . PRO A 1 838 ? 116.239 109.890 129.788 1.00 46.67 826 PRO A C 1
ATOM 5787 O O . PRO A 1 838 ? 115.372 109.374 130.503 1.00 46.67 826 PRO A O 1
ATOM 5791 N N . GLN A 1 839 ? 115.944 110.772 128.836 1.00 51.08 827 GLN A N 1
ATOM 5792 C CA . GLN A 1 839 ? 114.571 111.082 128.466 1.00 51.08 827 GLN A CA 1
ATOM 5793 C C . GLN A 1 839 ? 114.131 110.366 127.199 1.00 51.08 827 GLN A C 1
ATOM 5794 O O . GLN A 1 839 ? 112.960 109.992 127.088 1.00 51.08 827 GLN A O 1
ATOM 5800 N N . ASP A 1 840 ? 115.043 110.162 126.246 1.00 54.68 828 ASP A N 1
ATOM 5801 C CA . ASP A 1 840 ? 114.722 109.353 125.076 1.00 54.68 828 ASP A CA 1
ATOM 5802 C C . ASP A 1 840 ? 114.544 107.886 125.442 1.00 54.68 828 ASP A C 1
ATOM 5803 O O . ASP A 1 840 ? 113.802 107.167 124.765 1.00 54.68 828 ASP A O 1
ATOM 5808 N N . ILE A 1 841 ? 115.160 107.432 126.533 1.00 56.22 829 ILE A N 1
ATOM 5809 C CA . ILE A 1 841 ? 115.066 105.976 126.848 1.00 56.22 829 ILE A CA 1
ATOM 5810 C C . ILE A 1 841 ? 113.649 105.654 127.351 1.00 56.22 829 ILE A C 1
ATOM 5811 O O . ILE A 1 841 ? 113.327 104.455 127.459 1.00 56.22 829 ILE A O 1
ATOM 5816 N N . GLU A 1 842 ? 112.821 106.673 127.620 1.00 57.34 830 GLU A N 1
ATOM 5817 C CA . GLU A 1 842 ? 111.457 106.396 128.053 1.00 57.34 830 GLU A CA 1
ATOM 5818 C C . GLU A 1 842 ? 110.603 105.772 126.959 1.00 57.34 830 GLU A C 1
ATOM 5819 O O . GLU A 1 842 ? 109.510 105.282 127.257 1.00 57.34 830 GLU A O 1
ATOM 5825 N N . GLY A 1 843 ? 111.069 105.775 125.710 1.00 62.98 831 GLY A N 1
ATOM 5826 C CA . GLY A 1 843 ? 110.308 105.179 124.628 1.00 62.98 831 GLY A CA 1
ATOM 5827 C C . GLY A 1 843 ? 110.165 103.676 124.714 1.00 62.98 831 GLY A C 1
ATOM 5828 O O . GLY A 1 843 ? 109.368 103.106 123.963 1.00 62.98 831 GLY A O 1
ATOM 5829 N N . LEU A 1 844 ? 110.912 103.023 125.605 1.00 66.63 832 LEU A N 1
ATOM 5830 C CA . LEU A 1 844 ? 110.785 101.591 125.838 1.00 66.63 832 LEU A CA 1
ATOM 5831 C C . LEU A 1 844 ? 110.031 101.288 127.127 1.00 66.63 832 LEU A C 1
ATOM 5832 O O . LEU A 1 844 ? 110.284 100.261 127.764 1.00 66.63 832 LEU A O 1
ATOM 5837 N N . SER A 1 845 ? 109.115 102.166 127.523 1.00 65.12 833 SER A N 1
ATOM 5838 C CA . SER A 1 845 ? 108.286 101.965 128.703 1.00 65.12 833 SER A CA 1
ATOM 5839 C C . SER A 1 845 ? 107.116 102.936 128.628 1.00 65.12 833 SER A C 1
ATOM 5840 O O . SER A 1 845 ? 107.069 103.817 127.766 1.00 65.12 833 SER A O 1
ATOM 5843 N N . GLY A 1 846 ? 106.162 102.765 129.538 1.00 60.96 834 GLY A N 1
ATOM 5844 C CA . GLY A 1 846 ? 105.058 103.697 129.640 1.00 60.96 834 GLY A CA 1
ATOM 5845 C C . GLY A 1 846 ? 103.886 103.397 128.731 1.00 60.96 834 GLY A C 1
ATOM 5846 O O . GLY A 1 846 ? 103.585 102.232 128.443 1.00 60.96 834 GLY A O 1
ATOM 5847 N N . GLY A 1 847 ? 103.210 104.458 128.286 1.00 61.03 835 GLY A N 1
ATOM 5848 C CA . GLY A 1 847 ? 102.072 104.287 127.402 1.00 61.03 835 GLY A CA 1
ATOM 5849 C C . GLY A 1 847 ? 102.415 103.546 126.127 1.00 61.03 835 GLY A C 1
ATOM 5850 O O . GLY A 1 847 ? 101.577 102.829 125.582 1.00 61.03 835 GLY A O 1
ATOM 5851 N N . THR A 1 848 ? 103.650 103.689 125.645 1.00 61.69 836 THR A N 1
ATOM 5852 C CA . THR A 1 848 ? 104.062 102.974 124.442 1.00 61.69 836 THR A CA 1
ATOM 5853 C C . THR A 1 848 ? 104.068 101.465 124.669 1.00 61.69 836 THR A C 1
ATOM 5854 O O . THR A 1 848 ? 103.539 100.703 123.851 1.00 61.69 836 THR A O 1
ATOM 5858 N N . ALA A 1 849 ? 104.651 101.013 125.782 1.00 58.10 837 ALA A N 1
ATOM 5859 C CA . ALA A 1 849 ? 104.652 99.584 126.084 1.00 58.10 837 ALA A CA 1
ATOM 5860 C C . ALA A 1 849 ? 103.245 99.080 126.384 1.00 58.10 837 ALA A C 1
ATOM 5861 O O . ALA A 1 849 ? 102.886 97.952 126.011 1.00 58.10 837 ALA A O 1
ATOM 5863 N N . ALA A 1 850 ? 102.439 99.897 127.066 1.00 56.57 838 ALA A N 1
ATOM 5864 C CA . ALA A 1 850 ? 101.046 99.533 127.301 1.00 56.57 838 ALA A CA 1
ATOM 5865 C C . ALA A 1 850 ? 100.313 99.317 125.984 1.00 56.57 838 ALA A C 1
ATOM 5866 O O . ALA A 1 850 ? 99.601 98.321 125.810 1.00 56.57 838 ALA A O 1
ATOM 5868 N N . GLN A 1 851 ? 100.489 100.242 125.038 1.00 55.62 839 GLN A N 1
ATOM 5869 C CA . GLN A 1 851 ? 99.857 100.110 123.735 1.00 55.62 839 GLN A CA 1
ATOM 5870 C C . GLN A 1 851 ? 100.401 98.917 122.967 1.00 55.62 839 GLN A C 1
ATOM 5871 O O . GLN A 1 851 ? 99.648 98.265 122.244 1.00 55.62 839 GLN A O 1
ATOM 5877 N N . LEU A 1 852 ? 101.681 98.599 123.111 1.00 52.84 840 LEU A N 1
ATOM 5878 C CA . LEU A 1 852 ? 102.231 97.415 122.457 1.00 52.84 840 LEU A CA 1
ATOM 5879 C C . LEU A 1 852 ? 101.539 96.152 122.952 1.00 52.84 840 LEU A C 1
ATOM 5880 O O . LEU A 1 852 ? 101.078 95.324 122.153 1.00 52.84 840 LEU A O 1
ATOM 5885 N N . ALA A 1 853 ? 101.468 95.997 124.279 1.00 49.61 841 ALA A N 1
ATOM 5886 C CA . ALA A 1 853 ? 100.841 94.802 124.837 1.00 49.61 841 ALA A CA 1
ATOM 5887 C C . ALA A 1 853 ? 99.370 94.725 124.447 1.00 49.61 841 ALA A C 1
ATOM 5888 O O . ALA A 1 853 ? 98.881 93.671 124.015 1.00 49.61 841 ALA A O 1
ATOM 5890 N N . VAL A 1 854 ? 98.655 95.845 124.573 1.00 48.20 842 VAL A N 1
ATOM 5891 C CA . VAL A 1 854 ? 97.237 95.871 124.233 1.00 48.20 842 VAL A CA 1
ATOM 5892 C C . VAL A 1 854 ? 97.033 95.547 122.761 1.00 48.20 842 VAL A C 1
ATOM 5893 O O . VAL A 1 854 ? 96.114 94.808 122.399 1.00 48.20 842 VAL A O 1
ATOM 5897 N N . SER A 1 855 ? 97.915 96.078 121.910 1.00 46.73 843 SER A N 1
ATOM 5898 C CA . SER A 1 855 ? 97.807 95.836 120.448 1.00 46.73 843 SER A CA 1
ATOM 5899 C C . SER A 1 855 ? 97.948 94.344 120.146 1.00 46.73 843 SER A C 1
ATOM 5900 O O . SER A 1 855 ? 97.054 93.799 119.482 1.00 46.73 843 SER A O 1
ATOM 5903 N N . VAL A 1 856 ? 99.022 93.710 120.621 1.00 42.41 844 VAL A N 1
ATOM 5904 C CA . VAL A 1 856 ? 99.268 92.278 120.277 1.00 42.41 844 VAL A CA 1
ATOM 5905 C C . VAL A 1 856 ? 98.124 91.418 120.824 1.00 42.41 844 VAL A C 1
ATOM 5906 O O . VAL A 1 856 ? 97.650 90.539 120.087 1.00 42.41 844 VAL A O 1
ATOM 5910 N N . VAL A 1 857 ? 97.675 91.691 122.051 1.00 44.01 845 VAL A N 1
ATOM 5911 C CA . VAL A 1 857 ? 96.538 90.922 122.638 1.00 44.01 845 VAL A CA 1
ATOM 5912 C C . VAL A 1 857 ? 95.302 91.137 121.760 1.00 44.01 845 VAL A C 1
ATOM 5913 O O . VAL A 1 857 ? 94.648 90.138 121.423 1.00 44.01 845 VAL A O 1
ATOM 5917 N N . ILE A 1 858 ? 95.013 92.386 121.384 1.00 41.16 846 ILE A N 1
ATOM 5918 C CA . ILE A 1 858 ? 93.813 92.650 120.596 1.00 41.16 846 ILE A CA 1
ATOM 5919 C C . ILE A 1 858 ? 93.882 91.921 119.263 1.00 41.16 846 ILE A C 1
ATOM 5920 O O . ILE A 1 858 ? 92.910 91.295 118.830 1.00 41.16 846 ILE A O 1
ATOM 5925 N N . VAL A 1 859 ? 95.034 91.985 118.593 1.00 36.36 847 VAL A N 1
ATOM 5926 C CA . VAL A 1 859 ? 95.169 91.334 117.293 1.00 36.36 847 VAL A CA 1
ATOM 5927 C C . VAL A 1 859 ? 95.026 89.823 117.434 1.00 36.36 847 VAL A C 1
ATOM 5928 O O . VAL A 1 859 ? 94.311 89.177 116.657 1.00 36.36 847 VAL A O 1
ATOM 5932 N N . VAL A 1 860 ? 95.691 89.238 118.433 1.00 36.30 848 VAL A N 1
ATOM 5933 C CA . VAL A 1 860 ? 95.623 87.790 118.609 1.00 36.30 848 VAL A CA 1
ATOM 5934 C C . VAL A 1 860 ? 94.203 87.354 118.946 1.00 36.30 848 VAL A C 1
ATOM 5935 O O . VAL A 1 860 ? 93.684 86.384 118.378 1.00 36.30 848 VAL A O 1
ATOM 5939 N N . ALA A 1 861 ? 93.548 88.065 119.868 1.00 34.63 849 ALA A N 1
ATOM 5940 C CA . ALA A 1 861 ? 92.189 87.711 120.253 1.00 34.63 849 ALA A CA 1
ATOM 5941 C C . ALA A 1 861 ? 91.226 87.864 119.087 1.00 34.63 849 ALA A C 1
ATOM 5942 O O . ALA A 1 861 ? 90.336 87.030 118.900 1.00 34.63 849 ALA A O 1
ATOM 5944 N N . GLY A 1 862 ? 91.384 88.923 118.291 1.00 35.33 850 GLY A N 1
ATOM 5945 C CA . GLY A 1 862 ? 90.520 89.103 117.140 1.00 35.33 850 GLY A CA 1
ATOM 5946 C C . GLY A 1 862 ? 90.701 88.018 116.099 1.00 35.33 850 GLY A C 1
ATOM 5947 O O . GLY A 1 862 ? 89.726 87.531 115.525 1.00 35.33 850 GLY A O 1
ATOM 5948 N N . ILE A 1 863 ? 91.949 87.620 115.842 1.00 35.41 851 ILE A N 1
ATOM 5949 C CA . ILE A 1 863 ? 92.192 86.551 114.877 1.00 35.41 851 ILE A CA 1
ATOM 5950 C C . ILE A 1 863 ? 91.591 85.240 115.370 1.00 35.41 851 ILE A C 1
ATOM 5951 O O . ILE A 1 863 ? 90.947 84.506 114.607 1.00 35.41 851 ILE A O 1
ATOM 5956 N N . ILE A 1 864 ? 91.778 84.930 116.655 1.00 33.34 852 ILE A N 1
ATOM 5957 C CA . ILE A 1 864 ? 91.225 83.696 117.204 1.00 33.34 852 ILE A CA 1
ATOM 5958 C C . ILE A 1 864 ? 89.701 83.723 117.162 1.00 33.34 852 ILE A C 1
ATOM 5959 O O . ILE A 1 864 ? 89.060 82.718 116.834 1.00 33.34 852 ILE A O 1
ATOM 5964 N N . LEU A 1 865 ? 89.097 84.867 117.490 1.00 34.17 853 LEU A N 1
ATOM 5965 C CA . LEU A 1 865 ? 87.646 84.995 117.417 1.00 34.17 853 LEU A CA 1
ATOM 5966 C C . LEU A 1 865 ? 87.144 84.821 115.991 1.00 34.17 853 LEU A C 1
ATOM 5967 O O . LEU A 1 865 ? 86.123 84.166 115.761 1.00 34.17 853 LEU A O 1
ATOM 5972 N N . ALA A 1 866 ? 87.841 85.414 115.020 1.00 36.20 854 ALA A N 1
ATOM 5973 C CA . ALA A 1 866 ? 87.425 85.287 113.630 1.00 36.20 854 ALA A CA 1
ATOM 5974 C C . ALA A 1 866 ? 87.508 83.841 113.163 1.00 36.20 854 ALA A C 1
ATOM 5975 O O . ALA A 1 866 ? 86.643 83.372 112.415 1.00 36.20 854 ALA A O 1
ATOM 5977 N N . VAL A 1 867 ? 88.546 83.119 113.588 1.00 37.04 855 VAL A N 1
ATOM 5978 C CA . VAL A 1 867 ? 88.661 81.715 113.206 1.00 37.04 855 VAL A CA 1
ATOM 5979 C C . VAL A 1 867 ? 87.578 80.881 113.881 1.00 37.04 855 VAL A C 1
ATOM 5980 O O . VAL A 1 867 ? 86.980 79.996 113.258 1.00 37.04 855 VAL A O 1
ATOM 5984 N N . ALA A 1 868 ? 87.304 81.147 115.161 1.00 36.75 856 ALA A N 1
ATOM 5985 C CA . ALA A 1 868 ? 86.338 80.335 115.894 1.00 36.75 856 ALA A CA 1
ATOM 5986 C C . ALA A 1 868 ? 84.915 80.567 115.401 1.00 36.75 856 ALA A C 1
ATOM 5987 O O . ALA A 1 868 ? 84.148 79.612 115.235 1.00 36.75 856 ALA A O 1
ATOM 5989 N N . VAL A 1 869 ? 84.541 81.827 115.169 1.00 37.46 857 VAL A N 1
ATOM 5990 C CA . VAL A 1 869 ? 83.177 82.138 114.754 1.00 37.46 857 VAL A CA 1
ATOM 5991 C C . VAL A 1 869 ? 82.888 81.558 113.375 1.00 37.46 857 VAL A C 1
ATOM 5992 O O . VAL A 1 869 ? 81.822 80.977 113.141 1.00 37.46 857 VAL A O 1
ATOM 5996 N N . ASN A 1 870 ? 83.830 81.695 112.446 1.00 38.19 858 ASN A N 1
ATOM 5997 C CA . ASN A 1 870 ? 83.665 81.144 111.103 1.00 38.19 858 ASN A CA 1
ATOM 5998 C C . ASN A 1 870 ? 85.045 80.868 110.535 1.00 38.19 858 ASN A C 1
ATOM 5999 O O . ASN A 1 870 ? 85.779 81.808 110.216 1.00 38.19 858 ASN A O 1
ATOM 6004 N N . TRP A 1 871 ? 85.399 79.589 110.406 1.00 40.54 859 TRP A N 1
ATOM 6005 C CA . TRP A 1 871 ? 86.742 79.237 109.959 1.00 40.54 859 TRP A CA 1
ATOM 6006 C C . TRP A 1 871 ? 86.975 79.597 108.499 1.00 40.54 859 TRP A C 1
ATOM 6007 O O . TRP A 1 871 ? 88.103 79.927 108.122 1.00 40.54 859 TRP A O 1
ATOM 6018 N N . ARG A 1 872 ? 85.935 79.538 107.665 1.00 41.50 860 ARG A N 1
ATOM 6019 C CA . ARG A 1 872 ? 86.099 79.887 106.260 1.00 41.50 860 ARG A CA 1
ATOM 6020 C C . ARG A 1 872 ? 86.307 81.380 106.069 1.00 41.50 860 ARG A C 1
ATOM 6021 O O . ARG A 1 872 ? 86.965 81.793 105.109 1.00 41.50 860 ARG A O 1
ATOM 6029 N N . LEU A 1 873 ? 85.760 82.194 106.967 1.00 39.02 861 LEU A N 1
ATOM 6030 C CA . LEU A 1 873 ? 85.881 83.642 106.890 1.00 39.02 861 LEU A CA 1
ATOM 6031 C C . LEU A 1 873 ? 86.988 84.190 107.774 1.00 39.02 861 LEU A C 1
ATOM 6032 O O . LEU A 1 873 ? 87.499 85.281 107.505 1.00 39.02 861 LEU A O 1
ATOM 6037 N N . GLY A 1 874 ? 87.374 83.458 108.818 1.00 39.95 862 GLY A N 1
ATOM 6038 C CA . GLY A 1 874 ? 88.476 83.870 109.663 1.00 39.95 862 GLY A CA 1
ATOM 6039 C C . GLY A 1 874 ? 89.847 83.493 109.155 1.00 39.95 862 GLY A C 1
ATOM 6040 O O . GLY A 1 874 ? 90.845 83.888 109.762 1.00 39.95 862 GLY A O 1
ATOM 6041 N N . LEU A 1 875 ? 89.922 82.727 108.068 1.00 42.71 863 LEU A N 1
ATOM 6042 C CA . LEU A 1 875 ? 91.194 82.428 107.423 1.00 42.71 863 LEU A CA 1
ATOM 6043 C C . LEU A 1 875 ? 91.530 83.455 106.351 1.00 42.71 863 LEU A C 1
ATOM 6044 O O . LEU A 1 875 ? 92.658 83.954 106.296 1.00 42.71 863 LEU A O 1
ATOM 6049 N N . VAL A 1 876 ? 90.564 83.772 105.488 1.00 42.81 864 VAL A N 1
ATOM 6050 C CA . VAL A 1 876 ? 90.789 84.779 104.458 1.00 42.81 864 VAL A CA 1
ATOM 6051 C C . VAL A 1 876 ? 91.026 86.143 105.089 1.00 42.81 864 VAL A C 1
ATOM 6052 O O . VAL A 1 876 ? 91.942 86.874 104.695 1.00 42.81 864 VAL A O 1
ATOM 6056 N N . CYS A 1 877 ? 90.217 86.505 106.081 1.00 45.58 865 CYS A N 1
ATOM 6057 C CA . CYS A 1 877 ? 90.382 87.786 106.752 1.00 45.58 865 CYS A CA 1
ATOM 6058 C C . CYS A 1 877 ? 91.589 87.819 107.679 1.00 45.58 865 CYS A C 1
ATOM 6059 O O . CYS A 1 877 ? 91.996 88.906 108.098 1.00 45.58 865 CYS A O 1
ATOM 6062 N N . THR A 1 878 ? 92.164 86.663 108.014 1.00 44.08 866 THR A N 1
ATOM 6063 C CA . THR A 1 878 ? 93.457 86.643 108.688 1.00 44.08 866 THR A CA 1
ATOM 6064 C C . THR A 1 878 ? 94.589 86.969 107.726 1.00 44.08 866 THR A C 1
ATOM 6065 O O . THR A 1 878 ? 95.566 87.613 108.118 1.00 44.08 866 THR A O 1
ATOM 6069 N N . ALA A 1 879 ? 94.467 86.546 106.466 1.00 45.41 867 ALA A N 1
ATOM 6070 C CA . ALA A 1 879 ? 95.484 86.853 105.468 1.00 45.41 867 ALA A CA 1
ATOM 6071 C C . ALA A 1 879 ? 95.602 88.347 105.204 1.00 45.41 867 ALA A C 1
ATOM 6072 O O . ALA A 1 879 ? 96.644 88.796 104.715 1.00 45.41 867 ALA A O 1
ATOM 6074 N N . THR A 1 880 ? 94.566 89.125 105.510 1.00 44.82 868 THR A N 1
ATOM 6075 C CA . THR A 1 880 ? 94.613 90.569 105.334 1.00 44.82 868 THR A CA 1
ATOM 6076 C C . THR A 1 880 ? 95.153 91.302 106.554 1.00 44.82 868 THR A C 1
ATOM 6077 O O . THR A 1 880 ? 95.395 92.511 106.469 1.00 44.82 868 THR A O 1
ATOM 6081 N N . VAL A 1 881 ? 95.337 90.613 107.681 1.00 43.80 869 VAL A N 1
ATOM 6082 C CA . VAL A 1 881 ? 95.949 91.253 108.847 1.00 43.80 869 VAL A CA 1
ATOM 6083 C C . VAL A 1 881 ? 97.388 91.675 108.572 1.00 43.80 869 VAL A C 1
ATOM 6084 O O . VAL A 1 881 ? 97.753 92.808 108.929 1.00 43.80 869 VAL A O 1
ATOM 6088 N N . PRO A 1 882 ? 98.250 90.842 107.972 1.00 46.21 870 PRO A N 1
ATOM 6089 C CA . PRO A 1 882 ? 99.574 91.353 107.587 1.00 46.21 870 PRO A CA 1
ATOM 6090 C C . PRO A 1 882 ? 99.503 92.558 106.671 1.00 46.21 870 PRO A C 1
ATOM 6091 O O . PRO A 1 882 ? 100.290 93.492 106.837 1.00 46.21 870 PRO A O 1
ATOM 6095 N N . ILE A 1 883 ? 98.558 92.580 105.729 1.00 44.64 871 ILE A N 1
ATOM 6096 C CA . ILE A 1 883 ? 98.449 93.710 104.808 1.00 44.64 871 ILE A CA 1
ATOM 6097 C C . ILE A 1 883 ? 98.085 94.982 105.563 1.00 44.64 871 ILE A C 1
ATOM 6098 O O . ILE A 1 883 ? 98.725 96.028 105.398 1.00 44.64 871 ILE A O 1
ATOM 6103 N N . LEU A 1 884 ? 97.051 94.911 106.404 1.00 42.72 872 LEU A N 1
ATOM 6104 C CA . LEU A 1 884 ? 96.602 96.094 107.130 1.00 42.72 872 LEU A CA 1
ATOM 6105 C C . LEU A 1 884 ? 97.671 96.589 108.096 1.00 42.72 872 LEU A C 1
ATOM 6106 O O . LEU A 1 884 ? 97.934 97.797 108.183 1.00 42.72 872 LEU A O 1
ATOM 6111 N N . LEU A 1 885 ? 98.307 95.669 108.825 1.00 42.89 873 LEU A N 1
ATOM 6112 C CA . LEU A 1 885 ? 99.338 96.067 109.776 1.00 42.89 873 LEU A CA 1
ATOM 6113 C C . LEU A 1 885 ? 100.559 96.634 109.062 1.00 42.89 873 LEU A C 1
ATOM 6114 O O . LEU A 1 885 ? 101.159 97.609 109.530 1.00 42.89 873 LEU A O 1
ATOM 6119 N N . GLY A 1 886 ? 100.942 96.044 107.928 1.00 40.87 874 GLY A N 1
ATOM 6120 C CA . GLY A 1 886 ? 102.049 96.583 107.164 1.00 40.87 874 GLY A CA 1
ATOM 6121 C C . GLY A 1 886 ? 101.761 97.969 106.630 1.00 40.87 874 GLY A C 1
ATOM 6122 O O . GLY A 1 886 ? 102.630 98.839 106.649 1.00 40.87 874 GLY A O 1
ATOM 6123 N N . CYS A 1 887 ? 100.539 98.197 106.146 1.00 40.37 875 CYS A N 1
ATOM 6124 C CA . CYS A 1 887 ? 100.177 99.538 105.702 1.00 40.37 875 CYS A CA 1
ATOM 6125 C C . CYS A 1 887 ? 100.245 100.530 106.856 1.00 40.37 875 CYS A C 1
ATOM 6126 O O . CYS A 1 887 ? 100.803 101.626 106.712 1.00 40.37 875 CYS A O 1
ATOM 6129 N N . GLY A 1 888 ? 99.707 100.150 108.017 1.00 40.34 876 GLY A N 1
ATOM 6130 C CA . GLY A 1 888 ? 99.732 101.049 109.160 1.00 40.34 876 GLY A CA 1
ATOM 6131 C C . GLY A 1 888 ? 101.138 101.372 109.629 1.00 40.34 876 GLY A C 1
ATOM 6132 O O . GLY A 1 888 ? 101.422 102.499 110.039 1.00 40.34 876 GLY A O 1
ATOM 6133 N N . PHE A 1 889 ? 102.036 100.386 109.583 1.00 40.52 877 PHE A N 1
ATOM 6134 C CA . PHE A 1 889 ? 103.416 100.623 109.995 1.00 40.52 877 PHE A CA 1
ATOM 6135 C C . PHE A 1 889 ? 104.170 101.451 108.962 1.00 40.52 877 PHE A C 1
ATOM 6136 O O . PHE A 1 889 ? 104.878 102.407 109.307 1.00 40.52 877 PHE A O 1
ATOM 6144 N N . PHE A 1 890 ? 104.027 101.104 107.683 1.00 39.39 878 PHE A N 1
ATOM 6145 C CA . PHE A 1 890 ? 104.816 101.753 106.651 1.00 39.39 878 PHE A CA 1
ATOM 6146 C C . PHE A 1 890 ? 104.343 103.165 106.356 1.00 39.39 878 PHE A C 1
ATOM 6147 O O . PHE A 1 890 ? 105.139 103.968 105.868 1.00 39.39 878 PHE A O 1
ATOM 6155 N N . SER A 1 891 ? 103.089 103.505 106.660 1.00 35.26 879 SER A N 1
ATOM 6156 C CA . SER A 1 891 ? 102.690 104.906 106.572 1.00 35.26 879 SER A CA 1
ATOM 6157 C C . SER A 1 891 ? 103.548 105.769 107.490 1.00 35.26 879 SER A C 1
ATOM 6158 O O . SER A 1 891 ? 104.132 106.774 107.061 1.00 35.26 879 SER A O 1
ATOM 6161 N N . VAL A 1 892 ? 103.666 105.367 108.756 1.00 36.07 880 VAL A N 1
ATOM 6162 C CA . VAL A 1 892 ? 104.477 106.115 109.710 1.00 36.07 880 VAL A CA 1
ATOM 6163 C C . VAL A 1 892 ? 105.951 106.045 109.332 1.00 36.07 880 VAL A C 1
ATOM 6164 O O . VAL A 1 892 ? 106.691 107.026 109.481 1.00 36.07 880 VAL A O 1
ATOM 6168 N N . TYR A 1 893 ? 106.406 104.890 108.841 1.00 37.15 881 TYR A N 1
ATOM 6169 C CA . TYR A 1 893 ? 107.806 104.775 108.444 1.00 37.15 881 TYR A CA 1
ATOM 6170 C C . TYR A 1 893 ? 108.141 105.732 107.304 1.00 37.15 881 TYR A C 1
ATOM 6171 O O . TYR A 1 893 ? 109.193 106.382 107.314 1.00 37.15 881 TYR A O 1
ATOM 6180 N N . LEU A 1 894 ? 107.254 105.840 106.314 1.00 32.74 882 LEU A N 1
ATOM 6181 C CA . LEU A 1 894 ? 107.506 106.739 105.195 1.00 32.74 882 LEU A CA 1
ATOM 6182 C C . LEU A 1 894 ? 107.385 108.197 105.613 1.00 32.74 882 LEU A C 1
ATOM 6183 O O . LEU A 1 894 ? 108.101 109.051 105.079 1.00 32.74 882 LEU A O 1
ATOM 6188 N N . LEU A 1 895 ? 106.511 108.497 106.542 1.00 32.65 883 LEU A N 1
ATOM 6189 C CA . LEU A 1 895 ? 106.495 109.851 107.087 1.00 32.65 883 LEU A CA 1
ATOM 6190 C C . LEU A 1 895 ? 107.813 110.179 107.784 1.00 32.65 883 LEU A C 1
ATOM 6191 O O . LEU A 1 895 ? 108.328 111.298 107.663 1.00 32.65 883 LEU A O 1
ATOM 6196 N N . MET A 1 896 ? 108.371 109.221 108.538 1.00 41.59 884 MET A N 1
ATOM 6197 C CA . MET A 1 896 ? 109.693 109.412 109.132 1.00 41.59 884 MET A CA 1
ATOM 6198 C C . MET A 1 896 ? 110.758 109.635 108.065 1.00 41.59 884 MET A C 1
ATOM 6199 O O . MET A 1 896 ? 111.661 110.462 108.241 1.00 41.59 884 MET A O 1
ATOM 6204 N N . VAL A 1 897 ? 110.693 108.873 106.972 1.00 32.86 885 VAL A N 1
ATOM 6205 C CA . VAL A 1 897 ? 111.643 109.057 105.877 1.00 32.86 885 VAL A CA 1
ATOM 6206 C C . VAL A 1 897 ? 111.541 110.470 105.316 1.00 32.86 885 VAL A C 1
ATOM 6207 O O . VAL A 1 897 ? 112.558 111.130 105.059 1.00 32.86 885 VAL A O 1
ATOM 6211 N N . PHE A 1 898 ? 110.313 110.952 105.115 1.00 29.66 886 PHE A N 1
ATOM 6212 C CA . PHE A 1 898 ? 110.116 112.320 104.645 1.00 29.66 886 PHE A CA 1
ATOM 6213 C C . PHE A 1 898 ? 110.700 113.328 105.625 1.00 29.66 886 PHE A C 1
ATOM 6214 O O . PHE A 1 898 ? 111.321 114.315 105.216 1.00 29.66 886 PHE A O 1
ATOM 6222 N N . GLU A 1 899 ? 110.499 113.100 106.924 1.00 33.39 887 GLU A N 1
ATOM 6223 C CA . GLU A 1 899 ? 111.032 114.014 107.930 1.00 33.39 887 GLU A CA 1
ATOM 6224 C C . GLU A 1 899 ? 112.554 114.059 107.893 1.00 33.39 887 GLU A C 1
ATOM 6225 O O . GLU A 1 899 ? 113.154 115.135 107.980 1.00 33.39 887 GLU A O 1
ATOM 6231 N N . GLU A 1 900 ? 113.196 112.897 107.768 1.00 38.21 888 GLU A N 1
ATOM 6232 C CA . GLU A 1 900 ? 114.651 112.831 107.854 1.00 38.21 888 GLU A CA 1
ATOM 6233 C C . GLU A 1 900 ? 115.340 113.307 106.580 1.00 38.21 888 GLU A C 1
ATOM 6234 O O . GLU A 1 900 ? 116.463 113.826 106.649 1.00 38.21 888 GLU A O 1
ATOM 6240 N N . ARG A 1 901 ? 114.689 113.160 105.422 1.00 32.86 889 ARG A N 1
ATOM 6241 C CA . ARG A 1 901 ? 115.298 113.575 104.130 1.00 32.86 889 ARG A CA 1
ATOM 6242 C C . ARG A 1 901 ? 115.573 115.080 104.167 1.00 32.86 889 ARG A C 1
ATOM 6243 O O . ARG A 1 901 ? 116.574 115.504 103.566 1.00 32.86 889 ARG A O 1
ATOM 6251 N N . ILE A 1 902 ? 114.732 115.842 104.876 1.00 31.96 890 ILE A N 1
ATOM 6252 C CA . ILE A 1 902 ? 114.869 117.297 104.888 1.00 31.96 890 ILE A CA 1
ATOM 6253 C C . ILE A 1 902 ? 116.240 117.702 105.410 1.00 31.96 890 ILE A C 1
ATOM 6254 O O . ILE A 1 902 ? 116.915 118.563 104.834 1.00 31.96 890 ILE A O 1
ATOM 6259 N N . LEU A 1 903 ? 116.673 117.088 106.507 1.00 34.94 891 LEU A N 1
ATOM 6260 C CA . LEU A 1 903 ? 117.977 117.406 107.070 1.00 34.94 891 LEU A CA 1
ATOM 6261 C C . LEU A 1 903 ? 119.108 116.645 106.396 1.00 34.94 891 LEU A C 1
ATOM 6262 O O . LEU A 1 903 ? 120.225 117.166 106.309 1.00 34.94 891 LEU A O 1
ATOM 6267 N N . LYS A 1 904 ? 118.850 115.431 105.903 1.00 37.45 892 LYS A N 1
ATOM 6268 C CA . LYS A 1 904 ? 119.909 114.673 105.251 1.00 37.45 892 LYS A CA 1
ATOM 6269 C C . LYS A 1 904 ? 120.318 115.265 103.907 1.00 37.45 892 LYS A C 1
ATOM 6270 O O . LYS A 1 904 ? 121.487 115.150 103.527 1.00 37.45 892 LYS A O 1
ATOM 6276 N N . ASP A 1 905 ? 119.393 115.902 103.186 1.00 34.02 893 ASP A N 1
ATOM 6277 C CA . ASP A 1 905 ? 119.698 116.368 101.837 1.00 34.02 893 ASP A CA 1
ATOM 6278 C C . ASP A 1 905 ? 120.515 117.655 101.842 1.00 34.02 893 ASP A C 1
ATOM 6279 O O . ASP A 1 905 ? 121.472 117.786 101.073 1.00 34.02 893 ASP A O 1
ATOM 6284 N N . TYR A 1 906 ? 120.154 118.614 102.690 1.00 31.46 894 TYR A N 1
ATOM 6285 C CA . TYR A 1 906 ? 120.832 119.910 102.727 1.00 31.46 894 TYR A CA 1
ATOM 6286 C C . TYR A 1 906 ? 121.967 119.896 103.750 1.00 31.46 894 TYR A C 1
ATOM 6287 O O . TYR A 1 906 ? 121.947 120.594 104.761 1.00 31.46 894 TYR A O 1
ATOM 6296 N N . GLN A 1 907 ? 122.970 119.071 103.472 1.00 35.98 895 GLN A N 1
ATOM 6297 C CA . GLN A 1 907 ? 124.156 118.980 104.314 1.00 35.98 895 GLN A CA 1
ATOM 6298 C C . GLN A 1 907 ? 125.403 119.541 103.656 1.00 35.98 895 GLN A C 1
ATOM 6299 O O . GLN A 1 907 ? 126.184 120.224 104.317 1.00 35.98 895 GLN A O 1
ATOM 6305 N N . GLU A 1 908 ? 125.610 119.270 102.368 1.00 37.65 896 GLU A N 1
ATOM 6306 C CA . GLU A 1 908 ? 126.756 119.836 101.664 1.00 37.65 896 GLU A CA 1
ATOM 6307 C C . GLU A 1 908 ? 126.678 121.358 101.623 1.00 37.65 896 GLU A C 1
ATOM 6308 O O . GLU A 1 908 ? 127.632 122.055 101.997 1.00 37.65 896 GLU A O 1
ATOM 6314 N N . SER A 1 909 ? 125.540 121.893 101.177 1.00 30.42 897 SER A N 1
ATOM 6315 C CA . SER A 1 909 ? 125.391 123.340 101.083 1.00 30.42 897 SER A CA 1
ATOM 6316 C C . SER A 1 909 ? 125.382 123.985 102.460 1.00 30.42 897 SER A C 1
ATOM 6317 O O . SER A 1 909 ? 125.920 125.082 102.639 1.00 30.42 897 SER A O 1
ATOM 6320 N N . ALA A 1 910 ? 124.773 123.325 103.445 1.00 30.36 898 ALA A N 1
ATOM 6321 C CA . ALA A 1 910 ? 124.777 123.865 104.800 1.00 30.36 898 ALA A CA 1
ATOM 6322 C C . ALA A 1 910 ? 126.188 123.915 105.367 1.00 30.36 898 ALA A C 1
ATOM 6323 O O . ALA A 1 910 ? 126.558 124.888 106.030 1.00 30.36 898 ALA A O 1
ATOM 6325 N N . SER A 1 911 ? 126.992 122.880 105.113 1.00 31.60 899 SER A N 1
ATOM 6326 C CA . SER A 1 911 ? 128.377 122.888 105.574 1.00 31.60 899 SER A CA 1
ATOM 6327 C C . SER A 1 911 ? 129.186 123.972 104.876 1.00 31.60 899 SER A C 1
ATOM 6328 O O . SER A 1 911 ? 130.005 124.645 105.510 1.00 31.60 899 SER A O 1
ATOM 6331 N N . TYR A 1 912 ? 128.969 124.160 103.573 1.00 28.66 900 TYR A N 1
ATOM 6332 C CA . TYR A 1 912 ? 129.658 125.230 102.856 1.00 28.66 900 TYR A CA 1
ATOM 6333 C C . TYR A 1 912 ? 129.297 126.596 103.427 1.00 28.66 900 TYR A C 1
ATOM 6334 O O . TYR A 1 912 ? 130.173 127.436 103.674 1.00 28.66 900 TYR A O 1
ATOM 6343 N N . ALA A 1 913 ? 128.002 126.837 103.640 1.00 28.41 901 ALA A N 1
ATOM 6344 C CA . ALA A 1 913 ? 127.567 128.114 104.189 1.00 28.41 901 ALA A CA 1
ATOM 6345 C C . ALA A 1 913 ? 128.116 128.326 105.592 1.00 28.41 901 ALA A C 1
ATOM 6346 O O . ALA A 1 913 ? 128.558 129.427 105.929 1.00 28.41 901 ALA A O 1
ATOM 6348 N N . CYS A 1 914 ? 128.104 127.283 106.423 1.00 33.14 902 CYS A N 1
ATOM 6349 C CA . CYS A 1 914 ? 128.640 127.411 107.772 1.00 33.14 902 CYS A CA 1
ATOM 6350 C C . CYS A 1 914 ? 130.140 127.659 107.755 1.00 33.14 902 CYS A C 1
ATOM 6351 O O . CYS A 1 914 ? 130.659 128.361 108.628 1.00 33.14 902 CYS A O 1
ATOM 6354 N N . GLU A 1 915 ? 130.851 127.100 106.776 1.00 34.83 903 GLU A N 1
ATOM 6355 C CA . GLU A 1 915 ? 132.276 127.377 106.649 1.00 34.83 903 GLU A CA 1
ATOM 6356 C C . GLU A 1 915 ? 132.522 128.834 106.283 1.00 34.83 903 GLU A C 1
ATOM 6357 O O . GLU A 1 915 ? 133.368 129.502 106.888 1.00 34.83 903 GLU A O 1
ATOM 6363 N N . GLN A 1 916 ? 131.791 129.347 105.292 1.00 30.59 904 GLN A N 1
ATOM 6364 C CA . GLN A 1 916 ? 131.997 130.735 104.886 1.00 30.59 904 GLN A CA 1
ATOM 6365 C C . GLN A 1 916 ? 131.422 131.731 105.885 1.00 30.59 904 GLN A C 1
ATOM 6366 O O . GLN A 1 916 ? 131.739 132.921 105.806 1.00 30.59 904 GLN A O 1
ATOM 6372 N N . VAL A 1 917 ? 130.577 131.276 106.812 1.00 31.65 905 VAL A N 1
ATOM 6373 C CA . VAL A 1 917 ? 130.030 132.134 107.859 1.00 31.65 905 VAL A CA 1
ATOM 6374 C C . VAL A 1 917 ? 130.816 132.017 109.163 1.00 31.65 905 VAL A C 1
ATOM 6375 O O . VAL A 1 917 ? 130.708 132.898 110.029 1.00 31.65 905 VAL A O 1
ATOM 6379 N N . SER A 1 918 ? 131.644 130.986 109.315 1.00 33.01 906 SER A N 1
ATOM 6380 C CA . SER A 1 918 ? 132.512 130.919 110.484 1.00 33.01 906 SER A CA 1
ATOM 6381 C C . SER A 1 918 ? 133.462 132.110 110.531 1.00 33.01 906 SER A C 1
ATOM 6382 O O . SER A 1 918 ? 133.861 132.552 111.614 1.00 33.01 906 SER A O 1
ATOM 6385 N N . ALA A 1 919 ? 133.836 132.640 109.369 1.00 32.22 907 ALA A N 1
ATOM 6386 C CA . ALA A 1 919 ? 134.738 133.786 109.267 1.00 32.22 907 ALA A CA 1
ATOM 6387 C C . ALA A 1 919 ? 134.105 134.853 108.374 1.00 32.22 907 ALA A C 1
ATOM 6388 O O . ALA A 1 919 ? 134.316 134.867 107.161 1.00 32.22 907 ALA A O 1
ATOM 6390 N N . LEU A 1 920 ? 133.332 135.759 108.982 1.00 30.61 908 LEU A N 1
ATOM 6391 C CA . LEU A 1 920 ? 132.818 136.896 108.225 1.00 30.61 908 LEU A CA 1
ATOM 6392 C C . LEU A 1 920 ? 133.879 137.950 107.952 1.00 30.61 908 LEU A C 1
ATOM 6393 O O . LEU A 1 920 ? 133.807 138.626 106.926 1.00 30.61 908 LEU A O 1
ATOM 6398 N N . LYS A 1 921 ? 134.844 138.134 108.851 1.00 30.67 909 LYS A N 1
ATOM 6399 C CA . LYS A 1 921 ? 135.810 139.209 108.651 1.00 30.67 909 LYS A CA 1
ATOM 6400 C C . LYS A 1 921 ? 136.661 138.965 107.413 1.00 30.67 909 LYS A C 1
ATOM 6401 O O . LYS A 1 921 ? 136.931 139.896 106.647 1.00 30.67 909 LYS A O 1
ATOM 6407 N N . THR A 1 922 ? 137.067 137.717 107.182 1.00 31.66 910 THR A N 1
ATOM 6408 C CA . THR A 1 922 ? 137.889 137.416 106.016 1.00 31.66 910 THR A CA 1
ATOM 6409 C C . THR A 1 922 ? 137.078 137.484 104.730 1.00 31.66 910 THR A C 1
ATOM 6410 O O . THR A 1 922 ? 137.560 137.994 103.714 1.00 31.66 910 THR A O 1
ATOM 6414 N N . VAL A 1 923 ? 135.846 136.973 104.753 1.00 27.99 911 VAL A N 1
ATOM 6415 C CA . VAL A 1 923 ? 134.986 137.030 103.573 1.00 27.99 911 VAL A CA 1
ATOM 6416 C C . VAL A 1 923 ? 134.684 138.475 103.202 1.00 27.99 911 VAL A C 1
ATOM 6417 O O . VAL A 1 923 ? 134.760 138.868 102.033 1.00 27.99 911 VAL A O 1
ATOM 6421 N N . VAL A 1 924 ? 134.335 139.287 104.198 1.00 28.65 912 VAL A N 1
ATOM 6422 C CA . VAL A 1 924 ? 134.001 140.685 103.959 1.00 28.65 912 VAL A CA 1
ATOM 6423 C C . VAL A 1 924 ? 135.230 141.461 103.504 1.00 28.65 912 VAL A C 1
ATOM 6424 O O . VAL A 1 924 ? 135.140 142.333 102.632 1.00 28.65 912 VAL A O 1
ATOM 6428 N N . SER A 1 925 ? 136.397 141.150 104.073 1.00 30.02 913 SER A N 1
ATOM 6429 C CA . SER A 1 925 ? 137.626 141.821 103.660 1.00 30.02 913 SER A CA 1
ATOM 6430 C C . SER A 1 925 ? 137.929 141.563 102.190 1.00 30.02 913 SER A C 1
ATOM 6431 O O . SER A 1 925 ? 138.354 142.472 101.468 1.00 30.02 913 SER A O 1
ATOM 6434 N N . LEU A 1 926 ? 137.724 140.331 101.731 1.00 28.65 914 LEU A N 1
ATOM 6435 C CA . LEU A 1 926 ? 137.957 139.984 100.336 1.00 28.65 914 LEU A CA 1
ATOM 6436 C C . LEU A 1 926 ? 136.807 140.385 99.424 1.00 28.65 914 LEU A C 1
ATOM 6437 O O . LEU A 1 926 ? 136.924 140.215 98.206 1.00 28.65 914 LEU A O 1
ATOM 6442 N N . THR A 1 927 ? 135.711 140.907 99.980 1.00 30.51 915 THR A N 1
ATOM 6443 C CA . THR A 1 927 ? 134.507 141.247 99.216 1.00 30.51 915 THR A CA 1
ATOM 6444 C C . THR A 1 927 ? 133.973 140.034 98.458 1.00 30.51 915 THR A C 1
ATOM 6445 O O . THR A 1 927 ? 133.563 140.130 97.300 1.00 30.51 915 THR A O 1
ATOM 6449 N N . ARG A 1 928 ? 133.969 138.883 99.125 1.00 30.23 916 ARG A N 1
ATOM 6450 C CA . ARG A 1 928 ? 133.555 137.621 98.530 1.00 30.23 916 ARG A CA 1
ATOM 6451 C C . ARG A 1 928 ? 132.087 137.292 98.759 1.00 30.23 916 ARG A C 1
ATOM 6452 O O . ARG A 1 928 ? 131.723 136.114 98.717 1.00 30.23 916 ARG A O 1
ATOM 6460 N N . GLU A 1 929 ? 131.236 138.287 99.011 1.00 29.71 917 GLU A N 1
ATOM 6461 C CA . GLU A 1 929 ? 129.826 137.997 99.249 1.00 29.71 917 GLU A CA 1
ATOM 6462 C C . GLU A 1 929 ? 129.143 137.499 97.982 1.00 29.71 917 GLU A C 1
ATOM 6463 O O . GLU A 1 929 ? 128.353 136.551 98.019 1.00 29.71 917 GLU A O 1
ATOM 6469 N N . VAL A 1 930 ? 129.443 138.131 96.846 1.00 29.61 918 VAL A N 1
ATOM 6470 C CA . VAL A 1 930 ? 128.733 137.818 95.609 1.00 29.61 918 VAL A CA 1
ATOM 6471 C C . VAL A 1 930 ? 129.069 136.411 95.131 1.00 29.61 918 VAL A C 1
ATOM 6472 O O . VAL A 1 930 ? 128.179 135.641 94.756 1.00 29.61 918 VAL A O 1
ATOM 6476 N N . GLY A 1 931 ? 130.353 136.049 95.141 1.00 28.11 919 GLY A N 1
ATOM 6477 C CA . GLY A 1 931 ? 130.735 134.719 94.695 1.00 28.11 919 GLY A CA 1
ATOM 6478 C C . GLY A 1 931 ? 130.207 133.623 95.599 1.00 28.11 919 GLY A C 1
ATOM 6479 O O . GLY A 1 931 ? 129.734 132.584 95.124 1.00 28.11 919 GLY A O 1
ATOM 6480 N N . ILE A 1 932 ? 130.281 133.836 96.914 1.00 25.56 920 ILE A N 1
ATOM 6481 C CA . ILE A 1 932 ? 129.756 132.858 97.861 1.00 25.56 920 ILE A CA 1
ATOM 6482 C C . ILE A 1 932 ? 128.257 132.692 97.675 1.00 25.56 920 ILE A C 1
ATOM 6483 O O . ILE A 1 932 ? 127.736 131.569 97.673 1.00 25.56 920 ILE A O 1
ATOM 6488 N N . TYR A 1 933 ? 127.539 133.804 97.514 1.00 26.56 921 TYR A N 1
ATOM 6489 C CA . TYR A 1 933 ? 126.099 133.721 97.311 1.00 26.56 921 TYR A CA 1
ATOM 6490 C C . TYR A 1 933 ? 125.764 133.009 96.010 1.00 26.56 921 TYR A C 1
ATOM 6491 O O . TYR A 1 933 ? 124.817 132.221 95.961 1.00 26.56 921 TYR A O 1
ATOM 6500 N N . GLU A 1 934 ? 126.528 133.264 94.947 1.00 29.72 922 GLU A N 1
ATOM 6501 C CA . GLU A 1 934 ? 126.261 132.592 93.679 1.00 29.72 922 GLU A CA 1
ATOM 6502 C C . GLU A 1 934 ? 126.478 131.090 93.800 1.00 29.72 922 GLU A C 1
ATOM 6503 O O . GLU A 1 934 ? 125.649 130.295 93.341 1.00 29.72 922 GLU A O 1
ATOM 6509 N N . LYS A 1 935 ? 127.583 130.682 94.428 1.00 27.01 923 LYS A N 1
ATOM 6510 C CA . LYS A 1 935 ? 127.846 129.255 94.584 1.00 27.01 923 LYS A CA 1
ATOM 6511 C C . LYS A 1 935 ? 126.783 128.587 95.448 1.00 27.01 923 LYS A C 1
ATOM 6512 O O . LYS A 1 935 ? 126.297 127.499 95.117 1.00 27.01 923 LYS A O 1
ATOM 6518 N N . TYR A 1 936 ? 126.398 129.230 96.554 1.00 26.35 924 TYR A N 1
ATOM 6519 C CA . TYR A 1 936 ? 125.382 128.661 97.435 1.00 26.35 924 TYR A CA 1
ATOM 6520 C C . TYR A 1 936 ? 124.029 128.565 96.738 1.00 26.35 924 TYR A C 1
ATOM 6521 O O . TYR A 1 936 ? 123.324 127.554 96.868 1.00 26.35 924 TYR A O 1
ATOM 6530 N N . SER A 1 937 ? 123.650 129.609 95.998 1.00 26.40 925 SER A N 1
ATOM 6531 C CA . SER A 1 937 ? 122.382 129.598 95.284 1.00 26.40 925 SER A CA 1
ATOM 6532 C C . SER A 1 937 ? 122.353 128.504 94.229 1.00 26.40 925 SER A C 1
ATOM 6533 O O . SER A 1 937 ? 121.355 127.788 94.100 1.00 26.40 925 SER A O 1
ATOM 6536 N N . ASN A 1 938 ? 123.441 128.352 93.470 1.00 27.99 926 ASN A N 1
ATOM 6537 C CA . ASN A 1 938 ? 123.495 127.279 92.482 1.00 27.99 926 ASN A CA 1
ATOM 6538 C C . ASN A 1 938 ? 123.424 125.914 93.151 1.00 27.99 926 ASN A C 1
ATOM 6539 O O . ASN A 1 938 ? 122.740 125.008 92.660 1.00 27.99 926 ASN A O 1
ATOM 6544 N N . SER A 1 939 ? 124.111 125.754 94.284 1.00 28.24 927 SER A N 1
ATOM 6545 C CA . SER A 1 939 ? 124.098 124.476 94.986 1.00 28.24 927 SER A CA 1
ATOM 6546 C C . SER A 1 939 ? 122.689 124.099 95.423 1.00 28.24 927 SER A C 1
ATOM 6547 O O . SER A 1 939 ? 122.234 122.974 95.187 1.00 28.24 927 SER A O 1
ATOM 6550 N N . ILE A 1 940 ? 121.971 125.032 96.050 1.00 26.79 928 ILE A N 1
ATOM 6551 C CA . ILE A 1 940 ? 120.644 124.663 96.537 1.00 26.79 928 ILE A CA 1
ATOM 6552 C C . ILE A 1 940 ? 119.633 124.573 95.395 1.00 26.79 928 ILE A C 1
ATOM 6553 O O . ILE A 1 940 ? 118.677 123.789 95.473 1.00 26.79 928 ILE A O 1
ATOM 6558 N N . LYS A 1 941 ? 119.823 125.330 94.311 1.00 30.67 929 LYS A N 1
ATOM 6559 C CA . LYS A 1 941 ? 118.960 125.161 93.147 1.00 30.67 929 LYS A CA 1
ATOM 6560 C C . LYS A 1 941 ? 119.131 123.777 92.535 1.00 30.67 929 LYS A C 1
ATOM 6561 O O . LYS A 1 941 ? 118.154 123.160 92.097 1.00 30.67 929 LYS A O 1
ATOM 6567 N N . ASP A 1 942 ? 120.366 123.276 92.486 1.00 34.27 930 ASP A N 1
ATOM 6568 C CA . ASP A 1 942 ? 120.581 121.905 92.035 1.00 34.27 930 ASP A CA 1
ATOM 6569 C C . ASP A 1 942 ? 119.986 120.902 93.017 1.00 34.27 930 ASP A C 1
ATOM 6570 O O . ASP A 1 942 ? 119.445 119.866 92.608 1.00 34.27 930 ASP A O 1
ATOM 6575 N N . GLN A 1 943 ? 120.085 121.193 94.316 1.00 33.03 931 GLN A N 1
ATOM 6576 C CA . GLN A 1 943 ? 119.552 120.286 95.327 1.00 33.03 931 GLN A CA 1
ATOM 6577 C C . GLN A 1 943 ? 118.039 120.150 95.230 1.00 33.03 931 GLN A C 1
ATOM 6578 O O . GLN A 1 943 ? 117.503 119.066 95.480 1.00 33.03 931 GLN A O 1
ATOM 6584 N N . VAL A 1 944 ? 117.336 121.229 94.881 1.00 31.12 932 VAL A N 1
ATOM 6585 C CA . VAL A 1 944 ? 115.882 121.147 94.733 1.00 31.12 932 VAL A CA 1
ATOM 6586 C C . VAL A 1 944 ? 115.511 120.104 93.683 1.00 31.12 932 VAL A C 1
ATOM 6587 O O . VAL A 1 944 ? 114.666 119.227 93.917 1.00 31.12 932 VAL A O 1
ATOM 6591 N N . LYS A 1 945 ? 116.143 120.185 92.511 1.00 34.52 933 LYS A N 1
ATOM 6592 C CA . LYS A 1 945 ? 115.858 119.230 91.447 1.00 34.52 933 LYS A CA 1
ATOM 6593 C C . LYS A 1 945 ? 116.301 117.825 91.830 1.00 34.52 933 LYS A C 1
ATOM 6594 O O . LYS A 1 945 ? 115.618 116.847 91.509 1.00 34.52 933 LYS A O 1
ATOM 6600 N N . ARG A 1 946 ? 117.442 117.700 92.512 1.00 37.94 934 ARG A N 1
ATOM 6601 C CA . ARG A 1 946 ? 117.901 116.374 92.911 1.00 37.94 934 ARG A CA 1
ATOM 6602 C C . ARG A 1 946 ? 116.963 115.729 93.924 1.00 37.94 934 ARG A C 1
ATOM 6603 O O . ARG A 1 946 ? 116.836 114.501 93.953 1.00 37.94 934 ARG A O 1
ATOM 6611 N N . SER A 1 947 ? 116.303 116.533 94.760 1.00 35.64 935 SER A N 1
ATOM 6612 C CA . SER A 1 947 ? 115.435 115.982 95.794 1.00 35.64 935 SER A CA 1
ATOM 6613 C C . SER A 1 947 ? 114.027 115.706 95.282 1.00 35.64 935 SER A C 1
ATOM 6614 O O . SER A 1 947 ? 113.360 114.785 95.781 1.00 35.64 935 SER A O 1
ATOM 6617 N N . ALA A 1 948 ? 113.558 116.491 94.306 1.00 33.24 936 ALA A N 1
ATOM 6618 C CA . ALA A 1 948 ? 112.216 116.278 93.772 1.00 33.24 936 ALA A CA 1
ATOM 6619 C C . ALA A 1 948 ? 112.062 114.877 93.190 1.00 33.24 936 ALA A C 1
ATOM 6620 O O . ALA A 1 948 ? 111.004 114.254 93.329 1.00 33.24 936 ALA A O 1
ATOM 6622 N N . ARG A 1 949 ? 113.115 114.353 92.561 1.00 37.55 937 ARG A N 1
ATOM 6623 C CA . ARG A 1 949 ? 113.025 113.040 91.927 1.00 37.55 937 ARG A CA 1
ATOM 6624 C C . ARG A 1 949 ? 112.900 111.925 92.961 1.00 37.55 937 ARG A C 1
ATOM 6625 O O . ARG A 1 949 ? 112.051 111.035 92.829 1.00 37.55 937 ARG A O 1
ATOM 6633 N N . SER A 1 950 ? 113.736 111.953 94.001 1.00 32.51 938 SER A N 1
ATOM 6634 C CA . SER A 1 950 ? 113.639 110.936 95.045 1.00 32.51 938 SER A CA 1
ATOM 6635 C C . SER A 1 950 ? 112.299 111.014 95.767 1.00 32.51 938 SER A C 1
ATOM 6636 O O . SER A 1 950 ? 111.695 109.980 96.103 1.00 32.51 938 SER A O 1
ATOM 6639 N N . VAL A 1 951 ? 111.816 112.233 96.016 1.00 29.62 939 VAL A N 1
ATOM 6640 C CA . VAL A 1 951 ? 110.508 112.386 96.640 1.00 29.62 939 VAL A CA 1
ATOM 6641 C C . VAL A 1 951 ? 109.423 111.795 95.751 1.00 29.62 939 VAL A C 1
ATOM 6642 O O . VAL A 1 951 ? 108.498 111.131 96.233 1.00 29.62 939 VAL A O 1
ATOM 6646 N N . SER A 1 952 ? 109.513 112.032 94.440 1.00 29.25 940 SER A N 1
ATOM 6647 C CA . SER A 1 952 ? 108.552 111.447 93.513 1.00 29.25 940 SER A CA 1
ATOM 6648 C C . SER A 1 952 ? 108.613 109.928 93.528 1.00 29.25 940 SER A C 1
ATOM 6649 O O . SER A 1 952 ? 107.584 109.264 93.373 1.00 29.25 940 SER A O 1
ATOM 6652 N N . ARG A 1 953 ? 109.807 109.363 93.704 1.00 33.04 941 ARG A N 1
ATOM 6653 C CA . ARG A 1 953 ? 109.927 107.909 93.744 1.00 33.04 941 ARG A CA 1
ATOM 6654 C C . ARG A 1 953 ? 109.254 107.320 94.980 1.00 33.04 941 ARG A C 1
ATOM 6655 O O . ARG A 1 953 ? 108.537 106.318 94.880 1.00 33.04 941 ARG A O 1
ATOM 6663 N N . THR A 1 954 ? 109.483 107.937 96.143 1.00 28.86 942 THR A N 1
ATOM 6664 C CA . THR A 1 954 ? 108.950 107.399 97.427 1.00 28.86 942 THR A CA 1
ATOM 6665 C C . THR A 1 954 ? 107.447 107.662 97.551 1.00 28.86 942 THR A C 1
ATOM 6666 O O . THR A 1 954 ? 106.749 106.790 98.101 1.00 28.86 942 THR A O 1
ATOM 6670 N N . THR A 1 955 ? 106.967 108.811 97.070 1.00 26.44 943 THR A N 1
ATOM 6671 C CA . THR A 1 955 ? 105.564 109.162 97.218 1.00 26.44 943 THR A CA 1
ATOM 6672 C C . THR A 1 955 ? 104.650 108.147 96.551 1.00 26.44 943 THR A C 1
ATOM 6673 O O . THR A 1 955 ? 103.496 108.007 96.962 1.00 26.44 943 THR A O 1
ATOM 6677 N N . LEU A 1 956 ? 105.142 107.423 95.545 1.00 27.23 944 LEU A N 1
ATOM 6678 C CA . LEU A 1 956 ? 104.338 106.377 94.922 1.00 27.23 944 LEU A CA 1
ATOM 6679 C C . LEU A 1 956 ? 103.994 105.285 95.926 1.00 27.23 944 LEU A C 1
ATOM 6680 O O . LEU A 1 956 ? 102.833 104.873 96.043 1.00 27.23 944 LEU A O 1
ATOM 6685 N N . LEU A 1 957 ? 104.997 104.811 96.669 1.00 27.67 945 LEU A N 1
ATOM 6686 C CA . LEU A 1 957 ? 104.746 103.812 97.702 1.00 27.67 945 LEU A CA 1
ATOM 6687 C C . LEU A 1 957 ? 103.842 104.366 98.791 1.00 27.67 945 LEU A C 1
ATOM 6688 O O . LEU A 1 957 ? 102.929 103.674 99.263 1.00 27.67 945 LEU A O 1
ATOM 6693 N N . TYR A 1 958 ? 104.077 105.615 99.205 1.00 26.77 946 TYR A N 1
ATOM 6694 C CA . TYR A 1 958 ? 103.221 106.194 100.239 1.00 26.77 946 TYR A CA 1
ATOM 6695 C C . TYR A 1 958 ? 101.762 106.236 99.792 1.00 26.77 946 TYR A C 1
ATOM 6696 O O . TYR A 1 958 ? 100.855 105.855 100.544 1.00 26.77 946 TYR A O 1
ATOM 6705 N N . ALA A 1 959 ? 101.517 106.680 98.559 1.00 25.90 947 ALA A N 1
ATOM 6706 C CA . ALA A 1 959 ? 100.152 106.791 98.060 1.00 25.90 947 ALA A CA 1
ATOM 6707 C C . ALA A 1 959 ? 99.506 105.426 97.878 1.00 25.90 947 ALA A C 1
ATOM 6708 O O . ALA A 1 959 ? 98.310 105.260 98.137 1.00 25.90 947 ALA A O 1
ATOM 6710 N N . LEU A 1 960 ? 100.271 104.441 97.407 1.00 28.23 948 LEU A N 1
ATOM 6711 C CA . LEU A 1 960 ? 99.730 103.093 97.275 1.00 28.23 948 LEU A CA 1
ATOM 6712 C C . LEU A 1 960 ? 99.303 102.543 98.630 1.00 28.23 948 LEU A C 1
ATOM 6713 O O . LEU A 1 960 ? 98.225 101.943 98.762 1.00 28.23 948 LEU A O 1
ATOM 6718 N N . ILE A 1 961 ? 100.132 102.752 99.653 1.00 29.13 949 ILE A N 1
ATOM 6719 C CA . ILE A 1 961 ? 99.779 102.310 100.997 1.00 29.13 949 ILE A CA 1
ATOM 6720 C C . ILE A 1 961 ? 98.531 103.034 101.486 1.00 29.13 949 ILE A C 1
ATOM 6721 O O . ILE A 1 961 ? 97.667 102.441 102.144 1.00 29.13 949 ILE A O 1
ATOM 6726 N N . GLN A 1 962 ? 98.408 104.324 101.161 1.00 27.52 950 GLN A N 1
ATOM 6727 C CA . GLN A 1 962 ? 97.212 105.071 101.548 1.00 27.52 950 GLN A CA 1
ATOM 6728 C C . GLN A 1 962 ? 95.962 104.528 100.865 1.00 27.52 950 GLN A C 1
ATOM 6729 O O . GLN A 1 962 ? 94.886 104.481 101.470 1.00 27.52 950 GLN A O 1
ATOM 6735 N N . GLY A 1 963 ? 96.081 104.127 99.604 1.00 27.91 951 GLY A N 1
ATOM 6736 C CA . GLY A 1 963 ? 94.933 103.637 98.861 1.00 27.91 951 GLY A CA 1
ATOM 6737 C C . GLY A 1 963 ? 94.590 102.178 99.073 1.00 27.91 951 GLY A C 1
ATOM 6738 O O . GLY A 1 963 ? 93.538 101.734 98.606 1.00 27.91 951 GLY A O 1
ATOM 6739 N N . MET A 1 964 ? 95.453 101.423 99.757 1.00 32.73 952 MET A N 1
ATOM 6740 C CA . MET A 1 964 ? 95.212 99.990 99.928 1.00 32.73 952 MET A CA 1
ATOM 6741 C C . MET A 1 964 ? 93.898 99.691 100.651 1.00 32.73 952 MET A C 1
ATOM 6742 O O . MET A 1 964 ? 93.193 98.745 100.285 1.00 32.73 952 MET A O 1
ATOM 6747 N N . ASN A 1 965 ? 93.561 100.465 101.686 1.00 32.85 953 ASN A N 1
ATOM 6748 C CA . ASN A 1 965 ? 92.494 100.062 102.606 1.00 32.85 953 ASN A CA 1
ATOM 6749 C C . ASN A 1 965 ? 91.140 99.831 101.938 1.00 32.85 953 ASN A C 1
ATOM 6750 O O . ASN A 1 965 ? 90.506 98.797 102.224 1.00 32.85 953 ASN A O 1
ATOM 6755 N N . PRO A 1 966 ? 90.626 100.723 101.081 1.00 27.29 954 PRO A N 1
ATOM 6756 C CA . PRO A 1 966 ? 89.347 100.420 100.421 1.00 27.29 954 PRO A CA 1
ATOM 6757 C C . PRO A 1 966 ? 89.379 99.149 99.596 1.00 27.29 954 PRO A C 1
ATOM 6758 O O . PRO A 1 966 ? 88.350 98.477 99.475 1.00 27.29 954 PRO A O 1
ATOM 6762 N N . TRP A 1 967 ? 90.530 98.791 99.026 1.00 28.78 955 TRP A N 1
ATOM 6763 C CA . TRP A 1 967 ? 90.626 97.543 98.277 1.00 28.78 955 TRP A CA 1
ATOM 6764 C C . TRP A 1 967 ? 90.446 96.337 99.191 1.00 28.78 955 TRP A C 1
ATOM 6765 O O . TRP A 1 967 ? 89.768 95.367 98.827 1.00 28.78 955 TRP A O 1
ATOM 6776 N N . VAL A 1 968 ? 91.048 96.379 100.382 1.00 27.88 956 VAL A N 1
ATOM 6777 C CA . VAL A 1 968 ? 90.853 95.310 101.356 1.00 27.88 956 VAL A CA 1
ATOM 6778 C C . VAL A 1 968 ? 89.388 95.226 101.761 1.00 27.88 956 VAL A C 1
ATOM 6779 O O . VAL A 1 968 ? 88.818 94.132 101.866 1.00 27.88 956 VAL A O 1
ATOM 6783 N N . PHE A 1 969 ? 88.754 96.380 101.990 1.00 29.35 957 PHE A N 1
ATOM 6784 C CA . PHE A 1 969 ? 87.330 96.384 102.315 1.00 29.35 957 PHE A CA 1
ATOM 6785 C C . PHE A 1 969 ? 86.507 95.745 101.202 1.00 29.35 957 PHE A C 1
ATOM 6786 O O . PHE A 1 969 ? 85.604 94.942 101.464 1.00 29.35 957 PHE A O 1
ATOM 6794 N N . ALA A 1 970 ? 86.802 96.102 99.951 1.00 28.05 958 ALA A N 1
ATOM 6795 C CA . ALA A 1 970 ? 86.051 95.566 98.821 1.00 28.05 958 ALA A CA 1
ATOM 6796 C C . ALA A 1 970 ? 86.204 94.056 98.726 1.00 28.05 958 ALA A C 1
ATOM 6797 O O . ALA A 1 970 ? 85.221 93.330 98.543 1.00 28.05 958 ALA A O 1
ATOM 6799 N N . LEU A 1 971 ? 87.438 93.565 98.847 1.00 28.05 959 LEU A N 1
ATOM 6800 C CA . LEU A 1 971 ? 87.671 92.127 98.762 1.00 28.05 959 LEU A CA 1
ATOM 6801 C C . LEU A 1 971 ? 86.954 91.390 99.886 1.00 28.05 959 LEU A C 1
ATOM 6802 O O . LEU A 1 971 ? 86.307 90.358 99.657 1.00 28.05 959 LEU A O 1
ATOM 6807 N N . GLY A 1 972 ? 87.048 91.915 101.110 1.00 26.45 960 GLY A N 1
ATOM 6808 C CA . GLY A 1 972 ? 86.390 91.267 102.230 1.00 26.45 960 GLY A CA 1
ATOM 6809 C C . GLY A 1 972 ? 84.883 91.228 102.078 1.00 26.45 960 GLY A C 1
ATOM 6810 O O . GLY A 1 972 ? 84.254 90.199 102.325 1.00 26.45 960 GLY A O 1
ATOM 6811 N N . PHE A 1 973 ? 84.286 92.343 101.653 1.00 28.18 961 PHE A N 1
ATOM 6812 C CA . PHE A 1 973 ? 82.838 92.383 101.479 1.00 28.18 961 PHE A CA 1
ATOM 6813 C C . PHE A 1 973 ? 82.384 91.464 100.352 1.00 28.18 961 PHE A C 1
ATOM 6814 O O . PHE A 1 973 ? 81.351 90.796 100.471 1.00 28.18 961 PHE A O 1
ATOM 6822 N N . TRP A 1 974 ? 83.136 91.416 99.251 1.00 32.47 962 TRP A N 1
ATOM 6823 C CA . TRP A 1 974 ? 82.777 90.534 98.146 1.00 32.47 962 TRP A CA 1
ATOM 6824 C C . TRP A 1 974 ? 82.819 89.071 98.573 1.00 32.47 962 TRP A C 1
ATOM 6825 O O . TRP A 1 974 ? 81.882 88.303 98.309 1.00 32.47 962 TRP A O 1
ATOM 6836 N N . TYR A 1 975 ? 83.896 88.668 99.252 1.00 31.69 963 TYR A N 1
ATOM 6837 C CA . TYR A 1 975 ? 83.989 87.282 99.698 1.00 31.69 963 TYR A CA 1
ATOM 6838 C C . TYR A 1 975 ? 82.916 86.961 100.730 1.00 31.69 963 TYR A C 1
ATOM 6839 O O . TYR A 1 975 ? 82.345 85.864 100.721 1.00 31.69 963 TYR A O 1
ATOM 6848 N N . GLY A 1 976 ? 82.636 87.899 101.636 1.00 31.04 964 GLY A N 1
ATOM 6849 C CA . GLY A 1 976 ? 81.583 87.677 102.609 1.00 31.04 964 GLY A CA 1
ATOM 6850 C C . GLY A 1 976 ? 80.225 87.504 101.963 1.00 31.04 964 GLY A C 1
ATOM 6851 O O . GLY A 1 976 ? 79.434 86.658 102.381 1.00 31.04 964 GLY A O 1
ATOM 6852 N N . SER A 1 977 ? 79.935 88.302 100.933 1.00 32.21 965 SER A N 1
ATOM 6853 C CA . SER A 1 977 ? 78.675 88.151 100.215 1.00 32.21 965 SER A CA 1
ATOM 6854 C C . SER A 1 977 ? 78.590 86.798 99.526 1.00 32.21 965 SER A C 1
ATOM 6855 O O . SER A 1 977 ? 77.537 86.153 99.541 1.00 32.21 965 SER A O 1
ATOM 6858 N N . ARG A 1 978 ? 79.688 86.351 98.911 1.00 35.44 966 ARG A N 1
ATOM 6859 C CA . ARG A 1 978 ? 79.675 85.036 98.270 1.00 35.44 966 ARG A CA 1
ATOM 6860 C C . ARG A 1 978 ? 79.429 83.927 99.289 1.00 35.44 966 ARG A C 1
ATOM 6861 O O . ARG A 1 978 ? 78.613 83.024 99.060 1.00 35.44 966 ARG A O 1
ATOM 6869 N N . LEU A 1 979 ? 80.120 83.988 100.431 1.00 35.93 967 LEU A N 1
ATOM 6870 C CA . LEU A 1 979 ? 79.916 82.988 101.475 1.00 35.93 967 LEU A CA 1
ATOM 6871 C C . LEU A 1 979 ? 78.484 83.008 101.988 1.00 35.93 967 LEU A C 1
ATOM 6872 O O . LEU A 1 979 ? 77.865 81.954 102.168 1.00 35.93 967 LEU A O 1
ATOM 6877 N N . LEU A 1 980 ? 77.940 84.200 102.229 1.00 36.88 968 LEU A N 1
ATOM 6878 C CA . LEU A 1 980 ? 76.588 84.327 102.749 1.00 36.88 968 LEU A CA 1
ATOM 6879 C C . LEU A 1 980 ? 75.545 83.891 101.731 1.00 36.88 968 LEU A C 1
ATOM 6880 O O . LEU A 1 980 ? 74.443 83.492 102.120 1.00 36.88 968 LEU A O 1
ATOM 6885 N N . LEU A 1 981 ? 75.867 83.960 100.438 1.00 39.28 969 LEU A N 1
ATOM 6886 C CA . LEU A 1 981 ? 75.007 83.360 99.425 1.00 39.28 969 LEU A CA 1
ATOM 6887 C C . LEU A 1 981 ? 75.057 81.842 99.497 1.00 39.28 969 LEU A C 1
ATOM 6888 O O . LEU A 1 981 ? 74.016 81.174 99.487 1.00 39.28 969 LEU A O 1
ATOM 6893 N N . GLU A 1 982 ? 76.264 81.276 99.567 1.00 44.34 970 GLU A N 1
ATOM 6894 C CA . GLU A 1 982 ? 76.397 79.825 99.612 1.00 44.34 970 GLU A CA 1
ATOM 6895 C C . GLU A 1 982 ? 75.820 79.216 100.882 1.00 44.34 970 GLU A C 1
ATOM 6896 O O . GLU A 1 982 ? 75.644 77.995 100.935 1.00 44.34 970 GLU A O 1
ATOM 6902 N N . GLY A 1 983 ? 75.518 80.024 101.893 1.00 43.67 971 GLY A N 1
ATOM 6903 C CA . GLY A 1 983 ? 75.061 79.513 103.165 1.00 43.67 971 GLY A CA 1
ATOM 6904 C C . GLY A 1 983 ? 76.162 79.115 104.117 1.00 43.67 971 GLY A C 1
ATOM 6905 O O . GLY A 1 983 ? 75.868 78.547 105.175 1.00 43.67 971 GLY A O 1
ATOM 6906 N N . ARG A 1 984 ? 77.417 79.398 103.781 1.00 46.27 972 ARG A N 1
ATOM 6907 C CA . ARG A 1 984 ? 78.553 79.053 104.620 1.00 46.27 972 ARG A CA 1
ATOM 6908 C C . ARG A 1 984 ? 78.880 80.132 105.640 1.00 46.27 972 ARG A C 1
ATOM 6909 O O . ARG A 1 984 ? 79.867 79.996 106.368 1.00 46.27 972 ARG A O 1
ATOM 6917 N N . ALA A 1 985 ? 78.085 81.196 105.707 1.00 40.09 973 ALA A N 1
ATOM 6918 C CA . ALA A 1 985 ? 78.301 82.260 106.674 1.00 40.09 973 ALA A CA 1
ATOM 6919 C C . ALA A 1 985 ? 76.954 82.865 107.039 1.00 40.09 973 ALA A C 1
ATOM 6920 O O . ALA A 1 985 ? 75.917 82.518 106.469 1.00 40.09 973 ALA A O 1
ATOM 6922 N N . THR A 1 986 ? 76.979 83.781 108.001 1.00 38.59 974 THR A N 1
ATOM 6923 C CA . THR A 1 986 ? 75.778 84.427 108.503 1.00 38.59 974 THR A CA 1
ATOM 6924 C C . THR A 1 986 ? 76.063 85.912 108.658 1.00 38.59 974 THR A C 1
ATOM 6925 O O . THR A 1 986 ? 77.213 86.319 108.836 1.00 38.59 974 THR A O 1
ATOM 6929 N N . ASN A 1 987 ? 75.006 86.721 108.565 1.00 38.11 975 ASN A N 1
ATOM 6930 C CA . ASN A 1 987 ? 75.148 88.157 108.775 1.00 38.11 975 ASN A CA 1
ATOM 6931 C C . ASN A 1 987 ? 75.802 88.453 110.118 1.00 38.11 975 ASN A C 1
ATOM 6932 O O . ASN A 1 987 ? 76.721 89.278 110.207 1.00 38.11 975 ASN A O 1
ATOM 6937 N N . ARG A 1 988 ? 75.353 87.768 111.172 1.00 38.63 976 ARG A N 1
ATOM 6938 C CA . ARG A 1 988 ? 75.965 87.924 112.486 1.00 38.63 976 ARG A CA 1
ATOM 6939 C C . ARG A 1 988 ? 77.433 87.522 112.461 1.00 38.63 976 ARG A C 1
ATOM 6940 O O . ARG A 1 988 ? 78.299 88.265 112.936 1.00 38.63 976 ARG A O 1
ATOM 6948 N N . GLU A 1 989 ? 77.722 86.323 111.929 1.00 38.01 977 GLU A N 1
ATOM 6949 C CA . GLU A 1 989 ? 79.105 85.863 111.879 1.00 38.01 977 GLU A CA 1
ATOM 6950 C C . GLU A 1 989 ? 79.956 86.778 111.013 1.00 38.01 977 GLU A C 1
ATOM 6951 O O . GLU A 1 989 ? 81.083 87.127 111.387 1.00 38.01 977 GLU A O 1
ATOM 6957 N N . PHE A 1 990 ? 79.441 87.202 109.836 1.00 32.09 978 PHE A N 1
ATOM 6958 C CA . PHE A 1 990 ? 80.212 88.067 108.953 1.00 32.09 978 PHE A CA 1
ATOM 6959 C C . PHE A 1 990 ? 80.550 89.385 109.626 1.00 32.09 978 PHE A C 1
ATOM 6960 O O . PHE A 1 990 ? 81.699 89.831 109.575 1.00 32.09 978 PHE A O 1
ATOM 6968 N N . PHE A 1 991 ? 79.576 90.021 110.274 1.00 32.97 979 PHE A N 1
ATOM 6969 C CA . PHE A 1 991 ? 79.883 91.317 110.861 1.00 32.97 979 PHE A CA 1
ATOM 6970 C C . PHE A 1 991 ? 80.693 91.202 112.142 1.00 32.97 979 PHE A C 1
ATOM 6971 O O . PHE A 1 991 ? 81.514 92.079 112.413 1.00 32.97 979 PHE A O 1
ATOM 6979 N N . THR A 1 992 ? 80.527 90.129 112.917 1.00 36.36 980 THR A N 1
ATOM 6980 C CA . THR A 1 992 ? 81.418 89.916 114.053 1.00 36.36 980 THR A CA 1
ATOM 6981 C C . THR A 1 992 ? 82.861 89.786 113.587 1.00 36.36 980 THR A C 1
ATOM 6982 O O . THR A 1 992 ? 83.758 90.479 114.089 1.00 36.36 980 THR A O 1
ATOM 6986 N N . VAL A 1 993 ? 83.097 88.915 112.601 1.00 37.17 981 VAL A N 1
ATOM 6987 C CA . VAL A 1 993 ? 84.443 88.724 112.075 1.00 37.17 981 VAL A CA 1
ATOM 6988 C C . VAL A 1 993 ? 84.979 90.024 111.497 1.00 37.17 981 VAL A C 1
ATOM 6989 O O . VAL A 1 993 ? 86.135 90.391 111.727 1.00 37.17 981 VAL A O 1
ATOM 6993 N N . LEU A 1 994 ? 84.149 90.745 110.741 1.00 36.73 982 LEU A N 1
ATOM 6994 C CA . LEU A 1 994 ? 84.605 91.975 110.107 1.00 36.73 982 LEU A CA 1
ATOM 6995 C C . LEU A 1 994 ? 85.001 93.014 111.145 1.00 36.73 982 LEU A C 1
ATOM 6996 O O . LEU A 1 994 ? 86.120 93.536 111.111 1.00 36.73 982 LEU A O 1
ATOM 7001 N N . MET A 1 995 ? 84.107 93.310 112.095 1.00 41.19 983 MET A N 1
ATOM 7002 C CA . MET A 1 995 ? 84.438 94.279 113.134 1.00 41.19 983 MET A CA 1
ATOM 7003 C C . MET A 1 995 ? 85.722 93.888 113.846 1.00 41.19 983 MET A C 1
ATOM 7004 O O . MET A 1 995 ? 86.672 94.676 113.901 1.00 41.19 983 MET A O 1
ATOM 7009 N N . ALA A 1 996 ? 85.798 92.651 114.339 1.00 38.82 984 ALA A N 1
ATOM 7010 C CA . ALA A 1 996 ? 86.986 92.223 115.065 1.00 38.82 984 ALA A CA 1
ATOM 7011 C C . ALA A 1 996 ? 88.244 92.383 114.222 1.00 38.82 984 ALA A C 1
ATOM 7012 O O . ALA A 1 996 ? 89.096 93.223 114.525 1.00 38.82 984 ALA A O 1
ATOM 7014 N N . ILE A 1 997 ? 88.345 91.637 113.121 1.00 42.47 985 ILE A N 1
ATOM 7015 C CA . ILE A 1 997 ? 89.588 91.667 112.290 1.00 42.47 985 ILE A CA 1
ATOM 7016 C C . ILE A 1 997 ? 89.934 93.073 111.788 1.00 42.47 985 ILE A C 1
ATOM 7017 O O . ILE A 1 997 ? 90.963 93.608 112.235 1.00 42.47 985 ILE A O 1
ATOM 7022 N N . LEU A 1 998 ? 89.127 93.644 110.891 1.00 44.89 986 LEU A N 1
ATOM 7023 C CA . LEU A 1 998 ? 89.472 94.957 110.272 1.00 44.89 986 LEU A CA 1
ATOM 7024 C C . LEU A 1 998 ? 89.594 96.069 111.319 1.00 44.89 986 LEU A C 1
ATOM 7025 O O . LEU A 1 998 ? 90.632 96.758 111.314 1.00 44.89 986 LEU A O 1
ATOM 7030 N N . PHE A 1 999 ? 88.588 96.243 112.176 1.00 46.86 987 PHE A N 1
ATOM 7031 C CA . PHE A 1 999 ? 88.581 97.376 113.143 1.00 46.86 987 PHE A CA 1
ATOM 7032 C C . PHE A 1 999 ? 89.596 97.191 114.279 1.00 46.86 987 PHE A C 1
ATOM 7033 O O . PHE A 1 999 ? 90.115 98.201 114.780 1.00 46.86 987 PHE A O 1
ATOM 7041 N N . GLY A 1 1000 ? 89.832 95.947 114.702 1.00 48.82 988 GLY A N 1
ATOM 7042 C CA . GLY A 1 1000 ? 90.850 95.664 115.734 1.00 48.82 988 GLY A CA 1
ATOM 7043 C C . GLY A 1 1000 ? 92.245 95.980 115.232 1.00 48.82 988 GLY A C 1
ATOM 7044 O O . GLY A 1 1000 ? 93.042 96.515 116.021 1.00 48.82 988 GLY A O 1
ATOM 7045 N N . CYS A 1 1001 ? 92.532 95.652 113.970 1.00 52.69 989 CYS A N 1
ATOM 7046 C CA . CYS A 1 1001 ? 93.849 95.986 113.369 1.00 52.69 989 CYS A CA 1
ATOM 7047 C C . CYS A 1 1001 ? 93.977 97.507 113.262 1.00 52.69 989 CYS A C 1
ATOM 7048 O O . CYS A 1 1001 ? 95.115 98.008 113.333 1.00 52.69 989 CYS A O 1
ATOM 7051 N N . GLN A 1 1002 ? 92.852 98.208 113.099 1.00 54.08 990 GLN A N 1
ATOM 7052 C CA . GLN A 1 1002 ? 92.892 99.664 113.018 1.00 54.08 990 GLN A CA 1
ATOM 7053 C C . GLN A 1 1002 ? 93.304 100.272 114.352 1.00 54.08 990 GLN A C 1
ATOM 7054 O O . GLN A 1 1002 ? 94.155 101.167 114.406 1.00 54.08 990 GLN A O 1
ATOM 7060 N N . SER A 1 1003 ? 92.704 99.797 115.445 1.00 53.44 991 SER A N 1
ATOM 7061 C CA . SER A 1 1003 ? 93.052 100.314 116.764 1.00 53.44 991 SER A CA 1
ATOM 7062 C C . SER A 1 1003 ? 94.468 99.916 117.164 1.00 53.44 991 SER A C 1
ATOM 7063 O O . SER A 1 1003 ? 95.193 100.712 117.768 1.00 53.44 991 SER A O 1
ATOM 7066 N N . ALA A 1 1004 ? 94.880 98.689 116.838 1.00 52.63 992 ALA A N 1
ATOM 7067 C CA . ALA A 1 1004 ? 96.223 98.232 117.169 1.00 52.63 992 ALA A CA 1
ATOM 7068 C C . ALA A 1 1004 ? 97.295 98.855 116.289 1.00 52.63 992 ALA A C 1
ATOM 7069 O O . ALA A 1 1004 ? 98.484 98.678 116.572 1.00 52.63 992 ALA A O 1
ATOM 7071 N N . GLY A 1 1005 ? 96.911 99.563 115.234 1.00 56.94 993 GLY A N 1
ATOM 7072 C CA . GLY A 1 1005 ? 97.869 100.330 114.473 1.00 56.94 993 GLY A CA 1
ATOM 7073 C C . GLY A 1 1005 ? 98.265 101.630 115.120 1.00 56.94 993 GLY A C 1
ATOM 7074 O O . GLY A 1 1005 ? 99.121 102.347 114.594 1.00 56.94 993 GLY A O 1
ATOM 7075 N N . GLU A 1 1006 ? 97.652 101.959 116.259 1.00 60.12 994 GLU A N 1
ATOM 7076 C CA . GLU A 1 1006 ? 98.053 103.134 117.019 1.00 60.12 994 GLU A CA 1
ATOM 7077 C C . GLU A 1 1006 ? 99.394 102.935 117.709 1.00 60.12 994 GLU A C 1
ATOM 7078 O O . GLU A 1 1006 ? 100.056 103.922 118.046 1.00 60.12 994 GLU A O 1
ATOM 7084 N N . PHE A 1 1007 ? 99.805 101.686 117.932 1.00 56.38 995 PHE A N 1
ATOM 7085 C CA . PHE A 1 1007 ? 101.142 101.435 118.457 1.00 56.38 995 PHE A CA 1
ATOM 7086 C C . PHE A 1 1007 ? 102.210 101.838 117.451 1.00 56.38 995 PHE A C 1
ATOM 7087 O O . PHE A 1 1007 ? 103.279 102.325 117.835 1.00 56.38 995 PHE A O 1
ATOM 7095 N N . PHE A 1 1008 ? 101.942 101.643 116.159 1.00 52.65 996 PHE A N 1
ATOM 7096 C CA . PHE A 1 1008 ? 102.905 102.026 115.134 1.00 52.65 996 PHE A CA 1
ATOM 7097 C C . PHE A 1 1008 ? 103.169 103.524 115.127 1.00 52.65 996 PHE A C 1
ATOM 7098 O O . PHE A 1 1008 ? 104.189 103.959 114.585 1.00 52.65 996 PHE A O 1
ATOM 7106 N N . SER A 1 1009 ? 102.274 104.322 115.712 1.00 57.78 997 SER A N 1
ATOM 7107 C CA . SER A 1 1009 ? 102.559 105.733 115.924 1.00 57.78 997 SER A CA 1
ATOM 7108 C C . SER A 1 1009 ? 103.642 105.955 116.970 1.00 57.78 997 SER A C 1
ATOM 7109 O O . SER A 1 1009 ? 104.163 107.070 117.073 1.00 57.78 997 SER A O 1
ATOM 7112 N N . TYR A 1 1010 ? 103.989 104.926 117.744 1.00 61.27 998 TYR A N 1
ATOM 7113 C CA . TYR A 1 1010 ? 105.058 104.991 118.729 1.00 61.27 998 TYR A CA 1
ATOM 7114 C C . TYR A 1 1010 ? 106.341 104.341 118.227 1.00 61.27 998 TYR A C 1
ATOM 7115 O O . TYR A 1 1010 ? 107.265 104.115 119.014 1.00 61.27 998 TYR A O 1
ATOM 7124 N N . ALA A 1 1011 ? 106.409 104.028 116.938 1.00 59.70 999 ALA A N 1
ATOM 7125 C CA . ALA A 1 1011 ? 107.586 103.424 116.328 1.00 59.70 999 ALA A CA 1
ATOM 7126 C C . ALA A 1 1011 ? 108.728 104.425 116.153 1.00 59.70 999 ALA A C 1
ATOM 7127 O O . ALA A 1 1011 ? 109.893 104.041 116.310 1.00 59.70 999 ALA A O 1
ATOM 7129 N N . PRO A 1 1012 ? 108.463 105.696 115.810 1.00 58.34 1000 PRO A N 1
ATOM 7130 C CA . PRO A 1 1012 ? 109.571 106.668 115.781 1.00 58.34 1000 PRO A CA 1
ATOM 7131 C C . PRO A 1 1012 ? 110.317 106.779 117.099 1.00 58.34 1000 PRO A C 1
ATOM 7132 O O . PRO A 1 1012 ? 111.534 106.997 117.101 1.00 58.34 1000 PRO A O 1
ATOM 7136 N N . GLY A 1 1013 ? 109.618 106.640 118.226 1.00 64.17 1001 GLY A N 1
ATOM 7137 C CA . GLY A 1 1013 ? 110.295 106.683 119.510 1.00 64.17 1001 GLY A CA 1
ATOM 7138 C C . GLY A 1 1013 ? 111.250 105.522 119.717 1.00 64.17 1001 GLY A C 1
ATOM 7139 O O . GLY A 1 1013 ? 112.302 105.679 120.341 1.00 64.17 1001 GLY A O 1
ATOM 7140 N N . MET A 1 1014 ? 110.902 104.344 119.193 1.00 63.71 1002 MET A N 1
ATOM 7141 C CA . MET A 1 1014 ? 111.674 103.140 119.483 1.00 63.71 1002 MET A CA 1
ATOM 7142 C C . MET A 1 1014 ? 113.048 103.140 118.826 1.00 63.71 1002 MET A C 1
ATOM 7143 O O . MET A 1 1014 ? 113.876 102.285 119.156 1.00 63.71 1002 MET A O 1
ATOM 7148 N N . GLY A 1 1015 ? 113.313 104.060 117.904 1.00 63.90 1003 GLY A N 1
ATOM 7149 C CA . GLY A 1 1015 ? 114.652 104.196 117.365 1.00 63.90 1003 GLY A CA 1
ATOM 7150 C C . GLY A 1 1015 ? 115.494 105.074 118.264 1.00 63.90 1003 GLY A C 1
ATOM 7151 O O . GLY A 1 1015 ? 116.644 104.751 118.591 1.00 63.90 1003 GLY A O 1
ATOM 7152 N N . LYS A 1 1016 ? 114.906 106.200 118.673 1.00 62.01 1004 LYS A N 1
ATOM 7153 C CA . LYS A 1 1016 ? 115.535 107.055 119.671 1.00 62.01 1004 LYS A CA 1
ATOM 7154 C C . LYS A 1 1016 ? 115.756 106.294 120.969 1.00 62.01 1004 LYS A C 1
ATOM 7155 O O . LYS A 1 1016 ? 116.813 106.406 121.597 1.00 62.01 1004 LYS A O 1
ATOM 7161 N N . ALA A 1 1017 ? 114.763 105.507 121.384 1.00 61.57 1005 ALA A N 1
ATOM 7162 C CA . ALA A 1 1017 ? 114.847 104.750 122.626 1.00 61.57 1005 ALA A CA 1
ATOM 7163 C C . ALA A 1 1017 ? 115.795 103.566 122.537 1.00 61.57 1005 ALA A C 1
ATOM 7164 O O . ALA A 1 1017 ? 115.979 102.871 123.541 1.00 61.57 1005 ALA A O 1
ATOM 7166 N N . LYS A 1 1018 ? 116.392 103.314 121.377 1.00 63.76 1006 LYS A N 1
ATOM 7167 C CA . LYS A 1 1018 ? 117.438 102.311 121.234 1.00 63.76 1006 LYS A CA 1
ATOM 7168 C C . LYS A 1 1018 ? 118.815 102.929 121.083 1.00 63.76 1006 LYS A C 1
ATOM 7169 O O . LYS A 1 1018 ? 119.782 102.429 121.667 1.00 63.76 1006 LYS A O 1
ATOM 7175 N N . GLN A 1 1019 ? 118.925 104.024 120.327 1.00 64.49 1007 GLN A N 1
ATOM 7176 C CA . GLN A 1 1019 ? 120.174 104.776 120.321 1.00 64.49 1007 GLN A CA 1
ATOM 7177 C C . GLN A 1 1019 ? 120.508 105.283 121.719 1.00 64.49 1007 GLN A C 1
ATOM 7178 O O . GLN A 1 1019 ? 121.661 105.196 122.164 1.00 64.49 1007 GLN A O 1
ATOM 7184 N N . ALA A 1 1020 ? 119.505 105.795 122.438 1.00 61.30 1008 ALA A N 1
ATOM 7185 C CA . ALA A 1 1020 ? 119.722 106.248 123.805 1.00 61.30 1008 ALA A CA 1
ATOM 7186 C C . ALA A 1 1020 ? 120.057 105.086 124.727 1.00 61.30 1008 ALA A C 1
ATOM 7187 O O . ALA A 1 1020 ? 120.835 105.246 125.670 1.00 61.30 1008 ALA A O 1
ATOM 7189 N N . ALA A 1 1021 ? 119.472 103.911 124.484 1.00 61.75 1009 ALA A N 1
ATOM 7190 C CA . ALA A 1 1021 ? 119.824 102.742 125.284 1.00 61.75 1009 ALA A CA 1
ATOM 7191 C C . ALA A 1 1021 ? 121.281 102.352 125.078 1.00 61.75 1009 ALA A C 1
ATOM 7192 O O . ALA A 1 1021 ? 121.986 102.029 126.041 1.00 61.75 1009 ALA A O 1
ATOM 7194 N N . ILE A 1 1022 ? 121.751 102.387 123.829 1.00 62.33 1010 ILE A N 1
ATOM 7195 C CA . ILE A 1 1022 ? 123.160 102.113 123.552 1.00 62.33 1010 ILE A CA 1
ATOM 7196 C C . ILE A 1 1022 ? 124.045 103.139 124.251 1.00 62.33 1010 ILE A C 1
ATOM 7197 O O . ILE A 1 1022 ? 125.058 102.795 124.875 1.00 62.33 1010 ILE A O 1
ATOM 7202 N N . ASN A 1 1023 ? 123.669 104.417 124.158 1.00 56.87 1011 ASN A N 1
ATOM 7203 C CA . ASN A 1 1023 ? 124.462 105.470 124.784 1.00 56.87 1011 ASN A CA 1
ATOM 7204 C C . ASN A 1 1023 ? 124.518 105.306 126.298 1.00 56.87 1011 ASN A C 1
ATOM 7205 O O . ASN A 1 1023 ? 125.577 105.481 126.909 1.00 56.87 1011 ASN A O 1
ATOM 7210 N N . ILE A 1 1024 ? 123.385 104.979 126.922 1.00 54.51 1012 ILE A N 1
ATOM 7211 C CA . ILE A 1 1024 ? 123.351 104.805 128.369 1.00 54.51 1012 ILE A CA 1
ATOM 7212 C C . ILE A 1 1024 ? 124.138 103.571 128.784 1.00 54.51 1012 ILE A C 1
ATOM 7213 O O . ILE A 1 1024 ? 124.787 103.569 129.835 1.00 54.51 1012 ILE A O 1
ATOM 7218 N N . ARG A 1 1025 ? 124.122 102.537 127.942 1.00 61.08 1013 ARG A N 1
ATOM 7219 C CA . ARG A 1 1025 ? 124.917 101.318 128.242 1.00 61.08 1013 ARG A CA 1
ATOM 7220 C C . ARG A 1 1025 ? 126.402 101.685 128.195 1.00 61.08 1013 ARG A C 1
ATOM 7221 O O . ARG A 1 1025 ? 127.149 101.220 129.073 1.00 61.08 1013 ARG A O 1
ATOM 7229 N N . GLN A 1 1026 ? 126.803 102.501 127.217 1.00 57.14 1014 GLN A N 1
ATOM 7230 C CA . GLN A 1 1026 ? 128.198 102.923 127.130 1.00 57.14 1014 GLN A CA 1
ATOM 7231 C C . GLN A 1 1026 ? 128.588 103.805 128.311 1.00 57.14 1014 GLN A C 1
ATOM 7232 O O . GLN A 1 1026 ? 129.690 103.674 128.854 1.00 57.14 1014 GLN A O 1
ATOM 7238 N N . VAL A 1 1027 ? 127.700 104.714 128.715 1.00 51.14 1015 VAL A N 1
ATOM 7239 C CA . VAL A 1 1027 ? 128.015 105.638 129.801 1.00 51.14 1015 VAL A CA 1
ATOM 7240 C C . VAL A 1 1027 ? 128.107 104.899 131.130 1.00 51.14 1015 VAL A C 1
ATOM 7241 O O . VAL A 1 1027 ? 129.047 105.105 131.905 1.00 51.14 1015 VAL A O 1
ATOM 7245 N N . LEU A 1 1028 ? 127.144 104.022 131.410 1.00 49.72 1016 LEU A N 1
ATOM 7246 C CA . LEU A 1 1028 ? 127.084 103.323 132.687 1.00 49.72 1016 LEU A CA 1
ATOM 7247 C C . LEU A 1 1028 ? 128.170 102.268 132.837 1.00 49.72 1016 LEU A C 1
ATOM 7248 O O . LEU A 1 1028 ? 128.320 101.714 133.931 1.00 49.72 1016 LEU A O 1
ATOM 7253 N N . ASP A 1 1029 ? 128.931 102.021 131.766 1.00 57.28 1017 ASP A N 1
ATOM 7254 C CA . ASP A 1 1029 ? 129.971 100.956 131.797 1.00 57.28 1017 ASP A CA 1
ATOM 7255 C C . ASP A 1 1029 ? 131.376 101.567 131.758 1.00 57.28 1017 ASP A C 1
ATOM 7256 O O . ASP A 1 1029 ? 132.336 100.829 132.049 1.00 57.28 1017 ASP A O 1
ATOM 7261 N N . THR A 1 1030 ? 131.496 102.851 131.408 1.00 54.49 1018 THR A N 1
ATOM 7262 C CA . THR A 1 1030 ? 132.799 103.497 131.396 1.00 54.49 1018 THR A CA 1
ATOM 7263 C C . THR A 1 1030 ? 133.317 103.664 132.819 1.00 54.49 1018 THR A C 1
ATOM 7264 O O . THR A 1 1030 ? 132.576 104.049 133.726 1.00 54.49 1018 THR A O 1
ATOM 7268 N N . ARG A 1 1031 ? 134.601 103.362 133.012 1.00 58.95 1019 ARG A N 1
ATOM 7269 C CA . ARG A 1 1031 ? 135.258 103.503 134.299 1.00 58.95 1019 ARG A CA 1
ATOM 7270 C C . ARG A 1 1031 ? 136.642 104.098 134.085 1.00 58.95 1019 ARG A C 1
ATOM 7271 O O . ARG A 1 1031 ? 137.278 103.829 133.055 1.00 58.95 1019 ARG A O 1
ATOM 7279 N N . PRO A 1 1032 ? 137.129 104.909 135.022 1.00 59.66 1020 PRO A N 1
ATOM 7280 C CA . PRO A 1 1032 ? 138.503 105.409 134.915 1.00 59.66 1020 PRO A CA 1
ATOM 7281 C C . PRO A 1 1032 ? 139.506 104.274 135.052 1.00 59.66 1020 PRO A C 1
ATOM 7282 O O . PRO A 1 1032 ? 139.278 103.297 135.768 1.00 59.66 1020 PRO A O 1
ATOM 7286 N N . LYS A 1 1033 ? 140.630 104.415 134.349 1.00 65.09 1021 LYS A N 1
ATOM 7287 C CA . LYS A 1 1033 ? 141.636 103.360 134.294 1.00 65.09 1021 LYS A CA 1
ATOM 7288 C C . LYS A 1 1033 ? 142.231 103.065 135.665 1.00 65.09 1021 LYS A C 1
ATOM 7289 O O . LYS A 1 1033 ? 142.243 101.911 136.104 1.00 65.09 1021 LYS A O 1
ATOM 7295 N N . SER A 1 1034 ? 142.727 104.095 136.348 1.00 62.43 1022 SER A N 1
ATOM 7296 C CA . SER A 1 1034 ? 143.337 103.919 137.660 1.00 62.43 1022 SER A CA 1
ATOM 7297 C C . SER A 1 1034 ? 142.744 104.817 138.734 1.00 62.43 1022 SER A C 1
ATOM 7298 O O . SER A 1 1034 ? 142.533 104.357 139.861 1.00 62.43 1022 SER A O 1
ATOM 7301 N N . ILE A 1 1035 ? 142.462 106.078 138.414 1.00 59.36 1023 ILE A N 1
ATOM 7302 C CA . ILE A 1 1035 ? 142.007 107.047 139.405 1.00 59.36 1023 ILE A CA 1
ATOM 7303 C C . ILE A 1 1035 ? 140.506 106.901 139.608 1.00 59.36 1023 ILE A C 1
ATOM 7304 O O . ILE A 1 1035 ? 139.709 107.574 138.945 1.00 59.36 1023 ILE A O 1
ATOM 7309 N N . ASP A 1 1036 ? 140.111 106.032 140.535 1.00 61.50 1024 ASP A N 1
ATOM 7310 C CA . ASP A 1 1036 ? 138.709 105.715 140.784 1.00 61.50 1024 ASP A CA 1
ATOM 7311 C C . ASP A 1 1036 ? 138.328 106.250 142.156 1.00 61.50 1024 ASP A C 1
ATOM 7312 O O . ASP A 1 1036 ? 138.769 105.715 143.179 1.00 61.50 1024 ASP A O 1
ATOM 7317 N N . ILE A 1 1037 ? 137.510 107.305 142.179 1.00 58.45 1025 ILE A N 1
ATOM 7318 C CA . ILE A 1 1037 ? 137.092 107.891 143.445 1.00 58.45 1025 ILE A CA 1
ATOM 7319 C C . ILE A 1 1037 ? 136.190 106.954 144.233 1.00 58.45 1025 ILE A C 1
ATOM 7320 O O . ILE A 1 1037 ? 136.105 107.073 145.460 1.00 58.45 1025 ILE A O 1
ATOM 7325 N N . GLU A 1 1038 ? 135.511 106.021 143.563 1.00 63.70 1026 GLU A N 1
ATOM 7326 C CA . GLU A 1 1038 ? 134.573 105.120 144.218 1.00 63.70 1026 GLU A CA 1
ATOM 7327 C C . GLU A 1 1038 ? 135.126 103.707 144.360 1.00 63.70 1026 GLU A C 1
ATOM 7328 O O . GLU A 1 1038 ? 134.356 102.745 144.412 1.00 63.70 1026 GLU A O 1
ATOM 7334 N N . SER A 1 1039 ? 136.445 103.565 144.420 1.00 69.39 1027 SER A N 1
ATOM 7335 C CA . SER A 1 1039 ? 137.084 102.300 144.741 1.00 69.39 1027 SER A CA 1
ATOM 7336 C C . SER A 1 1039 ? 137.635 102.371 146.157 1.00 69.39 1027 SER A C 1
ATOM 7337 O O . SER A 1 1039 ? 138.217 103.384 146.556 1.00 69.39 1027 SER A O 1
ATOM 7340 N N . GLU A 1 1040 ? 137.447 101.293 146.917 1.00 75.13 1028 GLU A N 1
ATOM 7341 C CA . GLU A 1 1040 ? 137.790 101.271 148.333 1.00 75.13 1028 GLU A CA 1
ATOM 7342 C C . GLU A 1 1040 ? 139.091 100.528 148.607 1.00 75.13 1028 GLU A C 1
ATOM 7343 O O . GLU A 1 1040 ? 139.391 100.219 149.764 1.00 75.13 1028 GLU A O 1
ATOM 7349 N N . ASP A 1 1041 ? 139.871 100.238 147.572 1.00 80.33 1029 ASP A N 1
ATOM 7350 C CA . ASP A 1 1041 ? 141.131 99.531 147.740 1.00 80.33 1029 ASP A CA 1
ATOM 7351 C C . ASP A 1 1041 ? 142.289 100.518 147.824 1.00 80.33 1029 ASP A C 1
ATOM 7352 O O . ASP A 1 1041 ? 142.338 101.515 147.100 1.00 80.33 1029 ASP A O 1
ATOM 7357 N N . GLY A 1 1042 ? 143.225 100.227 148.722 1.00 80.26 1030 GLY A N 1
ATOM 7358 C CA . GLY A 1 1042 ? 144.367 101.093 148.931 1.00 80.26 1030 GLY A CA 1
ATOM 7359 C C . GLY A 1 1042 ? 144.633 101.362 150.397 1.00 80.26 1030 GLY A C 1
ATOM 7360 O O . GLY A 1 1042 ? 143.716 101.303 151.221 1.00 80.26 1030 GLY A O 1
ATOM 7361 N N . LEU A 1 1043 ? 145.886 101.654 150.735 1.00 81.20 1031 LEU A N 1
ATOM 7362 C CA . LEU A 1 1043 ? 146.241 101.912 152.123 1.00 81.20 1031 LEU A CA 1
ATOM 7363 C C . LEU A 1 1043 ? 145.606 103.210 152.605 1.00 81.20 1031 LEU A C 1
ATOM 7364 O O . LEU A 1 1043 ? 145.411 104.152 151.833 1.00 81.20 1031 LEU A O 1
ATOM 7369 N N . LYS A 1 1044 ? 145.282 103.254 153.894 1.00 81.44 1032 LYS A N 1
ATOM 7370 C CA . LYS A 1 1044 ? 144.682 104.432 154.502 1.00 81.44 1032 LYS A CA 1
ATOM 7371 C C . LYS A 1 1044 ? 145.740 105.224 155.256 1.00 81.44 1032 LYS A C 1
ATOM 7372 O O . LYS A 1 1044 ? 146.570 104.655 155.969 1.00 81.44 1032 LYS A O 1
ATOM 7378 N N . ILE A 1 1045 ? 145.702 106.543 155.094 1.00 83.20 1033 ILE A N 1
ATOM 7379 C CA . ILE A 1 1045 ? 146.710 107.423 155.677 1.00 83.20 1033 ILE A CA 1
ATOM 7380 C C . ILE A 1 1045 ? 146.366 107.640 157.146 1.00 83.20 1033 ILE A C 1
ATOM 7381 O O . ILE A 1 1045 ? 145.329 108.221 157.473 1.00 83.20 1033 ILE A O 1
ATOM 7386 N N . ASP A 1 1046 ? 147.240 107.176 158.034 1.00 94.93 1034 ASP A N 1
ATOM 7387 C CA . ASP A 1 1046 ? 147.044 107.376 159.464 1.00 94.93 1034 ASP A CA 1
ATOM 7388 C C . ASP A 1 1046 ? 147.334 108.826 159.854 1.00 94.93 1034 ASP A C 1
ATOM 7389 O O . ASP A 1 1046 ? 148.445 109.329 159.662 1.00 94.93 1034 ASP A O 1
ATOM 7394 N N . ARG A 1 1047 ? 146.316 109.506 160.384 1.00 93.73 1035 ARG A N 1
ATOM 7395 C CA . ARG A 1 1047 ? 146.458 110.917 160.724 1.00 93.73 1035 ARG A CA 1
ATOM 7396 C C . ARG A 1 1047 ? 147.454 111.145 161.853 1.00 93.73 1035 ARG A C 1
ATOM 7397 O O . ARG A 1 1047 ? 147.987 112.253 161.980 1.00 93.73 1035 ARG A O 1
ATOM 7405 N N . LEU A 1 1048 ? 147.715 110.128 162.677 1.00 97.92 1036 LEU A N 1
ATOM 7406 C CA . LEU A 1 1048 ? 148.655 110.292 163.781 1.00 97.92 1036 LEU A CA 1
ATOM 7407 C C . LEU A 1 1048 ? 150.084 110.446 163.274 1.00 97.92 1036 LEU A C 1
ATOM 7408 O O . LEU A 1 1048 ? 150.825 111.323 163.732 1.00 97.92 1036 LEU A O 1
ATOM 7413 N N . ASN A 1 1049 ? 150.488 109.603 162.328 1.00 96.81 1037 ASN A N 1
ATOM 7414 C CA . ASN A 1 1049 ? 151.852 109.597 161.817 1.00 96.81 1037 ASN A CA 1
ATOM 7415 C C . ASN A 1 1049 ? 152.016 110.406 160.538 1.00 96.81 1037 ASN A C 1
ATOM 7416 O O . ASN A 1 1049 ? 153.066 110.313 159.895 1.00 96.81 1037 ASN A O 1
ATOM 7421 N N . LEU A 1 1050 ? 151.009 111.183 160.149 1.00 91.77 1038 LEU A N 1
ATOM 7422 C CA . LEU A 1 1050 ? 151.107 111.983 158.936 1.00 91.77 1038 LEU A CA 1
ATOM 7423 C C . LEU A 1 1050 ? 151.953 113.227 159.183 1.00 91.77 1038 LEU A C 1
ATOM 7424 O O . LEU A 1 1050 ? 151.741 113.951 160.161 1.00 91.77 1038 LEU A O 1
ATOM 7429 N N . LYS A 1 1051 ? 152.910 113.475 158.291 1.00 88.39 1039 LYS A N 1
ATOM 7430 C CA . LYS A 1 1051 ? 153.773 114.647 158.364 1.00 88.39 1039 LYS A CA 1
ATOM 7431 C C . LYS A 1 1051 ? 153.416 115.704 157.331 1.00 88.39 1039 LYS A C 1
ATOM 7432 O O . LYS A 1 1051 ? 153.187 116.865 157.685 1.00 88.39 1039 LYS A O 1
ATOM 7438 N N . GLY A 1 1052 ? 153.360 115.331 156.055 1.00 79.95 1040 GLY A N 1
ATOM 7439 C CA . GLY A 1 1052 ? 153.033 116.275 155.006 1.00 79.95 1040 GLY A CA 1
ATOM 7440 C C . GLY A 1 1052 ? 154.170 116.502 154.034 1.00 79.95 1040 GLY A C 1
ATOM 7441 O O . GLY A 1 1052 ? 154.295 117.584 153.455 1.00 79.95 1040 GLY A O 1
ATOM 7442 N N . GLY A 1 1053 ? 155.010 115.485 153.848 1.00 75.60 1041 GLY A N 1
ATOM 7443 C CA . GLY A 1 1053 ? 156.138 115.608 152.940 1.00 75.60 1041 GLY A CA 1
ATOM 7444 C C . GLY A 1 1053 ? 155.772 115.134 151.548 1.00 75.60 1041 GLY A C 1
ATOM 7445 O O . GLY A 1 1053 ? 155.428 113.965 151.345 1.00 75.60 1041 GLY A O 1
ATOM 7446 N N . ILE A 1 1054 ? 155.855 116.042 150.581 1.00 70.83 1042 ILE A N 1
ATOM 7447 C CA . ILE A 1 1054 ? 155.515 115.762 149.192 1.00 70.83 1042 ILE A CA 1
ATOM 7448 C C . ILE A 1 1054 ? 156.809 115.676 148.397 1.00 70.83 1042 ILE A C 1
ATOM 7449 O O . ILE A 1 1054 ? 157.660 116.567 148.492 1.00 70.83 1042 ILE A O 1
ATOM 7454 N N . GLU A 1 1055 ? 156.948 114.611 147.625 1.00 75.13 1043 GLU A N 1
ATOM 7455 C CA . GLU A 1 1055 ? 158.151 114.399 146.829 1.00 75.13 1043 GLU A CA 1
ATOM 7456 C C . GLU A 1 1055 ? 157.752 113.947 145.435 1.00 75.13 1043 GLU A C 1
ATOM 7457 O O . GLU A 1 1055 ? 157.094 112.913 145.281 1.00 75.13 1043 GLU A O 1
ATOM 7463 N N . LEU A 1 1056 ? 158.154 114.715 144.421 1.00 74.96 1044 LEU A N 1
ATOM 7464 C CA . LEU A 1 1056 ? 157.953 114.357 143.022 1.00 74.96 1044 LEU A CA 1
ATOM 7465 C C . LEU A 1 1056 ? 159.277 113.825 142.488 1.00 74.96 1044 LEU A C 1
ATOM 7466 O O . LEU A 1 1056 ? 160.193 114.602 142.199 1.00 74.96 1044 LEU A O 1
ATOM 7471 N N . ARG A 1 1057 ? 159.377 112.506 142.356 1.00 81.67 1045 ARG A N 1
ATOM 7472 C CA . ARG A 1 1057 ? 160.633 111.840 142.030 1.00 81.67 1045 ARG A CA 1
ATOM 7473 C C . ARG A 1 1057 ? 160.643 111.479 140.548 1.00 81.67 1045 ARG A C 1
ATOM 7474 O O . ARG A 1 1057 ? 159.932 110.565 140.120 1.00 81.67 1045 ARG A O 1
ATOM 7482 N N . ASP A 1 1058 ? 161.449 112.205 139.772 1.00 82.01 1046 ASP A N 1
ATOM 7483 C CA . ASP A 1 1058 ? 161.644 111.945 138.345 1.00 82.01 1046 ASP A CA 1
ATOM 7484 C C . ASP A 1 1058 ? 160.308 111.901 137.606 1.00 82.01 1046 ASP A C 1
ATOM 7485 O O . ASP A 1 1058 ? 160.010 110.972 136.853 1.00 82.01 1046 ASP A O 1
ATOM 7490 N N . VAL A 1 1059 ? 159.492 112.925 137.830 1.00 79.31 1047 VAL A N 1
ATOM 7491 C CA . VAL A 1 1059 ? 158.143 112.960 137.277 1.00 79.31 1047 VAL A CA 1
ATOM 7492 C C . VAL A 1 1059 ? 158.197 113.507 135.857 1.00 79.31 1047 VAL A C 1
ATOM 7493 O O . VAL A 1 1059 ? 158.691 114.615 135.624 1.00 79.31 1047 VAL A O 1
ATOM 7497 N N . THR A 1 1060 ? 157.690 112.729 134.905 1.00 81.60 1048 THR A N 1
ATOM 7498 C CA . THR A 1 1060 ? 157.536 113.155 133.521 1.00 81.60 1048 THR A CA 1
ATOM 7499 C C . THR A 1 1060 ? 156.059 113.096 133.167 1.00 81.60 1048 THR A C 1
ATOM 7500 O O . THR A 1 1060 ? 155.404 112.075 133.400 1.00 81.60 1048 THR A O 1
ATOM 7504 N N . PHE A 1 1061 ? 155.534 114.184 132.608 1.00 78.91 1049 PHE A N 1
ATOM 7505 C CA . PHE A 1 1061 ? 154.105 114.284 132.363 1.00 78.91 1049 PHE A CA 1
ATOM 7506 C C . PHE A 1 1061 ? 153.825 115.043 131.076 1.00 78.91 1049 PHE A C 1
ATOM 7507 O O . PHE A 1 1061 ? 154.478 116.047 130.778 1.00 78.91 1049 PHE A O 1
ATOM 7515 N N . ARG A 1 1062 ? 152.852 114.545 130.315 1.00 85.97 1050 ARG A N 1
ATOM 7516 C CA . ARG A 1 1062 ? 152.300 115.228 129.153 1.00 85.97 1050 ARG A CA 1
ATOM 7517 C C . ARG A 1 1062 ? 150.784 115.216 129.263 1.00 85.97 1050 ARG A C 1
ATOM 7518 O O . ARG A 1 1062 ? 150.195 114.213 129.677 1.00 85.97 1050 ARG A O 1
ATOM 7526 N N . TYR A 1 1063 ? 150.156 116.322 128.896 1.00 81.00 1051 TYR A N 1
ATOM 7527 C CA . TYR A 1 1063 ? 148.698 116.378 128.896 1.00 81.00 1051 TYR A CA 1
ATOM 7528 C C . TYR A 1 1063 ? 148.159 115.471 127.799 1.00 81.00 1051 TYR A C 1
ATOM 7529 O O . TYR A 1 1063 ? 148.536 115.639 126.632 1.00 81.00 1051 TYR A O 1
ATOM 7538 N N . PRO A 1 1064 ? 147.290 114.507 128.115 1.00 83.48 1052 PRO A N 1
ATOM 7539 C CA . PRO A 1 1064 ? 146.833 113.562 127.083 1.00 83.48 1052 PRO A CA 1
ATOM 7540 C C . PRO A 1 1064 ? 146.103 114.221 125.926 1.00 83.48 1052 PRO A C 1
ATOM 7541 O O . PRO A 1 1064 ? 146.063 113.646 124.832 1.00 83.48 1052 PRO A O 1
ATOM 7545 N N . THR A 1 1065 ? 145.519 115.403 126.130 1.00 85.28 1053 THR A N 1
ATOM 7546 C CA . THR A 1 1065 ? 144.874 116.107 125.027 1.00 85.28 1053 THR A CA 1
ATOM 7547 C C . THR A 1 1065 ? 145.895 116.564 123.993 1.00 85.28 1053 THR A C 1
ATOM 7548 O O . THR A 1 1065 ? 145.637 116.502 122.786 1.00 85.28 1053 THR A O 1
ATOM 7552 N N . ARG A 1 1066 ? 147.062 117.026 124.449 1.00 90.54 1054 ARG A N 1
ATOM 7553 C CA . ARG A 1 1066 ? 148.135 117.512 123.585 1.00 90.54 1054 ARG A CA 1
ATOM 7554 C C . ARG A 1 1066 ? 149.409 116.768 123.970 1.00 90.54 1054 ARG A C 1
ATOM 7555 O O . ARG A 1 1066 ? 150.274 117.318 124.669 1.00 90.54 1054 ARG A O 1
ATOM 7563 N N . PRO A 1 1067 ? 149.562 115.517 123.531 1.00 90.34 1055 PRO A N 1
ATOM 7564 C CA . PRO A 1 1067 ? 150.671 114.687 124.016 1.00 90.34 1055 PRO A CA 1
ATOM 7565 C C . PRO A 1 1067 ? 151.997 114.920 123.309 1.00 90.34 1055 PRO A C 1
ATOM 7566 O O . PRO A 1 1067 ? 152.969 114.225 123.623 1.00 90.34 1055 PRO A O 1
ATOM 7570 N N . GLU A 1 1068 ? 152.075 115.861 122.371 1.00 95.28 1056 GLU A N 1
ATOM 7571 C CA . GLU A 1 1068 ? 153.343 116.177 121.727 1.00 95.28 1056 GLU A CA 1
ATOM 7572 C C . GLU A 1 1068 ? 154.109 117.287 122.434 1.00 95.28 1056 GLU A C 1
ATOM 7573 O O . GLU A 1 1068 ? 155.266 117.540 122.082 1.00 95.28 1056 GLU A O 1
ATOM 7579 N N . VAL A 1 1069 ? 153.502 117.947 123.415 1.00 95.01 1057 VAL A N 1
ATOM 7580 C CA . VAL A 1 1069 ? 154.139 119.062 124.112 1.00 95.01 1057 VAL A CA 1
ATOM 7581 C C . VAL A 1 1069 ? 154.386 118.676 125.565 1.00 95.01 1057 VAL A C 1
ATOM 7582 O O . VAL A 1 1069 ? 153.448 118.693 126.376 1.00 95.01 1057 VAL A O 1
ATOM 7586 N N . PRO A 1 1070 ? 155.643 118.317 125.959 1.00 93.17 1058 PRO A N 1
ATOM 7587 C CA . PRO A 1 1070 ? 155.949 117.999 127.353 1.00 93.17 1058 PRO A CA 1
ATOM 7588 C C . PRO A 1 1070 ? 155.853 119.223 128.268 1.00 93.17 1058 PRO A C 1
ATOM 7589 O O . PRO A 1 1070 ? 156.330 120.280 127.893 1.00 93.17 1058 PRO A O 1
ATOM 7593 N N . VAL A 1 1071 ? 155.232 119.052 129.431 1.00 85.16 1059 VAL A N 1
ATOM 7594 C CA . VAL A 1 1071 ? 155.075 120.117 130.408 1.00 85.16 1059 VAL A CA 1
ATOM 7595 C C . VAL A 1 1071 ? 156.027 119.944 131.586 1.00 85.16 1059 VAL A C 1
ATOM 7596 O O . VAL A 1 1071 ? 156.586 120.925 132.079 1.00 85.16 1059 VAL A O 1
ATOM 7600 N N . LEU A 1 1072 ? 156.229 118.710 132.044 1.00 80.59 1060 LEU A N 1
ATOM 7601 C CA . LEU A 1 1072 ? 157.198 118.394 133.084 1.00 80.59 1060 LEU A CA 1
ATOM 7602 C C . LEU A 1 1072 ? 158.094 117.272 132.586 1.00 80.59 1060 LEU A C 1
ATOM 7603 O O . LEU A 1 1072 ? 157.598 116.262 132.075 1.00 80.59 1060 LEU A O 1
ATOM 7608 N N . THR A 1 1073 ? 159.406 117.442 132.736 1.00 82.18 1061 THR A N 1
ATOM 7609 C CA . THR A 1 1073 ? 160.382 116.474 132.245 1.00 82.18 1061 THR A CA 1
ATOM 7610 C C . THR A 1 1073 ? 161.418 116.217 133.330 1.00 82.18 1061 THR A C 1
ATOM 7611 O O . THR A 1 1073 ? 162.176 117.123 133.692 1.00 82.18 1061 THR A O 1
ATOM 7615 N N . ASP A 1 1074 ? 161.452 114.982 133.836 1.00 82.86 1062 ASP A N 1
ATOM 7616 C CA . ASP A 1 1074 ? 162.440 114.551 134.827 1.00 82.86 1062 ASP A CA 1
ATOM 7617 C C . ASP A 1 1074 ? 162.466 115.485 136.034 1.00 82.86 1062 ASP A C 1
ATOM 7618 O O . ASP A 1 1074 ? 163.526 115.844 136.549 1.00 82.86 1062 ASP A O 1
ATOM 7623 N N . LEU A 1 1075 ? 161.282 115.880 136.489 1.00 79.47 1063 LEU A N 1
ATOM 7624 C CA . LEU A 1 1075 ? 161.183 116.810 137.604 1.00 79.47 1063 LEU A CA 1
ATOM 7625 C C . LEU A 1 1075 ? 161.518 116.113 138.916 1.00 79.47 1063 LEU A C 1
ATOM 7626 O O . LEU A 1 1075 ? 160.996 115.034 139.211 1.00 79.47 1063 LEU A O 1
ATOM 7631 N N . ASN A 1 1076 ? 162.389 116.737 139.705 1.00 79.30 1064 ASN A N 1
ATOM 7632 C CA . ASN A 1 1076 ? 162.723 116.270 141.044 1.00 79.30 1064 ASN A CA 1
ATOM 7633 C C . ASN A 1 1076 ? 162.437 117.397 142.021 1.00 79.30 1064 ASN A C 1
ATOM 7634 O O . ASN A 1 1076 ? 162.995 118.491 141.889 1.00 79.30 1064 ASN A O 1
ATOM 7639 N N . LEU A 1 1077 ? 161.574 117.132 142.997 1.00 73.56 1065 LEU A N 1
ATOM 7640 C CA . LEU A 1 1077 ? 161.102 118.170 143.905 1.00 73.56 1065 LEU A CA 1
ATOM 7641 C C . LEU A 1 1077 ? 160.748 117.527 145.234 1.00 73.56 1065 LEU A C 1
ATOM 7642 O O . LEU A 1 1077 ? 159.910 116.622 145.277 1.00 73.56 1065 LEU A O 1
ATOM 7647 N N . ILE A 1 1078 ? 161.377 117.991 146.309 1.00 71.25 1066 ILE A N 1
ATOM 7648 C CA . ILE A 1 1078 ? 161.129 117.480 147.651 1.00 71.25 1066 ILE A CA 1
ATOM 7649 C C . ILE A 1 1078 ? 160.680 118.642 148.523 1.00 71.25 1066 ILE A C 1
ATOM 7650 O O . ILE A 1 1078 ? 161.398 119.642 148.650 1.00 71.25 1066 ILE A O 1
ATOM 7655 N N . ILE A 1 1079 ? 159.501 118.512 149.122 1.00 70.34 1067 ILE A N 1
ATOM 7656 C CA . ILE A 1 1079 ? 158.965 119.510 150.039 1.00 70.34 1067 ILE A CA 1
ATOM 7657 C C . ILE A 1 1079 ? 158.989 118.915 151.438 1.00 70.34 1067 ILE A C 1
ATOM 7658 O O . ILE A 1 1079 ? 158.286 117.936 151.716 1.00 70.34 1067 ILE A O 1
ATOM 7663 N N . LYS A 1 1080 ? 159.793 119.504 152.317 1.00 74.57 1068 LYS A N 1
ATOM 7664 C CA . LYS A 1 1080 ? 159.872 119.025 153.684 1.00 74.57 1068 LYS A CA 1
ATOM 7665 C C . LYS A 1 1080 ? 158.589 119.371 154.438 1.00 74.57 1068 LYS A C 1
ATOM 7666 O O . LYS A 1 1080 ? 157.899 120.333 154.093 1.00 74.57 1068 LYS A O 1
ATOM 7672 N N . PRO A 1 1081 ? 158.236 118.587 155.457 1.00 76.18 1069 PRO A N 1
ATOM 7673 C CA . PRO A 1 1081 ? 157.041 118.905 156.246 1.00 76.18 1069 PRO A CA 1
ATOM 7674 C C . PRO A 1 1081 ? 157.144 120.285 156.879 1.00 76.18 1069 PRO A C 1
ATOM 7675 O O . PRO A 1 1081 ? 158.181 120.662 157.429 1.00 76.18 1069 PRO A O 1
ATOM 7679 N N . GLY A 1 1082 ? 156.052 121.039 156.795 1.00 75.54 1070 GLY A N 1
ATOM 7680 C CA . GLY A 1 1082 ? 156.004 122.377 157.340 1.00 75.54 1070 GLY A CA 1
ATOM 7681 C C . GLY A 1 1082 ? 156.620 123.450 156.471 1.00 75.54 1070 GLY A C 1
ATOM 7682 O O . GLY A 1 1082 ? 156.565 124.629 156.842 1.00 75.54 1070 GLY A O 1
ATOM 7683 N N . GLN A 1 1083 ? 157.199 123.089 155.329 1.00 74.91 1071 GLN A N 1
ATOM 7684 C CA . GLN A 1 1083 ? 157.857 124.062 154.471 1.00 74.91 1071 GLN A CA 1
ATOM 7685 C C . GLN A 1 1083 ? 156.836 124.847 153.659 1.00 74.91 1071 GLN A C 1
ATOM 7686 O O . GLN A 1 1083 ? 155.874 124.286 153.131 1.00 74.91 1071 GLN A O 1
ATOM 7692 N N . TYR A 1 1084 ? 157.055 126.156 153.567 1.00 76.11 1072 TYR A N 1
ATOM 7693 C CA . TYR A 1 1084 ? 156.198 127.040 152.782 1.00 76.11 1072 TYR A CA 1
ATOM 7694 C C . TYR A 1 1084 ? 156.850 127.262 151.416 1.00 76.11 1072 TYR A C 1
ATOM 7695 O O . TYR A 1 1084 ? 157.349 128.3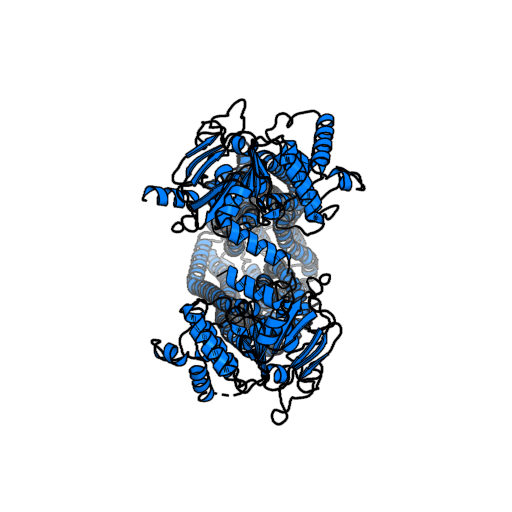36 151.087 1.00 76.11 1072 TYR A O 1
ATOM 7704 N N . VAL A 1 1085 ? 156.842 126.194 150.618 1.00 69.49 1073 VAL A N 1
ATOM 7705 C CA . VAL A 1 1085 ? 157.513 126.210 149.325 1.00 69.49 1073 VAL A CA 1
ATOM 7706 C C . VAL A 1 1085 ? 156.691 127.000 148.317 1.00 69.49 1073 VAL A C 1
ATOM 7707 O O . VAL A 1 1085 ? 155.470 126.830 148.211 1.00 69.49 1073 VAL A O 1
ATOM 7711 N N . GLY A 1 1086 ? 157.357 127.870 147.572 1.00 68.08 1074 GLY A N 1
ATOM 7712 C CA . GLY A 1 1086 ? 156.720 128.636 146.511 1.00 68.08 1074 GLY A CA 1
ATOM 7713 C C . GLY A 1 1086 ? 157.345 128.320 145.166 1.00 68.08 1074 GLY A C 1
ATOM 7714 O O . GLY A 1 1086 ? 158.566 128.213 145.054 1.00 68.08 1074 GLY A O 1
ATOM 7715 N N . LEU A 1 1087 ? 156.492 128.102 144.161 1.00 67.55 1075 LEU A N 1
ATOM 7716 C CA . LEU A 1 1087 ? 156.959 127.740 142.798 1.00 67.55 1075 LEU A CA 1
ATOM 7717 C C . LEU A 1 1087 ? 156.696 128.937 141.886 1.00 67.55 1075 LEU A C 1
ATOM 7718 O O . LEU A 1 1087 ? 155.561 129.428 141.885 1.00 67.55 1075 LEU A O 1
ATOM 7723 N N . VAL A 1 1088 ? 157.707 129.385 141.144 1.00 73.35 1076 VAL A N 1
ATOM 7724 C CA . VAL A 1 1088 ? 157.562 130.582 140.268 1.00 73.35 1076 VAL A CA 1
ATOM 7725 C C . VAL A 1 1088 ? 158.131 130.240 138.895 1.00 73.35 1076 VAL A C 1
ATOM 7726 O O . VAL A 1 1088 ? 158.861 129.243 138.791 1.00 73.35 1076 VAL A O 1
ATOM 7730 N N . GLY A 1 1089 ? 157.759 131.013 137.878 1.00 79.92 1077 GLY A N 1
ATOM 7731 C CA . GLY A 1 1089 ? 158.299 130.779 136.530 1.00 79.92 1077 GLY A CA 1
ATOM 7732 C C . GLY A 1 1089 ? 157.567 131.582 135.479 1.00 79.92 1077 GLY A C 1
ATOM 7733 O O . GLY A 1 1089 ? 156.642 132.328 135.849 1.00 79.92 1077 GLY A O 1
ATOM 7734 N N . ALA A 1 1090 ? 157.973 131.445 134.216 1.00 88.99 1078 ALA A N 1
ATOM 7735 C CA . ALA A 1 1090 ? 157.336 132.137 133.108 1.00 88.99 1078 ALA A CA 1
ATOM 7736 C C . ALA A 1 1090 ? 156.174 131.309 132.565 1.00 88.99 1078 ALA A C 1
ATOM 7737 O O . ALA A 1 1090 ? 155.948 130.167 132.969 1.00 88.99 1078 ALA A O 1
ATOM 7739 N N . SER A 1 1091 ? 155.425 131.907 131.641 1.00 92.73 1079 SER A N 1
ATOM 7740 C CA . SER A 1 1091 ? 154.280 131.223 131.054 1.00 92.73 1079 SER A CA 1
ATOM 7741 C C . SER A 1 1091 ? 154.728 129.969 130.313 1.00 92.73 1079 SER A C 1
ATOM 7742 O O . SER A 1 1091 ? 155.743 129.975 129.611 1.00 92.73 1079 SER A O 1
ATOM 7745 N N . GLY A 1 1092 ? 153.965 128.889 130.477 1.00 91.76 1080 GLY A N 1
ATOM 7746 C CA . GLY A 1 1092 ? 154.268 127.628 129.839 1.00 91.76 1080 GLY A CA 1
ATOM 7747 C C . GLY A 1 1092 ? 155.287 126.772 130.558 1.00 91.76 1080 GLY A C 1
ATOM 7748 O O . GLY A 1 1092 ? 155.614 125.685 130.065 1.00 91.76 1080 GLY A O 1
ATOM 7749 N N . CYS A 1 1093 ? 155.804 127.225 131.703 1.00 87.96 1081 CYS A N 1
ATOM 7750 C CA . CYS A 1 1093 ? 156.799 126.441 132.428 1.00 87.96 1081 CYS A CA 1
ATOM 7751 C C . CYS A 1 1093 ? 156.200 125.154 132.978 1.00 87.96 1081 CYS A C 1
ATOM 7752 O O . CYS A 1 1093 ? 156.913 124.166 133.188 1.00 87.96 1081 CYS A O 1
ATOM 7755 N N . GLY A 1 1094 ? 154.892 125.146 133.219 1.00 79.76 1082 GLY A N 1
ATOM 7756 C CA . GLY A 1 1094 ? 154.230 123.969 133.739 1.00 79.76 1082 GLY A CA 1
ATOM 7757 C C . GLY A 1 1094 ? 154.236 123.835 135.243 1.00 79.76 1082 GLY A C 1
ATOM 7758 O O . GLY A 1 1094 ? 154.110 122.716 135.753 1.00 79.76 1082 GLY A O 1
ATOM 7759 N N . LYS A 1 1095 ? 154.385 124.941 135.977 1.00 72.34 1083 LYS A N 1
ATOM 7760 C CA . LYS A 1 1095 ? 154.361 124.861 137.433 1.00 72.34 1083 LYS A CA 1
ATOM 7761 C C . LYS A 1 1095 ? 152.974 124.509 137.955 1.00 72.34 1083 LYS A C 1
ATOM 7762 O O . LYS A 1 1095 ? 152.854 123.869 139.005 1.00 72.34 1083 LYS A O 1
ATOM 7768 N N . SER A 1 1096 ? 151.920 124.913 137.242 1.00 66.30 1084 SER A N 1
ATOM 7769 C CA . SER A 1 1096 ? 150.558 124.632 137.679 1.00 66.30 1084 SER A CA 1
ATOM 7770 C C . SER A 1 1096 ? 150.190 123.159 137.568 1.00 66.30 1084 SER A C 1
ATOM 7771 O O . SER A 1 1096 ? 149.170 122.752 138.133 1.00 66.30 1084 SER A O 1
ATOM 7774 N N . THR A 1 1097 ? 150.982 122.357 136.854 1.00 65.56 1085 THR A N 1
ATOM 7775 C CA . THR A 1 1097 ? 150.725 120.925 136.781 1.00 65.56 1085 THR A CA 1
ATOM 7776 C C . THR A 1 1097 ? 151.080 120.221 138.085 1.00 65.56 1085 THR A C 1
ATOM 7777 O O . THR A 1 1097 ? 150.654 119.081 138.306 1.00 65.56 1085 THR A O 1
ATOM 7781 N N . THR A 1 1098 ? 151.841 120.883 138.957 1.00 59.09 1086 THR A N 1
ATOM 7782 C CA . THR A 1 1098 ? 152.187 120.289 140.242 1.00 59.09 1086 THR A CA 1
ATOM 7783 C C . THR A 1 1098 ? 150.943 120.050 141.088 1.00 59.09 1086 THR A C 1
ATOM 7784 O O . THR A 1 1098 ? 150.831 119.021 141.763 1.00 59.09 1086 THR A O 1
ATOM 7788 N N . VAL A 1 1099 ? 149.994 120.988 141.062 1.00 55.93 1087 VAL A N 1
ATOM 7789 C CA . VAL A 1 1099 ? 148.743 120.798 141.790 1.00 55.93 1087 VAL A CA 1
ATOM 7790 C C . VAL A 1 1099 ? 147.952 119.634 141.208 1.00 55.93 1087 VAL A C 1
ATOM 7791 O O . VAL A 1 1099 ? 147.378 118.825 141.946 1.00 55.93 1087 VAL A O 1
ATOM 7795 N N . GLY A 1 1100 ? 147.901 119.533 139.880 1.00 53.23 1088 GLY A N 1
ATOM 7796 C CA . GLY A 1 1100 ? 147.207 118.416 139.263 1.00 53.23 1088 GLY A CA 1
ATOM 7797 C C . GLY A 1 1100 ? 147.817 117.080 139.633 1.00 53.23 1088 GLY A C 1
ATOM 7798 O O . GLY A 1 1100 ? 147.107 116.087 139.802 1.00 53.23 1088 GLY A O 1
ATOM 7799 N N . LEU A 1 1101 ? 149.142 117.035 139.761 1.00 55.46 1089 LEU A N 1
ATOM 7800 C CA . LEU A 1 1101 ? 149.797 115.787 140.136 1.00 55.46 1089 LEU A CA 1
ATOM 7801 C C . LEU A 1 1101 ? 149.606 115.462 141.614 1.00 55.46 1089 LEU A C 1
ATOM 7802 O O . LEU A 1 1101 ? 149.400 114.297 141.969 1.00 55.46 1089 LEU A O 1
ATOM 7807 N N . ILE A 1 1102 ? 149.675 116.468 142.489 1.00 52.53 1090 ILE A N 1
ATOM 7808 C CA . ILE A 1 1102 ? 149.529 116.213 143.920 1.00 52.53 1090 ILE A CA 1
ATOM 7809 C C . ILE A 1 1102 ? 148.097 115.817 144.253 1.00 52.53 1090 ILE A C 1
ATOM 7810 O O . ILE A 1 1102 ? 147.863 114.888 145.034 1.00 52.53 1090 ILE A O 1
ATOM 7815 N N . GLU A 1 1103 ? 147.117 116.500 143.665 1.00 53.01 1091 GLU A N 1
ATOM 7816 C CA . GLU A 1 1103 ? 145.722 116.121 143.858 1.00 53.01 1091 GLU A CA 1
ATOM 7817 C C . GLU A 1 1103 ? 145.358 114.844 143.121 1.00 53.01 1091 GLU A C 1
ATOM 7818 O O . GLU A 1 1103 ? 144.223 114.375 143.255 1.00 53.01 1091 GLU A O 1
ATOM 7824 N N . ARG A 1 1104 ? 146.299 114.308 142.350 1.00 54.80 1092 ARG A N 1
ATOM 7825 C CA . ARG A 1 1104 ? 146.075 113.051 141.580 1.00 54.80 1092 ARG A CA 1
ATOM 7826 C C . ARG A 1 1104 ? 144.954 113.273 140.561 1.00 54.80 1092 ARG A C 1
ATOM 7827 O O . ARG A 1 1104 ? 144.207 112.316 140.313 1.00 54.80 1092 ARG A O 1
ATOM 7835 N N . PHE A 1 1105 ? 144.811 114.476 140.014 1.00 47.75 1093 PHE A N 1
ATOM 7836 C CA . PHE A 1 1105 ? 143.953 114.663 138.851 1.00 47.75 1093 PHE A CA 1
ATOM 7837 C C . PHE A 1 1105 ? 144.456 113.830 137.683 1.00 47.75 1093 PHE A C 1
ATOM 7838 O O . PHE A 1 1105 ? 143.665 113.232 136.945 1.00 47.75 1093 PHE A O 1
ATOM 7846 N N . TYR A 1 1106 ? 145.774 113.779 137.505 1.00 57.41 1094 TYR A N 1
ATOM 7847 C CA . TYR A 1 1106 ? 146.407 113.004 136.452 1.00 57.41 1094 TYR A CA 1
ATOM 7848 C C . TYR A 1 1106 ? 147.509 112.148 137.054 1.00 57.41 1094 TYR A C 1
ATOM 7849 O O . TYR A 1 1106 ? 148.067 112.475 138.104 1.00 57.41 1094 TYR A O 1
ATOM 7858 N N . ASP A 1 1107 ? 147.817 111.045 136.382 1.00 67.21 1095 ASP A N 1
ATOM 7859 C CA . ASP A 1 1107 ? 148.946 110.277 136.883 1.00 67.21 1095 ASP A CA 1
ATOM 7860 C C . ASP A 1 1107 ? 150.160 110.474 135.987 1.00 67.21 1095 ASP A C 1
ATOM 7861 O O . ASP A 1 1107 ? 150.023 110.525 134.760 1.00 67.21 1095 ASP A O 1
ATOM 7866 N N . PRO A 1 1108 ? 151.392 110.610 136.559 1.00 75.14 1096 PRO A N 1
ATOM 7867 C CA . PRO A 1 1108 ? 152.595 110.826 135.759 1.00 75.14 1096 PRO A CA 1
ATOM 7868 C C . PRO A 1 1108 ? 152.939 109.595 134.915 1.00 75.14 1096 PRO A C 1
ATOM 7869 O O . PRO A 1 1108 ? 152.856 108.491 135.423 1.00 75.14 1096 PRO A O 1
ATOM 7873 N N . GLU A 1 1109 ? 153.304 109.817 133.655 1.00 85.80 1097 GLU A N 1
ATOM 7874 C CA . GLU A 1 1109 ? 153.660 108.736 132.746 1.00 85.80 1097 GLU A CA 1
ATOM 7875 C C . GLU A 1 1109 ? 154.794 107.910 133.336 1.00 85.80 1097 GLU A C 1
ATOM 7876 O O . GLU A 1 1109 ? 154.694 106.683 133.443 1.00 85.80 1097 GLU A O 1
ATOM 7882 N N . SER A 1 1110 ? 155.876 108.581 133.718 1.00 83.78 1098 SER A N 1
ATOM 7883 C CA . SER A 1 1110 ? 156.994 107.959 134.410 1.00 83.78 1098 SER A CA 1
ATOM 7884 C C . SER A 1 1110 ? 157.377 108.842 135.585 1.00 83.78 1098 SER A C 1
ATOM 7885 O O . SER A 1 1110 ? 157.618 110.040 135.411 1.00 83.78 1098 SER A O 1
ATOM 7888 N N . GLY A 1 1111 ? 157.428 108.258 136.766 1.00 81.73 1099 GLY A N 1
ATOM 7889 C CA . GLY A 1 1111 ? 157.750 109.006 137.963 1.00 81.73 1099 GLY A CA 1
ATOM 7890 C C . GLY A 1 1111 ? 156.977 108.467 139.146 1.00 81.73 1099 GLY A C 1
ATOM 7891 O O . GLY A 1 1111 ? 156.255 107.478 139.052 1.00 81.73 1099 GLY A O 1
ATOM 7892 N N . GLN A 1 1112 ? 157.138 109.133 140.286 1.00 80.42 1100 GLN A N 1
ATOM 7893 C CA . GLN A 1 1112 ? 156.537 108.715 141.549 1.00 80.42 1100 GLN A CA 1
ATOM 7894 C C . GLN A 1 1112 ? 156.280 109.952 142.396 1.00 80.42 1100 GLN A C 1
ATOM 7895 O O . GLN A 1 1112 ? 157.225 110.637 142.798 1.00 80.42 1100 GLN A O 1
ATOM 7901 N N . VAL A 1 1113 ? 155.010 110.263 142.649 1.00 74.06 1101 VAL A N 1
ATOM 7902 C CA . VAL A 1 1113 ? 154.618 111.289 143.607 1.00 74.06 1101 VAL A CA 1
ATOM 7903 C C . VAL A 1 1113 ? 154.387 110.606 144.946 1.00 74.06 1101 VAL A C 1
ATOM 7904 O O . VAL A 1 1113 ? 153.622 109.637 145.031 1.00 74.06 1101 VAL A O 1
ATOM 7908 N N . LEU A 1 1114 ? 155.042 111.102 145.990 1.00 75.44 1102 LEU A N 1
ATOM 7909 C CA . LEU A 1 1114 ? 155.050 110.443 147.287 1.00 75.44 1102 LEU A CA 1
ATOM 7910 C C . LEU A 1 1114 ? 154.544 111.383 148.369 1.00 75.44 1102 LEU A C 1
ATOM 7911 O O . LEU A 1 1114 ? 154.816 112.586 148.340 1.00 75.44 1102 LEU A O 1
ATOM 7916 N N . LEU A 1 1115 ? 153.804 110.822 149.321 1.00 77.83 1103 LEU A N 1
ATOM 7917 C CA . LEU A 1 1115 ? 153.361 111.530 150.516 1.00 77.83 1103 LEU A CA 1
ATOM 7918 C C . LEU A 1 1115 ? 153.895 110.771 151.723 1.00 77.83 1103 LEU A C 1
ATOM 7919 O O . LEU A 1 1115 ? 153.449 109.653 152.004 1.00 77.83 1103 LEU A O 1
ATOM 7924 N N . ASP A 1 1116 ? 154.848 111.380 152.431 1.00 83.27 1104 ASP A N 1
ATOM 7925 C CA . ASP A 1 1116 ? 155.500 110.756 153.583 1.00 83.27 1104 ASP A CA 1
ATOM 7926 C C . ASP A 1 1116 ? 156.133 109.418 153.205 1.00 83.27 1104 ASP A C 1
ATOM 7927 O O . ASP A 1 1116 ? 156.088 108.450 153.968 1.00 83.27 1104 ASP A O 1
ATOM 7932 N N . GLY A 1 1117 ? 156.724 109.361 152.015 1.00 82.90 1105 GLY A N 1
ATOM 7933 C CA . GLY A 1 1117 ? 157.415 108.174 151.561 1.00 82.90 1105 GLY A CA 1
ATOM 7934 C C . GLY A 1 1117 ? 156.541 107.093 150.969 1.00 82.90 1105 GLY A C 1
ATOM 7935 O O . GLY A 1 1117 ? 157.051 106.007 150.668 1.00 82.90 1105 GLY A O 1
ATOM 7936 N N . VAL A 1 1118 ? 155.248 107.347 150.788 1.00 80.33 1106 VAL A N 1
ATOM 7937 C CA . VAL A 1 1118 ? 154.318 106.372 150.232 1.00 80.33 1106 VAL A CA 1
ATOM 7938 C C . VAL A 1 1118 ? 153.825 106.891 148.890 1.00 80.33 1106 VAL A C 1
ATOM 7939 O O . VAL A 1 1118 ? 153.357 108.031 148.795 1.00 80.33 1106 VAL A O 1
ATOM 7943 N N . ASP A 1 1119 ? 153.936 106.058 147.859 1.00 76.65 1107 ASP A N 1
ATOM 7944 C CA . ASP A 1 1119 ? 153.438 106.431 146.543 1.00 76.65 1107 ASP A CA 1
ATOM 7945 C C . ASP A 1 1119 ? 151.927 106.615 146.590 1.00 76.65 1107 ASP A C 1
ATOM 7946 O O . ASP A 1 1119 ? 151.192 105.730 147.034 1.00 76.65 1107 ASP A O 1
ATOM 7951 N N . ILE A 1 1120 ? 151.462 107.778 146.126 1.00 69.22 1108 ILE A N 1
ATOM 7952 C CA . ILE A 1 1120 ? 150.039 108.095 146.196 1.00 69.22 1108 ILE A CA 1
ATOM 7953 C C . ILE A 1 1120 ? 149.194 107.229 145.278 1.00 69.22 1108 ILE A C 1
ATOM 7954 O O . ILE A 1 1120 ? 147.969 107.189 145.439 1.00 69.22 1108 ILE A O 1
ATOM 7959 N N . ARG A 1 1121 ? 149.808 106.532 144.320 1.00 70.10 1109 ARG A N 1
ATOM 7960 C CA . ARG A 1 1121 ? 149.069 105.568 143.517 1.00 70.10 1109 ARG A CA 1
ATOM 7961 C C . ARG A 1 1121 ? 148.695 104.322 144.305 1.00 70.10 1109 ARG A C 1
ATOM 7962 O O . ARG A 1 1121 ? 147.911 103.508 143.807 1.00 70.10 1109 ARG A O 1
ATOM 7970 N N . ASP A 1 1122 ? 149.238 104.154 145.510 1.00 75.58 1110 ASP A N 1
ATOM 7971 C CA . ASP A 1 1122 ? 148.906 103.029 146.374 1.00 75.58 1110 ASP A CA 1
ATOM 7972 C C . ASP A 1 1122 ? 148.131 103.460 147.612 1.00 75.58 1110 ASP A C 1
ATOM 7973 O O . ASP A 1 1122 ? 148.011 102.674 148.559 1.00 75.58 1110 ASP A O 1
ATOM 7978 N N . LEU A 1 1123 ? 147.606 104.680 147.632 1.00 73.05 1111 LEU A N 1
ATOM 7979 C CA . LEU A 1 1123 ? 146.852 105.201 148.760 1.00 73.05 1111 LEU A CA 1
ATOM 7980 C C . LEU A 1 1123 ? 145.370 105.270 148.416 1.00 73.05 1111 LEU A C 1
ATOM 7981 O O . LEU A 1 1123 ? 144.980 105.313 147.246 1.00 73.05 1111 LEU A O 1
ATOM 7986 N N . HIS A 1 1124 ? 144.543 105.276 149.458 1.00 68.93 1112 HIS A N 1
ATOM 7987 C CA . HIS A 1 1124 ? 143.105 105.426 149.277 1.00 68.93 1112 HIS A CA 1
ATOM 7988 C C . HIS A 1 1124 ? 142.807 106.841 148.799 1.00 68.93 1112 HIS A C 1
ATOM 7989 O O . HIS A 1 1124 ? 143.202 107.816 149.445 1.00 68.93 1112 HIS A O 1
ATOM 7996 N N . LEU A 1 1125 ? 142.113 106.952 147.664 1.00 58.80 1113 LEU A N 1
ATOM 7997 C CA . LEU A 1 1125 ? 141.958 108.249 147.011 1.00 58.80 1113 LEU A CA 1
ATOM 7998 C C . LEU A 1 1125 ? 141.164 109.227 147.868 1.00 58.80 1113 LEU A C 1
ATOM 7999 O O . LEU A 1 1125 ? 141.539 110.399 147.990 1.00 58.80 1113 LEU A O 1
ATOM 8004 N N . ARG A 1 1126 ? 140.062 108.768 148.465 1.00 61.40 1114 ARG A N 1
ATOM 8005 C CA . ARG A 1 1126 ? 139.204 109.674 149.223 1.00 61.40 1114 ARG A CA 1
ATOM 8006 C C . ARG A 1 1126 ? 139.923 110.228 150.447 1.00 61.40 1114 ARG A C 1
ATOM 8007 O O . ARG A 1 1126 ? 139.917 111.440 150.685 1.00 61.40 1114 ARG A O 1
ATOM 8015 N N . THR A 1 1127 ? 140.565 109.358 151.228 1.00 61.17 1115 THR A N 1
ATOM 8016 C CA . THR A 1 1127 ? 141.293 109.827 152.403 1.00 61.17 1115 THR A CA 1
ATOM 8017 C C . THR A 1 1127 ? 142.466 110.715 152.006 1.00 61.17 1115 THR A C 1
ATOM 8018 O O . THR A 1 1127 ? 142.732 111.738 152.654 1.00 61.17 1115 THR A O 1
ATOM 8022 N N . TYR A 1 1128 ? 143.181 110.339 150.945 1.00 58.16 1116 TYR A N 1
ATOM 8023 C CA . TYR A 1 1128 ? 144.328 111.128 150.510 1.00 58.16 1116 TYR A CA 1
ATOM 8024 C C . TYR A 1 1128 ? 143.892 112.538 150.130 1.00 58.16 1116 TYR A C 1
ATOM 8025 O O . TYR A 1 1128 ? 144.485 113.525 150.578 1.00 58.16 1116 TYR A O 1
ATOM 8034 N N . ARG A 1 1129 ? 142.844 112.654 149.312 1.00 50.95 1117 ARG A N 1
ATOM 8035 C CA . ARG A 1 1129 ? 142.323 113.972 148.977 1.00 50.95 1117 ARG A CA 1
ATOM 8036 C C . ARG A 1 1129 ? 141.677 114.671 150.165 1.00 50.95 1117 ARG A C 1
ATOM 8037 O O . ARG A 1 1129 ? 141.517 115.895 150.126 1.00 50.95 1117 ARG A O 1
ATOM 8045 N N . GLU A 1 1130 ? 141.294 113.934 151.208 1.00 60.27 1118 GLU A N 1
ATOM 8046 C CA . GLU A 1 1130 ? 140.870 114.573 152.445 1.00 60.27 1118 GLU A CA 1
ATOM 8047 C C . GLU A 1 1130 ? 142.043 115.146 153.223 1.00 60.27 1118 GLU A C 1
ATOM 8048 O O . GLU A 1 1130 ? 141.847 116.053 154.038 1.00 60.27 1118 GLU A O 1
ATOM 8054 N N . VAL A 1 1131 ? 143.250 114.629 152.996 1.00 57.97 1119 VAL A N 1
ATOM 8055 C CA . VAL A 1 1131 ? 144.437 115.221 153.608 1.00 57.97 1119 VAL A CA 1
ATOM 8056 C C . VAL A 1 1131 ? 144.728 116.590 153.001 1.00 57.97 1119 VAL A C 1
ATOM 8057 O O . VAL A 1 1131 ? 144.991 117.563 153.718 1.00 57.97 1119 VAL A O 1
ATOM 8061 N N . LEU A 1 1132 ? 144.675 116.690 151.675 1.00 53.87 1120 LEU A N 1
ATOM 8062 C CA . LEU A 1 1132 ? 145.067 117.903 150.977 1.00 53.87 1120 LEU A CA 1
ATOM 8063 C C . LEU A 1 1132 ? 143.926 118.917 150.942 1.00 53.87 1120 LEU A C 1
ATOM 8064 O O . LEU A 1 1132 ? 142.762 118.602 151.199 1.00 53.87 1120 LEU A O 1
ATOM 8069 N N . ALA A 1 1133 ? 144.282 120.155 150.609 1.00 52.21 1121 ALA A N 1
ATOM 8070 C CA . ALA A 1 1133 ? 143.319 121.207 150.319 1.00 52.21 1121 ALA A CA 1
ATOM 8071 C C . ALA A 1 1133 ? 143.819 122.000 149.123 1.00 52.21 1121 ALA A C 1
ATOM 8072 O O . ALA A 1 1133 ? 145.016 122.027 148.830 1.00 52.21 1121 ALA A O 1
ATOM 8074 N N . LEU A 1 1134 ? 142.891 122.649 148.427 1.00 50.32 1122 LEU A N 1
ATOM 8075 C CA . LEU A 1 1134 ? 143.229 123.364 147.205 1.00 50.32 1122 LEU A CA 1
ATOM 8076 C C . LEU A 1 1134 ? 142.529 124.712 147.164 1.00 50.32 1122 LEU A C 1
ATOM 8077 O O . LEU A 1 1134 ? 141.321 124.799 147.399 1.00 50.32 1122 LEU A O 1
ATOM 8082 N N . VAL A 1 1135 ? 143.297 125.755 146.863 1.00 55.63 1123 VAL A N 1
ATOM 8083 C CA . VAL A 1 1135 ? 142.776 127.087 146.584 1.00 55.63 1123 VAL A CA 1
ATOM 8084 C C . VAL A 1 1135 ? 143.160 127.425 145.152 1.00 55.63 1123 VAL A C 1
ATOM 8085 O O . VAL A 1 1135 ? 144.345 127.393 144.799 1.00 55.63 1123 VAL A O 1
ATOM 8089 N N . GLN A 1 1136 ? 142.168 127.746 144.331 1.00 60.11 1124 GLN A N 1
ATOM 8090 C CA . GLN A 1 1136 ? 142.367 127.888 142.897 1.00 60.11 1124 GLN A CA 1
ATOM 8091 C C . GLN A 1 1136 ? 142.513 129.353 142.504 1.00 60.11 1124 GLN A C 1
ATOM 8092 O O . GLN A 1 1136 ? 142.261 130.269 143.289 1.00 60.11 1124 GLN A O 1
ATOM 8098 N N . GLN A 1 1137 ? 142.938 129.562 141.256 1.00 72.96 1125 GLN A N 1
ATOM 8099 C CA . GLN A 1 1137 ? 143.117 130.917 140.746 1.00 72.96 1125 GLN A CA 1
ATOM 8100 C C . GLN A 1 1137 ? 141.789 131.657 140.673 1.00 72.96 1125 GLN A C 1
ATOM 8101 O O . GLN A 1 1137 ? 141.654 132.772 141.189 1.00 72.96 1125 GLN A O 1
ATOM 8107 N N . GLU A 1 1138 ? 140.793 131.047 140.036 1.00 74.05 1126 GLU A N 1
ATOM 8108 C CA . GLU A 1 1138 ? 139.473 131.645 139.933 1.00 74.05 1126 GLU A CA 1
ATOM 8109 C C . GLU A 1 1138 ? 138.566 130.980 140.951 1.00 74.05 1126 GLU A C 1
ATOM 8110 O O . GLU A 1 1138 ? 138.242 129.793 140.793 1.00 74.05 1126 GLU A O 1
ATOM 8116 N N . PRO A 1 1139 ? 138.143 131.677 142.004 1.00 70.32 1127 PRO A N 1
ATOM 8117 C CA . PRO A 1 1139 ? 137.347 131.021 143.045 1.00 70.32 1127 PRO A CA 1
ATOM 8118 C C . PRO A 1 1139 ? 136.011 130.553 142.496 1.00 70.32 1127 PRO A C 1
ATOM 8119 O O . PRO A 1 1139 ? 135.371 131.237 141.696 1.00 70.32 1127 PRO A O 1
ATOM 8123 N N . VAL A 1 1140 ? 135.593 129.369 142.932 1.00 65.00 1128 VAL A N 1
ATOM 8124 C CA . VAL A 1 1140 ? 134.336 128.775 142.500 1.00 65.00 1128 VAL A CA 1
ATOM 8125 C C . VAL A 1 1140 ? 133.486 128.512 143.732 1.00 65.00 1128 VAL A C 1
ATOM 8126 O O . VAL A 1 1140 ? 133.915 127.802 144.650 1.00 65.00 1128 VAL A O 1
ATOM 8130 N N . LEU A 1 1141 ? 132.275 129.076 143.733 1.00 64.67 1129 LEU A N 1
ATOM 8131 C CA . LEU A 1 1141 ? 131.339 128.879 144.868 1.00 64.67 1129 LEU A CA 1
ATOM 8132 C C . LEU A 1 1141 ? 130.059 128.234 144.327 1.00 64.67 1129 LEU A C 1
ATOM 8133 O O . LEU A 1 1141 ? 129.370 128.894 143.526 1.00 64.67 1129 LEU A O 1
ATOM 8138 N N . PHE A 1 1142 ? 129.759 126.995 144.735 1.00 62.12 1130 PHE A N 1
ATOM 8139 C CA . PHE A 1 1142 ? 128.573 126.288 144.282 1.00 62.12 1130 PHE A CA 1
ATOM 8140 C C . PHE A 1 1142 ? 127.316 127.005 144.757 1.00 62.12 1130 PHE A C 1
ATOM 8141 O O . PHE A 1 1142 ? 127.325 127.719 145.763 1.00 62.12 1130 PHE A O 1
ATOM 8149 N N . SER A 1 1143 ? 126.229 126.818 144.013 1.00 65.31 1131 SER A N 1
ATOM 8150 C CA . SER A 1 1143 ? 124.970 127.451 144.374 1.00 65.31 1131 SER A CA 1
ATOM 8151 C C . SER A 1 1143 ? 124.483 126.933 145.721 1.00 65.31 1131 SER A C 1
ATOM 8152 O O . SER A 1 1143 ? 124.587 125.741 146.024 1.00 65.31 1131 SER A O 1
ATOM 8155 N N . GLY A 1 1144 ? 123.951 127.839 146.531 1.00 72.55 1132 GLY A N 1
ATOM 8156 C CA . GLY A 1 1144 ? 123.513 127.531 147.873 1.00 72.55 1132 GLY A CA 1
ATOM 8157 C C . GLY A 1 1144 ? 124.000 128.563 148.863 1.00 72.55 1132 GLY A C 1
ATOM 8158 O O . GLY A 1 1144 ? 124.633 129.558 148.514 1.00 72.55 1132 GLY A O 1
ATOM 8159 N N . SER A 1 1145 ? 123.692 128.307 150.130 1.00 78.09 1133 SER A N 1
ATOM 8160 C CA . SER A 1 1145 ? 124.052 129.232 151.190 1.00 78.09 1133 SER A CA 1
ATOM 8161 C C . SER A 1 1145 ? 125.562 129.242 151.412 1.00 78.09 1133 SER A C 1
ATOM 8162 O O . SER A 1 1145 ? 126.291 128.349 150.973 1.00 78.09 1133 SER A O 1
ATOM 8165 N N . ILE A 1 1146 ? 126.029 130.285 152.101 1.00 79.09 1134 ILE A N 1
ATOM 8166 C CA . ILE A 1 1146 ? 127.438 130.362 152.475 1.00 79.09 1134 ILE A CA 1
ATOM 8167 C C . ILE A 1 1146 ? 127.815 129.186 153.364 1.00 79.09 1134 ILE A C 1
ATOM 8168 O O . ILE A 1 1146 ? 128.917 128.635 153.257 1.00 79.09 1134 ILE A O 1
ATOM 8173 N N . ARG A 1 1147 ? 126.906 128.777 154.251 1.00 80.49 1135 ARG A N 1
ATOM 8174 C CA . ARG A 1 1147 ? 127.182 127.636 155.117 1.00 80.49 1135 ARG A CA 1
ATOM 8175 C C . ARG A 1 1147 ? 127.387 126.364 154.306 1.00 80.49 1135 ARG A C 1
ATOM 8176 O O . ARG A 1 1147 ? 128.285 125.569 154.602 1.00 80.49 1135 ARG A O 1
ATOM 8184 N N . ASP A 1 1148 ? 126.565 126.155 153.276 1.00 72.47 1136 ASP A N 1
ATOM 8185 C CA . ASP A 1 1148 ? 126.710 124.963 152.448 1.00 72.47 1136 ASP A CA 1
ATOM 8186 C C . ASP A 1 1148 ? 128.040 124.960 151.704 1.00 72.47 1136 ASP A C 1
ATOM 8187 O O . ASP A 1 1148 ? 128.699 123.919 151.608 1.00 72.47 1136 ASP A O 1
ATOM 8192 N N . ASN A 1 1149 ? 128.450 126.114 151.174 1.00 67.35 1137 ASN A N 1
ATOM 8193 C CA . ASN A 1 1149 ? 129.677 126.176 150.386 1.00 67.35 1137 ASN A CA 1
ATOM 8194 C C . ASN A 1 1149 ? 130.912 125.990 151.257 1.00 67.35 1137 ASN A C 1
ATOM 8195 O O . ASN A 1 1149 ? 131.814 125.219 150.914 1.00 67.35 1137 ASN A O 1
ATOM 8200 N N . ILE A 1 1150 ? 130.975 126.694 152.389 1.00 66.79 1138 ILE A N 1
ATOM 8201 C CA . ILE A 1 1150 ? 132.162 126.608 153.232 1.00 66.79 1138 ILE A CA 1
ATOM 8202 C C . ILE A 1 1150 ? 132.274 125.230 153.872 1.00 66.79 1138 ILE A C 1
ATOM 8203 O O . ILE A 1 1150 ? 133.382 124.753 154.141 1.00 66.79 1138 ILE A O 1
ATOM 8208 N N . MET A 1 1151 ? 131.151 124.550 154.090 1.00 68.21 1139 MET A N 1
ATOM 8209 C CA . MET A 1 1151 ? 131.166 123.215 154.674 1.00 68.21 1139 MET A CA 1
ATOM 8210 C C . MET A 1 1151 ? 131.348 122.113 153.638 1.00 68.21 1139 MET A C 1
ATOM 8211 O O . MET A 1 1151 ? 131.309 120.933 154.000 1.00 68.21 1139 MET A O 1
ATOM 8216 N N . VAL A 1 1152 ? 131.531 122.467 152.364 1.00 59.06 1140 VAL A N 1
ATOM 8217 C CA . VAL A 1 1152 ? 131.867 121.467 151.353 1.00 59.06 1140 VAL A CA 1
ATOM 8218 C C . VAL A 1 1152 ? 133.181 120.785 151.702 1.00 59.06 1140 VAL A C 1
ATOM 8219 O O . VAL A 1 1152 ? 133.327 119.565 151.553 1.00 59.06 1140 VAL A O 1
ATOM 8223 N N . GLY A 1 1153 ? 134.152 121.554 152.182 1.00 61.06 1141 GLY A N 1
ATOM 8224 C CA . GLY A 1 1153 ? 135.441 121.003 152.544 1.00 61.06 1141 GLY A CA 1
ATOM 8225 C C . GLY A 1 1153 ? 135.539 120.645 154.010 1.00 61.06 1141 GLY A C 1
ATOM 8226 O O . GLY A 1 1153 ? 136.573 120.871 154.642 1.00 61.06 1141 GLY A O 1
ATOM 8227 N N . SER A 1 1154 ? 134.465 120.089 154.563 1.00 67.86 1142 SER A N 1
ATOM 8228 C CA . SER A 1 1154 ? 134.434 119.644 155.952 1.00 67.86 1142 SER A CA 1
ATOM 8229 C C . SER A 1 1154 ? 134.739 118.151 155.980 1.00 67.86 1142 SER A C 1
ATOM 8230 O O . SER A 1 1154 ? 133.927 117.336 155.532 1.00 67.86 1142 SER A O 1
ATOM 8233 N N . ILE A 1 1155 ? 135.913 117.798 156.509 1.00 73.29 1143 ILE A N 1
ATOM 8234 C CA . ILE A 1 1155 ? 136.344 116.403 156.512 1.00 73.29 1143 ILE A CA 1
ATOM 8235 C C . ILE A 1 1155 ? 135.435 115.548 157.384 1.00 73.29 1143 ILE A C 1
ATOM 8236 O O . ILE A 1 1155 ? 135.253 114.353 157.120 1.00 73.29 1143 ILE A O 1
ATOM 8241 N N . SER A 1 1156 ? 134.847 116.133 158.423 1.00 81.97 1144 SER A N 1
ATOM 8242 C CA . SER A 1 1156 ? 133.976 115.387 159.323 1.00 81.97 1144 SER A CA 1
ATOM 8243 C C . SER A 1 1156 ? 132.995 116.310 160.037 1.00 81.97 1144 SER A C 1
ATOM 8244 O O . SER A 1 1156 ? 132.071 115.850 160.707 1.00 81.97 1144 SER A O 1
ATOM 8247 N N . GLU A 1 1164 ? 130.240 122.725 163.879 1.00 104.87 1152 GLU A N 1
ATOM 8248 C CA . GLU A 1 1164 ? 129.815 124.111 163.727 1.00 104.87 1152 GLU A CA 1
ATOM 8249 C C . GLU A 1 1164 ? 130.868 125.058 164.295 1.00 104.87 1152 GLU A C 1
ATOM 8250 O O . GLU A 1 1164 ? 131.004 126.194 163.845 1.00 104.87 1152 GLU A O 1
ATOM 8256 N N . GLU A 1 1165 ? 131.612 124.576 165.293 1.00 105.50 1153 GLU A N 1
ATOM 8257 C CA . GLU A 1 1165 ? 132.681 125.379 165.878 1.00 105.50 1153 GLU A CA 1
ATOM 8258 C C . GLU A 1 1165 ? 133.827 125.571 164.893 1.00 105.50 1153 GLU A C 1
ATOM 8259 O O . GLU A 1 1165 ? 134.346 126.684 164.732 1.00 105.50 1153 GLU A O 1
ATOM 8265 N N . ASP A 1 1166 ? 134.239 124.488 164.226 1.00 100.04 1154 ASP A N 1
ATOM 8266 C CA . ASP A 1 1166 ? 135.314 124.582 163.244 1.00 100.04 1154 ASP A CA 1
ATOM 8267 C C . ASP A 1 1166 ? 134.952 125.529 162.111 1.00 100.04 1154 ASP A C 1
ATOM 8268 O O . ASP A 1 1166 ? 135.826 126.225 161.583 1.00 100.04 1154 ASP A O 1
ATOM 8273 N N . MET A 1 1167 ? 133.676 125.571 161.727 1.00 95.15 1155 MET A N 1
ATOM 8274 C CA . MET A 1 1167 ? 133.250 126.476 160.665 1.00 95.15 1155 MET A CA 1
ATOM 8275 C C . MET A 1 1167 ? 133.482 127.930 161.055 1.00 95.15 1155 MET A C 1
ATOM 8276 O O . MET A 1 1167 ? 134.035 128.713 160.276 1.00 95.15 1155 MET A O 1
ATOM 8281 N N . ILE A 1 1168 ? 133.072 128.307 162.269 1.00 97.92 1156 ILE A N 1
ATOM 8282 C CA . ILE A 1 1168 ? 133.277 129.678 162.730 1.00 97.92 1156 ILE A CA 1
ATOM 8283 C C . ILE A 1 1168 ? 134.764 129.976 162.865 1.00 97.92 1156 ILE A C 1
ATOM 8284 O O . ILE A 1 1168 ? 135.232 131.062 162.496 1.00 97.92 1156 ILE A O 1
ATOM 8289 N N . LYS A 1 1169 ? 135.529 129.020 163.399 1.00 96.72 1157 LYS A N 1
ATOM 8290 C CA . LYS A 1 1169 ? 136.963 129.230 163.568 1.00 96.72 1157 LYS A CA 1
ATOM 8291 C C . LYS A 1 1169 ? 137.650 129.463 162.228 1.00 96.72 1157 LYS A C 1
ATOM 8292 O O . LYS A 1 1169 ? 138.512 130.341 162.108 1.00 96.72 1157 LYS A O 1
ATOM 8298 N N . ALA A 1 1170 ? 137.279 128.689 161.205 1.00 90.92 1158 ALA A N 1
ATOM 8299 C CA . ALA A 1 1170 ? 137.892 128.855 159.893 1.00 90.92 1158 ALA A CA 1
ATOM 8300 C C . ALA A 1 1170 ? 137.402 130.114 159.193 1.00 90.92 1158 ALA A C 1
ATOM 8301 O O . ALA A 1 1170 ? 138.157 130.728 158.431 1.00 90.92 1158 ALA A O 1
ATOM 8303 N N . CYS A 1 1171 ? 136.149 130.513 159.427 1.00 92.92 1159 CYS A N 1
ATOM 8304 C CA . CYS A 1 1171 ? 135.664 131.759 158.845 1.00 92.92 1159 CYS A CA 1
ATOM 8305 C C . CYS A 1 1171 ? 136.360 132.966 159.455 1.00 92.92 1159 CYS A C 1
ATOM 8306 O O . CYS A 1 1171 ? 136.608 133.955 158.756 1.00 92.92 1159 CYS A O 1
ATOM 8309 N N . LYS A 1 1172 ? 136.679 132.910 160.750 1.00 95.18 1160 LYS A N 1
ATOM 8310 C CA . LYS A 1 1172 ? 137.448 133.990 161.358 1.00 95.18 1160 LYS A CA 1
ATOM 8311 C C . LYS A 1 1172 ? 138.883 134.000 160.847 1.00 95.18 1160 LYS A C 1
ATOM 8312 O O . LYS A 1 1172 ? 139.461 135.070 160.624 1.00 95.18 1160 LYS A O 1
ATOM 8318 N N . ASP A 1 1173 ? 139.473 132.818 160.653 1.00 93.47 1161 ASP A N 1
ATOM 8319 C CA . ASP A 1 1173 ? 140.852 132.731 160.184 1.00 93.47 1161 ASP A CA 1
ATOM 8320 C C . ASP A 1 1173 ? 141.016 133.209 158.748 1.00 93.47 1161 ASP A C 1
ATOM 8321 O O . ASP A 1 1173 ? 142.143 133.497 158.332 1.00 93.47 1161 ASP A O 1
ATOM 8326 N N . ALA A 1 1174 ? 139.931 133.295 157.985 1.00 88.84 1162 ALA A N 1
ATOM 8327 C CA . ALA A 1 1174 ? 139.990 133.707 156.591 1.00 88.84 1162 ALA A CA 1
ATOM 8328 C C . ALA A 1 1174 ? 139.648 135.177 156.396 1.00 88.84 1162 ALA A C 1
ATOM 8329 O O . ALA A 1 1174 ? 139.512 135.619 155.252 1.00 88.84 1162 ALA A O 1
ATOM 8331 N N . ASN A 1 1175 ? 139.506 135.937 157.483 1.00 90.28 1163 ASN A N 1
ATOM 8332 C CA . ASN A 1 1175 ? 139.178 137.364 157.423 1.00 90.28 1163 ASN A CA 1
ATOM 8333 C C . ASN A 1 1175 ? 137.887 137.610 156.646 1.00 90.28 1163 ASN A C 1
ATOM 8334 O O . ASN A 1 1175 ? 137.756 138.594 155.916 1.00 90.28 1163 ASN A O 1
ATOM 8339 N N . ILE A 1 1176 ? 136.922 136.707 156.806 1.00 92.22 1164 ILE A N 1
ATOM 8340 C CA . ILE A 1 1176 ? 135.630 136.825 156.141 1.00 92.22 1164 ILE A CA 1
ATOM 8341 C C . ILE A 1 1176 ? 134.464 136.814 157.118 1.00 92.22 1164 ILE A C 1
ATOM 8342 O O . ILE A 1 1176 ? 133.336 137.135 156.714 1.00 92.22 1164 ILE A O 1
ATOM 8347 N N . TYR A 1 1177 ? 134.696 136.474 158.388 1.00 99.33 1165 TYR A N 1
ATOM 8348 C CA . TYR A 1 1177 ? 133.605 136.388 159.354 1.00 99.33 1165 TYR A CA 1
ATOM 8349 C C . TYR A 1 1177 ? 132.921 137.736 159.543 1.00 99.33 1165 TYR A C 1
ATOM 8350 O O . TYR A 1 1177 ? 131.693 137.806 159.675 1.00 99.33 1165 TYR A O 1
ATOM 8359 N N . ASP A 1 1178 ? 133.702 138.819 159.565 1.00 101.03 1166 ASP A N 1
ATOM 8360 C CA . ASP A 1 1178 ? 133.123 140.150 159.714 1.00 101.03 1166 ASP A CA 1
ATOM 8361 C C . ASP A 1 1178 ? 132.196 140.483 158.552 1.00 101.03 1166 ASP A C 1
ATOM 8362 O O . ASP A 1 1178 ? 131.101 141.022 158.756 1.00 101.03 1166 ASP A O 1
ATOM 8367 N N . PHE A 1 1179 ? 132.619 140.173 157.325 1.00 98.88 1167 PHE A N 1
ATOM 8368 C CA . PHE A 1 1179 ? 131.774 140.435 156.164 1.00 98.88 1167 PHE A CA 1
ATOM 8369 C C . PHE A 1 1179 ? 130.495 139.611 156.214 1.00 98.88 1167 PHE A C 1
ATOM 8370 O O . PHE A 1 1179 ? 129.418 140.102 155.857 1.00 98.88 1167 PHE A O 1
ATOM 8378 N N . ILE A 1 1180 ? 130.596 138.350 156.638 1.00 99.41 1168 ILE A N 1
ATOM 8379 C CA . ILE A 1 1180 ? 129.410 137.504 156.745 1.00 99.41 1168 ILE A CA 1
ATOM 8380 C C . ILE A 1 1180 ? 128.441 138.077 157.771 1.00 99.41 1168 ILE A C 1
ATOM 8381 O O . ILE A 1 1180 ? 127.228 138.140 157.541 1.00 99.41 1168 ILE A O 1
ATOM 8386 N N . SER A 1 1181 ? 128.965 138.505 158.923 1.00 101.64 1169 SER A N 1
ATOM 8387 C CA . SER A 1 1181 ? 128.110 139.109 159.939 1.00 101.64 1169 SER A CA 1
ATOM 8388 C C . SER A 1 1181 ? 127.481 140.404 159.444 1.00 101.64 1169 SER A C 1
ATOM 8389 O O . SER A 1 1181 ? 126.341 140.718 159.806 1.00 101.64 1169 SER A O 1
ATOM 8392 N N . SER A 1 1182 ? 128.189 141.123 158.568 1.00 104.01 1170 SER A N 1
ATOM 8393 C CA . SER A 1 1182 ? 127.649 142.386 157.996 1.00 104.01 1170 SER A CA 1
ATOM 8394 C C . SER A 1 1182 ? 126.448 142.086 157.092 1.00 104.01 1170 SER A C 1
ATOM 8395 O O . SER A 1 1182 ? 125.590 142.976 156.941 1.00 104.01 1170 SER A O 1
ATOM 8398 N N . LEU A 1 1183 ? 126.391 140.890 156.497 1.00 103.35 1171 LEU A N 1
ATOM 8399 C CA . LEU A 1 1183 ? 125.294 140.557 155.545 1.00 103.35 1171 LEU A CA 1
ATOM 8400 C C . LEU A 1 1183 ? 123.947 140.584 156.281 1.00 103.35 1171 LEU A C 1
ATOM 8401 O O . LEU A 1 1183 ? 123.948 140.395 157.514 1.00 103.35 1171 LEU A O 1
ATOM 8406 N N . PRO A 1 1184 ? 122.787 140.847 155.614 1.00 103.90 1172 PRO A N 1
ATOM 8407 C CA . PRO A 1 1184 ? 121.500 140.911 156.306 1.00 103.90 1172 PRO A CA 1
ATOM 8408 C C . PRO A 1 1184 ? 121.236 139.601 157.061 1.00 103.90 1172 PRO A C 1
ATOM 8409 O O . PRO A 1 1184 ? 120.821 139.669 158.204 1.00 103.90 1172 PRO A O 1
ATOM 8413 N N . GLU A 1 1185 ? 121.483 138.456 156.418 1.00 103.28 1173 GLU A N 1
ATOM 8414 C CA . GLU A 1 1185 ? 121.332 137.159 157.128 1.00 103.28 1173 GLU A CA 1
ATOM 8415 C C . GLU A 1 1185 ? 122.740 136.705 157.522 1.00 103.28 1173 GLU A C 1
ATOM 8416 O O . GLU A 1 1185 ? 123.697 137.419 157.168 1.00 103.28 1173 GLU A O 1
ATOM 8422 N N . GLY A 1 1186 ? 122.870 135.579 158.227 1.00 98.62 1174 GLY A N 1
ATOM 8423 C CA . GLY A 1 1186 ? 124.205 135.148 158.693 1.00 98.62 1174 GLY A CA 1
ATOM 8424 C C . GLY A 1 1186 ? 124.754 134.327 157.539 1.00 98.62 1174 GLY A C 1
ATOM 8425 O O . GLY A 1 1186 ? 124.910 134.878 156.431 1.00 98.62 1174 GLY A O 1
ATOM 8426 N N . PHE A 1 1187 ? 125.059 133.053 157.787 1.00 92.98 1175 PHE A N 1
ATOM 8427 C CA . PHE A 1 1187 ? 125.776 132.240 156.816 1.00 92.98 1175 PHE A CA 1
ATOM 8428 C C . PHE A 1 1187 ? 124.839 131.653 155.767 1.00 92.98 1175 PHE A C 1
ATOM 8429 O O . PHE A 1 1187 ? 125.221 130.708 155.068 1.00 92.98 1175 PHE A O 1
ATOM 8437 N N . ASP A 1 1188 ? 123.624 132.184 155.647 1.00 93.05 1176 ASP A N 1
ATOM 8438 C CA . ASP A 1 1188 ? 122.617 131.649 154.743 1.00 93.05 1176 ASP A CA 1
ATOM 8439 C C . ASP A 1 1188 ? 122.469 132.466 153.466 1.00 93.05 1176 ASP A C 1
ATOM 8440 O O . ASP A 1 1188 ? 121.499 132.268 152.728 1.00 93.05 1176 ASP A O 1
ATOM 8445 N N . THR A 1 1189 ? 123.393 133.383 153.193 1.00 90.41 1177 THR A N 1
ATOM 8446 C CA . THR A 1 1189 ? 123.334 134.150 151.955 1.00 90.41 1177 THR A CA 1
ATOM 8447 C C . THR A 1 1189 ? 123.593 133.239 150.761 1.00 90.41 1177 THR A C 1
ATOM 8448 O O . THR A 1 1189 ? 124.542 132.451 150.759 1.00 90.41 1177 THR A O 1
ATOM 8452 N N . LEU A 1 1190 ? 122.740 133.357 149.739 1.00 87.51 1178 LEU A N 1
ATOM 8453 C CA . LEU A 1 1190 ? 122.838 132.492 148.570 1.00 87.51 1178 LEU A CA 1
ATOM 8454 C C . LEU A 1 1190 ? 123.755 133.122 147.529 1.00 87.51 1178 LEU A C 1
ATOM 8455 O O . LEU A 1 1190 ? 123.342 134.026 146.795 1.00 87.51 1178 LEU A O 1
ATOM 8460 N N . CYS A 1 1191 ? 125.001 132.644 147.470 1.00 91.34 1179 CYS A N 1
ATOM 8461 C CA . CYS A 1 1191 ? 125.950 133.064 146.437 1.00 91.34 1179 CYS A CA 1
ATOM 8462 C C . CYS A 1 1191 ? 126.017 132.053 145.300 1.00 91.34 1179 CYS A C 1
ATOM 8463 O O . CYS A 1 1191 ? 127.047 131.427 145.055 1.00 91.34 1179 CYS A O 1
ATOM 8466 N N . GLY A 1 1192 ? 124.905 131.885 144.591 1.00 94.76 1180 GLY A N 1
ATOM 8467 C CA . GLY A 1 1192 ? 124.858 130.991 143.451 1.00 94.76 1180 GLY A CA 1
ATOM 8468 C C . GLY A 1 1192 ? 124.346 131.684 142.207 1.00 94.76 1180 GLY A C 1
ATOM 8469 O O . GLY A 1 1192 ? 123.389 132.462 142.278 1.00 94.76 1180 GLY A O 1
ATOM 8470 N N . ASN A 1 1193 ? 124.971 131.403 141.060 1.00 101.79 1181 ASN A N 1
ATOM 8471 C CA . ASN A 1 1193 ? 124.654 132.082 139.803 1.00 101.79 1181 ASN A CA 1
ATOM 8472 C C . ASN A 1 1193 ? 124.735 133.597 139.969 1.00 101.79 1181 ASN A C 1
ATOM 8473 O O . ASN A 1 1193 ? 123.887 134.341 139.472 1.00 101.79 1181 ASN A O 1
ATOM 8478 N N . LYS A 1 1194 ? 125.770 134.051 140.679 1.00 108.38 1182 LYS A N 1
ATOM 8479 C CA . LYS A 1 1194 ? 125.915 135.456 141.062 1.00 108.38 1182 LYS A CA 1
ATOM 8480 C C . LYS A 1 1194 ? 124.683 135.946 141.819 1.00 108.38 1182 LYS A C 1
ATOM 8481 O O . LYS A 1 1194 ? 124.067 136.949 141.456 1.00 108.38 1182 LYS A O 1
ATOM 8487 N N . GLY A 1 1195 ? 124.310 135.217 142.873 1.00 107.98 1183 GLY A N 1
ATOM 8488 C CA . GLY A 1 1195 ? 123.166 135.625 143.673 1.00 107.98 1183 GLY A CA 1
ATOM 8489 C C . GLY A 1 1195 ? 123.374 136.974 144.334 1.00 107.98 1183 GLY A C 1
ATOM 8490 O O . GLY A 1 1195 ? 122.488 137.832 144.320 1.00 107.98 1183 GLY A O 1
ATOM 8491 N N . THR A 1 1196 ? 124.552 137.178 144.919 1.00 105.98 1184 THR A N 1
ATOM 8492 C CA . THR A 1 1196 ? 124.911 138.441 145.546 1.00 105.98 1184 THR A CA 1
ATOM 8493 C C . THR A 1 1196 ? 126.146 139.058 144.897 1.00 105.98 1184 THR A C 1
ATOM 8494 O O . THR A 1 1196 ? 126.464 140.222 145.167 1.00 105.98 1184 THR A O 1
ATOM 8498 N N . MET A 1 1197 ? 126.807 138.321 143.996 1.00 107.59 1185 MET A N 1
ATOM 8499 C CA . MET A 1 1197 ? 128.044 138.706 143.313 1.00 107.59 1185 MET A CA 1
ATOM 8500 C C . MET A 1 1197 ? 129.019 139.421 144.240 1.00 107.59 1185 MET A C 1
ATOM 8501 O O . MET A 1 1197 ? 129.348 140.591 144.019 1.00 107.59 1185 MET A O 1
ATOM 8506 N N . LEU A 1 1198 ? 129.478 138.732 145.282 1.00 93.60 1186 LEU A N 1
ATOM 8507 C CA . LEU A 1 1198 ? 130.477 139.298 146.173 1.00 93.60 1186 LEU A CA 1
ATOM 8508 C C . LEU A 1 1198 ? 131.753 139.639 145.409 1.00 93.60 1186 LEU A C 1
ATOM 8509 O O . LEU A 1 1198 ? 131.989 139.173 144.291 1.00 93.60 1186 LEU A O 1
ATOM 8514 N N . SER A 1 1199 ? 132.584 140.467 146.034 1.00 87.42 1187 SER A N 1
ATOM 8515 C CA . SER A 1 1199 ? 133.848 140.855 145.430 1.00 87.42 1187 SER A CA 1
ATOM 8516 C C . SER A 1 1199 ? 134.775 139.652 145.317 1.00 87.42 1187 SER A C 1
ATOM 8517 O O . SER A 1 1199 ? 134.654 138.674 146.060 1.00 87.42 1187 SER A O 1
ATOM 8520 N N . GLY A 1 1200 ? 135.706 139.730 144.364 1.00 84.64 1188 GLY A N 1
ATOM 8521 C CA . GLY A 1 1200 ? 136.632 138.629 144.156 1.00 84.64 1188 GLY A CA 1
ATOM 8522 C C . GLY A 1 1200 ? 137.428 138.293 145.400 1.00 84.64 1188 GLY A C 1
ATOM 8523 O O . GLY A 1 1200 ? 137.688 137.121 145.686 1.00 84.64 1188 GLY A O 1
ATOM 8524 N N . GLY A 1 1201 ? 137.822 139.315 146.160 1.00 84.47 1189 GLY A N 1
ATOM 8525 C CA . GLY A 1 1201 ? 138.497 139.064 147.421 1.00 84.47 1189 GLY A CA 1
ATOM 8526 C C . GLY A 1 1201 ? 137.622 138.326 148.415 1.00 84.47 1189 GLY A C 1
ATOM 8527 O O . GLY A 1 1201 ? 138.084 137.418 149.108 1.00 84.47 1189 GLY A O 1
ATOM 8528 N N . GLN A 1 1202 ? 136.342 138.698 148.493 1.00 86.52 1190 GLN A N 1
ATOM 8529 C CA . GLN A 1 1202 ? 135.436 138.026 149.420 1.00 86.52 1190 GLN A CA 1
ATOM 8530 C C . GLN A 1 1202 ? 135.209 136.571 149.023 1.00 86.52 1190 GLN A C 1
ATOM 8531 O O . GLN A 1 1202 ? 135.203 135.682 149.882 1.00 86.52 1190 GLN A O 1
ATOM 8537 N N . LYS A 1 1203 ? 135.050 136.321 147.720 1.00 78.53 1191 LYS A N 1
ATOM 8538 C CA . LYS A 1 1203 ? 134.868 134.927 147.234 1.00 78.53 1191 LYS A CA 1
ATOM 8539 C C . LYS A 1 1203 ? 136.153 134.125 147.480 1.00 78.53 1191 LYS A C 1
ATOM 8540 O O . LYS A 1 1203 ? 136.037 132.933 147.811 1.00 78.53 1191 LYS A O 1
ATOM 8546 N N . GLN A 1 1204 ? 137.325 134.750 147.326 1.00 76.92 1192 GLN A N 1
ATOM 8547 C CA . GLN A 1 1204 ? 138.579 134.062 147.606 1.00 76.92 1192 GLN A CA 1
ATOM 8548 C C . GLN A 1 1204 ? 138.728 133.750 149.089 1.00 76.92 1192 GLN A C 1
ATOM 8549 O O . GLN A 1 1204 ? 139.225 132.679 149.448 1.00 76.92 1192 GLN A O 1
ATOM 8555 N N . ARG A 1 1205 ? 138.266 134.660 149.950 1.00 79.94 1193 ARG A N 1
ATOM 8556 C CA . ARG A 1 1205 ? 138.347 134.422 151.418 1.00 79.94 1193 ARG A CA 1
ATOM 8557 C C . ARG A 1 1205 ? 137.365 133.312 151.806 1.00 79.94 1193 ARG A C 1
ATOM 8558 O O . ARG A 1 1205 ? 137.704 132.527 152.707 1.00 79.94 1193 ARG A O 1
ATOM 8566 N N . VAL A 1 1206 ? 136.200 133.245 151.156 1.00 71.83 1194 VAL A N 1
ATOM 8567 C CA . VAL A 1 1206 ? 135.268 132.145 151.394 1.00 71.83 1194 VAL A CA 1
ATOM 8568 C C . VAL A 1 1206 ? 135.895 130.819 150.979 1.00 71.83 1194 VAL A C 1
ATOM 8569 O O . VAL A 1 1206 ? 135.785 129.811 151.690 1.00 71.83 1194 VAL A O 1
ATOM 8573 N N . ALA A 1 1207 ? 136.566 130.800 149.824 1.00 65.45 1195 ALA A N 1
ATOM 8574 C CA . ALA A 1 1207 ? 137.246 129.587 149.378 1.00 65.45 1195 ALA A CA 1
ATOM 8575 C C . ALA A 1 1207 ? 138.360 129.190 150.340 1.00 65.45 1195 ALA A C 1
ATOM 8576 O O . ALA A 1 1207 ? 138.580 128.000 150.594 1.00 65.45 1195 ALA A O 1
ATOM 8578 N N . ILE A 1 1208 ? 139.081 130.176 150.877 1.00 66.07 1196 ILE A N 1
ATOM 8579 C CA . ILE A 1 1208 ? 140.136 129.887 151.844 1.00 66.07 1196 ILE A CA 1
ATOM 8580 C C . ILE A 1 1208 ? 139.550 129.264 153.105 1.00 66.07 1196 ILE A C 1
ATOM 8581 O O . ILE A 1 1208 ? 140.092 128.293 153.643 1.00 66.07 1196 ILE A O 1
ATOM 8586 N N . ALA A 1 1209 ? 138.431 129.805 153.593 1.00 65.53 1197 ALA A N 1
ATOM 8587 C CA . ALA A 1 1209 ? 137.775 129.213 154.757 1.00 65.53 1197 ALA A CA 1
ATOM 8588 C C . ALA A 1 1209 ? 137.309 127.791 154.462 1.00 65.53 1197 ALA A C 1
ATOM 8589 O O . ALA A 1 1209 ? 137.424 126.897 155.314 1.00 65.53 1197 ALA A O 1
ATOM 8591 N N . ARG A 1 1210 ? 136.781 127.568 153.256 1.00 57.19 1198 ARG A N 1
ATOM 8592 C CA . ARG A 1 1210 ? 136.368 126.229 152.849 1.00 57.19 1198 ARG A CA 1
ATOM 8593 C C . ARG A 1 1210 ? 137.539 125.260 152.877 1.00 57.19 1198 ARG A C 1
ATOM 8594 O O . ARG A 1 1210 ? 137.405 124.123 153.345 1.00 57.19 1198 ARG A O 1
ATOM 8602 N N . ALA A 1 1211 ? 138.696 125.691 152.374 1.00 58.35 1199 ALA A N 1
ATOM 8603 C CA . ALA A 1 1211 ? 139.883 124.844 152.417 1.00 58.35 1199 ALA A CA 1
ATOM 8604 C C . ALA A 1 1211 ? 140.411 124.683 153.836 1.00 58.35 1199 ALA A C 1
ATOM 8605 O O . ALA A 1 1211 ? 141.102 123.703 154.130 1.00 58.35 1199 ALA A O 1
ATOM 8607 N N . LEU A 1 1212 ? 140.104 125.629 154.722 1.00 64.08 1200 LEU A N 1
ATOM 8608 C CA . LEU A 1 1212 ? 140.678 125.632 156.061 1.00 64.08 1200 LEU A CA 1
ATOM 8609 C C . LEU A 1 1212 ? 139.848 124.889 157.098 1.00 64.08 1200 LEU A C 1
ATOM 8610 O O . LEU A 1 1212 ? 140.379 124.576 158.169 1.00 64.08 1200 LEU A O 1
ATOM 8615 N N . ILE A 1 1213 ? 138.568 124.612 156.831 1.00 66.09 1201 ILE A N 1
ATOM 8616 C CA . ILE A 1 1213 ? 137.783 123.860 157.811 1.00 66.09 1201 ILE A CA 1
ATOM 8617 C C . ILE A 1 1213 ? 138.388 122.483 158.054 1.00 66.09 1201 ILE A C 1
ATOM 8618 O O . ILE A 1 1213 ? 138.501 122.034 159.201 1.00 66.09 1201 ILE A O 1
ATOM 8623 N N . ARG A 1 1214 ? 138.796 121.794 156.988 1.00 60.58 1202 ARG A N 1
ATOM 8624 C CA . ARG A 1 1214 ? 139.304 120.436 157.142 1.00 60.58 1202 ARG A CA 1
ATOM 8625 C C . ARG A 1 1214 ? 140.628 120.374 157.889 1.00 60.58 1202 ARG A C 1
ATOM 8626 O O . ARG A 1 1214 ? 141.048 119.274 158.264 1.00 60.58 1202 ARG A O 1
ATOM 8634 N N . ASN A 1 1215 ? 141.287 121.515 158.115 1.00 67.11 1203 ASN A N 1
ATOM 8635 C CA . ASN A 1 1215 ? 142.604 121.574 158.738 1.00 67.11 1203 ASN A CA 1
ATOM 8636 C C . ASN A 1 1215 ? 143.572 120.699 157.952 1.00 67.11 1203 ASN A C 1
ATOM 8637 O O . ASN A 1 1215 ? 144.023 119.661 158.454 1.00 67.11 1203 ASN A O 1
ATOM 8642 N N . PRO A 1 1216 ? 143.902 121.074 156.720 1.00 63.01 1204 PRO A N 1
ATOM 8643 C CA . PRO A 1 1216 ? 144.715 120.199 155.874 1.00 63.01 1204 PRO A CA 1
ATOM 8644 C C . PRO A 1 1216 ? 146.157 120.130 156.345 1.00 63.01 1204 PRO A C 1
ATOM 8645 O O . PRO A 1 1216 ? 146.666 121.019 157.030 1.00 63.01 1204 PRO A O 1
ATOM 8649 N N . ARG A 1 1217 ? 146.815 119.039 155.964 1.00 67.75 1205 ARG A N 1
ATOM 8650 C CA . ARG A 1 1217 ? 148.246 118.898 156.177 1.00 67.75 1205 ARG A CA 1
ATOM 8651 C C . ARG A 1 1217 ? 149.066 119.424 155.008 1.00 67.75 1205 ARG A C 1
ATOM 8652 O O . ARG A 1 1217 ? 150.269 119.651 155.170 1.00 67.75 1205 ARG A O 1
ATOM 8660 N N . VAL A 1 1218 ? 148.449 119.618 153.843 1.00 58.39 1206 VAL A N 1
ATOM 8661 C CA . VAL A 1 1218 ? 149.116 120.153 152.661 1.00 58.39 1206 VAL A CA 1
ATOM 8662 C C . VAL A 1 1218 ? 148.154 121.131 152.002 1.00 58.39 1206 VAL A C 1
ATOM 8663 O O . VAL A 1 1218 ? 147.153 120.713 151.410 1.00 58.39 1206 VAL A O 1
ATOM 8667 N N . LEU A 1 1219 ? 148.449 122.422 152.097 1.00 56.83 1207 LEU A N 1
ATOM 8668 C CA . LEU A 1 1219 ? 147.625 123.461 151.493 1.00 56.83 1207 LEU A CA 1
ATOM 8669 C C . LEU A 1 1219 ? 148.241 123.873 150.162 1.00 56.83 1207 LEU A C 1
ATOM 8670 O O . LEU A 1 1219 ? 149.389 124.325 150.121 1.00 56.83 1207 LEU A O 1
ATOM 8675 N N . LEU A 1 1220 ? 147.479 123.719 149.083 1.00 52.06 1208 LEU A N 1
ATOM 8676 C CA . LEU A 1 1220 ? 147.928 124.081 147.745 1.00 52.06 1208 LEU A CA 1
ATOM 8677 C C . LEU A 1 1220 ? 147.241 125.374 147.322 1.00 52.06 1208 LEU A C 1
ATOM 8678 O O . LEU A 1 1220 ? 146.010 125.461 147.342 1.00 52.06 1208 LEU A O 1
ATOM 8683 N N . LEU A 1 1221 ? 148.035 126.368 146.938 1.00 57.88 1209 LEU A N 1
ATOM 8684 C CA . LEU A 1 1221 ? 147.531 127.671 146.508 1.00 57.88 1209 LEU A CA 1
ATOM 8685 C C . LEU A 1 1221 ? 147.934 127.869 145.052 1.00 57.88 1209 LEU A C 1
ATOM 8686 O O . LEU A 1 1221 ? 149.045 128.324 144.765 1.00 57.88 1209 LEU A O 1
ATOM 8691 N N . ASP A 1 1222 ? 147.029 127.533 144.133 1.00 65.63 1210 ASP A N 1
ATOM 8692 C CA . ASP A 1 1222 ? 147.316 127.591 142.700 1.00 65.63 1210 ASP A CA 1
ATOM 8693 C C . ASP A 1 1222 ? 146.967 128.983 142.180 1.00 65.63 1210 ASP A C 1
ATOM 8694 O O . ASP A 1 1222 ? 145.903 129.222 141.606 1.00 65.63 1210 ASP A O 1
ATOM 8699 N N . GLU A 1 1223 ? 147.899 129.916 142.388 1.00 73.43 1211 GLU A N 1
ATOM 8700 C CA . GLU A 1 1223 ? 147.765 131.297 141.917 1.00 73.43 1211 GLU A CA 1
ATOM 8701 C C . GLU A 1 1223 ? 146.494 131.944 142.464 1.00 73.43 1211 GLU A C 1
ATOM 8702 O O . GLU A 1 1223 ? 145.665 132.466 141.718 1.00 73.43 1211 GLU A O 1
ATOM 8708 N N . ALA A 1 1224 ? 146.358 131.919 143.791 1.00 76.20 1212 ALA A N 1
ATOM 8709 C CA . ALA A 1 1224 ? 145.111 132.341 144.422 1.00 76.20 1212 ALA A CA 1
ATOM 8710 C C . ALA A 1 1224 ? 144.806 133.810 144.156 1.00 76.20 1212 ALA A C 1
ATOM 8711 O O . ALA A 1 1224 ? 143.645 134.181 143.950 1.00 76.20 1212 ALA A O 1
ATOM 8713 N N . THR A 1 1225 ? 145.830 134.662 144.152 1.00 87.89 1213 THR A N 1
ATOM 8714 C CA . THR A 1 1225 ? 145.648 136.108 144.092 1.00 87.89 1213 THR A CA 1
ATOM 8715 C C . THR A 1 1225 ? 145.919 136.676 142.701 1.00 87.89 1213 THR A C 1
ATOM 8716 O O . THR A 1 1225 ? 146.353 137.822 142.570 1.00 87.89 1213 THR A O 1
ATOM 8720 N N . SER A 1 1226 ? 145.668 135.890 141.654 1.00 87.86 1214 SER A N 1
ATOM 8721 C CA . SER A 1 1226 ? 145.942 136.367 140.302 1.00 87.86 1214 SER A CA 1
ATOM 8722 C C . SER A 1 1226 ? 144.876 137.346 139.823 1.00 87.86 1214 SER A C 1
ATOM 8723 O O . SER A 1 1226 ? 145.182 138.301 139.099 1.00 87.86 1214 SER A O 1
ATOM 8726 N N . ALA A 1 1227 ? 143.620 137.130 140.214 1.00 95.96 1215 ALA A N 1
ATOM 8727 C CA . ALA A 1 1227 ? 142.501 137.916 139.707 1.00 95.96 1215 ALA A CA 1
ATOM 8728 C C . ALA A 1 1227 ? 141.900 138.833 140.767 1.00 95.96 1215 ALA A C 1
ATOM 8729 O O . ALA A 1 1227 ? 140.675 138.977 140.832 1.00 95.96 1215 ALA A O 1
ATOM 8731 N N . LEU A 1 1228 ? 142.730 139.454 141.596 1.00 98.80 1216 LEU A N 1
ATOM 8732 C CA . LEU A 1 1228 ? 142.239 140.302 142.670 1.00 98.80 1216 LEU A CA 1
ATOM 8733 C C . LEU A 1 1228 ? 142.768 141.724 142.532 1.00 98.80 1216 LEU A C 1
ATOM 8734 O O . LEU A 1 1228 ? 143.861 141.956 142.008 1.00 98.80 1216 LEU A O 1
ATOM 8739 N N . ASP A 1 1229 ? 141.973 142.678 143.010 1.00 107.29 1217 ASP A N 1
ATOM 8740 C CA . ASP A 1 1229 ? 142.397 144.068 143.034 1.00 107.29 1217 ASP A CA 1
ATOM 8741 C C . ASP A 1 1229 ? 143.487 144.269 144.082 1.00 107.29 1217 ASP A C 1
ATOM 8742 O O . ASP A 1 1229 ? 143.612 143.506 145.042 1.00 107.29 1217 ASP A O 1
ATOM 8747 N N . SER A 1 1230 ? 144.285 145.322 143.886 1.00 109.04 1218 SER A N 1
ATOM 8748 C CA . SER A 1 1230 ? 145.400 145.579 144.792 1.00 109.04 1218 SER A CA 1
ATOM 8749 C C . SER A 1 1230 ? 144.923 145.888 146.205 1.00 109.04 1218 SER A C 1
ATOM 8750 O O . SER A 1 1230 ? 145.655 145.644 147.172 1.00 109.04 1218 SER A O 1
ATOM 8753 N N . GLU A 1 1231 ? 143.709 146.423 146.350 1.00 112.69 1219 GLU A N 1
ATOM 8754 C CA . GLU A 1 1231 ? 143.186 146.699 147.683 1.00 112.69 1219 GLU A CA 1
ATOM 8755 C C . GLU A 1 1231 ? 142.765 145.417 148.391 1.00 112.69 1219 GLU A C 1
ATOM 8756 O O . GLU A 1 1231 ? 143.050 145.236 149.580 1.00 112.69 1219 GLU A O 1
ATOM 8762 N N . SER A 1 1232 ? 142.084 144.517 147.678 1.00 105.34 1220 SER A N 1
ATOM 8763 C CA . SER A 1 1232 ? 141.655 143.257 148.273 1.00 105.34 1220 SER A CA 1
ATOM 8764 C C . SER A 1 1232 ? 142.786 142.239 148.342 1.00 105.34 1220 SER A C 1
ATOM 8765 O O . SER A 1 1232 ? 142.735 141.314 149.165 1.00 105.34 1220 SER A O 1
ATOM 8768 N N . GLU A 1 1233 ? 143.798 142.382 147.482 1.00 101.32 1221 GLU A N 1
ATOM 8769 C CA . GLU A 1 1233 ? 144.927 141.462 147.521 1.00 101.32 1221 GLU A CA 1
ATOM 8770 C C . GLU A 1 1233 ? 145.647 141.528 148.858 1.00 101.32 1221 GLU A C 1
ATOM 8771 O O . GLU A 1 1233 ? 146.183 140.519 149.319 1.00 101.32 1221 GLU A O 1
ATOM 8777 N N . MET A 1 1234 ? 145.645 142.693 149.508 1.00 99.39 1222 MET A N 1
ATOM 8778 C CA . MET A 1 1234 ? 146.294 142.815 150.810 1.00 99.39 1222 MET A CA 1
ATOM 8779 C C . MET A 1 1234 ? 145.648 141.890 151.836 1.00 99.39 1222 MET A C 1
ATOM 8780 O O . MET A 1 1234 ? 146.333 141.098 152.494 1.00 99.39 1222 MET A O 1
ATOM 8785 N N . VAL A 1 1235 ? 144.323 141.965 151.976 1.00 94.94 1223 VAL A N 1
ATOM 8786 C CA . VAL A 1 1235 ? 143.644 141.143 152.973 1.00 94.94 1223 VAL A CA 1
ATOM 8787 C C . VAL A 1 1235 ? 143.676 139.671 152.572 1.00 94.94 1223 VAL A C 1
ATOM 8788 O O . VAL A 1 1235 ? 143.815 138.787 153.428 1.00 94.94 1223 VAL A O 1
ATOM 8792 N N . VAL A 1 1236 ? 143.562 139.378 151.273 1.00 94.09 1224 VAL A N 1
ATOM 8793 C CA . VAL A 1 1236 ? 143.622 137.982 150.841 1.00 94.09 1224 VAL A CA 1
ATOM 8794 C C . VAL A 1 1236 ? 144.993 137.385 151.141 1.00 94.09 1224 VAL A C 1
ATOM 8795 O O . VAL A 1 1236 ? 145.101 136.248 151.618 1.00 94.09 1224 VAL A O 1
ATOM 8799 N N . GLN A 1 1237 ? 146.063 138.140 150.876 1.00 92.24 1225 GLN A N 1
ATOM 8800 C CA . GLN A 1 1237 ? 147.404 137.664 151.186 1.00 92.24 1225 GLN A CA 1
ATOM 8801 C C . GLN A 1 1237 ? 147.629 137.557 152.686 1.00 92.24 1225 GLN A C 1
ATOM 8802 O O . GLN A 1 1237 ? 148.359 136.669 153.135 1.00 92.24 1225 GLN A O 1
ATOM 8808 N N . ASP A 1 1238 ? 147.022 138.445 153.475 1.00 92.93 1226 ASP A N 1
ATOM 8809 C CA . ASP A 1 1238 ? 147.093 138.306 154.926 1.00 92.93 1226 ASP A CA 1
ATOM 8810 C C . ASP A 1 1238 ? 146.459 136.996 155.374 1.00 92.93 1226 ASP A C 1
ATOM 8811 O O . ASP A 1 1238 ? 147.021 136.268 156.203 1.00 92.93 1226 ASP A O 1
ATOM 8816 N N . ALA A 1 1239 ? 145.286 136.675 154.823 1.00 88.59 1227 ALA A N 1
ATOM 8817 C CA . ALA A 1 1239 ? 144.630 135.413 155.153 1.00 88.59 1227 ALA A CA 1
ATOM 8818 C C . ALA A 1 1239 ? 145.480 134.222 154.727 1.00 88.59 1227 ALA A C 1
ATOM 8819 O O . ALA A 1 1239 ? 145.597 133.236 155.465 1.00 88.59 1227 ALA A O 1
ATOM 8821 N N . ILE A 1 1240 ? 146.081 134.298 153.538 1.00 85.18 1228 ILE A N 1
ATOM 8822 C CA . ILE A 1 1240 ? 146.916 133.204 153.047 1.00 85.18 1228 ILE A CA 1
ATOM 8823 C C . ILE A 1 1240 ? 148.132 133.011 153.945 1.00 85.18 1228 ILE A C 1
ATOM 8824 O O . ILE A 1 1240 ? 148.499 131.879 154.284 1.00 85.18 1228 ILE A O 1
ATOM 8829 N N . ASP A 1 1241 ? 148.775 134.110 154.346 1.00 87.98 1229 ASP A N 1
ATOM 8830 C CA . ASP A 1 1241 ? 149.937 134.017 155.223 1.00 87.98 1229 ASP A CA 1
ATOM 8831 C C . ASP A 1 1241 ? 149.555 133.451 156.584 1.00 87.98 1229 ASP A C 1
ATOM 8832 O O . ASP A 1 1241 ? 150.305 132.660 157.168 1.00 87.98 1229 ASP A O 1
ATOM 8837 N N . LYS A 1 1242 ? 148.384 133.846 157.088 1.00 87.67 1230 LYS A N 1
ATOM 8838 C CA . LYS A 1 1242 ? 147.907 133.319 158.394 1.00 87.67 1230 LYS A CA 1
ATOM 8839 C C . LYS A 1 1242 ? 147.666 131.813 158.259 1.00 87.67 1230 LYS A C 1
ATOM 8840 O O . LYS A 1 1242 ? 148.043 131.073 159.189 1.00 87.67 1230 LYS A O 1
ATOM 8846 N N . ALA A 1 1243 ? 147.081 131.377 157.139 1.00 81.67 1231 ALA A N 1
ATOM 8847 C CA . ALA A 1 1243 ? 146.757 129.965 156.962 1.00 81.67 1231 ALA A CA 1
ATOM 8848 C C . ALA A 1 1243 ? 147.997 129.121 156.699 1.00 81.67 1231 ALA A C 1
ATOM 8849 O O . ALA A 1 1243 ? 148.005 127.924 157.005 1.00 81.67 1231 ALA A O 1
ATOM 8851 N N . SER A 1 1244 ? 149.048 129.717 156.135 1.00 80.97 1232 SER A N 1
ATOM 8852 C CA . SER A 1 1244 ? 150.237 128.962 155.760 1.00 80.97 1232 SER A CA 1
ATOM 8853 C C . SER A 1 1244 ? 151.058 128.501 156.956 1.00 80.97 1232 SER A C 1
ATOM 8854 O O . SER A 1 1244 ? 151.991 127.712 156.772 1.00 80.97 1232 SER A O 1
ATOM 8857 N N . LYS A 1 1245 ? 150.745 128.966 158.162 1.00 81.88 1233 LYS A N 1
ATOM 8858 C CA . LYS A 1 1245 ? 151.520 128.630 159.349 1.00 81.88 1233 LYS A CA 1
ATOM 8859 C C . LYS A 1 1245 ? 151.019 127.317 159.938 1.00 81.88 1233 LYS A C 1
ATOM 8860 O O . LYS A 1 1245 ? 149.832 127.185 160.254 1.00 81.88 1233 LYS A O 1
ATOM 8866 N N . GLY A 1 1246 ? 151.923 126.354 160.086 1.00 75.75 1234 GLY A N 1
ATOM 8867 C CA . GLY A 1 1246 ? 151.604 125.090 160.713 1.00 75.75 1234 GLY A CA 1
ATOM 8868 C C . GLY A 1 1246 ? 151.331 123.933 159.779 1.00 75.75 1234 GLY A C 1
ATOM 8869 O O . GLY A 1 1246 ? 150.965 122.853 160.257 1.00 75.75 1234 GLY A O 1
ATOM 8870 N N . ARG A 1 1247 ? 151.494 124.115 158.471 1.00 71.19 1235 ARG A N 1
ATOM 8871 C CA . ARG A 1 1247 ? 151.209 123.052 157.521 1.00 71.19 1235 ARG A CA 1
ATOM 8872 C C . ARG A 1 1247 ? 152.082 123.231 156.290 1.00 71.19 1235 ARG A C 1
ATOM 8873 O O . ARG A 1 1247 ? 152.584 124.323 156.014 1.00 71.19 1235 ARG A O 1
ATOM 8881 N N . THR A 1 1248 ? 152.261 122.137 155.554 1.00 66.32 1236 THR A N 1
ATOM 8882 C CA . THR A 1 1248 ? 152.934 122.209 154.266 1.00 66.32 1236 THR A CA 1
ATOM 8883 C C . THR A 1 1248 ? 152.131 123.083 153.312 1.00 66.32 1236 THR A C 1
ATOM 8884 O O . THR A 1 1248 ? 150.905 122.975 153.230 1.00 66.32 1236 THR A O 1
ATOM 8888 N N . THR A 1 1249 ? 152.824 123.959 152.589 1.00 65.50 1237 THR A N 1
ATOM 8889 C CA . THR A 1 1249 ? 152.167 124.916 151.703 1.00 65.50 1237 THR A CA 1
ATOM 8890 C C . THR A 1 1249 ? 152.967 125.029 150.414 1.00 65.50 1237 THR A C 1
ATOM 8891 O O . THR A 1 1249 ? 154.117 125.475 150.433 1.00 65.50 1237 THR A O 1
ATOM 8895 N N . ILE A 1 1250 ? 152.359 124.629 149.302 1.00 57.54 1238 ILE A N 1
ATOM 8896 C CA . ILE A 1 1250 ? 152.937 124.804 147.976 1.00 57.54 1238 ILE A CA 1
ATOM 8897 C C . ILE A 1 1250 ? 152.199 125.950 147.301 1.00 57.54 1238 ILE A C 1
ATOM 8898 O O . ILE A 1 1250 ? 150.984 125.875 147.089 1.00 57.54 1238 ILE A O 1
ATOM 8903 N N . THR A 1 1251 ? 152.927 127.009 146.963 1.00 63.30 1239 THR A N 1
ATOM 8904 C CA . THR A 1 1251 ? 152.335 128.236 146.435 1.00 63.30 1239 THR A CA 1
ATOM 8905 C C . THR A 1 1251 ? 152.853 128.481 145.023 1.00 63.30 1239 THR A C 1
ATOM 8906 O O . THR A 1 1251 ? 153.996 128.911 144.840 1.00 63.30 1239 THR A O 1
ATOM 8910 N N . ILE A 1 1252 ? 152.016 128.203 144.026 1.00 63.28 1240 ILE A N 1
ATOM 8911 C CA . ILE A 1 1252 ? 152.302 128.645 142.668 1.00 63.28 1240 ILE A CA 1
ATOM 8912 C C . ILE A 1 1252 ? 151.942 130.117 142.547 1.00 63.28 1240 ILE A C 1
ATOM 8913 O O . ILE A 1 1252 ? 150.827 130.530 142.890 1.00 63.28 1240 ILE A O 1
ATOM 8918 N N . ALA A 1 1253 ? 152.886 130.920 142.068 1.00 73.05 1241 ALA A N 1
ATOM 8919 C CA . ALA A 1 1253 ? 152.747 132.367 142.091 1.00 73.05 1241 ALA A CA 1
ATOM 8920 C C . ALA A 1 1253 ? 152.942 132.948 140.700 1.00 73.05 1241 ALA A C 1
ATOM 8921 O O . ALA A 1 1253 ? 153.828 132.522 139.954 1.00 73.05 1241 ALA A O 1
ATOM 8923 N N . HIS A 1 1254 ? 152.102 133.924 140.363 1.00 87.04 1242 HIS A N 1
ATOM 8924 C CA . HIS A 1 1254 ? 152.268 134.746 139.172 1.00 87.04 1242 HIS A CA 1
ATOM 8925 C C . HIS A 1 1254 ? 152.915 136.080 139.521 1.00 87.04 1242 HIS A C 1
ATOM 8926 O O . HIS A 1 1254 ? 153.873 136.500 138.867 1.00 87.04 1242 HIS A O 1
ATOM 8933 N N . ARG A 1 1255 ? 152.416 136.744 140.560 1.00 89.84 1243 ARG A N 1
ATOM 8934 C CA . ARG A 1 1255 ? 153.039 137.947 141.092 1.00 89.84 1243 ARG A CA 1
ATOM 8935 C C . ARG A 1 1255 ? 154.104 137.537 142.101 1.00 89.84 1243 ARG A C 1
ATOM 8936 O O . ARG A 1 1255 ? 153.805 136.841 143.077 1.00 89.84 1243 ARG A O 1
ATOM 8944 N N . LEU A 1 1256 ? 155.340 137.972 141.867 1.00 87.64 1244 LEU A N 1
ATOM 8945 C CA . LEU A 1 1256 ? 156.477 137.548 142.674 1.00 87.64 1244 LEU A CA 1
ATOM 8946 C C . LEU A 1 1256 ? 156.446 138.098 144.094 1.00 87.64 1244 LEU A C 1
ATOM 8947 O O . LEU A 1 1256 ? 157.290 137.702 144.905 1.00 87.64 1244 LEU A O 1
ATOM 8952 N N . SER A 1 1257 ? 155.518 139.001 144.416 1.00 87.74 1245 SER A N 1
ATOM 8953 C CA . SER A 1 1257 ? 155.431 139.521 145.775 1.00 87.74 1245 SER A CA 1
ATOM 8954 C C . SER A 1 1257 ? 154.823 138.510 146.740 1.00 87.74 1245 SER A C 1
ATOM 8955 O O . SER A 1 1257 ? 155.135 138.539 147.935 1.00 87.74 1245 SER A O 1
ATOM 8958 N N . THR A 1 1258 ? 153.953 137.624 146.250 1.00 85.45 1246 THR A N 1
ATOM 8959 C CA . THR A 1 1258 ? 153.359 136.612 147.118 1.00 85.45 1246 THR A CA 1
ATOM 8960 C C . THR A 1 1258 ? 154.406 135.618 147.607 1.00 85.45 1246 THR A C 1
ATOM 8961 O O . THR A 1 1258 ? 154.364 135.175 148.761 1.00 85.45 1246 THR A O 1
ATOM 8965 N N . VAL A 1 1259 ? 155.364 135.282 146.735 1.00 83.61 1247 VAL A N 1
ATOM 8966 C CA . VAL A 1 1259 ? 156.387 134.239 147.057 1.00 83.61 1247 VAL A CA 1
ATOM 8967 C C . VAL A 1 1259 ? 157.567 134.863 147.811 1.00 83.61 1247 VAL A C 1
ATOM 8968 O O . VAL A 1 1259 ? 158.508 134.120 148.148 1.00 83.61 1247 VAL A O 1
ATOM 8972 N N . GLN A 1 1260 ? 157.507 136.160 148.112 1.00 88.94 1248 GLN A N 1
ATOM 8973 C CA . GLN A 1 1260 ? 158.674 136.849 148.731 1.00 88.94 1248 GLN A CA 1
ATOM 8974 C C . GLN A 1 1260 ? 159.138 136.167 150.025 1.00 88.94 1248 GLN A C 1
ATOM 8975 O O . GLN A 1 1260 ? 160.360 135.966 150.159 1.00 88.94 1248 GLN A O 1
ATOM 8981 N N . ASN A 1 1261 ? 158.224 135.815 150.936 1.00 89.81 1249 ASN A N 1
ATOM 8982 C CA . ASN A 1 1261 ? 158.644 135.283 152.226 1.00 89.81 1249 ASN A CA 1
ATOM 8983 C C . ASN A 1 1261 ? 158.637 133.760 152.286 1.00 89.81 1249 ASN A C 1
ATOM 8984 O O . ASN A 1 1261 ? 158.741 133.202 153.383 1.00 89.81 1249 ASN A O 1
ATOM 8989 N N . CYS A 1 1262 ? 158.513 133.079 151.150 1.00 84.13 1250 CYS A N 1
ATOM 8990 C CA . CYS A 1 1262 ? 158.515 131.623 151.152 1.00 84.13 1250 CYS A CA 1
ATOM 8991 C C . CYS A 1 1262 ? 159.874 131.085 151.582 1.00 84.13 1250 CYS A C 1
ATOM 8992 O O . CYS A 1 1262 ? 160.913 131.698 151.327 1.00 84.13 1250 CYS A O 1
ATOM 8995 N N . ASP A 1 1263 ? 159.856 129.929 152.251 1.00 81.11 1251 ASP A N 1
ATOM 8996 C CA . ASP A 1 1263 ? 161.095 129.342 152.751 1.00 81.11 1251 ASP A CA 1
ATOM 8997 C C . ASP A 1 1263 ? 162.033 128.965 151.612 1.00 81.11 1251 ASP A C 1
ATOM 8998 O O . ASP A 1 1263 ? 163.231 129.264 151.660 1.00 81.11 1251 ASP A O 1
ATOM 9003 N N . VAL A 1 1264 ? 161.509 128.305 150.583 1.00 77.23 1252 VAL A N 1
ATOM 9004 C CA . VAL A 1 1264 ? 162.292 127.905 149.420 1.00 77.23 1252 VAL A CA 1
ATOM 9005 C C . VAL A 1 1264 ? 161.502 128.261 148.170 1.00 77.23 1252 VAL A C 1
ATOM 9006 O O . VAL A 1 1264 ? 160.291 128.027 148.103 1.00 77.23 1252 VAL A O 1
ATOM 9010 N N . ILE A 1 1265 ? 162.185 128.829 147.181 1.00 75.31 1253 ILE A N 1
ATOM 9011 C CA . ILE A 1 1265 ? 161.568 129.247 145.930 1.00 75.31 1253 ILE A CA 1
ATOM 9012 C C . ILE A 1 1265 ? 162.173 128.427 144.801 1.00 75.31 1253 ILE A C 1
ATOM 9013 O O . ILE A 1 1265 ? 163.400 128.356 144.670 1.00 75.31 1253 ILE A O 1
ATOM 9018 N N . TYR A 1 1266 ? 161.317 127.806 143.987 1.00 74.76 1254 TYR A N 1
ATOM 9019 C CA . TYR A 1 1266 ? 161.799 126.957 142.868 1.00 74.76 1254 TYR A CA 1
ATOM 9020 C C . TYR A 1 1266 ? 161.419 127.603 141.536 1.00 74.76 1254 TYR A C 1
ATOM 9021 O O . TYR A 1 1266 ? 160.223 127.809 141.298 1.00 74.76 1254 TYR A O 1
ATOM 9030 N N . VAL A 1 1267 ? 162.410 127.903 140.696 1.00 80.08 1255 VAL A N 1
ATOM 9031 C CA . VAL A 1 1267 ? 162.142 128.552 139.380 1.00 80.08 1255 VAL A CA 1
ATOM 9032 C C . VAL A 1 1267 ? 161.971 127.468 138.315 1.00 80.08 1255 VAL A C 1
ATOM 9033 O O . VAL A 1 1267 ? 162.801 126.547 138.283 1.00 80.08 1255 VAL A O 1
ATOM 9037 N N . PHE A 1 1268 ? 160.932 127.574 137.484 1.00 80.93 1256 PHE A N 1
ATOM 9038 C CA . PHE A 1 1268 ? 160.654 126.600 136.440 1.00 80.93 1256 PHE A CA 1
ATOM 9039 C C . PHE A 1 1268 ? 161.017 127.163 135.073 1.00 80.93 1256 PHE A C 1
ATOM 9040 O O . PHE A 1 1268 ? 160.704 128.315 134.760 1.00 80.93 1256 PHE A O 1
ATOM 9048 N N . ASP A 1 1269 ? 161.679 126.341 134.263 1.00 88.23 1257 ASP A N 1
ATOM 9049 C CA . ASP A 1 1269 ? 161.944 126.676 132.871 1.00 88.23 1257 ASP A CA 1
ATOM 9050 C C . ASP A 1 1269 ? 161.961 125.387 132.068 1.00 88.23 1257 ASP A C 1
ATOM 9051 O O . ASP A 1 1269 ? 162.729 124.472 132.382 1.00 88.23 1257 ASP A O 1
ATOM 9056 N N . ALA A 1 1270 ? 161.110 125.320 131.043 1.00 86.83 1258 ALA A N 1
ATOM 9057 C CA . ALA A 1 1270 ? 160.962 124.131 130.204 1.00 86.83 1258 ALA A CA 1
ATOM 9058 C C . ALA A 1 1270 ? 160.598 122.898 131.029 1.00 86.83 1258 ALA A C 1
ATOM 9059 O O . ALA A 1 1270 ? 160.955 121.773 130.674 1.00 86.83 1258 ALA A O 1
ATOM 9061 N N . GLY A 1 1271 ? 159.886 123.102 132.135 1.00 83.35 1259 GLY A N 1
ATOM 9062 C CA . GLY A 1 1271 ? 159.430 122.010 132.965 1.00 83.35 1259 GLY A CA 1
ATOM 9063 C C . GLY A 1 1271 ? 160.441 121.467 133.949 1.00 83.35 1259 GLY A C 1
ATOM 9064 O O . GLY A 1 1271 ? 160.131 120.498 134.652 1.00 83.35 1259 GLY A O 1
ATOM 9065 N N . ARG A 1 1272 ? 161.634 122.049 134.027 1.00 83.29 1260 ARG A N 1
ATOM 9066 C CA . ARG A 1 1272 ? 162.667 121.586 134.939 1.00 83.29 1260 ARG A CA 1
ATOM 9067 C C . ARG A 1 1272 ? 163.078 122.710 135.879 1.00 83.29 1260 ARG A C 1
ATOM 9068 O O . ARG A 1 1272 ? 163.063 123.888 135.510 1.00 83.29 1260 ARG A O 1
ATOM 9076 N N . ILE A 1 1273 ? 163.440 122.331 137.104 1.00 81.99 1261 ILE A N 1
ATOM 9077 C CA . ILE A 1 1273 ? 163.916 123.302 138.081 1.00 81.99 1261 ILE A CA 1
ATOM 9078 C C . ILE A 1 1273 ? 165.250 123.868 137.619 1.00 81.99 1261 ILE A C 1
ATOM 9079 O O . ILE A 1 1273 ? 166.191 123.120 137.319 1.00 81.99 1261 ILE A O 1
ATOM 9084 N N . VAL A 1 1274 ? 165.341 125.191 137.560 1.00 85.12 1262 VAL A N 1
ATOM 9085 C CA . VAL A 1 1274 ? 166.563 125.876 137.156 1.00 85.12 1262 VAL A CA 1
ATOM 9086 C C . VAL A 1 1274 ? 167.290 126.468 138.355 1.00 85.12 1262 VAL A C 1
ATOM 9087 O O . VAL A 1 1274 ? 168.487 126.247 138.536 1.00 85.12 1262 VAL A O 1
ATOM 9091 N N . GLU A 1 1275 ? 166.578 127.221 139.188 1.00 88.35 1263 GLU A N 1
ATOM 9092 C CA . GLU A 1 1275 ? 167.146 127.812 140.389 1.00 88.35 1263 GLU A CA 1
ATOM 9093 C C . GLU A 1 1275 ? 166.309 127.407 141.592 1.00 88.35 1263 GLU A C 1
ATOM 9094 O O . GLU A 1 1275 ? 165.119 127.105 141.468 1.00 88.35 1263 GLU A O 1
ATOM 9100 N N . SER A 1 1276 ? 166.944 127.400 142.760 1.00 86.39 1264 SER A N 1
ATOM 9101 C CA . SER A 1 1276 ? 166.262 127.031 143.991 1.00 86.39 1264 SER A CA 1
ATOM 9102 C C . SER A 1 1276 ? 166.994 127.661 145.165 1.00 86.39 1264 SER A C 1
ATOM 9103 O O . SER A 1 1276 ? 168.224 127.745 145.163 1.00 86.39 1264 SER A O 1
ATOM 9106 N N . GLY A 1 1277 ? 166.234 128.099 146.156 1.00 84.64 1265 GLY A N 1
ATOM 9107 C CA . GLY A 1 1277 ? 166.779 128.726 147.336 1.00 84.64 1265 GLY A CA 1
ATOM 9108 C C . GLY A 1 1277 ? 165.884 129.853 147.792 1.00 84.64 1265 GLY A C 1
ATOM 9109 O O . GLY A 1 1277 ? 164.780 130.043 147.286 1.00 84.64 1265 GLY A O 1
ATOM 9110 N N . LYS A 1 1278 ? 166.373 130.613 148.767 1.00 88.47 1266 LYS A N 1
ATOM 9111 C CA . LYS A 1 1278 ? 165.619 131.727 149.313 1.00 88.47 1266 LYS A CA 1
ATOM 9112 C C . LYS A 1 1278 ? 165.574 132.887 148.320 1.00 88.47 1266 LYS A C 1
ATOM 9113 O O . LYS A 1 1278 ? 166.141 132.835 147.227 1.00 88.47 1266 LYS A O 1
ATOM 9119 N N . HIS A 1 1279 ? 164.879 133.952 148.722 1.00 93.67 1267 HIS A N 1
ATOM 9120 C CA . HIS A 1 1279 ? 164.766 135.139 147.880 1.00 93.67 1267 HIS A CA 1
ATOM 9121 C C . HIS A 1 1279 ? 166.126 135.785 147.640 1.00 93.67 1267 HIS A C 1
ATOM 9122 O O . HIS A 1 1279 ? 166.490 136.100 146.499 1.00 93.67 1267 HIS A O 1
ATOM 9129 N N . ASP A 1 1280 ? 166.894 135.983 148.713 1.00 95.98 1268 ASP A N 1
ATOM 9130 C CA . ASP A 1 1280 ? 168.161 136.697 148.605 1.00 95.98 1268 ASP A CA 1
ATOM 9131 C C . ASP A 1 1280 ? 169.159 135.931 147.746 1.00 95.98 1268 ASP A C 1
ATOM 9132 O O . ASP A 1 1280 ? 169.866 136.524 146.925 1.00 95.98 1268 ASP A O 1
ATOM 9137 N N . GLU A 1 1281 ? 169.236 134.610 147.925 1.00 96.29 1269 GLU A N 1
ATOM 9138 C CA . GLU A 1 1281 ? 170.169 133.816 147.133 1.00 96.29 1269 GLU A CA 1
ATOM 9139 C C . GLU A 1 1281 ? 169.831 133.864 145.649 1.00 96.29 1269 GLU A C 1
ATOM 9140 O O . GLU A 1 1281 ? 170.731 134.015 144.814 1.00 96.29 1269 GLU A O 1
ATOM 9146 N N . LEU A 1 1282 ? 168.547 133.746 145.304 1.00 94.32 1270 LEU A N 1
ATOM 9147 C CA . LEU A 1 1282 ? 168.144 133.841 143.905 1.00 94.32 1270 LEU A CA 1
ATOM 9148 C C . LEU A 1 1282 ? 168.439 135.223 143.338 1.00 94.32 1270 LEU A C 1
ATOM 9149 O O . LEU A 1 1282 ? 168.837 135.350 142.174 1.00 94.32 1270 LEU A O 1
ATOM 9154 N N . LEU A 1 1283 ? 168.241 136.274 144.138 1.00 96.46 1271 LEU A N 1
ATOM 9155 C CA . LEU A 1 1283 ? 168.589 137.613 143.673 1.00 96.46 1271 LEU A CA 1
ATOM 9156 C C . LEU A 1 1283 ? 170.086 137.738 143.413 1.00 96.46 1271 LEU A C 1
ATOM 9157 O O . LEU A 1 1283 ? 170.503 138.345 142.420 1.00 96.46 1271 LEU A O 1
ATOM 9162 N N . GLN A 1 1284 ? 170.912 137.173 144.299 1.00 98.60 1272 GLN A N 1
ATOM 9163 C CA . GLN A 1 1284 ? 172.359 137.244 144.109 1.00 98.60 1272 GLN A CA 1
ATOM 9164 C C . GLN A 1 1284 ? 172.802 136.457 142.882 1.00 98.60 1272 GLN A C 1
ATOM 9165 O O . GLN A 1 1284 ? 173.720 136.878 142.167 1.00 98.60 1272 GLN A O 1
ATOM 9171 N N . LEU A 1 1285 ? 172.173 135.307 142.622 1.00 101.57 1273 LEU A N 1
ATOM 9172 C CA . LEU A 1 1285 ? 172.551 134.512 141.458 1.00 101.57 1273 LEU A CA 1
ATOM 9173 C C . LEU A 1 1285 ? 172.333 135.249 140.144 1.00 101.57 1273 LEU A C 1
ATOM 9174 O O . LEU A 1 1285 ? 172.927 134.858 139.132 1.00 101.57 1273 LEU A O 1
ATOM 9179 N N . ARG A 1 1286 ? 171.520 136.297 140.138 1.00 101.65 1274 ARG A N 1
ATOM 9180 C CA . ARG A 1 1286 ? 171.361 137.180 138.982 1.00 101.65 1274 ARG A CA 1
ATOM 9181 C C . ARG A 1 1286 ? 170.917 136.400 137.746 1.00 101.65 1274 ARG A C 1
ATOM 9182 O O . ARG A 1 1286 ? 171.339 136.680 136.622 1.00 101.65 1274 ARG A O 1
ATOM 9190 N N . GLY A 1 1287 ? 170.038 135.406 137.955 1.00 94.28 1275 GLY A N 1
ATOM 9191 C CA . GLY A 1 1287 ? 169.610 134.537 136.876 1.00 94.28 1275 GLY A CA 1
ATOM 9192 C C . GLY A 1 1287 ? 168.198 134.800 136.399 1.00 94.28 1275 GLY A C 1
ATOM 9193 O O . GLY A 1 1287 ? 167.811 135.955 136.197 1.00 94.28 1275 GLY A O 1
ATOM 9194 N N . LYS A 1 1288 ? 167.415 133.733 136.212 1.00 90.64 1276 LYS A N 1
ATOM 9195 C CA . LYS A 1 1288 ? 166.051 133.901 135.724 1.00 90.64 1276 LYS A CA 1
ATOM 9196 C C . LYS A 1 1288 ? 165.160 134.582 136.753 1.00 90.64 1276 LYS A C 1
ATOM 9197 O O . LYS A 1 1288 ? 164.249 135.328 136.380 1.00 90.64 1276 LYS A O 1
ATOM 9203 N N . TYR A 1 1289 ? 165.394 134.335 138.043 1.00 90.03 1277 TYR A N 1
ATOM 9204 C CA . TYR A 1 1289 ? 164.569 134.972 139.064 1.00 90.03 1277 TYR A CA 1
ATOM 9205 C C . TYR A 1 1289 ? 164.769 136.482 139.061 1.00 90.03 1277 TYR A C 1
ATOM 9206 O O . TYR A 1 1289 ? 163.813 137.246 139.246 1.00 90.03 1277 TYR A O 1
ATOM 9215 N N . TYR A 1 1290 ? 166.011 136.929 138.859 1.00 93.60 1278 TYR A N 1
ATOM 9216 C CA . TYR A 1 1290 ? 166.265 138.358 138.722 1.00 93.60 1278 TYR A CA 1
ATOM 9217 C C . TYR A 1 1290 ? 165.532 138.929 137.518 1.00 93.60 1278 TYR A C 1
ATOM 9218 O O . TYR A 1 1290 ? 164.970 140.027 137.587 1.00 93.60 1278 TYR A O 1
ATOM 9227 N N . ASP A 1 1291 ? 165.530 138.199 136.402 1.00 93.14 1279 ASP A N 1
ATOM 9228 C CA . ASP A 1 1291 ? 164.799 138.655 135.226 1.00 93.14 1279 ASP A CA 1
ATOM 9229 C C . ASP A 1 1291 ? 163.311 138.773 135.521 1.00 93.14 1279 ASP A C 1
ATOM 9230 O O . ASP A 1 1291 ? 162.665 139.747 135.118 1.00 93.14 1279 ASP A O 1
ATOM 9235 N N . LEU A 1 1292 ? 162.750 137.793 136.232 1.00 88.76 1280 LEU A N 1
ATOM 9236 C CA . LEU A 1 1292 ? 161.326 137.825 136.547 1.00 88.76 1280 LEU A CA 1
ATOM 9237 C C . LEU A 1 1292 ? 160.982 138.994 137.462 1.00 88.76 1280 LEU A C 1
ATOM 9238 O O . LEU A 1 1292 ? 159.979 139.683 137.243 1.00 88.76 1280 LEU A O 1
ATOM 9243 N N . VAL A 1 1293 ? 161.794 139.236 138.493 1.00 88.64 1281 VAL A N 1
ATOM 9244 C CA . VAL A 1 1293 ? 161.489 140.336 139.404 1.00 88.64 1281 VAL A CA 1
ATOM 9245 C C . VAL A 1 1293 ? 161.681 141.680 138.705 1.00 88.64 1281 VAL A C 1
ATOM 9246 O O . VAL A 1 1293 ? 160.922 142.628 138.940 1.00 88.64 1281 VAL A O 1
ATOM 9250 N N . GLN A 1 1294 ? 162.678 141.782 137.820 1.00 88.67 1282 GLN A N 1
ATOM 9251 C CA . GLN A 1 1294 ? 162.847 143.003 137.039 1.00 88.67 1282 GLN A CA 1
ATOM 9252 C C . GLN A 1 1294 ? 161.656 143.236 136.121 1.00 88.67 1282 GLN A C 1
ATOM 9253 O O . GLN A 1 1294 ? 161.193 144.372 135.966 1.00 88.67 1282 GLN A O 1
ATOM 9259 N N . LEU A 1 1295 ? 161.150 142.170 135.497 1.00 87.79 1283 LEU A N 1
ATOM 9260 C CA . LEU A 1 1295 ? 159.976 142.297 134.640 1.00 87.79 1283 LEU A CA 1
ATOM 9261 C C . LEU A 1 1295 ? 158.757 142.727 135.444 1.00 87.79 1283 LEU A C 1
ATOM 9262 O O . LEU A 1 1295 ? 157.960 143.554 134.985 1.00 87.79 1283 LEU A O 1
ATOM 9267 N N . GLN A 1 1296 ? 158.595 142.173 136.647 1.00 89.01 1284 GLN A N 1
ATOM 9268 C CA . GLN A 1 1296 ? 157.493 142.588 137.509 1.00 89.01 1284 GLN A CA 1
ATOM 9269 C C . GLN A 1 1296 ? 157.617 144.057 137.890 1.00 89.01 1284 GLN A C 1
ATOM 9270 O O . GLN A 1 1296 ? 156.616 144.782 137.938 1.00 89.01 1284 GLN A O 1
ATOM 9276 N N . GLY A 1 1297 ? 158.838 144.512 138.172 1.00 89.98 1285 GLY A N 1
ATOM 9277 C CA . GLY A 1 1297 ? 159.036 145.920 138.479 1.00 89.98 1285 GLY A CA 1
ATOM 9278 C C . GLY A 1 1297 ? 158.728 146.824 137.301 1.00 89.98 1285 GLY A C 1
ATOM 9279 O O . GLY A 1 1297 ? 158.126 147.888 137.463 1.00 89.98 1285 GLY A O 1
ATOM 9280 N N . LEU A 1 1298 ? 159.139 146.414 136.099 1.00 88.54 1286 LEU A N 1
ATOM 9281 C CA . LEU A 1 1298 ? 158.895 147.229 134.912 1.00 88.54 1286 LEU A CA 1
ATOM 9282 C C . LEU A 1 1298 ? 157.414 147.279 134.559 1.00 88.54 1286 LEU A C 1
ATOM 9283 O O . LEU A 1 1298 ? 156.911 148.323 134.125 1.00 88.54 1286 LEU A O 1
ATOM 9288 N N . ASN A 1 1299 ? 156.701 146.161 134.723 1.00 90.90 1287 ASN A N 1
ATOM 9289 C CA . ASN A 1 1299 ? 155.282 146.133 134.376 1.00 90.90 1287 ASN A CA 1
ATOM 9290 C C . ASN A 1 1299 ? 154.482 147.113 135.224 1.00 90.90 1287 ASN A C 1
ATOM 9291 O O . ASN A 1 1299 ? 153.606 147.817 134.707 1.00 90.90 1287 ASN A O 1
ATOM 9296 N N . ALA A 1 1300 ? 154.767 147.169 136.523 1.00 92.30 1288 ALA A N 1
ATOM 9297 C CA . ALA A 1 1300 ? 154.094 148.077 137.452 1.00 92.30 1288 ALA A CA 1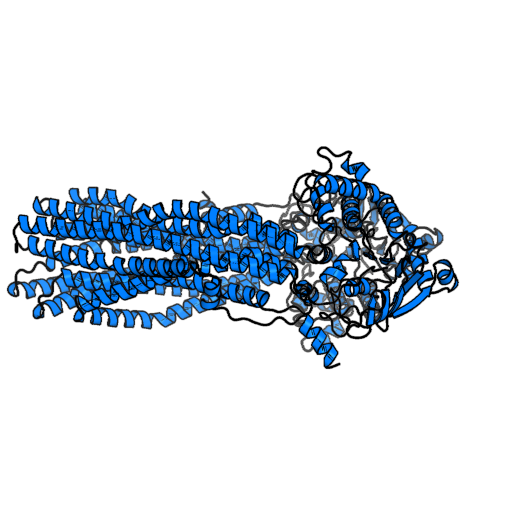
ATOM 9298 C C . ALA A 1 1300 ? 152.576 147.917 137.409 1.00 92.30 1288 ALA A C 1
ATOM 9299 O O . ALA A 1 1300 ? 151.835 148.881 137.603 1.00 92.30 1288 ALA A O 1
#

Foldseek 3Di:
DVQQLVQLCLQAPFDFFFFDVCVLLVLDDDPLVVLVVLLLVLLLVLLLLVLCVLLLVLQLLQLQLQVQLPVDDLVVSQVSLQVSLVVLVVSLVSLLVSLLSNQLSQLLSLLSSLLSLLLLLLLLLLPAFLLNLVVCALVNVLCLNFVLSLLLSLLRHCLVSLLSSLVSNLVSLLVQLCVLPVPLLVVLVVVLVVLVVVLPVLVVLLVVLVVQLVVLVVQLLVLLLQCLVPVVACLLLVCLVVSLVVSLVSLVSSLVSLLSNLLSVLLVVLSLLLSLLVLVLSLLQVCLVCCLPVVSFSSSSSSNSSSNNRSVVSVVSSVVSVVSNVSSSVSVRVSVSSSVSHHPDVLVDQFFDADDPQQAKKWWAQWWADNSVDSPQTLAGGDTDTFDWQAEEEEDEDPSLRLVVVVCVQLSSDDTSDTFMQRVHHTPSRHNNLNSLLQEFEQAQAFAADFFFLLVRLLLLQVPAPCVDDDVVVSVVLLCVLLVLLVQQVVQVVDDVRRGATEDPDGDDDDRLNSSSSSSSSRPSRPHQEYEAHANPVPDDDVSSVSNLVSVVSVSSGHRYYHYHPQVVSCLPGNKYFYGGSNDRPDMGHNVVVCVVVDPVVLSVVLNVLVVVFVLPVVLCVLLVVLVVLVVVLLVLLLLLQVLQLVVLLLVLQLSNLSSDPDSVSSVVSSVSSVVSSVVSSVSSNVNSVSSSSNLSSFSSSLSVSLSSLLSLLSSLVSFAFLLQSPAPCNDSVNSSVLSVQLSPLLSLVIHPLVSLLSNLVSNQVSLLVSLCVLAVVLSVVLNVCLVVLLVLLLVLVVLVVVSSVCSSVLCDVLSVLSSSCSSDSPVCSSSVVSVVNSVVSSVVSVVSSVVVSVVSSVSSSVNSSSSSVVSSSVSVSSSVQSVCVVVVSAGSSSSSSSCSSRVVSSVSSSVSSVSVVSVVSSVVSSVVSVVSSPDHYPQRGLPDAAFAEDDPVPFQFKKWWAQFWAASVNDRVATQAGGATDIFGGLFAEEEEEDPSLNPLCVVCPQLPSDDTPDTFIDGPRHGCSRHNNVNSSLQEFEQAQQFDAAWWFLVSRLCSSASDVVLLCVLLVLLVQQVVQVVDPDHRGQTPHPNSPVDARLNSSSSSSSSRPSSPHQEYEYHANCVPHDPVSSVSNLVSVVSSSGPHHYYHYHDQVVSCQPGQKYFYGDSNYTDDMGHPVVVCVVCPVVVSSVVSNVSVD

Radius of gyration: 39.28 Å; Cα contacts (8 Å, |Δi|>4): 2000; chains: 1; bounding box: 117×85×85 Å

Nearest PDB structures (foldseek):
  7qks-assembly1_A  TM=1.001E+00  e=0.000E+00  Komagataella phaffii CBS 7435
  7qkr-assembly1_A  TM=9.958E-01  e=0.000E+00  Komagataella phaffii CBS 7435
  7y1j-assembly1_A  TM=6.376E-01  e=1.078E-53  Rattus norvegicus
  9c2i-assembly1_A  TM=6.398E-01  e=1.801E-52  Homo sapiens
  8izp-assembly1_A  TM=5.723E-01  e=1.976E-43  Homo sapiens

B-factor: mean 54.69, std 22.87, range [16.56, 112.69]

Organism: Komagataella phaffii (strain ATCC 76273 / CBS 7435 / CECT 11047 / NRRL Y-11430 / Wegner 21-1) (NCBI:txid981350)

Secondary structure (DSSP, 8-state):
-HHHHHHHHHTT--------HHHHHTT--GGGHHHHHHHHHHHHHHHHTTTHHHHHHHHHHHHHHHHHTTSS-HHHHHHHHHHHHHHHHHHHHHHHHHHHHHHHHHHHHHHHHHHHHHHHHHHHHHHS-HHHHHHH-SHHHHHHHHTTHHHHHHHHSHHHHHHHHHHHHHHHHHHHHHHH-HHHHHHHHHHHHHHHHTTHHHHHHHHHHHHHHHHHHHHHHHHHHHHHHTHHHHHHHTTHHHHHHHHHHHHTHHHHHHHHHHHHHHHHHHHHHHHHHHHHHHHHHHHHHHHHHH---HHHHHHHHHHHHHHHHTHHHHHHHHHHHHHHHHHHHHHHHHHHPPPSS--SS--SB--SS----EEEEEEEEEETTEEEEEEEEEEEEEE-TT-EEEEE-STTSSTHHHHHHHTTSS--SEEEEEETTEEGGGB-HHHHHHHEEEE-SS----SSBHHHHHHGGGTTSTTSSS-HHHHHHHHHHHHHHTT-HHHHTTSSSGGG-B-TTSS----HHHHHHHHHHHHHHT--SEEEEESTTTTS-HHHHHHHHHHHHHHHTTSEEE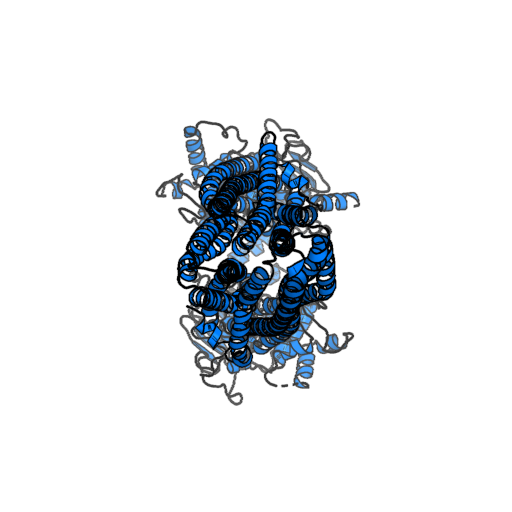EE-SSGGGGTT-SEEEEEETTEEEEEE-HHHHHTTTSHHHHHHHHHHHHHH---HHHHHHHTGGGHHHHHHHHHHHHHHHHHHHHHHHHHHHHHHHT---SGGGHHHHHHHHHHHHHHHHHHHHHHHHHHHHHHHHHHHHHHHHHHHHHHHHHHHHHTS-HHHHTSGGG-HHHHHHHHHHHHHHGGGGSTHHHHHHHHHHHHHHHHHHHHHHH-HHHHHHHHHHHHHHHHHHHHHHHHHHHHHHHHHHHTTHHHHHHHHHHH-HHHHHHTT-HHHHHHHHHHHHHHHHHHHHHHHHHHHHHHHHHHHHHHHHHHHHHHHHHHHHHHTS--HHHHHHHHIIIIIHHHHHTTGGGGHHHHHHHHHHHHHHHHHHH---SS--TT---SB---SSS----EEEEEEEEE-TTSTTSEEEEEEEEEE-TT-EEEEEE-TTS-TTHHHHHHTTSS--SEEEEEETTEEGGGB-HHHHHHHEEEE-SS----SSBHHHHHGGG----HHHHHHHHHTT-HHHHHHSSSSTT-B-SSSSS---HHHHHHHHHHHHHHT--SEEEEESTTTT--HHHHHHHHHHHHHHTTTSEEEEE-SSTTTTTT-S-EEEEETTEEEEEE-HHHHHHHTSHHHHHHHHHHHH-

Sequence (1199 aa):
DPRVTEILERQIKADSYGASLVDLYGMLQGWEYCLAVAAYICSIVAGAALPLMTLIFGDMAQQFTDYSSGLHSNNQFVDKIDENALYFVYLGVGLLVFNYFATLLHIVVSEIIASRVREKFIWSILHQNMAYLDSLGSGEITSSITSDSQLIQQGVSEKIGLAAQSIATVVSALTVAFVIYWKLALVLLSVMVALILSSTPTILMLMQAYTDSIASYGKASSVAEEAFAAIKTATAFGAHEFQLQKYDEFILESKGYGKKKAISLALMMGSIWFIVFATYALAFWQGSRFMVSDNSGIGKILTACMAMLFGSLIIGNATISLKFVMVGLSAASKLFAMINREPYFDSASDAGEKINEFDGSISFRNVTTRYPSRPDITVLSDFTLDIKPGQTIALVGESGSGKSTVIALLERFYEYLDGEILLDGVDLKSLNIKWVRQQMALVQQEPVLFAASIYENVCYGLVGSKYENVTEKVKRELVEKACKDANAWEFISQMSNGLDTEVGERGLSLSGGQKQRIAIARAVISEPKILLLDEATSALDTRSEGIVQDALNRLSETRTTIVIAHRLSTIQNADLIVVLSKGKIVETGSHKELLKKKGKYHQLVQIQNIRTKIQLFLMLLQINKGDYYLLIPCLFLALIAGMGFPSFALLAGRVIEAFQVTGPQDFPHMRSLINKYTGFLFMIGCVLLIVYLFLTSFMVLSSESLVYKMRYRCFKQYLRQDMSFFDRPENKVGTLVTTLAKDPQDIEGLSGGTAAQLAVSVVIVVAGIILAVAVNWRLGLVCTATVPILLGCGFFSVYLLMVFEERILKDYQESASYACEQVSALKTVVSLTREVGIYEKYSNSIKDQVKRSARSVSRTTLLYALIQGMNPWVFALGFWYGSRLLLEGRATNREFFTVLMAILFGCQSAGEFFSYAPGMGKAKQAAINIRQVLDTRPKSIDIESEDGLKIDRLNLKGGIELRDVTFRYPTRPEVPVLTDLNLIIKPGQYVGLVGASGCGKSTTVGLIERFYDPESGQVLLDGVDIRDLHLRTYREVLALVQQEPVLFSGSIRDNIMVGSISEEDMIKACKDANIYDFISSLPEGFDTLCGNKGTMLSGGQKQRVAIARALIRNPRVLLLDEATSALDSESEMVVQDAIDKASKGRTTITIAHRLSTVQNCDVIYVFDAGRIVESGKHDELLQLRGKYYDLVQLQGLNA

Solvent-accessible surface area: 50859 Å² total; per-residue (Å²): 130,120,121,26,54,92,19,4,100,100,0,52,122,63,68,116,82,64,14,52,64,121,42,0,33,44,13,2,112,58,220,37,103,68,53,8,89,36,0,59,98,17,1,89,54,5,0,35,24,43,0,62,19,0,65,18,2,1,51,0,0,43,24,0,3,31,41,45,26,61,98,39,65,71,115,105,0,38,97,64,0,53,67,4,10,90,105,1,53,132,18,0,74,23,4,36,64,71,9,35,98,2,10,23,28,2,0,26,1,1,2,22,0,0,5,51,0,11,17,88,4,3,88,17,0,1,9,8,4,5,5,8,7,66,66,27,32,45,51,66,1,32,53,0,5,48,51,22,2,25,48,0,0,19,2,0,2,8,9,12,3,31,4,20,30,9,90,11,3,33,91,16,0,58,74,13,0,61,117,44,10,152,69,0,0,80,44,1,48,62,52,4,66,56,54,76,120,80,22,56,85,13,74,99,52,22,105,102,0,98,88,42,12,111,56,4,19,43,98,0,22,38,5,0,97,35,0,3,71,12,8,75,2,0,4,2,7,47,2,26,113,52,0,8,95,42,0,26,95,53,1,76,66,9,85,45,74,0,118,77,14,0,70,0,42,0,62,46,47,0,30,74,38,41,19,10,4,11,2,25,3,34,0,0,80,20,0,0,107,42,13,70,91,58,91,15,2,1,4,77,0,0,5,0,0,22,0,1,12,47,0,30,103,36,81,46,83,9,84,85,4,78,117,46,6,122,65,0,25,74,7,0,24,75,0,13,16,7,20,81,12,126,34,32,10,90,4,41,46,126,74,45,117,115,29,128,163,8,87,0,24,0,17,0,108,80,0,28,0,59,38,10,85,84,71,116,88,40,20,0,26,90,0,68,12,80,2,120,74,31,39,20,0,0,0,2,13,67,110,75,2,9,18,58,4,0,6,10,0,0,1,16,4,24,10,2,3,84,29,64,0,19,1,48,60,51,46,2,96,55,9,9,14,28,24,1,11,47,37,8,7,23,3,38,72,131,15,45,25,2,50,8,16,0,26,80,0,0,22,30,11,3,39,40,25,154,54,67,136,59,89,88,135,65,45,70,106,20,0,56,114,6,0,100,59,0,30,0,75,104,16,0,63,144,25,122,105,14,15,61,14,52,2,48,177,166,55,82,110,32,54,36,3,48,72,0,9,0,6,0,0,13,10,11,7,22,102,6,96,0,0,0,7,32,31,6,23,49,60,29,106,132,175,10,31,45,51,0,33,69,0,6,70,108,6,13,139,103,44,2,0,0,21,2,10,112,92,13,61,39,8,85,140,13,81,42,0,0,0,0,13,169,0,106,48,74,27,58,5,48,28,148,91,0,59,155,108,171,15,59,1,55,83,22,24,65,24,25,89,26,128,86,143,61,175,29,92,95,14,10,80,105,50,3,121,58,11,78,157,20,42,111,51,8,123,143,28,2,97,66,2,0,107,6,16,13,36,2,0,59,16,0,0,94,0,0,58,10,3,50,21,81,16,92,147,52,16,96,122,4,44,65,37,0,64,110,20,16,28,94,0,92,125,37,2,44,82,8,44,93,10,5,43,94,2,3,15,48,11,7,48,0,5,19,13,0,4,42,46,0,18,58,98,5,0,85,26,10,5,30,8,23,6,26,18,24,51,98,120,107,8,130,39,39,60,6,26,67,35,2,20,105,16,1,53,36,0,60,14,23,10,2,20,18,29,2,20,57,35,2,6,82,41,8,22,76,25,3,42,110,26,0,54,82,40,15,144,81,0,0,98,54,7,35,66,10,7,90,78,26,40,22,11,28,69,91,23,35,107,14,33,47,48,3,48,104,29,3,70,146,28,8,112,132,8,9,72,34,2,25,52,2,2,78,15,17,74,6,0,2,12,27,3,20,0,68,28,2,55,96,116,3,5,88,30,0,104,76,20,25,129,116,1,28,136,50,2,33,175,35,0,99,105,10,0,71,22,48,0,44,49,0,71,11,27,6,97,9,0,108,48,0,0,43,4,13,40,106,58,125,11,57,1,50,35,2,0,0,0,6,2,3,3,8,32,3,8,124,26,4,19,102,33,35,62,84,24,45,25,49,43,124,0,121,101,3,0,70,49,2,112,113,29,31,78,59,140,8,189,67,9,12,13,72,33,111,110,38,116,138,26,79,104,168,86,21,120,0,13,0,37,0,106,64,0,23,4,65,69,73,71,145,73,127,76,69,22,0,36,69,2,92,3,100,1,130,74,50,36,8,0,0,0,0,12,26,120,72,5,14,21,50,6,0,6,8,1,0,0,11,4,14,38,10,109,59,19,70,1,12,3,50,61,57,26,2,90,86,11,8,6,99,31,0,15,64,5,0,0,6,2,38,71,122,29,46,22,3,30,15,16,0,88,68,0,0,74,20,0,34,64,139,134,140,83,1,41,126,5,0,114,52,0,40,0,69,119,54,1,71,91,23,130,78,39,23,67,5,118,10,14,119,128,49,58,132,16,64,31,2,31,35,0,21,0,4,2,0,8,0,18,13,9,65,0,58,0,2,0,3,22,29,6,8,26,64,12,106,94,157,24,28,150,48,0,30,74,0,6,42,96,5,5,136,61,23,1,0,0,8,1,4,110,66,13,80,10,0,96,74,1,60,32,0,31,0,0,61,80,1,110,48,85,17,59,13,108,38,100,97,0,45,132,113,145,26,21,1,65,23,11,42,74,10,58,55,58,75,125

InterPro domains:
  IPR003439 ABC transporter-like, ATP-binding domain [PF00005] (411-569)
  IPR003439 ABC transporter-like, ATP-binding domain [PF00005] (1060-1214)
  IPR003439 ABC transporter-like, ATP-binding domain [PS50893] (393-638)
  IPR003439 ABC transporter-like, ATP-binding domain [PS50893] (1042-1283)
  IPR003593 AAA+ ATPase domain [SM00382] (420-615)
  IPR003593 AAA+ ATPase domain [SM00382] (1069-1259)
  IPR011527 ABC transporter type 1, transmembrane domain [PF00664] (70-344)
  IPR011527 ABC transporter type 1, transmembrane domain [PF00664] (716-988)
  IPR011527 ABC transporter type 1, transmembrane domain [PS50929] (72-350)
  IPR011527 ABC transporter type 1, transmembrane domain [PS50929] (717-1004)
  IPR017871 ABC transporter-like, conserved site [PS00211] (541-555)
  IPR017871 ABC transporter-like, conserved site [PS00211] (1186-1200)
  IPR027417 P-loop containing nucleoside triphosphate hydrolase [G3DSA:3.40.50.300] (391-661)
  IPR027417 P-loop containing nucleoside triphosphate hydrolase [G3DSA:3.40.50.300] (1033-1287)
  IPR027417 P-loop containing nucleoside triphosphate hydrolase [SSF52540] (386-639)
  IPR027417 P-loop containing nucleoside triphosphate hydrolase [SSF52540] (1036-1284)
  IPR036640 ABC transporter type 1, transmembrane domain superfamily [G3DSA:1.20.1560.10] (117-1012)
  IPR036640 ABC transporter type 1, transmembrane domain superfamily [SSF90123] (63-377)
  IPR036640 ABC transporter type 1, transmembrane domain superfamily [SSF90123] (702-1024)
  IPR039421 Type 1 protein exporter [PTHR43394] (34-641)